Protein 1ODZ (pdb70)

Sequence (758 aa):
VKPVTVKLVDSQATMETRSLFAFMQEQRRHSIMFGHQHETTQGLTITRTDGTQSDTFNAVGDFAAVYGWDTLSIVAPKAEGDIVAQVKKAYARGGIITVSSHFDNPKTDTQKGVWPVGTSWDQTPAVVDSLPGGAYNPVLNGYLDQVAEWANNLKDEQGRLIPVIFRLYHENTGSWFWWGDKQSTPEQYKQLFRYSVEYLRDVKGVRNFLYAYSPNNFWDVTEANYLERYPGDEWVDVLGFDTYGPVADNADWFRNVVANAALVARMAEARGKIPVISGIGIRAPDIEAGLYDNQWYRKLISGLKADPDAREIAFLLVWRNAPQGVPGGTQVPHYWVPANRPENINNGTLEDFQAFYADEFTAFNRDIEQVYQRPTLIVVKPVTVKLVDSQATMETRSLFAFMQEQRRHSIMFGHQHETTQGLTITRTDGTQSDTFNAVGDFAAVYGWDTLSIVAPKAEGDIVAQVKKAYARGGIITVSSHFDNPKTDTQKGVWPVGTSWDQTPAVVDSLPGGAYNPVLNGYLDQVAEWANNLKDEQGRLIPVIFRLYHENTGSWFWWGDKQSTPEQYKQLFRYSVEYLRDVKGVRNFLYAYSPNNFWDVTEANYLERYPGDEWVDVLGFDTYGPVADNADWFRNVVANAALVARMAEARGKIPVISGIGIRAPDIEAGLYDNQWYRKLISGLKADPDAREIAFLLVWRNAPQGVPGGTQVPHYWVPANRPENINNGTLEDFQAFYADEFTAFNRDIEQVYQRPTLIV

B-factor: mean 17.06, std 7.05, range [7.81, 51.64]

Secondary structure (P-SEA, 3-state):
ccbbbbbcccccccaaaaaaaaaaaaacccbbbbbbcccccccccccccccccccccccccccccbbbbccccccccccccccaaaaaaaaaabbbbbbbbbcccccccccccccccccccccccccccccccccaaaaaaaaaaaaaaaaaaccccccbbbbbbccccccccccccccccccccaaaaaaaaaaaaaaaccccccccbbbbbbcccccccccccccccccccccccccbbbbbbbccccaaaaaaaaaaaaaaaaaaaacbbbbbcccccccaaaaaacccccaaaaaaaaaaaaccccccccbbbbbbbccccccccbbbbbbccccccaaaaaaaaaaaaaaaaaccccccccccccccccccccc/ccbbbbbcccccccaaaaaaaaaaacccccbbbbbbcccccccccccccccccccccccccccccbbbbccccccccccccccaaaaaaaaaabbbbbbbbbcccccccccccccccccccccccccccccccccaaaaaaaaaaaaaaaaaaccccccbbbbbbccccccccccccccccccccaaaaaaaaaaaaaaaccccccccbbbbbbcccccccccccccccccccccccccbbbbbbbccccaaaaaaaaaaaaaaaaaaaacbbbbbcccccccaaaaaacccccaaaaaaaaaaaaccccccccbbbbbbbccccccccbbbbbbccccccaaaaaaaaaaaaaaaaaccccccccccccccccccccc

Radius of gyration: 31.37 Å; Cα contacts (8 Å, |Δi|>4): 1732; chains: 2; bounding box: 87×55×73 Å

Organism: Cellvibrio japonicus (strain Ueda107) (NCBI:txid498211)

InterPro domains:
  IPR000805 Glycoside hydrolase family 26 [PR00739] (130-144)
  IPR000805 Glycoside hydrolase family 26 [PR00739] (204-221)
  IPR000805 Glycoside hydrolase family 26 [PR00739] (233-256)
  IPR000805 Glycoside hydrolase family 26 [PR00739] (273-285)
  IPR000805 Glycoside hydrolase family 26 [PTHR40079] (44-298)
  IPR017853 Glycoside hydrolase superfamily [SSF51445] (45-417)
  IPR022790 Glycosyl hydrolase family 26 domain [PF02156] (50-347)
  IPR022790 Glycosyl hydrolase family 26 domain [PS51764] (56-409)

Foldseek 3Di:
DDAAAADALQLQFDLLLRLLLVQLQVLLQQFAFEAEELAQQAAQPDPDSQQPDGLLCQLANFTGQEYEYELCCFAPPSVVHHCLRNLQSSVVLVGAYEYEYFDFQLVFLVPDDPPPTRTQQPLAARLVQCAPVHPRVVSVLSSLLRVLVCQVQSAYPVRHGAAYAYEYDEQQCDRRGNNHDVRDALVSSLSSQQVSQCCNCPVRNRRRYAYEYEHAQDPPQDPVVLPSNDNDLSRHAEYEYAYAAAQPPCPSVLVSLQSNLLSQQVVCVVRVHAYAHEEYAHDQVCQQVVGHRLQVLVSNVVSQCVDSRSSSHSYHYYYGFHNQAPDPVHHGGGHGQQGPDVVCVVVNNSVNNNVSVVDSRYDGSVRDDPRRVHHYDYD/DDAAAADFLQPQFDLLLVLLLVQLQPLLQQFAFEAEELAQQAAQPDPDNQQPDGLLCQLANFTGQEYEEELCCFAPPSVVHHCLRNLQSCVVLVHAYEYEYFAFQLVFLVVDDDPPTRTQQPLAARLVQCAPVHPRVVSVLSSLLRVLVCQVQSAYPVRHGAAYAYEYDEQQCDRRGNNHDVRDALVSSLRSQQVSQCCSCPVRNRRRYAYEYEHAQDPPQDPVVLPRNDNDLSRHAEYEYAYAAAQPPCPSVLVSLQSNLLSQQVVCVVRVHAYAHEEYAHDQVCQQVVGHRLQVLVSNVVSQCVDSRSSSHHYHYYYAFHNLAPVPVHHGGGHGQQGPDVSCVVVNNSVNNNVSVVDSRYDGSVRRPPRRVHHYDYD

Structure (mmCIF, N/CA/C/O backbone):
data_1ODZ
#
_entry.id   1ODZ
#
_cell.length_a   131.855
_cell.length_b   131.855
_cell.length_c   54.268
_cell.angle_alpha   90.00
_cell.angle_beta   90.00
_cell.angle_gamma   90.00
#
_symmetry.space_group_name_H-M   'P 41'
#
loop_
_entity.id
_entity.type
_entity.pdbx_description
1 polymer 'Mannan endo-1,4-beta-mannosidase'
2 branched beta-D-mannopyranose-(1-4)-alpha-D-mannopyranose
3 non-polymer 'ZINC ION'
4 non-polymer 2-AMINO-2-HYDROXYMETHYL-PROPANE-1,3-DIOL
5 non-polymer 'SODIUM ION'
6 water water
#
loop_
_atom_site.group_PDB
_atom_site.id
_atom_site.type_symbol
_atom_site.label_atom_id
_atom_site.label_alt_id
_atom_site.label_comp_id
_atom_site.label_asym_id
_atom_site.label_entity_id
_atom_site.label_seq_id
_atom_site.pdbx_PDB_ins_code
_atom_site.Cartn_x
_atom_site.Cartn_y
_atom_site.Cartn_z
_atom_site.occupancy
_atom_site.B_iso_or_equiv
_atom_site.auth_seq_id
_atom_site.auth_comp_id
_atom_site.auth_asym_id
_atom_site.auth_atom_id
_atom_site.pdbx_PDB_model_num
ATOM 1 N N . VAL A 1 5 ? -2.158 21.619 22.201 1.00 27.50 42 VAL A N 1
ATOM 2 C CA . VAL A 1 5 ? -1.797 20.992 20.900 1.00 26.71 42 VAL A CA 1
ATOM 3 C C . VAL A 1 5 ? -1.588 19.491 21.110 1.00 26.26 42 VAL A C 1
ATOM 4 O O . VAL A 1 5 ? -0.713 19.089 21.880 1.00 26.63 42 VAL A O 1
ATOM 8 N N . LYS A 1 6 ? -2.404 18.683 20.434 1.00 25.13 43 LYS A N 1
ATOM 9 C CA . LYS A 1 6 ? -2.346 17.233 20.533 1.00 24.51 43 LYS A CA 1
ATOM 10 C C . LYS A 1 6 ? -1.295 16.713 19.549 1.00 23.96 43 LYS A C 1
ATOM 11 O O . LYS A 1 6 ? -1.001 17.394 18.547 1.00 22.75 43 LYS A O 1
ATOM 13 N N . PRO A 1 7 ? -0.737 15.523 19.815 1.00 23.09 44 PRO A N 1
ATOM 14 C CA . PRO A 1 7 ? 0.253 14.928 18.914 1.00 22.94 44 PRO A CA 1
ATOM 15 C C . PRO A 1 7 ? -0.308 14.674 17.530 1.00 22.13 44 PRO A C 1
ATOM 16 O O . PRO A 1 7 ? -1.481 14.313 17.380 1.00 22.29 44 PRO A O 1
ATOM 20 N N . VAL A 1 8 ? 0.534 14.914 16.527 1.00 21.31 45 VAL A N 1
ATOM 21 C CA . VAL A 1 8 ? 0.253 14.534 15.148 1.00 20.88 45 VAL A CA 1
ATOM 22 C C . VAL A 1 8 ? 1.397 13.692 14.636 1.00 20.21 45 VAL A C 1
ATOM 23 O O . VAL A 1 8 ? 2.504 13.789 15.124 1.00 20.83 45 VAL A O 1
ATOM 27 N N . THR A 1 9 ? 1.112 12.852 13.660 1.00 19.85 46 THR A N 1
ATOM 28 C CA . THR A 1 9 ? 2.122 12.015 13.038 1.00 19.41 46 THR A CA 1
ATOM 29 C C . THR A 1 9 ? 2.697 12.761 11.843 1.00 18.16 46 THR A C 1
ATOM 30 O O . THR A 1 9 ? 1.960 13.360 11.068 1.00 19.69 46 THR A O 1
ATOM 34 N N . VAL A 1 10 ? 4.015 12.751 11.730 1.00 16.93 47 VAL A N 1
ATOM 35 C CA . VAL A 1 10 ? 4.708 13.373 10.610 1.00 16.10 47 VAL A CA 1
ATOM 36 C C . VAL A 1 10 ? 5.625 12.364 9.909 1.00 15.68 47 VAL A C 1
ATOM 37 O O . VAL A 1 10 ? 6.066 11.373 10.499 1.00 17.13 47 VAL A O 1
ATOM 41 N N . LYS A 1 11 ? 5.914 12.607 8.641 1.00 14.90 48 LYS A N 1
ATOM 42 C CA . LYS A 1 11 ? 6.843 11.784 7.886 1.00 14.73 48 LYS A CA 1
ATOM 43 C C . LYS A 1 11 ? 7.753 12.744 7.135 1.00 13.75 48 LYS A C 1
ATOM 44 O O . LYS A 1 11 ? 7.334 13.423 6.197 1.00 13.55 48 LYS A O 1
ATOM 50 N N . LEU A 1 12 ? 9.005 12.774 7.586 1.00 12.84 49 LEU A N 1
ATOM 51 C CA . LEU A 1 12 ? 10.015 13.672 7.052 1.00 12.73 49 LEU A CA 1
ATOM 52 C C . LEU A 1 12 ? 11.061 12.908 6.253 1.00 12.61 49 LEU A C 1
ATOM 53 O O . LEU A 1 12 ? 11.305 11.719 6.448 1.00 12.94 49 LEU A O 1
ATOM 58 N N . VAL A 1 13 ? 11.733 13.635 5.376 1.00 11.40 50 VAL A N 1
ATOM 59 C CA . VAL A 1 13 ? 12.853 13.081 4.647 1.00 11.36 50 VAL A CA 1
ATOM 60 C C . VAL A 1 13 ? 13.902 12.506 5.595 1.00 11.14 50 VAL A C 1
ATOM 61 O O . VAL A 1 13 ? 14.483 11.429 5.354 1.00 11.66 50 VAL A O 1
ATOM 65 N N . ASP A 1 14 ? 14.137 13.231 6.680 1.00 10.24 51 ASP A N 1
ATOM 66 C CA . ASP A 1 14 ? 15.041 12.783 7.729 1.00 10.84 51 ASP A CA 1
ATOM 67 C C . ASP A 1 14 ? 14.233 12.151 8.831 1.00 12.43 51 ASP A C 1
ATOM 68 O O . ASP A 1 14 ? 13.688 12.868 9.674 1.00 12.16 51 ASP A O 1
ATOM 73 N N . SER A 1 15 ? 14.226 10.811 8.878 1.00 13.52 52 SER A N 1
ATOM 74 C CA . SER A 1 15 ? 13.443 10.093 9.874 1.00 15.03 52 SER A CA 1
ATOM 75 C C . SER A 1 15 ? 14.016 10.275 11.273 1.00 14.90 52 SER A C 1
ATOM 76 O O . SER A 1 15 ? 13.367 9.907 12.247 1.00 17.15 52 SER A O 1
ATOM 79 N N . GLN A 1 16 ? 15.233 10.830 11.382 1.00 13.70 53 GLN A N 1
ATOM 80 C CA . GLN A 1 16 ? 15.851 11.100 12.672 1.00 14.19 53 GLN A CA 1
ATOM 81 C C . GLN A 1 16 ? 15.923 12.586 13.038 1.00 13.56 53 GLN A C 1
ATOM 82 O O . GLN A 1 16 ? 16.643 12.965 13.968 1.00 13.63 53 GLN A O 1
ATOM 88 N N . ALA A 1 17 ? 15.143 13.419 12.349 1.00 12.65 54 ALA A N 1
ATOM 89 C CA . ALA A 1 17 ? 15.138 14.859 12.589 1.00 12.60 54 ALA A CA 1
ATOM 90 C C . ALA A 1 17 ? 14.787 15.205 14.028 1.00 12.57 54 ALA A C 1
ATOM 91 O O . ALA A 1 17 ? 14.071 14.456 14.692 1.00 12.44 54 ALA A O 1
ATOM 93 N N . THR A 1 18 ? 15.272 16.345 14.515 1.00 12.66 55 THR A N 1
ATOM 94 C CA . THR A 1 18 ? 15.027 16.728 15.911 1.00 13.03 55 THR A CA 1
ATOM 95 C C . THR A 1 18 ? 13.544 17.011 16.123 1.00 13.10 55 THR A C 1
ATOM 96 O O . THR A 1 18 ? 12.769 17.232 15.181 1.00 12.01 55 THR A O 1
ATOM 100 N N . MET A 1 19 ? 13.151 17.045 17.386 1.00 13.14 56 MET A N 1
ATOM 101 C CA . MET A 1 19 ? 11.756 17.296 17.717 1.00 13.35 56 MET A CA 1
ATOM 102 C C . MET A 1 19 ? 11.282 18.684 17.271 1.00 12.67 56 MET A C 1
ATOM 103 O O . MET A 1 19 ? 10.150 18.840 16.812 1.00 12.67 56 MET A O 1
ATOM 108 N N . GLU A 1 20 ? 12.160 19.679 17.367 1.00 12.46 57 GLU A N 1
ATOM 109 C CA . GLU A 1 20 ? 11.820 21.022 16.922 1.00 12.40 57 GLU A CA 1
ATOM 110 C C . GLU A 1 20 ? 11.624 21.065 15.387 1.00 11.55 57 GLU A C 1
ATOM 111 O O . GLU A 1 20 ? 10.805 21.813 14.881 1.00 12.22 57 GLU A O 1
ATOM 117 N N . THR A 1 21 ? 12.424 20.291 14.651 1.00 11.39 58 THR A N 1
ATOM 118 C CA . THR A 1 21 ? 12.298 20.207 13.193 1.00 10.91 58 THR A CA 1
ATOM 119 C C . THR A 1 21 ? 10.970 19.542 12.797 1.00 10.92 58 THR A C 1
ATOM 120 O O . THR A 1 21 ? 10.257 20.008 11.915 1.00 10.89 58 THR A O 1
ATOM 124 N N . ARG A 1 22 ? 10.646 18.449 13.475 1.00 11.09 59 ARG A N 1
ATOM 125 C CA . ARG A 1 22 ? 9.363 17.788 13.299 1.00 11.35 59 ARG A CA 1
ATOM 126 C C . ARG A 1 22 ? 8.188 18.702 13.651 1.00 11.67 59 ARG A C 1
ATOM 127 O O . ARG A 1 22 ? 7.176 18.725 12.971 1.00 11.87 59 ARG A O 1
ATOM 135 N N . SER A 1 23 ? 8.341 19.457 14.726 1.00 12.16 60 SER A N 1
ATOM 136 C CA . SER A 1 23 ? 7.339 20.411 15.153 1.00 12.34 60 SER A CA 1
ATOM 137 C C . SER A 1 23 ? 7.107 21.490 14.088 1.00 12.16 60 SER A C 1
ATOM 138 O O . SER A 1 23 ? 5.981 21.825 13.796 1.00 12.16 60 SER A O 1
ATOM 141 N N . LEU A 1 24 ? 8.182 21.985 13.484 1.00 11.22 61 LEU A N 1
ATOM 142 C CA . LEU A 1 24 ? 8.060 23.006 12.446 1.00 11.21 61 LEU A CA 1
ATOM 143 C C . LEU A 1 24 ? 7.198 22.464 11.291 1.00 10.99 61 LEU A C 1
ATOM 144 O O . LEU A 1 24 ? 6.326 23.158 10.761 1.00 10.71 61 LEU A O 1
ATOM 149 N N . PHE A 1 25 ? 7.452 21.220 10.898 1.00 10.15 62 PHE A N 1
ATOM 150 C CA . PHE A 1 25 ? 6.679 20.597 9.838 1.00 10.90 62 PHE A CA 1
ATOM 151 C C . PHE A 1 25 ? 5.198 20.500 10.225 1.00 10.94 62 PHE A C 1
ATOM 152 O O . PHE A 1 25 ? 4.325 20.880 9.454 1.00 11.06 62 PHE A O 1
ATOM 160 N N . ALA A 1 26 ? 4.931 20.024 11.445 1.00 10.99 63 ALA A N 1
ATOM 161 C CA . ALA A 1 26 ? 3.561 19.919 11.976 1.00 11.31 63 ALA A CA 1
ATOM 162 C C . ALA A 1 26 ? 2.884 21.272 12.047 1.00 11.38 63 ALA A C 1
ATOM 163 O O . ALA A 1 26 ? 1.695 21.393 11.720 1.00 12.30 63 ALA A O 1
ATOM 165 N N . PHE A 1 27 ? 3.629 22.283 12.489 1.00 11.85 64 PHE A N 1
ATOM 166 C CA . PHE A 1 27 ? 3.121 23.643 12.539 1.00 12.34 64 PHE A CA 1
ATOM 167 C C . PHE A 1 27 ? 2.607 24.110 11.199 1.00 11.60 64 PHE A C 1
ATOM 168 O O . PHE A 1 27 ? 1.483 24.584 11.092 1.00 12.08 64 PHE A O 1
ATOM 176 N N . MET A 1 28 ? 3.424 23.979 10.174 1.00 11.43 65 MET A N 1
ATOM 177 C CA . MET A 1 28 ? 3.042 24.448 8.860 1.00 11.48 65 MET A CA 1
ATOM 178 C C . MET A 1 28 ? 1.885 23.634 8.301 1.00 11.79 65 MET A C 1
ATOM 179 O O . MET A 1 28 ? 1.040 24.176 7.596 1.00 12.89 65 MET A O 1
ATOM 184 N N . GLN A 1 29 ? 1.835 22.337 8.624 1.00 12.89 66 GLN A N 1
ATOM 185 C CA . GLN A 1 29 ? 0.696 21.516 8.180 1.00 13.60 66 GLN A CA 1
ATOM 186 C C . GLN A 1 29 ? -0.627 22.077 8.670 1.00 13.82 66 GLN A C 1
ATOM 187 O O . GLN A 1 29 ? -1.620 22.102 7.926 1.00 14.90 66 GLN A O 1
ATOM 193 N N . GLU A 1 30 ? -0.650 22.510 9.916 1.00 13.47 67 GLU A N 1
ATOM 194 C CA . GLU A 1 30 ? -1.850 23.120 10.479 1.00 12.93 67 GLU A CA 1
ATOM 195 C C . GLU A 1 30 ? -2.064 24.557 9.974 1.00 13.42 67 GLU A C 1
ATOM 196 O O . GLU A 1 30 ? -3.111 24.863 9.402 1.00 14.18 67 GLU A O 1
ATOM 202 N N . GLN A 1 31 ? -1.054 25.399 10.163 1.00 12.36 68 GLN A N 1
ATOM 203 C CA . GLN A 1 31 ? -1.116 26.824 9.905 1.00 12.31 68 GLN A CA 1
ATOM 204 C C . GLN A 1 31 ? -1.531 27.110 8.477 1.00 11.76 68 GLN A C 1
ATOM 205 O O . GLN A 1 31 ? -2.261 28.073 8.233 1.00 12.91 68 GLN A O 1
ATOM 211 N N . ARG A 1 32 ? -1.090 26.277 7.542 1.00 11.75 69 ARG A N 1
ATOM 212 C CA . ARG A 1 32 ? -1.237 26.612 6.135 1.00 11.85 69 ARG A CA 1
ATOM 213 C C . ARG A 1 32 ? -2.679 26.695 5.659 1.00 12.54 69 ARG A C 1
ATOM 214 O O . ARG A 1 32 ? -2.955 27.299 4.630 1.00 12.84 69 ARG A O 1
ATOM 222 N N . ARG A 1 33 ? -3.599 26.067 6.378 1.00 13.14 70 ARG A N 1
ATOM 223 C CA . ARG A 1 33 ? -4.993 26.193 6.002 1.00 13.29 70 ARG A CA 1
ATOM 224 C C . ARG A 1 33 ? -5.723 27.286 6.780 1.00 13.10 70 ARG A C 1
ATOM 225 O O . ARG A 1 33 ? -6.953 27.378 6.701 1.00 13.06 70 ARG A O 1
ATOM 233 N N . HIS A 1 34 ? -4.970 28.131 7.484 1.00 12.86 71 HIS A N 1
ATOM 234 C CA . HIS A 1 34 ? -5.536 29.246 8.237 1.00 12.63 71 HIS A CA 1
ATOM 235 C C . HIS A 1 34 ? -4.916 30.607 7.886 1.00 13.32 71 HIS A C 1
ATOM 236 O O . HIS A 1 34 ? -5.430 31.642 8.285 1.00 14.34 71 HIS A O 1
ATOM 243 N N . SER A 1 35 ? -3.785 30.596 7.175 1.00 13.72 72 SER A N 1
ATOM 244 C CA . SER A 1 35 ? -3.095 31.819 6.796 1.00 13.40 72 SER A CA 1
ATOM 245 C C . SER A 1 35 ? -2.072 31.515 5.702 1.00 13.07 72 SER A C 1
ATOM 246 O O . SER A 1 35 ? -1.877 30.354 5.318 1.00 12.98 72 SER A O 1
ATOM 249 N N . ILE A 1 36 ? -1.459 32.564 5.176 1.00 12.29 73 ILE A N 1
ATOM 250 C CA . ILE A 1 36 ? -0.239 32.467 4.385 1.00 11.93 73 ILE A CA 1
ATOM 251 C C . ILE A 1 36 ? 0.778 33.346 5.086 1.00 11.55 73 ILE A C 1
ATOM 252 O O . ILE A 1 36 ? 0.560 34.574 5.246 1.00 11.41 73 ILE A O 1
ATOM 257 N N . MET A 1 37 ? 1.890 32.744 5.497 1.00 11.82 74 MET A N 1
ATOM 258 C CA . MET A 1 37 ? 2.992 33.488 6.112 1.00 12.10 74 MET A CA 1
ATOM 259 C C . MET A 1 37 ? 3.765 34.309 5.095 1.00 12.63 74 MET A C 1
ATOM 260 O O . MET A 1 37 ? 3.974 33.888 3.974 1.00 12.87 74 MET A O 1
ATOM 265 N N . PHE A 1 38 ? 4.165 35.493 5.512 1.00 12.52 75 PHE A N 1
ATOM 266 C CA . PHE A 1 38 ? 5.048 36.330 4.717 1.00 12.23 75 PHE A CA 1
ATOM 267 C C . PHE A 1 38 ? 6.504 36.017 4.991 1.00 12.49 75 PHE A C 1
ATOM 268 O O . PHE A 1 38 ? 6.942 36.029 6.137 1.00 12.87 75 PHE A O 1
ATOM 276 N N . GLY A 1 39 ? 7.241 35.753 3.917 1.00 11.43 76 GLY A N 1
ATOM 277 C CA . GLY A 1 39 ? 8.676 35.548 3.970 1.00 11.79 76 GLY A CA 1
ATOM 278 C C . GLY A 1 39 ? 9.450 36.613 3.216 1.00 11.49 76 GLY A C 1
ATOM 279 O O . GLY A 1 39 ? 8.989 37.137 2.200 1.00 11.53 76 GLY A O 1
ATOM 280 N N . HIS A 1 40 ? 10.701 36.812 3.635 1.00 11.78 77 HIS A N 1
ATOM 281 C CA . HIS A 1 40 ? 11.580 37.811 3.041 1.00 11.53 77 HIS A CA 1
ATOM 282 C C . HIS A 1 40 ? 13.032 37.393 3.137 1.00 10.95 77 HIS A C 1
ATOM 283 O O . HIS A 1 40 ? 13.526 37.093 4.217 1.00 12.20 77 HIS A O 1
ATOM 290 N N . GLN A 1 41 ? 13.724 37.391 1.991 1.00 11.41 78 GLN A N 1
ATOM 291 C CA . GLN A 1 41 ? 15.162 37.119 1.917 1.00 10.72 78 GLN A CA 1
ATOM 292 C C . GLN A 1 41 ? 15.913 38.276 2.573 1.00 11.42 78 GLN A C 1
ATOM 293 O O . GLN A 1 41 ? 15.583 39.453 2.375 1.00 12.25 78 GLN A O 1
ATOM 299 N N . HIS A 1 42 ? 16.955 37.931 3.320 1.00 11.59 79 HIS A N 1
ATOM 300 C CA . HIS A 1 42 ? 17.784 38.933 3.993 1.00 11.56 79 HIS A CA 1
ATOM 301 C C . HIS A 1 42 ? 16.949 39.874 4.887 1.00 12.85 79 HIS A C 1
ATOM 302 O O . HIS A 1 42 ? 17.233 41.077 5.002 1.00 13.58 79 HIS A O 1
ATOM 309 N N . GLU A 1 43 ? 15.913 39.329 5.528 1.00 13.34 80 GLU A N 1
ATOM 310 C CA . GLU A 1 43 ? 14.932 40.146 6.251 1.00 14.03 80 GLU A CA 1
ATOM 311 C C . GLU A 1 43 ? 15.614 41.126 7.210 1.00 14.31 80 GLU A C 1
ATOM 312 O O . GLU A 1 43 ? 15.320 42.303 7.188 1.00 15.20 80 GLU A O 1
ATOM 318 N N . THR A 1 44 ? 16.534 40.651 8.033 1.00 13.89 81 THR A N 1
ATOM 319 C CA . THR A 1 44 ? 17.171 41.512 9.032 1.00 13.89 81 THR A CA 1
ATOM 320 C C . THR A 1 44 ? 18.643 41.803 8.727 1.00 14.01 81 THR A C 1
ATOM 321 O O . THR A 1 44 ? 19.322 42.355 9.569 1.00 14.93 81 THR A O 1
ATOM 325 N N . THR A 1 45 ? 19.118 41.459 7.539 1.00 13.00 82 THR A N 1
ATOM 326 C CA . THR A 1 45 ? 20.521 41.698 7.149 1.00 13.89 82 THR A CA 1
ATOM 327 C C . THR A 1 45 ? 20.684 42.672 5.984 1.00 14.54 82 THR A C 1
ATOM 328 O O . THR A 1 45 ? 21.800 43.179 5.748 1.00 15.17 82 THR A O 1
ATOM 332 N N . GLN A 1 46 ? 19.610 42.922 5.239 1.00 14.62 83 GLN A N 1
ATOM 333 C CA . GLN A 1 46 ? 19.631 43.883 4.142 1.00 14.91 83 GLN A CA 1
ATOM 334 C C . GLN A 1 46 ? 18.364 44.717 4.138 1.00 15.53 83 GLN A C 1
ATOM 335 O O . GLN A 1 46 ? 17.262 44.193 4.176 1.00 15.60 83 GLN A O 1
ATOM 341 N N . GLY A 1 47 ? 18.532 46.033 4.101 1.00 16.73 84 GLY A N 1
ATOM 342 C CA . GLY A 1 47 ? 17.395 46.919 3.960 1.00 17.29 84 GLY A CA 1
ATOM 343 C C . GLY A 1 47 ? 17.807 48.318 3.539 1.00 18.57 84 GLY A C 1
ATOM 344 O O . GLY A 1 47 ? 18.953 48.735 3.753 1.00 18.95 84 GLY A O 1
ATOM 345 N N . LEU A 1 48 ? 16.870 49.007 2.909 1.00 18.87 85 LEU A N 1
ATOM 346 C CA . LEU A 1 48 ? 17.008 50.418 2.546 1.00 20.16 85 LEU A CA 1
ATOM 347 C C . LEU A 1 48 ? 16.850 51.367 3.740 1.00 20.83 85 LEU A C 1
ATOM 348 O O . LEU A 1 48 ? 17.325 52.519 3.682 1.00 22.03 85 LEU A O 1
ATOM 353 N N . THR A 1 49 ? 16.184 50.920 4.807 1.00 20.94 86 THR A N 1
ATOM 354 C CA . THR A 1 49 ? 15.872 51.789 5.956 1.00 20.85 86 THR A CA 1
ATOM 355 C C . THR A 1 49 ? 16.398 51.298 7.277 1.00 21.38 86 THR A C 1
ATOM 356 O O . THR A 1 49 ? 16.016 51.829 8.313 1.00 22.58 86 THR A O 1
ATOM 360 N N . ILE A 1 50 ? 17.231 50.265 7.276 1.00 20.96 87 ILE A N 1
ATOM 361 C CA . ILE A 1 50 ? 17.796 49.783 8.528 1.00 21.32 87 ILE A CA 1
ATOM 362 C C . ILE A 1 50 ? 19.164 50.426 8.772 1.00 21.98 87 ILE A C 1
ATOM 363 O O . ILE A 1 50 ? 19.879 50.733 7.832 1.00 22.18 87 ILE A O 1
ATOM 368 N N . THR A 1 51 ? 19.496 50.636 10.038 1.00 23.53 88 THR A N 1
ATOM 369 C CA . THR A 1 51 ? 20.767 51.248 10.429 1.00 24.39 88 THR A CA 1
ATOM 370 C C . THR A 1 51 ? 21.756 50.261 11.016 1.00 24.81 88 THR A C 1
ATOM 371 O O . THR A 1 51 ? 22.920 50.615 11.234 1.00 25.63 88 THR A O 1
ATOM 375 N N . ARG A 1 52 ? 21.284 49.036 11.275 1.00 24.30 89 ARG A N 1
ATOM 376 C CA . ARG A 1 52 ? 22.112 47.930 11.750 1.00 23.95 89 ARG A CA 1
ATOM 377 C C . ARG A 1 52 ? 21.713 46.686 10.976 1.00 22.42 89 ARG A C 1
ATOM 378 O O . ARG A 1 52 ? 20.545 46.483 10.712 1.00 21.45 89 ARG A O 1
ATOM 386 N N . THR A 1 53 ? 22.694 45.866 10.628 1.00 21.49 90 THR A N 1
ATOM 387 C CA . THR A 1 53 ? 22.448 44.574 9.975 1.00 20.80 90 THR A CA 1
ATOM 388 C C . THR A 1 53 ? 22.673 43.395 10.930 1.00 19.79 90 THR A C 1
ATOM 389 O O . THR A 1 53 ? 22.958 42.287 10.491 1.00 20.04 90 THR A O 1
ATOM 393 N N . ASP A 1 54 ? 22.504 43.635 12.228 1.00 19.30 91 ASP A N 1
ATOM 394 C CA . ASP A 1 54 ? 22.785 42.670 13.275 1.00 18.88 91 ASP A CA 1
ATOM 395 C C . ASP A 1 54 ? 21.621 41.738 13.578 1.00 17.73 91 ASP A C 1
ATOM 396 O O . ASP A 1 54 ? 21.703 40.958 14.514 1.00 17.68 91 ASP A O 1
ATOM 401 N N . GLY A 1 55 ? 20.540 41.822 12.807 1.00 16.91 92 GLY A N 1
ATOM 402 C CA . GLY A 1 55 ? 19.431 40.920 13.011 1.00 16.96 92 GLY A CA 1
ATOM 403 C C . GLY A 1 55 ? 18.250 41.486 13.784 1.00 16.72 92 GLY A C 1
ATOM 404 O O . GLY A 1 55 ? 17.311 40.756 14.058 1.00 17.05 92 GLY A O 1
ATOM 405 N N . THR A 1 56 ? 18.299 42.776 14.125 1.00 17.20 93 THR A N 1
ATOM 406 C CA . THR A 1 56 ? 17.273 43.413 14.970 1.00 17.36 93 THR A CA 1
ATOM 407 C C . THR A 1 56 ? 16.324 44.343 14.238 1.00 16.94 93 THR A C 1
ATOM 408 O O . THR A 1 56 ? 15.359 44.805 14.835 1.00 17.80 93 THR A O 1
ATOM 412 N N . GLN A 1 57 ? 16.609 44.635 12.972 1.00 16.87 94 GLN A N 1
ATOM 413 C CA . GLN A 1 57 ? 15.836 45.557 12.177 1.00 17.08 94 GLN A CA 1
ATOM 414 C C . GLN A 1 57 ? 15.513 44.941 10.815 1.00 16.57 94 GLN A C 1
ATOM 415 O O . GLN A 1 57 ? 16.249 44.084 10.315 1.00 16.21 94 GLN A O 1
ATOM 421 N N . SER A 1 58 ? 14.437 45.413 10.207 1.00 16.44 95 SER A N 1
ATOM 422 C CA . SER A 1 58 ? 14.094 45.062 8.835 1.00 15.58 95 SER A CA 1
ATOM 423 C C . SER A 1 58 ? 13.275 46.153 8.152 1.00 16.06 95 SER A C 1
ATOM 424 O O . SER A 1 58 ? 12.612 46.959 8.814 1.00 15.94 95 SER A O 1
ATOM 427 N N . ASP A 1 59 ? 13.307 46.182 6.830 1.00 16.00 96 ASP A N 1
ATOM 428 C CA . ASP A 1 59 ? 12.457 47.113 6.082 1.00 16.26 96 ASP A CA 1
ATOM 429 C C . ASP A 1 59 ? 10.984 46.791 6.322 1.00 16.51 96 ASP A C 1
ATOM 430 O O . ASP A 1 59 ? 10.132 47.679 6.340 1.00 17.15 96 ASP A O 1
ATOM 435 N N . THR A 1 60 ? 10.682 45.506 6.457 1.00 15.52 97 THR A N 1
ATOM 436 C CA . THR A 1 60 ? 9.337 45.065 6.761 1.00 15.43 97 THR A CA 1
ATOM 437 C C . THR A 1 60 ? 8.841 45.658 8.060 1.00 16.08 97 THR A C 1
ATOM 438 O O . THR A 1 60 ? 7.740 46.201 8.113 1.00 15.51 97 THR A O 1
ATOM 442 N N . PHE A 1 61 ? 9.653 45.579 9.106 1.00 16.10 98 PHE A N 1
ATOM 443 C CA . PHE A 1 61 ? 9.262 46.089 10.424 1.00 16.60 98 PHE A CA 1
ATOM 444 C C . PHE A 1 61 ? 9.023 47.594 10.346 1.00 17.32 98 PHE A C 1
ATOM 445 O O . PHE A 1 61 ? 8.051 48.108 10.884 1.00 17.97 98 PHE A O 1
ATOM 453 N N . ASN A 1 62 ? 9.904 48.295 9.662 1.00 18.39 99 ASN A N 1
ATOM 454 C CA . ASN A 1 62 ? 9.755 49.745 9.525 1.00 18.68 99 ASN A CA 1
ATOM 455 C C . ASN A 1 62 ? 8.545 50.154 8.696 1.00 19.40 99 ASN A C 1
ATOM 456 O O . ASN A 1 62 ? 8.033 51.260 8.866 1.00 20.56 99 ASN A O 1
ATOM 461 N N . ALA A 1 63 ? 8.094 49.272 7.801 1.00 19.50 100 ALA A N 1
ATOM 462 C CA . ALA A 1 63 ? 6.947 49.517 6.945 1.00 19.48 100 ALA A CA 1
ATOM 463 C C . ALA A 1 63 ? 5.625 49.212 7.638 1.00 19.33 100 ALA A C 1
ATOM 464 O O . ALA A 1 63 ? 4.673 49.963 7.492 1.00 19.99 100 ALA A O 1
ATOM 466 N N . VAL A 1 64 ? 5.554 48.115 8.394 1.00 18.97 101 VAL A N 1
ATOM 467 C CA . VAL A 1 64 ? 4.282 47.630 8.972 1.00 18.51 101 VAL A CA 1
ATOM 468 C C . VAL A 1 64 ? 4.294 47.311 10.471 1.00 18.54 101 VAL A C 1
ATOM 469 O O . VAL A 1 64 ? 3.253 47.024 11.032 1.00 19.41 101 VAL A O 1
ATOM 473 N N . GLY A 1 65 ? 5.461 47.340 11.104 1.00 17.85 102 GLY A N 1
ATOM 474 C CA . GLY A 1 65 ? 5.570 47.172 12.539 1.00 17.71 102 GLY A CA 1
ATOM 475 C C . GLY A 1 65 ? 5.715 45.744 13.019 1.00 17.44 102 GLY A C 1
ATOM 476 O O . GLY A 1 65 ? 5.613 45.489 14.206 1.00 17.54 102 GLY A O 1
ATOM 477 N N . ASP A 1 66 ? 5.973 44.820 12.099 1.00 16.70 103 ASP A N 1
ATOM 478 C CA . ASP A 1 66 ? 6.313 43.435 12.467 1.00 16.12 103 ASP A CA 1
ATOM 479 C C . ASP A 1 66 ? 7.300 42.922 11.441 1.00 15.48 103 ASP A C 1
ATOM 480 O O . ASP A 1 66 ? 7.376 43.435 10.339 1.00 15.81 103 ASP A O 1
ATOM 485 N N . PHE A 1 67 ? 8.079 41.930 11.837 1.00 15.25 104 PHE A N 1
ATOM 486 C CA . PHE A 1 67 ? 8.976 41.218 10.934 1.00 14.68 104 PHE A CA 1
ATOM 487 C C . PHE A 1 67 ? 8.215 40.218 10.091 1.00 14.95 104 PHE A C 1
ATOM 488 O O . PHE A 1 67 ? 7.120 39.793 10.446 1.00 14.34 104 PHE A O 1
ATOM 496 N N . ALA A 1 68 ? 8.810 39.840 8.969 1.00 14.02 105 ALA A N 1
ATOM 497 C CA . ALA A 1 68 ? 8.346 38.661 8.231 1.00 13.65 105 ALA A CA 1
ATOM 498 C C . ALA A 1 68 ? 8.338 37.483 9.186 1.00 13.13 105 ALA A C 1
ATOM 499 O O . ALA A 1 68 ? 9.115 37.420 10.153 1.00 13.10 105 ALA A O 1
ATOM 501 N N . ALA A 1 69 ? 7.438 36.545 8.926 1.00 12.42 106 ALA A N 1
ATOM 502 C CA . ALA A 1 69 ? 7.421 35.294 9.688 1.00 12.52 106 ALA A CA 1
ATOM 503 C C . ALA A 1 69 ? 8.498 34.308 9.230 1.00 12.55 106 ALA A C 1
ATOM 504 O O . ALA A 1 69 ? 9.033 33.556 10.046 1.00 12.33 106 ALA A O 1
ATOM 506 N N . VAL A 1 70 ? 8.783 34.301 7.926 1.00 11.99 107 VAL A N 1
ATOM 507 C CA . VAL A 1 70 ? 9.780 33.430 7.335 1.00 12.24 107 VAL A CA 1
ATOM 508 C C . VAL A 1 70 ? 10.968 34.282 6.882 1.00 11.21 107 VAL A C 1
ATOM 509 O O . VAL A 1 70 ? 10.809 35.298 6.174 1.00 12.28 107 VAL A O 1
ATOM 513 N N . TYR A 1 71 ? 12.139 33.863 7.324 1.00 11.18 108 TYR A N 1
ATOM 514 C CA . TYR A 1 71 ? 13.392 34.558 7.095 1.00 11.55 108 TYR A CA 1
ATOM 515 C C . TYR A 1 71 ? 14.235 33.734 6.146 1.00 11.12 108 TYR A C 1
ATOM 516 O O . TYR A 1 71 ? 14.650 32.643 6.487 1.00 11.65 108 TYR A O 1
ATOM 525 N N . GLY A 1 72 ? 14.486 34.265 4.950 1.00 10.79 109 GLY A N 1
ATOM 526 C CA . GLY A 1 72 ? 15.306 33.584 3.967 1.00 11.15 109 GLY A CA 1
ATOM 527 C C . GLY A 1 72 ? 16.754 34.057 3.970 1.00 11.16 109 GLY A C 1
ATOM 528 O O . GLY A 1 72 ? 17.023 35.268 4.085 1.00 11.56 109 GLY A O 1
ATOM 529 N N . TRP A 1 73 ? 17.668 33.122 3.784 1.00 10.58 110 TRP A N 1
ATOM 530 C CA . TRP A 1 73 ? 19.086 33.395 3.603 1.00 10.87 110 TRP A CA 1
ATOM 531 C C . TRP A 1 73 ? 19.609 32.343 2.617 1.00 11.00 110 TRP A C 1
ATOM 532 O O . TRP A 1 73 ? 18.823 31.611 2.008 1.00 10.87 110 TRP A O 1
ATOM 543 N N . ASP A 1 74 ? 20.918 32.230 2.469 1.00 10.76 111 ASP A N 1
ATOM 544 C CA . ASP A 1 74 ? 21.491 31.453 1.391 1.00 10.38 111 ASP A CA 1
ATOM 545 C C . ASP A 1 74 ? 22.808 30.837 1.792 1.00 10.21 111 ASP A C 1
ATOM 546 O O . ASP A 1 74 ? 23.462 31.316 2.712 1.00 10.17 111 ASP A O 1
ATOM 551 N N . THR A 1 75 ? 23.209 29.793 1.088 1.00 10.09 112 THR A N 1
ATOM 552 C CA . THR A 1 75 ? 24.539 29.234 1.225 1.00 10.04 112 THR A CA 1
ATOM 553 C C . THR A 1 75 ? 25.640 30.230 0.883 1.00 9.81 112 THR A C 1
ATOM 554 O O . THR A 1 75 ? 26.777 30.005 1.263 1.00 10.70 112 THR A O 1
ATOM 558 N N . LEU A 1 76 ? 25.295 31.321 0.213 1.00 10.59 113 LEU A N 1
ATOM 559 C CA . LEU A 1 76 ? 26.248 32.418 0.007 1.00 10.58 113 LEU A CA 1
ATOM 560 C C . LEU A 1 76 ? 26.671 33.051 1.302 1.00 10.84 113 LEU A C 1
ATOM 561 O O . LEU A 1 76 ? 27.639 33.824 1.318 1.00 10.98 113 LEU A O 1
ATOM 566 N N . SER A 1 77 ? 26.006 32.699 2.400 1.00 10.56 114 SER A N 1
ATOM 567 C CA . SER A 1 77 ? 26.353 33.134 3.754 1.00 11.42 114 SER A CA 1
ATOM 568 C C . SER A 1 77 ? 26.973 32.028 4.600 1.00 11.48 114 SER A C 1
ATOM 569 O O . SER A 1 77 ? 27.224 32.226 5.782 1.00 12.04 114 SER A O 1
ATOM 572 N N . ILE A 1 78 ? 27.209 30.863 4.023 1.00 10.95 115 ILE A N 1
ATOM 573 C CA . ILE A 1 78 ? 27.673 29.685 4.734 1.00 11.00 115 ILE A CA 1
ATOM 574 C C . ILE A 1 78 ? 28.948 29.104 4.141 1.00 11.56 115 ILE A C 1
ATOM 575 O O . ILE A 1 78 ? 29.896 28.798 4.865 1.00 12.40 115 ILE A O 1
ATOM 580 N N . VAL A 1 79 ? 28.928 28.896 2.816 1.00 10.98 116 VAL A N 1
ATOM 581 C CA . VAL A 1 79 ? 30.050 28.272 2.116 1.00 11.07 116 VAL A CA 1
ATOM 582 C C . VAL A 1 79 ? 31.036 29.370 1.752 1.00 11.07 116 VAL A C 1
ATOM 583 O O . VAL A 1 79 ? 30.628 30.397 1.215 1.00 11.06 116 VAL A O 1
ATOM 587 N N . ALA A 1 80 ? 32.320 29.105 1.973 1.00 11.96 117 ALA A N 1
ATOM 588 C CA . ALA A 1 80 ? 33.380 30.048 1.619 1.00 12.52 117 ALA A CA 1
ATOM 589 C C . ALA A 1 80 ? 33.242 30.406 0.137 1.00 13.15 117 ALA A C 1
ATOM 590 O O . ALA A 1 80 ? 32.998 29.522 -0.681 1.00 12.69 117 ALA A O 1
ATOM 592 N N . PRO A 1 81 ? 33.444 31.663 -0.252 1.00 13.10 118 PRO A N 1
ATOM 593 C CA . PRO A 1 81 ? 33.919 32.759 0.603 1.00 13.50 118 PRO A CA 1
ATOM 594 C C . PRO A 1 81 ? 32.876 33.593 1.347 1.00 13.18 118 PRO A C 1
ATOM 595 O O . PRO A 1 81 ? 33.173 34.699 1.815 1.00 14.83 118 PRO A O 1
ATOM 599 N N . LYS A 1 82 ? 31.651 33.086 1.452 1.00 12.83 119 LYS A N 1
ATOM 600 C CA . LYS A 1 82 ? 30.602 33.711 2.244 1.00 12.81 119 LYS A CA 1
ATOM 601 C C . LYS A 1 82 ? 30.385 35.159 1.818 1.00 13.09 119 LYS A C 1
ATOM 602 O O . LYS A 1 82 ? 30.402 36.091 2.629 1.00 13.55 119 LYS A O 1
ATOM 608 N N . ALA A 1 83 ? 30.219 35.333 0.519 1.00 13.09 120 ALA A N 1
ATOM 609 C CA . ALA A 1 83 ? 30.015 36.646 -0.068 1.00 13.57 120 ALA A CA 1
ATOM 610 C C . ALA A 1 83 ? 28.879 37.427 0.550 1.00 14.07 120 ALA A C 1
ATOM 611 O O . ALA A 1 83 ? 28.939 38.655 0.569 1.00 15.36 120 ALA A O 1
ATOM 613 N N . GLU A 1 84 ? 27.827 36.754 1.045 1.00 13.06 121 GLU A N 1
ATOM 614 C CA . GLU A 1 84 ? 26.712 37.474 1.663 1.00 12.41 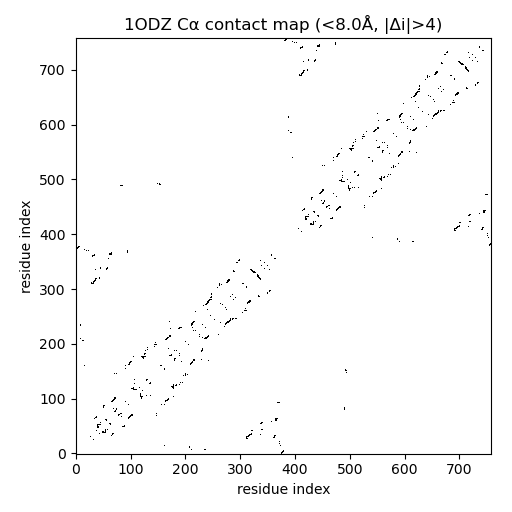121 GLU A CA 1
ATOM 615 C C . GLU A 1 84 ? 26.826 37.641 3.178 1.00 12.47 121 GLU A C 1
ATOM 616 O O . GLU A 1 84 ? 25.922 38.174 3.833 1.00 13.27 121 GLU A O 1
ATOM 622 N N . GLY A 1 85 ? 27.953 37.190 3.722 1.00 13.25 122 GLY A N 1
ATOM 623 C CA . GLY A 1 85 ? 28.307 37.394 5.116 1.00 13.40 122 GLY A CA 1
ATOM 624 C C . GLY A 1 85 ? 27.698 36.381 6.059 1.00 13.97 122 GLY A C 1
ATOM 625 O O . GLY A 1 85 ? 26.663 35.772 5.764 1.00 14.55 122 GLY A O 1
ATOM 626 N N . ASP A 1 86 ? 28.305 36.189 7.222 1.00 14.90 123 ASP A N 1
ATOM 627 C CA . ASP A 1 86 ? 27.728 35.253 8.183 1.00 15.35 123 ASP A CA 1
ATOM 628 C C . ASP A 1 86 ? 26.334 35.674 8.646 1.00 14.08 123 ASP A C 1
ATOM 629 O O . ASP A 1 86 ? 25.989 36.846 8.678 1.00 14.39 123 ASP A O 1
ATOM 638 N N . ILE A 1 87 ? 25.539 34.675 9.000 1.00 13.19 124 ILE A N 1
ATOM 639 C CA . ILE A 1 87 ? 24.155 34.845 9.405 1.00 12.60 124 ILE A CA 1
ATOM 640 C C . ILE A 1 87 ? 23.787 34.104 10.680 1.00 12.21 124 ILE A C 1
ATOM 641 O O . ILE A 1 87 ? 22.632 34.091 11.042 1.00 12.38 124 ILE A O 1
ATOM 646 N N . VAL A 1 88 ? 24.740 33.459 11.328 1.00 12.05 125 VAL A N 1
ATOM 647 C CA . VAL A 1 88 ? 24.439 32.708 12.546 1.00 11.56 125 VAL A CA 1
ATOM 648 C C . VAL A 1 88 ? 23.734 33.548 13.597 1.00 12.39 125 VAL A C 1
ATOM 649 O O . VAL A 1 88 ? 22.698 33.177 14.126 1.00 12.23 125 VAL A O 1
ATOM 653 N N . ALA A 1 89 ? 24.265 34.736 13.864 1.00 12.82 126 ALA A N 1
ATOM 654 C CA . ALA A 1 89 ? 23.702 35.578 14.900 1.00 13.02 126 ALA A CA 1
ATOM 655 C C . ALA A 1 89 ? 22.282 36.008 14.552 1.00 12.54 126 ALA A C 1
ATOM 656 O O . ALA A 1 89 ? 21.393 36.031 15.408 1.00 13.64 126 ALA A O 1
ATOM 658 N N . GLN A 1 90 ? 22.066 36.346 13.291 1.00 12.74 127 GLN A N 1
ATOM 659 C CA . GLN A 1 90 ? 20.798 36.866 12.853 1.00 12.64 127 GLN A CA 1
ATOM 660 C C . GLN A 1 90 ? 19.740 35.749 12.737 1.00 11.99 127 GLN A C 1
ATOM 661 O O . GLN A 1 90 ? 18.568 35.981 13.046 1.00 11.66 127 GLN A O 1
ATOM 667 N N . VAL A 1 91 ? 20.178 34.547 12.357 1.00 12.11 128 VAL A N 1
ATOM 668 C CA . VAL A 1 91 ? 19.316 33.372 12.420 1.00 11.95 128 VAL A CA 1
ATOM 669 C C . VAL A 1 91 ? 18.884 33.147 13.861 1.00 12.54 128 VAL A C 1
ATOM 670 O O . VAL A 1 91 ? 17.700 32.900 14.123 1.00 12.96 128 VAL A O 1
ATOM 674 N N . LYS A 1 92 ? 19.829 33.203 14.796 1.00 12.57 129 LYS A N 1
ATOM 675 C CA . LYS A 1 92 ? 19.491 32.935 16.182 1.00 12.81 129 LYS A CA 1
ATOM 676 C C . LYS A 1 92 ? 18.482 33.955 16.696 1.00 12.32 129 LYS A C 1
ATOM 677 O O . LYS A 1 92 ? 17.569 33.597 17.461 1.00 12.67 129 LYS A O 1
ATOM 683 N N . LYS A 1 93 ? 18.630 35.223 16.313 1.00 12.99 130 LYS A N 1
ATOM 684 C CA . LYS A 1 93 ? 17.686 36.252 16.763 1.00 13.51 130 LYS A CA 1
ATOM 685 C C . LYS A 1 93 ? 16.305 36.018 16.175 1.00 13.90 130 LYS A C 1
ATOM 686 O O . LYS A 1 93 ? 15.283 36.259 16.813 1.00 14.02 130 LYS A O 1
ATOM 692 N N . ALA A 1 94 ? 16.270 35.556 14.938 1.00 12.58 131 ALA A N 1
ATOM 693 C CA . ALA A 1 94 ? 14.981 35.292 14.296 1.00 13.35 131 ALA A CA 1
ATOM 694 C C . ALA A 1 94 ? 14.274 34.140 14.989 1.00 12.85 131 ALA A C 1
ATOM 695 O O . ALA A 1 94 ? 13.074 34.207 15.263 1.00 13.76 131 ALA A O 1
ATOM 697 N N . TYR A 1 95 ? 15.014 33.072 15.250 1.00 13.43 132 TYR A N 1
ATOM 698 C CA . TYR A 1 95 ? 14.472 31.900 15.927 1.00 13.84 132 TYR A CA 1
ATOM 699 C C . TYR A 1 95 ? 13.999 32.261 17.332 1.00 14.50 132 TYR A C 1
ATOM 700 O O . TYR A 1 95 ? 12.966 31.778 17.778 1.00 13.66 132 TYR A O 1
ATOM 709 N N . ALA A 1 96 ? 14.737 33.140 18.018 1.00 15.04 133 ALA A N 1
ATOM 710 C CA . ALA A 1 96 ? 14.372 33.484 19.396 1.00 15.99 133 ALA A CA 1
ATOM 711 C C . ALA A 1 96 ? 13.056 34.274 19.434 1.00 16.13 133 ALA A C 1
ATOM 712 O O . ALA A 1 96 ? 12.341 34.230 20.438 1.00 17.65 133 ALA A O 1
ATOM 714 N N . ARG A 1 97 ? 12.753 34.978 18.342 1.00 16.48 134 ARG A N 1
ATOM 715 C CA . ARG A 1 97 ? 11.507 35.691 18.064 1.00 17.34 134 ARG A CA 1
ATOM 716 C C . ARG A 1 97 ? 10.358 34.772 17.578 1.00 16.33 134 ARG A C 1
ATOM 717 O O . ARG A 1 97 ? 9.256 35.246 17.292 1.00 16.44 134 ARG A O 1
ATOM 725 N N . GLY A 1 98 ? 10.643 33.474 17.453 1.00 14.47 135 GLY A N 1
ATOM 726 C CA . GLY A 1 98 ? 9.704 32.486 16.959 1.00 14.46 135 GLY A CA 1
ATOM 727 C C . GLY A 1 98 ? 9.536 32.452 15.454 1.00 14.00 135 GLY A C 1
ATOM 728 O O . GLY A 1 98 ? 8.571 31.897 14.964 1.00 14.90 135 GLY A O 1
ATOM 729 N N . GLY A 1 99 ? 10.477 33.049 14.730 1.00 12.62 136 GLY A N 1
ATOM 730 C CA . GLY A 1 99 ? 10.486 33.000 13.280 1.00 12.94 136 GLY A CA 1
ATOM 731 C C . GLY A 1 99 ? 10.860 31.648 12.724 1.00 12.72 136 GLY A C 1
ATOM 732 O O . GLY A 1 99 ? 11.369 30.784 13.429 1.00 12.16 136 GLY A O 1
ATOM 733 N N . ILE A 1 100 ? 10.615 31.513 11.423 1.00 11.63 137 ILE A N 1
ATOM 734 C CA . ILE A 1 100 ? 10.926 30.320 10.645 1.00 11.59 137 ILE A CA 1
ATOM 735 C C . ILE A 1 100 ? 12.036 30.656 9.658 1.00 10.89 137 ILE A C 1
ATOM 736 O O . ILE A 1 100 ? 12.019 31.730 9.044 1.00 10.90 137 ILE A O 1
ATOM 741 N N . ILE A 1 101 ? 13.011 29.760 9.518 1.00 10.11 138 ILE A N 1
ATOM 742 C CA . ILE A 1 101 ? 14.241 30.002 8.763 1.00 11.09 138 ILE A CA 1
ATOM 743 C C . ILE A 1 101 ? 14.281 29.115 7.534 1.00 10.21 138 ILE A C 1
ATOM 744 O O . ILE A 1 101 ? 14.063 27.901 7.635 1.00 10.33 138 ILE A O 1
ATOM 749 N N . THR A 1 102 ? 14.562 29.714 6.377 1.00 9.99 139 THR A N 1
ATOM 750 C CA . THR A 1 102 ? 14.804 28.948 5.169 1.00 9.82 139 THR A CA 1
ATOM 751 C C . THR A 1 102 ? 16.077 29.429 4.474 1.00 9.75 139 THR A C 1
ATOM 752 O O . THR A 1 102 ? 16.379 30.629 4.472 1.00 10.59 139 THR A O 1
ATOM 756 N N . VAL A 1 103 ? 16.812 28.499 3.891 1.00 10.62 140 VAL A N 1
ATOM 757 C CA . VAL A 1 103 ? 18.114 28.792 3.297 1.00 9.86 140 VAL A CA 1
ATOM 758 C C . VAL A 1 103 ? 18.137 28.144 1.903 1.00 9.72 140 VAL A C 1
ATOM 759 O O . VAL A 1 103 ? 17.934 26.942 1.754 1.00 10.52 140 VAL A O 1
ATOM 763 N N . SER A 1 104 ? 18.371 28.975 0.894 1.00 9.48 141 SER A N 1
ATOM 764 C CA . SER A 1 104 ? 18.528 28.558 -0.495 1.00 9.99 141 SER A CA 1
ATOM 765 C C . SER A 1 104 ? 20.010 28.344 -0.818 1.00 9.97 141 SER A C 1
ATOM 766 O O . SER A 1 104 ? 20.891 28.605 0.018 1.00 11.07 141 SER A O 1
ATOM 769 N N . SER A 1 105 ? 20.293 27.853 -2.024 1.00 9.85 142 SER A N 1
ATOM 770 C CA . SER A 1 105 ? 21.605 27.282 -2.355 1.00 10.08 142 SER A CA 1
ATOM 771 C C . SER A 1 105 ? 22.169 27.841 -3.670 1.00 10.83 142 SER A C 1
ATOM 772 O O . SER A 1 105 ? 22.193 27.154 -4.697 1.00 11.25 142 SER A O 1
ATOM 775 N N . HIS A 1 106 ? 22.650 29.087 -3.649 1.00 10.00 143 HIS A N 1
ATOM 776 C CA . HIS A 1 106 ? 23.323 29.633 -4.839 1.00 9.75 143 HIS A CA 1
ATOM 777 C C . HIS A 1 106 ? 24.799 29.191 -4.789 1.00 9.82 143 HIS A C 1
ATOM 778 O O . HIS A 1 106 ? 25.703 30.013 -4.605 1.00 9.87 143 HIS A O 1
ATOM 785 N N . PHE A 1 107 ? 25.019 27.883 -4.950 1.00 9.37 144 PHE A N 1
ATOM 786 C CA . PHE A 1 107 ? 26.332 27.289 -4.919 1.00 10.14 144 PHE A CA 1
ATOM 787 C C . PHE A 1 107 ? 27.133 27.748 -6.144 1.00 10.34 144 PHE A C 1
ATOM 788 O O . PHE A 1 107 ? 26.585 27.879 -7.234 1.00 11.07 144 PHE A O 1
ATOM 796 N N . ASP A 1 108 ? 28.423 27.989 -5.923 1.00 10.70 145 ASP A N 1
ATOM 797 C CA . ASP A 1 108 ? 29.369 28.122 -6.995 1.00 10.70 145 ASP A CA 1
ATOM 798 C C . ASP A 1 108 ? 29.370 26.872 -7.873 1.00 11.01 145 ASP A C 1
ATOM 799 O O . ASP A 1 108 ? 28.812 25.852 -7.525 1.00 10.74 145 ASP A O 1
ATOM 804 N N . ASN A 1 109 ? 29.953 27.010 -9.059 1.00 10.58 146 ASN A N 1
ATOM 805 C CA . ASN A 1 109 ? 29.996 25.970 -10.065 1.00 10.59 146 ASN A CA 1
ATOM 806 C C . ASN A 1 109 ? 31.170 25.047 -9.749 1.00 11.40 146 ASN A C 1
ATOM 807 O O . ASN A 1 109 ? 32.324 25.472 -9.839 1.00 10.93 146 ASN A O 1
ATOM 812 N N . PRO A 1 110 ? 30.919 23.794 -9.349 1.00 10.81 147 PRO A N 1
ATOM 813 C CA . PRO A 1 110 ? 32.037 22.942 -8.937 1.00 11.90 147 PRO A CA 1
ATOM 814 C C . PRO A 1 110 ? 33.075 22.687 -10.026 1.00 12.01 147 PRO A C 1
ATOM 815 O O . PRO A 1 110 ? 34.199 22.322 -9.696 1.00 12.84 147 PRO A O 1
ATOM 819 N N . LYS A 1 111 ? 32.687 22.800 -11.292 1.00 11.78 148 LYS A N 1
ATOM 820 C CA . LYS A 1 111 ? 33.579 22.542 -12.411 1.00 12.90 148 LYS A CA 1
ATOM 821 C C . LYS A 1 111 ? 34.477 23.731 -12.756 1.00 12.49 148 LYS A C 1
ATOM 822 O O . LYS A 1 111 ? 35.553 23.540 -13.317 1.00 14.01 148 LYS A O 1
ATOM 828 N N . THR A 1 112 ? 34.046 24.939 -12.402 1.00 12.54 149 THR A N 1
ATOM 829 C CA . THR A 1 112 ? 34.762 26.152 -12.807 1.00 12.59 149 THR A CA 1
ATOM 830 C C . THR A 1 112 ? 35.081 27.114 -11.683 1.00 12.49 149 THR A C 1
ATOM 831 O O . THR A 1 112 ? 35.541 28.211 -11.952 1.00 12.37 149 THR A O 1
ATOM 835 N N . ASP A 1 113 ? 34.871 26.754 -10.419 1.00 11.77 150 ASP A N 1
ATOM 836 C CA . ASP A 1 113 ? 34.970 27.738 -9.357 1.00 12.19 150 ASP A CA 1
ATOM 837 C C . ASP A 1 113 ? 36.376 28.276 -9.078 1.00 12.55 150 ASP A C 1
ATOM 838 O O . ASP A 1 113 ? 36.501 29.312 -8.443 1.00 13.68 150 ASP A O 1
ATOM 843 N N . THR A 1 114 ? 37.404 27.597 -9.553 1.00 13.06 151 THR A N 1
ATOM 844 C CA . THR A 1 114 ? 38.771 28.126 -9.438 1.00 13.39 151 THR A CA 1
ATOM 845 C C . THR A 1 114 ? 39.038 29.260 -10.427 1.00 13.20 151 THR A C 1
ATOM 846 O O . THR A 1 114 ? 40.061 29.944 -10.293 1.00 13.81 151 THR A O 1
ATOM 850 N N . GLN A 1 115 ? 38.126 29.463 -11.378 1.00 12.71 152 GLN A N 1
ATOM 851 C CA . GLN A 1 115 ? 38.351 30.369 -12.502 1.00 13.20 152 GLN A CA 1
ATOM 852 C C . GLN A 1 115 ? 37.721 31.731 -12.296 1.00 14.33 152 GLN A C 1
ATOM 853 O O . GLN A 1 115 ? 37.734 32.543 -13.209 1.00 14.67 152 GLN A O 1
ATOM 859 N N . LYS A 1 116 ? 37.185 31.995 -11.099 1.00 15.52 153 LYS A N 1
ATOM 860 C CA . LYS A 1 116 ? 36.505 33.251 -10.789 1.00 16.68 153 LYS A CA 1
ATOM 861 C C . LYS A 1 116 ? 37.384 34.457 -11.129 1.00 17.66 153 LYS A C 1
ATOM 862 O O . LYS A 1 116 ? 38.594 34.442 -10.879 1.00 18.49 153 LYS A O 1
ATOM 868 N N . GLY A 1 117 ? 36.769 35.473 -11.716 1.00 18.18 154 GLY A N 1
ATOM 869 C CA . GLY A 1 117 ? 37.438 36.728 -12.033 1.00 18.71 154 GLY A CA 1
ATOM 870 C C . GLY A 1 117 ? 36.462 37.657 -12.713 1.00 18.91 154 GLY A C 1
ATOM 871 O O . GLY A 1 117 ? 36.158 38.754 -12.234 1.00 20.71 154 GLY A O 1
ATOM 872 N N . VAL A 1 118 ? 35.965 37.183 -13.831 1.00 18.39 155 VAL A N 1
ATOM 873 C CA . VAL A 1 118 ? 34.997 37.882 -14.648 1.00 18.27 155 VAL A CA 1
ATOM 874 C C . VAL A 1 118 ? 33.620 37.245 -14.428 1.00 17.61 155 VAL A C 1
ATOM 875 O O . VAL A 1 118 ? 33.364 36.131 -14.891 1.00 17.38 155 VAL A O 1
ATOM 879 N N . TRP A 1 119 ? 32.757 37.940 -13.698 1.00 16.79 156 TRP A N 1
ATOM 880 C CA . TRP A 1 119 ? 31.426 37.428 -13.387 1.00 16.66 156 TRP A CA 1
ATOM 881 C C . TRP A 1 119 ? 30.740 37.110 -14.698 1.00 15.96 156 TRP A C 1
ATOM 882 O O . TRP A 1 119 ? 30.834 37.910 -15.608 1.00 17.25 156 TRP A O 1
ATOM 893 N N . PRO A 1 120 ? 30.026 35.990 -14.841 1.00 14.59 157 PRO A N 1
ATOM 894 C CA . PRO A 1 120 ? 29.660 35.054 -13.766 1.00 13.35 157 PRO A CA 1
ATOM 895 C C . PRO A 1 120 ? 30.510 33.812 -13.609 1.00 12.68 157 PRO A C 1
ATOM 896 O O . PRO A 1 120 ? 30.068 32.871 -12.945 1.00 12.47 157 PRO A O 1
ATOM 900 N N . VAL A 1 121 ? 31.700 33.781 -14.183 1.00 11.75 158 VAL A N 1
ATOM 901 C CA . VAL A 1 121 ? 32.494 32.567 -14.173 1.00 12.24 158 VAL A CA 1
ATOM 902 C C . VAL A 1 121 ? 32.683 32.019 -12.771 1.00 12.29 158 VAL A C 1
ATOM 903 O O . VAL A 1 121 ? 33.035 32.751 -11.821 1.00 11.96 158 VAL A O 1
ATOM 907 N N . GLY A 1 122 ? 32.419 30.716 -12.629 1.00 12.19 159 GLY A N 1
ATOM 908 C CA . GLY A 1 122 ? 32.610 30.043 -11.353 1.00 11.25 159 GLY A CA 1
ATOM 909 C C . GLY A 1 122 ? 31.480 30.111 -10.335 1.00 11.29 159 GLY A C 1
ATOM 910 O O . GLY A 1 122 ? 31.567 29.442 -9.288 1.00 11.75 159 GLY A O 1
ATOM 911 N N . THR A 1 123 ? 30.449 30.919 -10.617 1.00 10.66 160 THR A N 1
ATOM 912 C CA . THR A 1 123 ? 29.276 31.108 -9.737 1.00 11.13 160 THR A CA 1
ATOM 913 C C . THR A 1 123 ? 28.087 30.274 -10.163 1.00 11.32 160 THR A C 1
ATOM 914 O O . THR A 1 123 ? 28.135 29.570 -11.165 1.00 11.09 160 THR A O 1
ATOM 918 N N . SER A 1 124 ? 26.969 30.438 -9.465 1.00 10.64 161 SER A N 1
ATOM 919 C CA . SER A 1 124 ? 25.757 29.720 -9.840 1.00 11.71 161 SER A CA 1
ATOM 920 C C . SER A 1 124 ? 25.353 30.041 -11.270 1.00 11.96 161 SER A C 1
ATOM 921 O O . SER A 1 124 ? 24.773 29.209 -11.945 1.00 12.12 161 SER A O 1
ATOM 924 N N . TRP A 1 125 ? 25.659 31.277 -11.684 1.00 11.46 162 TRP A N 1
ATOM 925 C CA . TRP A 1 125 ? 25.258 31.838 -12.963 1.00 11.60 162 TRP A CA 1
ATOM 926 C C . TRP A 1 125 ? 26.204 31.500 -14.112 1.00 11.60 162 TRP A C 1
ATOM 927 O O . TRP A 1 125 ? 25.919 31.837 -15.273 1.00 12.52 162 TRP A O 1
ATOM 938 N N . ASP A 1 126 ? 27.285 30.805 -13.808 1.00 12.13 163 ASP A N 1
ATOM 939 C CA . ASP A 1 126 ? 28.116 30.185 -14.830 1.00 11.99 163 ASP A CA 1
ATOM 940 C C . ASP A 1 126 ? 27.385 28.944 -15.340 1.00 11.71 163 ASP A C 1
ATOM 941 O O . ASP A 1 126 ? 27.301 27.939 -14.631 1.00 11.84 163 ASP A O 1
ATOM 946 N N . GLN A 1 127 ? 26.857 29.021 -16.564 1.00 12.49 164 GLN A N 1
ATOM 947 C CA . GLN A 1 127 ? 25.968 27.997 -17.120 1.00 13.01 164 GLN A CA 1
ATOM 948 C C . GLN A 1 127 ? 26.688 26.735 -17.608 1.00 12.56 164 GLN A C 1
ATOM 949 O O . GLN A 1 127 ? 26.050 25.803 -18.080 1.00 13.34 164 GLN A O 1
ATOM 955 N N . THR A 1 128 ? 28.009 26.709 -17.536 1.00 12.33 165 THR A N 1
ATOM 956 C CA . THR A 1 128 ? 28.780 25.508 -17.811 1.00 12.45 165 THR A CA 1
ATOM 957 C C . THR A 1 128 ? 28.202 24.308 -17.101 1.00 12.79 165 THR A C 1
ATOM 958 O O . THR A 1 128 ? 28.136 24.318 -15.885 1.00 12.69 165 THR A O 1
ATOM 962 N N . PRO A 1 129 ? 27.750 23.298 -17.828 1.00 12.51 166 PRO A N 1
ATOM 963 C CA . PRO A 1 129 ? 27.117 22.157 -17.153 1.00 12.79 166 PRO A CA 1
ATOM 964 C C . PRO A 1 129 ? 28.047 21.511 -16.132 1.00 12.74 166 PRO A C 1
ATOM 965 O O . PRO A 1 129 ? 29.178 21.173 -16.444 1.00 14.14 166 PRO A O 1
ATOM 969 N N . ALA A 1 130 ? 27.566 21.326 -14.904 1.00 12.91 167 ALA A N 1
ATOM 970 C CA . ALA A 1 130 ? 28.409 20.761 -13.867 1.00 13.15 167 ALA A CA 1
ATOM 971 C C . ALA A 1 130 ? 27.726 19.637 -13.107 1.00 13.36 167 ALA A C 1
ATOM 972 O O . ALA A 1 130 ? 28.212 19.227 -12.078 1.00 15.74 167 ALA A O 1
ATOM 974 N N . VAL A 1 131 ? 26.597 19.149 -13.584 1.00 12.89 168 VAL A N 1
ATOM 975 C CA . VAL A 1 131 ? 25.886 18.088 -12.852 1.00 12.48 168 VAL A CA 1
ATOM 976 C C . VAL A 1 131 ? 26.572 16.729 -13.048 1.00 12.77 168 VAL A C 1
ATOM 977 O O . VAL A 1 131 ? 26.978 16.094 -12.083 1.00 12.83 168 VAL A O 1
ATOM 981 N N . VAL A 1 132 ? 26.750 16.319 -14.296 1.00 12.20 169 VAL A N 1
ATOM 982 C CA . VAL A 1 132 ? 27.369 15.035 -14.593 1.00 12.64 169 VAL A CA 1
ATOM 983 C C . VAL A 1 132 ? 28.743 14.952 -13.937 1.00 12.73 169 VAL A C 1
ATOM 984 O O . VAL A 1 132 ? 29.099 13.924 -13.367 1.00 12.81 169 VAL A O 1
ATOM 988 N N . ASP A 1 133 ? 29.521 16.028 -13.987 1.00 12.91 170 ASP A N 1
ATOM 989 C CA . ASP A 1 133 ? 30.889 15.962 -13.498 1.00 13.54 170 ASP A CA 1
ATOM 990 C C . ASP A 1 133 ? 30.987 16.128 -11.985 1.00 13.30 170 ASP A C 1
ATOM 991 O O . ASP A 1 133 ? 32.079 16.004 -11.455 1.00 13.77 170 ASP A O 1
ATOM 996 N N . SER A 1 134 ? 29.867 16.393 -11.301 1.00 13.06 171 SER A N 1
ATOM 997 C CA . SER A 1 134 ? 29.884 16.602 -9.844 1.00 13.54 171 SER A CA 1
ATOM 998 C C . SER A 1 134 ? 29.291 15.469 -9.035 1.00 13.05 171 SER A C 1
ATOM 999 O O . SER A 1 134 ? 29.454 15.433 -7.810 1.00 13.76 171 SER A O 1
ATOM 1002 N N . LEU A 1 135 ? 28.608 14.540 -9.695 1.00 13.12 172 LEU A N 1
ATOM 1003 C CA . LEU A 1 135 ? 28.152 13.322 -9.039 1.00 12.80 172 LEU A CA 1
ATOM 1004 C C . LEU A 1 135 ? 29.332 12.390 -8.779 1.00 12.48 172 LEU A C 1
ATOM 1005 O O . LEU A 1 135 ? 30.399 12.538 -9.405 1.00 12.63 172 LEU A O 1
ATOM 1010 N N . PRO A 1 136 ? 29.191 11.447 -7.853 1.00 12.27 173 PRO A N 1
ATOM 1011 C CA . PRO A 1 136 ? 30.294 10.500 -7.621 1.00 12.73 173 PRO A CA 1
ATOM 1012 C C . PRO A 1 136 ? 30.766 9.818 -8.920 1.00 13.17 173 PRO A C 1
ATOM 1013 O O . PRO A 1 136 ? 29.966 9.404 -9.751 1.00 12.80 173 PRO A O 1
ATOM 1017 N N . GLY A 1 137 ? 32.085 9.803 -9.082 1.00 13.63 174 GLY A N 1
ATOM 1018 C CA . GLY A 1 137 ? 32.744 9.318 -10.279 1.00 14.27 174 GLY A CA 1
ATOM 1019 C C . GLY A 1 137 ? 33.213 10.481 -11.138 1.00 14.52 174 GLY A C 1
ATOM 1020 O O . GLY A 1 137 ? 34.160 10.335 -11.925 1.00 14.96 174 GLY A O 1
ATOM 1021 N N . GLY A 1 138 ? 32.509 11.609 -11.049 1.00 13.79 175 GLY A N 1
ATOM 1022 C CA . GLY A 1 138 ? 32.841 12.832 -11.757 1.00 14.01 175 GLY A CA 1
ATOM 1023 C C . GLY A 1 138 ? 34.056 13.516 -11.154 1.00 13.01 175 GLY A C 1
ATOM 1024 O O . GLY A 1 138 ? 34.285 13.480 -9.938 1.00 13.13 175 GLY A O 1
ATOM 1025 N N . ALA A 1 139 ? 34.805 14.211 -11.998 1.00 13.57 176 ALA A N 1
ATOM 1026 C CA . ALA A 1 139 ? 36.065 14.828 -11.588 1.00 13.59 176 ALA A CA 1
ATOM 1027 C C . ALA A 1 139 ? 35.924 15.915 -10.520 1.00 13.60 176 ALA A C 1
ATOM 1028 O O . ALA A 1 139 ? 36.866 16.145 -9.752 1.00 14.82 176 ALA A O 1
ATOM 1030 N N . TYR A 1 140 ? 34.754 16.545 -10.459 1.00 13.08 177 TYR A N 1
ATOM 1031 C CA . TYR A 1 140 ? 34.510 17.650 -9.558 1.00 12.75 177 TYR A CA 1
ATOM 1032 C C . TYR A 1 140 ? 33.604 17.304 -8.392 1.00 12.37 177 TYR A C 1
ATOM 1033 O O . TYR A 1 140 ? 33.236 18.175 -7.629 1.00 12.54 177 TYR A O 1
ATOM 1042 N N . ASN A 1 141 ? 33.351 16.015 -8.191 1.00 12.30 178 ASN A N 1
ATOM 1043 C CA . ASN A 1 141 ? 32.631 15.574 -7.004 1.00 12.26 178 ASN A CA 1
ATOM 1044 C C . ASN A 1 141 ? 33.271 16.064 -5.705 1.00 12.10 178 ASN A C 1
ATOM 1045 O O . ASN A 1 141 ? 32.554 16.505 -4.818 1.00 12.31 178 ASN A O 1
ATOM 1050 N N . PRO A 1 142 ? 34.597 16.015 -5.547 1.00 12.31 179 PRO A N 1
ATOM 1051 C CA . PRO A 1 142 ? 35.179 16.558 -4.305 1.00 13.03 179 PRO A CA 1
ATOM 1052 C C . PRO A 1 142 ? 34.863 18.044 -4.062 1.00 12.16 179 PRO A C 1
ATOM 1053 O O . PRO A 1 142 ? 34.792 18.461 -2.926 1.00 12.72 179 PRO A O 1
ATOM 1057 N N . VAL A 1 143 ? 34.720 18.835 -5.116 1.00 12.04 180 VAL A N 1
ATOM 1058 C CA . VAL A 1 143 ? 34.438 20.255 -4.987 1.00 11.20 180 VAL A CA 1
ATOM 1059 C C . VAL A 1 143 ? 33.013 20.453 -4.457 1.00 11.65 180 VAL A C 1
ATOM 1060 O O . VAL A 1 143 ? 32.788 21.195 -3.512 1.00 10.88 180 VAL A O 1
ATOM 1064 N N . LEU A 1 144 ? 32.052 19.765 -5.053 1.00 10.59 181 LEU A N 1
ATOM 1065 C CA . LEU A 1 144 ? 30.696 19.784 -4.531 1.00 10.94 181 LEU A CA 1
ATOM 1066 C C . LEU A 1 144 ? 30.671 19.321 -3.087 1.00 10.47 181 LEU A C 1
ATOM 1067 O O . LEU A 1 144 ? 30.010 19.924 -2.255 1.00 10.21 181 LEU A O 1
ATOM 1072 N N . ASN A 1 145 ? 31.390 18.246 -2.779 1.00 10.75 182 ASN A N 1
ATOM 1073 C CA . ASN A 1 145 ? 31.406 17.721 -1.419 1.00 10.76 182 ASN A CA 1
ATOM 1074 C C . ASN A 1 145 ? 31.917 18.745 -0.399 1.00 10.93 182 ASN A C 1
ATOM 1075 O O . ASN A 1 145 ? 31.456 18.821 0.739 1.00 11.61 182 ASN A O 1
ATOM 1080 N N . GLY A 1 146 ? 32.897 19.541 -0.797 1.00 10.65 183 GLY A N 1
ATOM 1081 C CA . GLY A 1 146 ? 33.390 20.587 0.058 1.00 11.07 183 GLY A CA 1
ATOM 1082 C C . GLY A 1 146 ? 32.337 21.619 0.378 1.00 10.60 183 GLY A C 1
ATOM 1083 O O . GLY A 1 146 ? 32.240 22.068 1.506 1.00 11.36 183 GLY A O 1
ATOM 1084 N N . TYR A 1 147 ? 31.494 21.966 -0.588 1.00 11.02 184 TYR A N 1
ATOM 1085 C CA . TYR A 1 147 ? 30.376 22.876 -0.306 1.00 10.42 184 TYR A CA 1
ATOM 1086 C C . TYR A 1 147 ? 29.439 22.229 0.724 1.00 10.22 184 TYR A C 1
ATOM 1087 O O . TYR A 1 147 ? 29.067 22.848 1.709 1.00 10.14 184 TYR A O 1
ATOM 1096 N N . LEU A 1 148 ? 29.075 20.973 0.482 1.00 10.48 185 LEU A N 1
ATOM 1097 C CA . LEU A 1 148 ? 28.128 20.282 1.354 1.00 10.94 185 LEU A CA 1
ATOM 1098 C C . LEU A 1 148 ? 28.703 20.081 2.743 1.00 10.23 185 LEU A C 1
ATOM 1099 O O . LEU A 1 148 ? 27.981 20.164 3.745 1.00 10.45 185 LEU A O 1
ATOM 1104 N N . ASP A 1 149 ? 30.014 19.831 2.840 1.00 10.60 186 ASP A N 1
ATOM 1105 C CA . ASP A 1 149 ? 30.661 19.727 4.162 1.00 10.98 186 ASP A CA 1
ATOM 1106 C C . ASP A 1 149 ? 30.475 20.988 4.973 1.00 11.05 186 ASP A C 1
ATOM 1107 O O . ASP A 1 149 ? 30.284 20.934 6.187 1.00 11.97 186 ASP A O 1
ATOM 1112 N N . GLN A 1 150 ? 30.598 22.128 4.304 1.00 10.91 187 GLN A N 1
ATOM 1113 C CA . GLN A 1 150 ? 30.425 23.404 4.957 1.00 10.60 187 GLN A CA 1
ATOM 1114 C C . GLN A 1 150 ? 28.989 23.685 5.342 1.00 10.24 187 GLN A C 1
ATOM 1115 O O . GLN A 1 150 ? 28.749 24.212 6.426 1.00 10.65 187 GLN A O 1
ATOM 1121 N N . VAL A 1 151 ? 28.031 23.277 4.513 1.00 10.25 188 VAL A N 1
ATOM 1122 C CA . VAL A 1 151 ? 26.639 23.420 4.882 1.00 10.41 188 VAL A CA 1
ATOM 1123 C C . VAL A 1 151 ? 26.345 22.548 6.115 1.00 10.51 188 VAL A C 1
ATOM 1124 O O . VAL A 1 151 ? 25.693 23.020 7.052 1.00 10.16 188 VAL A O 1
ATOM 1128 N N . ALA A 1 152 ? 26.874 21.329 6.148 1.00 10.92 189 ALA A N 1
ATOM 1129 C CA . ALA A 1 152 ? 26.608 20.403 7.255 1.00 10.89 189 ALA A CA 1
ATOM 1130 C C . ALA A 1 152 ? 27.231 20.925 8.540 1.00 11.23 189 ALA A C 1
ATOM 1131 O O . ALA A 1 152 ? 26.609 20.875 9.598 1.00 11.04 189 ALA A O 1
ATOM 1133 N N . GLU A 1 153 ? 28.482 21.378 8.461 1.00 11.85 190 GLU A N 1
ATOM 1134 C CA . GLU A 1 153 ? 29.134 21.860 9.671 1.00 13.19 190 GLU A CA 1
ATOM 1135 C C . GLU A 1 153 ? 28.378 23.052 10.240 1.00 12.36 190 GLU A C 1
ATOM 1136 O O . GLU A 1 153 ? 28.212 23.193 11.447 1.00 12.85 190 GLU A O 1
ATOM 1146 N N . TRP A 1 154 ? 27.915 23.938 9.377 1.00 12.09 191 TRP A N 1
ATOM 1147 C CA . TRP A 1 154 ? 27.105 25.057 9.809 1.00 10.85 191 TRP A CA 1
ATOM 1148 C C . TRP A 1 154 ? 25.806 24.589 10.483 1.00 11.09 191 TRP A C 1
ATOM 1149 O O . TRP A 1 154 ? 25.473 25.012 11.590 1.00 11.61 191 TRP A O 1
ATOM 1160 N N . ALA A 1 155 ? 25.077 23.682 9.839 1.00 11.23 192 ALA A N 1
ATOM 1161 C CA . ALA A 1 155 ? 23.808 23.225 10.372 1.00 11.14 192 ALA A CA 1
ATOM 1162 C C . ALA A 1 155 ? 24.026 22.542 11.727 1.00 10.70 192 ALA A C 1
ATOM 1163 O O . ALA A 1 155 ? 23.251 22.773 12.653 1.00 11.77 192 ALA A O 1
ATOM 1165 N N . ASN A 1 156 ? 25.078 21.722 11.805 1.00 11.14 193 ASN A N 1
ATOM 1166 C CA . ASN A 1 156 ? 25.357 20.875 12.981 1.00 10.87 193 ASN A CA 1
ATOM 1167 C C . ASN A 1 156 ? 25.771 21.698 14.186 1.00 11.48 193 ASN A C 1
ATOM 1168 O O . ASN A 1 156 ? 25.698 21.214 15.333 1.00 11.80 193 ASN A O 1
ATOM 1173 N N . ASN A 1 157 ? 26.176 22.940 13.944 1.00 11.63 194 ASN A N 1
ATOM 1174 C CA . ASN A 1 157 ? 26.544 23.842 15.037 1.00 12.01 194 ASN A CA 1
ATOM 1175 C C . ASN A 1 157 ? 25.591 24.989 15.244 1.00 12.74 194 ASN A C 1
ATOM 1176 O O . ASN A 1 157 ? 25.855 25.874 16.057 1.00 13.62 194 ASN A O 1
ATOM 1181 N N . LEU A 1 158 ? 24.467 24.983 14.529 1.00 12.51 195 LEU A N 1
ATOM 1182 C CA . LEU A 1 158 ? 23.497 26.089 14.555 1.00 12.46 195 LEU A CA 1
ATOM 1183 C C . LEU A 1 158 ? 22.543 25.841 15.715 1.00 14.16 195 LEU A C 1
ATOM 1184 O O . LEU A 1 158 ? 21.537 25.144 15.589 1.00 14.12 195 LEU A O 1
ATOM 1189 N N . LYS A 1 159 ? 22.888 26.404 16.865 1.00 15.30 196 LYS A N 1
ATOM 1190 C CA . LYS A 1 159 ? 22.202 26.072 18.096 1.00 17.16 196 LYS A CA 1
ATOM 1191 C C . LYS A 1 159 ? 21.683 27.301 18.803 1.00 17.94 196 LYS A C 1
ATOM 1192 O O . LYS A 1 159 ? 22.261 28.391 18.714 1.00 17.37 196 LYS A O 1
ATOM 1198 N N . ASP A 1 160 ? 20.556 27.127 19.483 1.00 18.89 197 ASP A N 1
ATOM 1199 C CA . ASP A 1 160 ? 19.965 28.195 20.271 1.00 20.97 197 ASP A CA 1
ATOM 1200 C C . ASP A 1 160 ? 20.674 28.288 21.632 1.00 23.13 197 ASP A C 1
ATOM 1201 O O . ASP A 1 160 ? 21.660 27.602 21.883 1.00 22.54 197 ASP A O 1
ATOM 1206 N N . GLU A 1 161 ? 20.169 29.164 22.487 1.00 26.18 198 GLU A N 1
ATOM 1207 C CA . GLU A 1 161 ? 20.812 29.463 23.770 1.00 28.58 198 GLU A CA 1
ATOM 1208 C C . GLU A 1 161 ? 20.760 28.292 24.749 1.00 28.85 198 GLU A C 1
ATOM 1209 O O . GLU A 1 161 ? 21.503 28.272 25.732 1.00 29.86 198 GLU A O 1
ATOM 1215 N N . GLN A 1 162 ? 19.888 27.322 24.474 1.00 28.79 199 GLN A N 1
ATOM 1216 C CA . GLN A 1 162 ? 19.787 26.099 25.261 1.00 28.48 199 GLN A CA 1
ATOM 1217 C C . GLN A 1 162 ? 20.610 24.941 24.681 1.00 26.58 199 GLN A C 1
ATOM 1218 O O . GLN A 1 162 ? 20.625 23.859 25.249 1.00 27.03 199 GLN A O 1
ATOM 1224 N N . GLY A 1 163 ? 21.290 25.157 23.552 1.00 24.29 200 GLY A N 1
ATOM 1225 C CA . GLY A 1 163 ? 22.134 24.137 22.949 1.00 22.44 200 GLY A CA 1
ATOM 1226 C C . GLY A 1 163 ? 21.391 23.196 22.008 1.00 20.56 200 GLY A C 1
ATOM 1227 O O . GLY A 1 163 ? 21.923 22.173 21.598 1.00 21.38 200 GLY A O 1
ATOM 1228 N N . ARG A 1 164 ? 20.162 23.560 21.668 1.00 18.39 201 ARG A N 1
ATOM 1229 C CA . ARG A 1 164 ? 19.322 22.752 20.793 0.50 16.94 201 ARG A CA 1
ATOM 1230 C C . ARG A 1 164 ? 19.432 23.290 19.368 1.00 15.97 201 ARG A C 1
ATOM 1231 O O . ARG A 1 164 ? 19.548 24.493 19.152 1.00 16.33 201 ARG A O 1
ATOM 1239 N N . LEU A 1 165 ? 19.418 22.376 18.410 1.00 14.37 202 LEU A N 1
ATOM 1240 C CA . LEU A 1 165 ? 19.568 22.748 16.996 1.00 13.89 202 LEU A CA 1
ATOM 1241 C C . LEU A 1 165 ? 18.394 23.571 16.497 1.00 13.28 202 LEU A C 1
ATOM 1242 O O . LEU A 1 165 ? 17.263 23.333 16.877 1.00 14.02 202 LEU A O 1
ATOM 1247 N N . ILE A 1 166 ? 18.670 24.558 15.652 1.00 12.13 203 ILE A N 1
ATOM 1248 C CA . ILE A 1 166 ? 17.639 25.404 15.079 1.00 11.91 203 ILE A CA 1
ATOM 1249 C C . ILE A 1 166 ? 17.189 24.803 13.739 1.00 11.64 203 ILE A C 1
ATOM 1250 O O . ILE A 1 166 ? 18.036 24.538 12.890 1.00 11.55 203 ILE A O 1
ATOM 1255 N N . PRO A 1 167 ? 15.904 24.513 13.571 1.00 11.31 204 PRO A N 1
ATOM 1256 C CA . PRO A 1 167 ? 15.470 23.979 12.289 1.00 11.41 204 PRO A CA 1
ATOM 1257 C C . PRO A 1 167 ? 15.623 24.961 11.149 1.00 10.54 204 PRO A C 1
ATOM 1258 O O . PRO A 1 167 ? 15.389 26.165 11.329 1.00 10.62 204 PRO A O 1
ATOM 1262 N N . VAL A 1 168 ? 15.900 24.434 9.955 1.00 10.61 205 VAL A N 1
ATOM 1263 C CA . VAL A 1 168 ? 16.023 25.223 8.721 1.00 10.35 205 VAL A CA 1
ATOM 1264 C C . VAL A 1 168 ? 15.318 24.481 7.585 1.00 10.11 205 VAL A C 1
ATOM 1265 O O . VAL A 1 168 ? 15.499 23.281 7.422 1.00 10.25 205 VAL A O 1
ATOM 1269 N N . ILE A 1 169 ? 14.537 25.209 6.796 1.00 8.87 206 ILE A N 1
ATOM 1270 C CA . ILE A 1 169 ? 14.025 24.696 5.522 1.00 9.05 206 ILE A CA 1
ATOM 1271 C C . ILE A 1 169 ? 15.094 24.943 4.450 1.00 9.21 206 ILE A C 1
ATOM 1272 O O . ILE A 1 169 ? 15.294 26.069 3.993 1.00 10.43 206 ILE A O 1
ATOM 1277 N N . PHE A 1 170 ? 15.797 23.879 4.100 1.00 9.01 207 PHE A N 1
ATOM 1278 C CA . PHE A 1 170 ? 16.926 23.955 3.182 1.00 9.11 207 PHE A CA 1
ATOM 1279 C C . PHE A 1 170 ? 16.420 23.626 1.774 1.00 9.77 207 PHE A C 1
ATOM 1280 O O . PHE A 1 170 ? 15.928 22.513 1.498 1.00 9.51 207 PHE A O 1
ATOM 1288 N N . ARG A 1 171 ? 16.566 24.604 0.879 1.00 9.01 208 ARG A N 1
ATOM 1289 C CA . ARG A 1 171 ? 16.041 24.537 -0.472 1.00 9.20 208 ARG A CA 1
ATOM 1290 C C . ARG A 1 171 ? 17.197 24.345 -1.433 1.00 10.04 208 ARG A C 1
ATOM 1291 O O . ARG A 1 171 ? 18.129 25.160 -1.448 1.00 11.35 208 ARG A O 1
ATOM 1299 N N . LEU A 1 172 ? 17.150 23.269 -2.209 1.00 10.13 209 LEU A N 1
ATOM 1300 C CA . LEU A 1 172 ? 18.263 22.864 -3.061 1.00 9.79 209 LEU A CA 1
ATOM 1301 C C . LEU A 1 172 ? 17.992 23.041 -4.541 1.00 9.51 209 LEU A C 1
ATOM 1302 O O . LEU A 1 172 ? 16.954 22.609 -5.025 1.00 10.62 209 LEU A O 1
ATOM 1307 N N . TYR A 1 173 ? 18.985 23.588 -5.242 1.00 9.72 210 TYR A N 1
ATOM 1308 C CA . TYR A 1 173 ? 19.045 23.553 -6.702 1.00 10.32 210 TYR A CA 1
ATOM 1309 C C . TYR A 1 173 ? 17.756 24.048 -7.349 1.00 9.77 210 TYR A C 1
ATOM 1310 O O . TYR A 1 173 ? 17.114 23.346 -8.164 1.00 10.53 210 TYR A O 1
ATOM 1319 N N . HIS A 1 174 ? 17.410 25.271 -6.991 1.00 9.77 211 HIS A N 1
ATOM 1320 C CA . HIS A 1 174 ? 16.150 25.889 -7.373 1.00 10.32 211 HIS A CA 1
ATOM 1321 C C . HIS A 1 174 ? 16.116 26.377 -8.826 1.00 10.70 211 HIS A C 1
ATOM 1322 O O . HIS A 1 174 ? 17.148 26.514 -9.501 1.00 10.81 211 HIS A O 1
ATOM 1329 N N . GLU A 1 175 ? 14.913 26.644 -9.316 1.00 10.90 212 GLU A N 1
ATOM 1330 C CA . GLU A 1 175 ? 14.739 27.234 -10.660 1.00 11.04 212 GLU A CA 1
ATOM 1331 C C . GLU A 1 175 ? 15.391 26.362 -11.715 1.00 10.77 212 GLU A C 1
ATOM 1332 O O . GLU A 1 175 ? 15.905 26.832 -12.724 1.00 11.42 212 GLU A O 1
ATOM 1338 N N . ASN A 1 176 ? 15.326 25.065 -11.480 1.00 10.59 213 ASN A N 1
ATOM 1339 C CA . ASN A 1 176 ? 16.023 24.052 -12.245 1.00 11.25 213 ASN A CA 1
ATOM 1340 C C . ASN A 1 176 ? 15.374 23.702 -13.590 1.00 11.36 213 ASN A C 1
ATOM 1341 O O . ASN A 1 176 ? 15.956 22.967 -14.400 1.00 11.38 213 ASN A O 1
ATOM 1346 N N . THR A 1 177 ? 14.157 24.193 -13.795 1.00 11.59 214 THR A N 1
ATOM 1347 C CA . THR A 1 177 ? 13.499 24.026 -15.101 1.00 12.42 214 THR A CA 1
ATOM 1348 C C . THR A 1 177 ? 13.861 25.127 -16.102 1.00 13.44 214 THR A C 1
ATOM 1349 O O . THR A 1 177 ? 13.385 25.098 -17.264 1.00 15.44 214 THR A O 1
ATOM 1353 N N . GLY A 1 178 ? 14.712 26.058 -15.678 1.00 13.50 215 GLY A N 1
ATOM 1354 C CA . GLY A 1 178 ? 15.404 26.958 -16.585 1.00 14.12 215 GLY A CA 1
ATOM 1355 C C . GLY A 1 178 ? 16.869 26.654 -16.636 1.00 13.80 215 GLY A C 1
ATOM 1356 O O . GLY A 1 178 ? 17.331 25.751 -15.952 1.00 12.94 215 GLY A O 1
ATOM 1357 N N . SER A 1 179 ? 17.626 27.442 -17.410 1.00 13.21 216 SER A N 1
ATOM 1358 C CA . SER A 1 179 ? 19.004 27.100 -17.703 1.00 13.96 216 SER A CA 1
ATOM 1359 C C . SER A 1 179 ? 19.984 28.198 -17.300 1.00 12.66 216 SER A C 1
ATOM 1360 O O . SER A 1 179 ? 21.121 28.205 -17.760 1.00 13.42 216 SER A O 1
ATOM 1363 N N . TRP A 1 180 ? 19.578 29.100 -16.420 1.00 12.43 217 TRP A N 1
ATOM 1364 C CA . TRP A 1 180 ? 20.511 30.111 -15.933 1.00 12.12 217 TRP A CA 1
ATOM 1365 C C . TRP A 1 180 ? 21.482 29.675 -14.837 1.00 11.84 217 TRP A C 1
ATOM 1366 O O . TRP A 1 180 ? 22.467 30.375 -14.571 1.00 12.18 217 TRP A O 1
ATOM 1377 N N . PHE A 1 181 ? 21.201 28.538 -14.206 1.00 11.36 218 PHE A N 1
ATOM 1378 C CA . PHE A 1 181 ? 22.098 27.941 -13.236 1.00 10.79 218 PHE A CA 1
ATOM 1379 C C . PHE A 1 181 ? 22.738 26.669 -13.772 1.00 11.03 218 PHE A C 1
ATOM 1380 O O . PHE A 1 181 ? 22.195 25.995 -14.653 1.00 11.02 218 PHE A O 1
ATOM 1388 N N . TRP A 1 182 ? 23.899 26.314 -13.216 1.00 11.39 219 TRP A N 1
ATOM 1389 C CA . TRP A 1 182 ? 24.672 25.185 -13.734 1.00 11.07 219 TRP A CA 1
ATOM 1390 C C . TRP A 1 182 ? 24.026 23.812 -13.542 1.00 10.62 219 TRP A C 1
ATOM 1391 O O . TRP A 1 182 ? 24.517 22.820 -14.072 1.00 11.00 219 TRP A O 1
ATOM 1402 N N . TRP A 1 183 ? 22.996 23.758 -12.702 1.00 10.09 220 TRP A N 1
ATOM 1403 C CA . TRP A 1 183 ? 22.189 22.549 -12.491 1.00 10.33 220 TRP A CA 1
ATOM 1404 C C . TRP A 1 183 ? 20.861 22.552 -13.249 1.00 11.10 220 TRP A C 1
ATOM 1405 O O . TRP A 1 183 ? 19.974 21.717 -12.971 1.00 11.23 220 TRP A O 1
ATOM 1416 N N . GLY A 1 184 ? 20.696 23.481 -14.195 1.00 11.12 221 GLY A N 1
ATOM 1417 C CA . GLY A 1 184 ? 19.448 23.659 -14.896 1.00 11.46 221 GLY A CA 1
ATOM 1418 C C . GLY A 1 184 ? 19.183 22.660 -16.013 1.00 11.22 221 GLY A C 1
ATOM 1419 O O . GLY A 1 184 ? 19.855 21.616 -16.169 1.00 10.81 221 GLY A O 1
ATOM 1420 N N . ASP A 1 185 ? 18.181 22.994 -16.821 1.00 13.09 222 ASP A N 1
ATOM 1421 C CA . ASP A 1 185 ? 17.625 22.011 -17.745 1.00 14.05 222 ASP A CA 1
ATOM 1422 C C . ASP A 1 185 ? 18.385 21.799 -19.034 1.00 15.19 222 ASP A C 1
ATOM 1423 O O . ASP A 1 185 ? 18.205 20.770 -19.655 1.00 17.30 222 ASP A O 1
ATOM 1428 N N . LYS A 1 186 ? 19.254 22.734 -19.396 1.00 15.12 223 LYS A N 1
ATOM 1429 C CA . LYS A 1 186 ? 20.212 22.505 -20.484 1.00 16.13 223 LYS A CA 1
ATOM 1430 C C . LYS A 1 186 ? 21.481 21.827 -20.002 1.00 16.05 223 LYS A C 1
ATOM 1431 O O . LYS A 1 186 ? 22.314 21.401 -20.800 1.00 19.52 223 LYS A O 1
ATOM 1437 N N . GLN A 1 187 ? 21.626 21.690 -18.690 1.00 14.22 224 GLN A N 1
ATOM 1438 C CA . GLN A 1 187 ? 22.849 21.240 -18.071 1.00 13.86 224 GLN A CA 1
ATOM 1439 C C . GLN A 1 187 ? 22.740 19.825 -17.535 1.00 13.55 224 GLN A C 1
ATOM 1440 O O . GLN A 1 187 ? 23.706 19.289 -17.002 1.00 15.43 224 GLN A O 1
ATOM 1446 N N . SER A 1 188 ? 21.543 19.244 -17.602 1.00 13.24 225 SER A N 1
ATOM 1447 C CA . SER A 1 188 ? 21.316 17.916 -17.032 1.00 13.00 225 SER A CA 1
ATOM 1448 C C . SER A 1 188 ? 20.080 17.292 -17.660 1.00 12.69 225 SER A C 1
ATOM 1449 O O . SER A 1 188 ? 19.124 17.995 -17.971 1.00 13.24 225 SER A O 1
ATOM 1452 N N . THR A 1 189 ? 20.077 15.976 -17.803 1.00 12.27 226 THR A N 1
ATOM 1453 C CA . THR A 1 189 ? 18.813 15.288 -18.057 1.00 12.24 226 THR A CA 1
ATOM 1454 C C . THR A 1 189 ? 17.999 15.324 -16.781 1.00 12.16 226 THR A C 1
ATOM 1455 O O . THR A 1 189 ? 18.550 15.560 -15.702 1.00 12.35 226 THR A O 1
ATOM 1459 N N . PRO A 1 190 ? 16.701 15.058 -16.858 1.00 12.04 227 PRO A N 1
ATOM 1460 C CA . PRO A 1 190 ? 15.904 14.977 -15.624 1.00 11.73 227 PRO A CA 1
ATOM 1461 C C . PRO A 1 190 ? 16.469 13.986 -14.602 1.00 11.77 227 PRO A C 1
ATOM 1462 O O . PRO A 1 190 ? 16.514 14.286 -13.405 1.00 12.26 227 PRO A O 1
ATOM 1466 N N . GLU A 1 191 ? 16.901 12.817 -15.049 1.00 11.90 228 GLU A N 1
ATOM 1467 C CA . GLU A 1 191 ? 17.488 11.836 -14.138 1.00 11.98 228 GLU A CA 1
ATOM 1468 C C . GLU A 1 191 ? 18.760 12.337 -13.452 1.00 12.09 228 GLU A C 1
ATOM 1469 O O . GLU A 1 191 ? 18.977 12.083 -12.273 1.00 12.06 228 GLU A O 1
ATOM 1475 N N . GLN A 1 192 ? 19.619 13.017 -14.205 1.00 11.95 229 GLN A N 1
ATOM 1476 C CA . GLN A 1 192 ? 20.850 13.562 -13.639 1.00 11.81 229 GLN A CA 1
ATOM 1477 C C . GLN A 1 192 ? 20.554 14.624 -12.577 1.00 11.39 229 GLN A C 1
ATOM 1478 O O . GLN A 1 192 ? 21.194 14.637 -11.544 1.00 10.25 229 GLN A O 1
ATOM 1484 N N . TYR A 1 193 ? 19.566 15.474 -12.809 1.00 10.92 230 TYR A N 1
ATOM 1485 C CA . TYR A 1 193 ? 19.136 16.451 -11.809 1.00 11.01 230 TYR A CA 1
ATOM 1486 C C . TYR A 1 193 ? 18.620 15.750 -10.557 1.00 11.55 230 TYR A C 1
ATOM 1487 O O . TYR A 1 193 ? 18.979 16.092 -9.432 1.00 10.81 230 TYR A O 1
ATOM 1496 N N . LYS A 1 194 ? 17.737 14.784 -10.742 1.00 11.42 231 LYS A N 1
ATOM 1497 C CA . LYS A 1 194 ? 17.220 14.048 -9.607 1.00 11.63 231 LYS A CA 1
ATOM 1498 C C . LYS A 1 194 ? 18.364 13.420 -8.803 1.00 11.47 231 LYS A C 1
ATOM 1499 O O . LYS A 1 194 ? 18.356 13.452 -7.581 1.00 11.54 231 LYS A O 1
ATOM 1505 N N . GLN A 1 195 ? 19.349 12.842 -9.482 1.00 11.07 232 GLN A N 1
ATOM 1506 C CA . GLN A 1 195 ? 20.485 12.238 -8.792 1.00 11.31 232 GLN A CA 1
ATOM 1507 C C . GLN A 1 195 ? 21.281 13.290 -8.013 1.00 11.11 232 GLN A C 1
ATOM 1508 O O . GLN A 1 195 ? 21.693 13.041 -6.883 1.00 10.19 232 GLN A O 1
ATOM 1514 N N . LEU A 1 196 ? 21.462 14.467 -8.602 1.00 10.87 233 LEU A N 1
ATOM 1515 C CA . LEU A 1 196 ? 22.188 15.554 -7.922 1.00 10.64 233 LEU A CA 1
ATOM 1516 C C . LEU A 1 196 ? 21.478 15.905 -6.619 1.00 10.65 233 LEU A C 1
ATOM 1517 O O . LEU A 1 196 ? 22.103 16.019 -5.558 1.00 10.07 233 LEU A O 1
ATOM 1522 N N . PHE A 1 197 ? 20.154 16.026 -6.688 1.00 9.97 234 PHE A N 1
ATOM 1523 C CA . PHE A 1 197 ? 19.366 16.398 -5.511 1.00 9.88 234 PHE A CA 1
ATOM 1524 C C . PHE A 1 197 ? 19.434 15.303 -4.438 1.00 10.06 234 PHE A C 1
ATOM 1525 O O . PHE A 1 197 ? 19.724 15.566 -3.278 1.00 10.40 234 PHE A O 1
ATOM 1533 N N . ARG A 1 198 ? 19.192 14.063 -4.838 1.00 9.67 235 ARG A N 1
ATOM 1534 C CA . ARG A 1 198 ? 19.174 12.933 -3.916 1.00 10.04 235 ARG A CA 1
ATOM 1535 C C . ARG A 1 198 ? 20.546 12.705 -3.330 1.00 10.08 235 ARG A C 1
ATOM 1536 O O . ARG A 1 198 ? 20.681 12.465 -2.123 1.00 10.15 235 ARG A O 1
ATOM 1544 N N . TYR A 1 199 ? 21.575 12.767 -4.176 1.00 10.35 236 TYR A N 1
ATOM 1545 C CA . TYR A 1 199 ? 22.948 12.613 -3.690 1.00 10.30 236 TYR A CA 1
ATOM 1546 C C . TYR A 1 199 ? 23.259 13.620 -2.592 1.00 10.07 236 TYR A C 1
ATOM 1547 O O . TYR A 1 199 ? 23.867 13.289 -1.557 1.00 10.29 236 TYR A O 1
ATOM 1556 N N . SER A 1 200 ? 22.850 14.860 -2.833 1.00 9.83 237 SER A N 1
ATOM 1557 C CA . SER A 1 200 ? 23.141 15.955 -1.909 1.00 10.17 237 SER A CA 1
ATOM 1558 C C . SER A 1 200 ? 22.400 15.819 -0.588 1.00 10.29 237 SER A C 1
ATOM 1559 O O . SER A 1 200 ? 22.984 16.023 0.478 1.00 10.28 237 SER A O 1
ATOM 1562 N N . VAL A 1 201 ? 21.118 15.464 -0.643 1.00 10.33 238 VAL A N 1
ATOM 1563 C CA . VAL A 1 201 ? 20.342 15.234 0.572 1.00 9.86 238 VAL A CA 1
ATOM 1564 C C . VAL A 1 201 ? 20.935 14.065 1.357 1.00 9.77 238 VAL A C 1
ATOM 1565 O O . VAL A 1 201 ? 21.121 14.146 2.580 1.00 10.60 238 VAL A O 1
ATOM 1569 N N . GLU A 1 202 ? 21.236 12.980 0.667 1.00 10.66 239 GLU A N 1
ATOM 1570 C CA . GLU A 1 202 ? 21.816 11.810 1.334 1.00 10.64 239 GLU A CA 1
ATOM 1571 C C . GLU A 1 202 ? 23.173 12.174 1.971 1.00 10.15 239 GLU A C 1
ATOM 1572 O O . GLU A 1 202 ? 23.507 11.744 3.087 1.00 11.35 239 GLU A O 1
ATOM 1578 N N . TYR A 1 203 ? 23.992 12.944 1.264 1.00 10.30 240 TYR A N 1
ATOM 1579 C CA . TYR A 1 203 ? 25.285 13.367 1.786 1.00 10.44 240 TYR A CA 1
ATOM 1580 C C . TYR A 1 203 ? 25.108 14.149 3.089 1.00 10.13 240 TYR A C 1
ATOM 1581 O O . TYR A 1 203 ? 25.757 13.877 4.098 1.00 10.67 240 TYR A O 1
ATOM 1590 N N . LEU A 1 204 ? 24.209 15.119 3.081 1.00 10.05 241 LEU A N 1
ATOM 1591 C CA . LEU A 1 204 ? 23.987 15.932 4.271 1.00 10.24 241 LEU A CA 1
ATOM 1592 C C . LEU A 1 204 ? 23.429 15.110 5.426 1.00 10.84 241 LEU A C 1
ATOM 1593 O O . LEU A 1 204 ? 23.920 15.177 6.557 1.00 11.98 241 LEU A O 1
ATOM 1598 N N . ARG A 1 205 ? 22.402 14.318 5.129 1.00 11.33 242 ARG A N 1
ATOM 1599 C CA . ARG A 1 205 ? 21.662 13.594 6.168 1.00 11.23 242 ARG A CA 1
ATOM 1600 C C . ARG A 1 205 ? 22.465 12.419 6.702 1.00 11.81 242 ARG A C 1
ATOM 1601 O O . ARG A 1 205 ? 22.610 12.234 7.911 1.00 12.66 242 ARG A O 1
ATOM 1609 N N . ASP A 1 206 ? 22.983 11.612 5.797 1.00 11.02 243 ASP A N 1
ATOM 1610 C CA . ASP A 1 206 ? 23.581 10.311 6.159 1.00 12.34 243 ASP A CA 1
ATOM 1611 C C . ASP A 1 206 ? 25.086 10.397 6.327 1.00 12.87 243 ASP A C 1
ATOM 1612 O O . ASP A 1 206 ? 25.629 9.868 7.278 1.00 15.50 243 ASP A O 1
ATOM 1617 N N . VAL A 1 207 ? 25.783 11.024 5.398 1.00 12.46 244 VAL A N 1
ATOM 1618 C CA . VAL A 1 207 ? 27.247 11.122 5.516 1.00 13.21 244 VAL A CA 1
ATOM 1619 C C . VAL A 1 207 ? 27.633 12.111 6.599 1.00 13.13 244 VAL A C 1
ATOM 1620 O O . VAL A 1 207 ? 28.530 11.823 7.423 1.00 14.26 244 VAL A O 1
ATOM 1624 N N . LYS A 1 208 ? 26.967 13.258 6.642 1.00 12.42 245 LYS A N 1
ATOM 1625 C CA . LYS A 1 208 ? 27.343 14.324 7.580 1.00 12.95 245 LYS A CA 1
ATOM 1626 C C . LYS A 1 208 ? 26.472 14.447 8.827 1.00 12.39 245 LYS A C 1
ATOM 1627 O O . LYS A 1 208 ? 26.792 15.219 9.710 1.00 13.57 245 LYS A O 1
ATOM 1633 N N . GLY A 1 209 ? 25.368 13.719 8.891 1.00 11.96 246 GLY A N 1
ATOM 1634 C CA . GLY A 1 209 ? 24.567 13.699 10.096 1.00 11.44 246 GLY A CA 1
ATOM 1635 C C . GLY A 1 209 ? 23.723 14.916 10.391 1.00 10.98 246 GLY A C 1
ATOM 1636 O O . GLY A 1 209 ? 23.361 15.169 11.538 1.00 12.49 246 GLY A O 1
ATOM 1637 N N . VAL A 1 210 ? 23.297 15.649 9.378 1.00 11.89 247 VAL A N 1
ATOM 1638 C CA . VAL A 1 210 ? 22.455 16.793 9.628 1.00 11.20 247 VAL A CA 1
ATOM 1639 C C . VAL A 1 210 ? 21.055 16.324 10.064 1.00 11.45 247 VAL A C 1
ATOM 1640 O O . VAL A 1 210 ? 20.445 15.485 9.393 1.00 11.51 247 VAL A O 1
ATOM 1644 N N . ARG A 1 211 ? 20.553 16.897 11.152 1.00 11.52 248 ARG A N 1
ATOM 1645 C CA . ARG A 1 211 ? 19.303 16.465 11.785 1.00 11.61 248 ARG A CA 1
ATOM 1646 C C . ARG A 1 211 ? 18.271 17.576 11.930 1.00 11.33 248 ARG A C 1
ATOM 1647 O O . ARG A 1 211 ? 17.183 17.350 12.470 1.00 11.60 248 ARG A O 1
ATOM 1655 N N . ASN A 1 212 ? 18.601 18.780 11.458 1.00 10.49 249 ASN A N 1
ATOM 1656 C CA . ASN A 1 212 ? 17.778 19.956 11.662 1.00 9.97 249 ASN A CA 1
ATOM 1657 C C . ASN A 1 212 ? 17.312 20.582 10.349 1.00 10.06 249 ASN A C 1
ATOM 1658 O O . ASN A 1 212 ? 16.972 21.758 10.309 1.00 10.55 249 ASN A O 1
ATOM 1663 N N . PHE A 1 213 ? 17.284 19.787 9.276 1.00 9.40 250 PHE A N 1
ATOM 1664 C CA . PHE A 1 213 ? 16.755 20.272 7.997 1.00 9.72 250 PHE A CA 1
ATOM 1665 C C . PHE A 1 213 ? 15.404 19.654 7.589 1.00 9.78 250 PHE A C 1
ATOM 1666 O O . PHE A 1 213 ? 15.188 18.443 7.752 1.00 10.19 250 PHE A O 1
ATOM 1674 N N . LEU A 1 214 ? 14.526 20.502 7.053 1.00 10.31 251 LEU A N 1
ATOM 1675 C CA . LEU A 1 214 ? 13.482 20.078 6.110 1.00 9.90 251 LEU A CA 1
ATOM 1676 C C . LEU A 1 214 ? 14.012 20.387 4.710 1.00 10.11 251 LEU A C 1
ATOM 1677 O O . LEU A 1 214 ? 14.724 21.364 4.557 1.00 11.60 251 LEU A O 1
ATOM 1682 N N . TYR A 1 215 ? 13.652 19.616 3.705 1.00 9.90 252 TYR A N 1
ATOM 1683 C CA . TYR A 1 215 ? 14.205 19.803 2.355 1.00 9.37 252 TYR A CA 1
ATOM 1684 C C . TYR A 1 215 ? 13.137 20.321 1.406 1.00 9.40 252 TYR A C 1
ATOM 1685 O O . TYR A 1 215 ? 12.031 19.762 1.344 1.00 9.97 252 TYR A O 1
ATOM 1694 N N . ALA A 1 216 ? 13.447 21.400 0.688 1.00 9.59 253 ALA A N 1
ATOM 1695 C CA . ALA A 1 216 ? 12.496 22.011 -0.238 1.00 9.19 253 ALA A CA 1
ATOM 1696 C C . ALA A 1 216 ? 13.009 21.884 -1.680 1.00 9.28 253 ALA A C 1
ATOM 1697 O O . ALA A 1 216 ? 14.222 21.948 -1.941 1.00 10.49 253 ALA A O 1
ATOM 1699 N N . TYR A 1 217 ? 12.059 21.671 -2.587 1.00 8.79 254 TYR A N 1
ATOM 1700 C CA . TYR A 1 217 ? 12.255 21.650 -4.033 1.00 8.84 254 TYR A CA 1
ATOM 1701 C C . TYR A 1 217 ? 11.445 22.795 -4.630 1.00 9.16 254 TYR A C 1
ATOM 1702 O O . TYR A 1 217 ? 10.289 22.997 -4.287 1.00 9.73 254 TYR A O 1
ATOM 1711 N N . SER A 1 218 ? 12.012 23.517 -5.587 1.00 9.44 255 SER A N 1
ATOM 1712 C CA . SER A 1 218 ? 11.299 24.619 -6.162 1.00 10.61 255 SER A CA 1
ATOM 1713 C C . SER A 1 218 ? 11.759 24.895 -7.600 1.00 10.85 255 SER A C 1
ATOM 1714 O O . SER A 1 218 ? 12.710 25.658 -7.816 1.00 11.83 255 SER A O 1
ATOM 1717 N N . PRO A 1 219 ? 11.056 24.338 -8.580 1.00 10.39 256 PRO A N 1
ATOM 1718 C CA . PRO A 1 219 ? 11.304 24.673 -9.975 1.00 10.77 256 PRO A CA 1
ATOM 1719 C C . PRO A 1 219 ? 10.671 26.032 -10.268 1.00 11.02 256 PRO A C 1
ATOM 1720 O O . PRO A 1 219 ? 10.132 26.699 -9.366 1.00 11.64 256 PRO A O 1
ATOM 1724 N N . ASN A 1 220 ? 10.753 26.482 -11.514 1.00 11.59 257 ASN A N 1
ATOM 1725 C CA . ASN A 1 220 ? 10.020 27.684 -11.898 1.00 12.01 257 ASN A CA 1
ATOM 1726 C C . ASN A 1 220 ? 8.562 27.355 -12.135 1.00 12.31 257 ASN A C 1
ATOM 1727 O O . ASN A 1 220 ? 8.173 26.188 -12.201 1.00 12.62 257 ASN A O 1
ATOM 1732 N N . ASN A 1 221 ? 7.756 28.393 -12.198 1.00 12.92 258 ASN A N 1
ATOM 1733 C CA . ASN A 1 221 ? 6.385 28.256 -12.639 1.00 12.45 258 ASN A CA 1
ATOM 1734 C C . ASN A 1 221 ? 6.313 27.591 -14.004 1.00 13.44 258 ASN A C 1
ATOM 1735 O O . ASN A 1 221 ? 7.129 27.868 -14.881 1.00 14.52 258 ASN A O 1
ATOM 1740 N N . PHE A 1 222 ? 5.296 26.761 -14.169 1.00 13.31 259 PHE A N 1
ATOM 1741 C CA . PHE A 1 222 ? 4.940 26.180 -15.457 1.00 13.91 259 PHE A CA 1
ATOM 1742 C C . PHE A 1 222 ? 3.836 26.963 -16.101 1.00 14.73 259 PHE A C 1
ATOM 1743 O O . PHE A 1 222 ? 2.910 27.402 -15.434 1.00 14.74 259 PHE A O 1
ATOM 1751 N N . TRP A 1 223 ? 3.902 27.089 -17.422 1.00 15.20 260 TRP A N 1
ATOM 1752 C CA . TRP A 1 223 ? 2.809 27.703 -18.184 1.00 16.53 260 TRP A CA 1
ATOM 1753 C C . TRP A 1 223 ? 1.797 26.654 -18.649 1.00 17.18 260 TRP A C 1
ATOM 1754 O O . TRP A 1 223 ? 0.607 26.962 -18.836 1.00 18.84 260 TRP A O 1
ATOM 1765 N N . ASP A 1 224 ? 2.260 25.422 -18.811 1.00 16.80 261 ASP A N 1
ATOM 1766 C CA . ASP A 1 224 ? 1.379 24.270 -18.982 1.00 17.82 261 ASP A CA 1
ATOM 1767 C C . ASP A 1 224 ? 1.348 23.595 -17.608 1.00 17.11 261 ASP A C 1
ATOM 1768 O O . ASP A 1 224 ? 2.218 22.784 -17.268 1.00 16.15 261 ASP A O 1
ATOM 1773 N N . VAL A 1 225 ? 0.359 23.975 -16.819 1.00 16.51 262 VAL A N 1
ATOM 1774 C CA . VAL A 1 225 ? 0.327 23.667 -15.394 1.00 16.30 262 VAL A CA 1
ATOM 1775 C C . VAL A 1 225 ? -0.231 22.278 -15.157 1.00 15.97 262 VAL A C 1
ATOM 1776 O O . VAL A 1 225 ? -1.430 22.116 -14.945 1.00 17.70 262 VAL A O 1
ATOM 1780 N N . THR A 1 226 ? 0.639 21.272 -15.216 1.00 15.07 263 THR A N 1
ATOM 1781 C CA . THR A 1 226 ? 0.233 19.897 -14.970 1.00 15.13 263 THR A CA 1
ATOM 1782 C C . THR A 1 226 ? 1.146 19.223 -13.958 1.00 14.77 263 THR A C 1
ATOM 1783 O O . THR A 1 226 ? 2.348 19.523 -13.864 1.00 14.88 263 THR A O 1
ATOM 1787 N N . GLU A 1 227 ? 0.574 18.272 -13.239 1.00 14.09 264 GLU A N 1
ATOM 1788 C CA . GLU A 1 227 ? 1.348 17.396 -12.388 1.00 14.28 264 GLU A CA 1
ATOM 1789 C C . GLU A 1 227 ? 2.478 16.703 -13.133 1.00 13.23 264 GLU A C 1
ATOM 1790 O O . GLU A 1 227 ? 3.612 16.644 -12.647 1.00 13.56 264 GLU A O 1
ATOM 1796 N N . ALA A 1 228 ? 2.212 16.190 -14.338 1.00 13.73 265 ALA A N 1
ATOM 1797 C CA . ALA A 1 228 ? 3.258 15.481 -15.055 1.00 14.16 265 ALA A CA 1
ATOM 1798 C C . ALA A 1 228 ? 4.441 16.415 -15.330 1.00 13.79 265 ALA A C 1
ATOM 1799 O O . ALA A 1 228 ? 5.587 15.988 -15.258 1.00 14.70 265 ALA A O 1
ATOM 1801 N N . ASN A 1 229 ? 4.179 17.687 -15.626 1.00 14.05 266 ASN A N 1
ATOM 1802 C CA . ASN A 1 229 ? 5.269 18.612 -15.893 1.00 14.39 266 ASN A CA 1
ATOM 1803 C C . ASN A 1 229 ? 6.099 18.882 -14.615 1.00 13.63 266 ASN A C 1
ATOM 1804 O O . ASN A 1 229 ? 7.326 18.882 -14.656 1.00 14.48 266 ASN A O 1
ATOM 1809 N N . TYR A 1 230 ? 5.424 19.106 -13.481 1.00 13.05 267 TYR A N 1
ATOM 1810 C CA . TYR A 1 230 ? 6.112 19.263 -12.187 1.00 12.61 267 TYR A CA 1
ATOM 1811 C C . TYR A 1 230 ? 6.933 18.029 -11.833 1.00 12.07 267 TYR A C 1
ATOM 1812 O O . TYR A 1 230 ? 8.038 18.139 -11.269 1.00 11.73 267 TYR A O 1
ATOM 1821 N N . LEU A 1 231 ? 6.413 16.853 -12.165 1.00 11.99 268 LEU A N 1
ATOM 1822 C CA . LEU A 1 231 ? 7.072 15.612 -11.812 1.00 12.60 268 LEU A CA 1
ATOM 1823 C C . LEU A 1 231 ? 8.324 15.311 -12.624 1.00 12.09 268 LEU A C 1
ATOM 1824 O O . LEU A 1 231 ? 9.128 14.511 -12.206 1.00 13.01 268 LEU A O 1
ATOM 1829 N N . GLU A 1 232 ? 8.502 15.931 -13.783 1.00 12.80 269 GLU A N 1
ATOM 1830 C CA . GLU A 1 232 ? 9.591 15.530 -14.670 1.00 13.57 269 GLU A CA 1
ATOM 1831 C C . GLU A 1 232 ? 10.964 15.576 -13.973 1.00 12.69 269 GLU A C 1
ATOM 1832 O O . GLU A 1 232 ? 11.721 14.625 -14.095 1.00 13.40 269 GLU A O 1
ATOM 1838 N N . ARG A 1 233 ? 11.263 16.665 -13.260 1.00 12.30 270 ARG A N 1
ATOM 1839 C CA . ARG A 1 233 ? 12.521 16.791 -12.510 1.00 11.58 270 ARG A CA 1
ATOM 1840 C C . ARG A 1 233 ? 12.339 16.720 -10.986 1.00 11.52 270 ARG A C 1
ATOM 1841 O O . ARG A 1 233 ? 13.276 16.939 -10.233 1.00 11.29 270 ARG A O 1
ATOM 1849 N N . TYR A 1 234 ? 11.138 16.366 -10.535 1.00 11.10 271 TYR A N 1
ATOM 1850 C CA . TYR A 1 234 ? 10.865 16.199 -9.100 1.00 10.91 271 TYR A CA 1
ATOM 1851 C C . TYR A 1 234 ? 11.751 15.123 -8.479 1.00 11.27 271 TYR A C 1
ATOM 1852 O O . TYR A 1 234 ? 11.775 14.003 -8.996 1.00 12.77 271 TYR A O 1
ATOM 1861 N N . PRO A 1 235 ? 12.513 15.434 -7.427 1.00 11.44 272 PRO A N 1
ATOM 1862 C CA . PRO A 1 235 ? 13.353 14.407 -6.787 1.00 11.12 272 PRO A CA 1
ATOM 1863 C C . PRO A 1 235 ? 12.642 13.207 -6.198 1.00 10.94 272 PRO A C 1
ATOM 1864 O O . PRO A 1 235 ? 13.274 12.169 -6.060 1.00 11.15 272 PRO A O 1
ATOM 1868 N N . GLY A 1 236 ? 11.359 13.332 -5.879 1.00 11.35 273 GLY A N 1
ATOM 1869 C CA . GLY A 1 236 ? 10.592 12.244 -5.292 1.00 11.48 273 GLY A CA 1
ATOM 1870 C C . GLY A 1 236 ? 10.176 12.476 -3.857 1.00 11.65 273 GLY A C 1
ATOM 1871 O O . GLY A 1 236 ? 10.839 13.211 -3.090 1.00 11.51 273 GLY A O 1
ATOM 1872 N N . ASP A 1 237 ? 9.094 11.801 -3.466 1.00 12.20 274 ASP A N 1
ATOM 1873 C CA . ASP A 1 237 ? 8.522 11.955 -2.142 1.00 11.82 274 ASP A CA 1
ATOM 1874 C C . ASP A 1 237 ? 9.483 11.551 -1.026 1.00 11.86 274 ASP A C 1
ATOM 1875 O O . ASP A 1 237 ? 9.353 12.027 0.093 1.00 12.18 274 ASP A O 1
ATOM 1880 N N . GLU A 1 238 ? 10.444 10.669 -1.309 1.00 12.00 275 GLU A N 1
ATOM 1881 C CA . GLU A 1 238 ? 11.416 10.273 -0.287 1.00 12.63 275 GLU A CA 1
ATOM 1882 C C . GLU A 1 238 ? 12.477 11.334 -0.015 1.00 11.91 275 GLU A C 1
ATOM 1883 O O . GLU A 1 238 ? 13.208 11.234 0.961 1.00 12.63 275 GLU A O 1
ATOM 1889 N N . TRP A 1 239 ? 12.506 12.377 -0.839 1.00 10.94 276 TRP A N 1
ATOM 1890 C CA . TRP A 1 239 ? 13.613 13.344 -0.842 1.00 10.92 276 TRP A CA 1
ATOM 1891 C C . TRP A 1 239 ? 13.182 14.774 -0.598 1.00 9.83 276 TRP A C 1
ATOM 1892 O O . TRP A 1 239 ? 14.023 15.631 -0.438 1.00 10.68 276 TRP A O 1
ATOM 1903 N N . VAL A 1 240 ? 11.873 15.022 -0.542 1.00 9.57 277 VAL A N 1
ATOM 1904 C CA . VAL A 1 240 ? 11.341 16.368 -0.417 1.00 10.00 277 VAL A CA 1
ATOM 1905 C C . VAL A 1 240 ? 10.287 16.444 0.685 1.00 10.36 277 VAL A C 1
ATOM 1906 O O . VAL A 1 240 ? 9.387 15.611 0.757 1.00 10.85 277 VAL A O 1
ATOM 1910 N N . ASP A 1 241 ? 10.413 17.464 1.528 1.00 9.40 278 ASP A N 1
ATOM 1911 C CA . ASP A 1 241 ? 9.405 17.802 2.542 1.00 9.47 278 ASP A CA 1
ATOM 1912 C C . ASP A 1 241 ? 8.473 18.933 2.112 1.00 10.27 278 ASP A C 1
ATOM 1913 O O . ASP A 1 241 ? 7.307 18.955 2.487 1.00 9.70 278 ASP A O 1
ATOM 1918 N N . VAL A 1 242 ? 9.021 19.880 1.333 1.00 9.98 279 VAL A N 1
ATOM 1919 C CA . VAL A 1 242 ? 8.355 21.143 0.968 1.00 10.88 279 VAL A CA 1
ATOM 1920 C C . VAL A 1 242 ? 8.323 21.278 -0.541 1.00 10.47 279 VAL A C 1
ATOM 1921 O O . VAL A 1 242 ? 9.354 21.258 -1.179 1.00 11.02 279 VAL A O 1
ATOM 1925 N N . LEU A 1 243 ? 7.119 21.327 -1.104 1.00 10.83 280 LEU A N 1
ATOM 1926 C CA . LEU A 1 243 ? 6.904 21.501 -2.536 1.00 11.54 280 LEU A CA 1
ATOM 1927 C C . LEU A 1 243 ? 6.677 22.958 -2.807 1.00 11.49 280 LEU A C 1
ATOM 1928 O O . LEU A 1 243 ? 5.635 23.509 -2.448 1.00 11.75 280 LEU A O 1
ATOM 1933 N N . GLY A 1 244 ? 7.638 23.570 -3.483 1.00 11.02 281 GLY A N 1
ATOM 1934 C CA . GLY A 1 244 ? 7.561 24.963 -3.851 1.00 11.46 281 GLY A CA 1
ATOM 1935 C C . GLY A 1 244 ? 7.662 25.199 -5.345 1.00 10.82 281 GLY A C 1
ATOM 1936 O O . GLY A 1 244 ? 7.733 24.283 -6.146 1.00 10.54 281 GLY A O 1
ATOM 1937 N N . PHE A 1 245 ? 7.663 26.483 -5.691 1.00 11.12 282 PHE A N 1
ATOM 1938 C CA . PHE A 1 245 ? 8.095 26.967 -6.995 1.00 10.33 282 PHE A CA 1
ATOM 1939 C C . PHE A 1 245 ? 8.487 28.439 -6.851 1.00 11.12 282 PHE A C 1
ATOM 1940 O O . PHE A 1 245 ? 8.107 29.089 -5.880 1.00 11.15 282 PHE A O 1
ATOM 1948 N N . ASP A 1 246 ? 9.235 28.945 -7.831 1.00 11.52 283 ASP A N 1
ATOM 1949 C CA . ASP A 1 246 ? 9.604 30.350 -7.942 1.00 11.60 283 ASP A CA 1
ATOM 1950 C C . ASP A 1 246 ? 8.960 30.921 -9.199 1.00 11.81 283 ASP A C 1
ATOM 1951 O O . ASP A 1 246 ? 8.850 30.247 -10.232 1.00 12.27 283 ASP A O 1
ATOM 1956 N N . THR A 1 247 ? 8.564 32.183 -9.108 1.00 12.18 284 THR A N 1
ATOM 1957 C CA . THR A 1 247 ? 7.977 32.877 -10.252 1.00 12.38 284 THR A CA 1
ATOM 1958 C C . THR A 1 247 ? 8.201 34.379 -10.185 1.00 12.79 284 THR A C 1
ATOM 1959 O O . THR A 1 247 ? 7.971 35.023 -9.163 1.00 12.19 284 THR A O 1
ATOM 1963 N N . TYR A 1 248 ? 8.6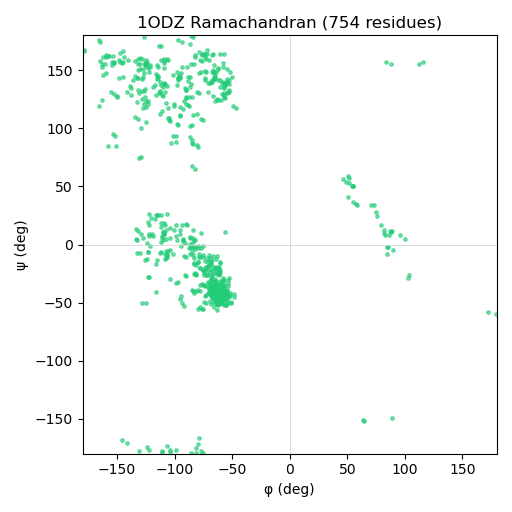98 34.914 -11.300 1.00 13.38 285 TYR A N 1
ATOM 1964 C CA . TYR A 1 248 ? 9.003 36.329 -11.464 1.00 13.88 285 TYR A CA 1
ATOM 1965 C C . TYR A 1 248 ? 8.270 36.813 -12.701 1.00 14.13 285 TYR A C 1
ATOM 1966 O O . TYR A 1 248 ? 8.402 36.212 -13.752 1.00 15.25 285 TYR A O 1
ATOM 1975 N N . GLY A 1 249 ? 7.498 37.890 -12.545 1.00 15.11 286 GLY A N 1
ATOM 1976 C CA . GLY A 1 249 ? 6.572 38.350 -13.558 1.00 16.40 286 GLY A CA 1
ATOM 1977 C C . GLY A 1 249 ? 6.711 39.810 -13.967 1.00 16.68 286 GLY A C 1
ATOM 1978 O O . GLY A 1 249 ? 7.542 40.551 -13.457 1.00 15.99 286 GLY A O 1
ATOM 1979 N N . PRO A 1 250 ? 5.879 40.214 -14.913 1.00 17.63 287 PRO A N 1
ATOM 1980 C CA . PRO A 1 250 ? 5.926 41.599 -15.407 1.00 18.43 287 PRO A CA 1
ATOM 1981 C C . PRO A 1 250 ? 5.371 42.595 -14.412 1.00 18.46 287 PRO A C 1
ATOM 1982 O O . PRO A 1 250 ? 4.437 42.316 -13.648 1.00 17.93 287 PRO A O 1
ATOM 1986 N N . VAL A 1 251 ? 5.929 43.802 -14.446 1.00 19.16 288 VAL A N 1
ATOM 1987 C CA . VAL A 1 251 ? 5.450 44.875 -13.591 1.00 19.28 288 VAL A CA 1
ATOM 1988 C C . VAL A 1 251 ? 4.112 45.433 -14.101 1.00 19.67 288 VAL A C 1
ATOM 1989 O O . VAL A 1 251 ? 3.342 45.973 -13.337 1.00 19.42 288 VAL A O 1
ATOM 1993 N N . ALA A 1 252 ? 3.868 45.311 -15.406 1.00 20.05 289 ALA A N 1
ATOM 1994 C CA . ALA A 1 252 ? 2.650 45.866 -16.005 1.00 20.88 289 ALA A CA 1
ATOM 1995 C C . ALA A 1 252 ? 1.891 44.803 -16.760 1.00 21.34 289 ALA A C 1
ATOM 1996 O O . ALA A 1 252 ? 2.466 43.802 -17.192 1.00 20.68 289 ALA A O 1
ATOM 1998 N N . ASP A 1 253 ? 0.588 45.032 -16.923 1.00 22.35 290 ASP A N 1
ATOM 1999 C CA . ASP A 1 253 ? -0.281 44.137 -17.677 1.00 23.43 290 ASP A CA 1
ATOM 2000 C C . ASP A 1 253 ? -0.077 42.686 -17.224 1.00 22.72 290 ASP A C 1
ATOM 2001 O O . ASP A 1 253 ? 0.193 41.797 -18.025 1.00 22.52 290 ASP A O 1
ATOM 2006 N N . ASN A 1 254 ? -0.210 42.470 -15.917 1.00 21.32 291 ASN A N 1
ATOM 2007 C CA . ASN A 1 254 ? 0.191 41.195 -15.323 1.00 20.57 291 ASN A CA 1
ATOM 2008 C C . ASN A 1 254 ? -0.931 40.284 -14.838 1.00 20.18 291 ASN A C 1
ATOM 2009 O O . ASN A 1 254 ? -0.678 39.355 -14.074 1.00 19.57 291 ASN A O 1
ATOM 2014 N N . ALA A 1 255 ? -2.160 40.499 -15.291 1.00 19.92 292 ALA A N 1
ATOM 2015 C CA . ALA A 1 255 ? -3.271 39.643 -14.869 1.00 19.41 292 ALA A CA 1
ATOM 2016 C C . ALA A 1 255 ? -3.039 38.174 -15.228 1.00 19.03 292 ALA A C 1
ATOM 2017 O O . ALA A 1 255 ? -3.298 37.293 -14.417 1.00 17.17 292 ALA A O 1
ATOM 2019 N N . ASP A 1 256 ? -2.546 37.915 -16.432 1.00 19.53 293 ASP A N 1
ATOM 2020 C CA . ASP A 1 256 ? -2.294 36.545 -16.866 1.00 19.93 293 ASP A CA 1
ATOM 2021 C C . ASP A 1 256 ? -1.244 35.894 -15.957 1.00 18.94 293 ASP A C 1
ATOM 2022 O O . ASP A 1 256 ? -1.366 34.721 -15.586 1.00 18.87 293 ASP A O 1
ATOM 2031 N N . TRP A 1 257 ? -0.199 36.649 -15.645 1.00 18.08 294 TRP A N 1
ATOM 2032 C CA . TRP A 1 257 ? 0.878 36.134 -14.817 1.00 16.80 294 TRP A CA 1
ATOM 2033 C C . TRP A 1 257 ? 0.339 35.818 -13.415 1.00 16.59 294 TRP A C 1
ATOM 2034 O O . TRP A 1 257 ? 0.696 34.803 -12.819 1.00 15.77 294 TRP A O 1
ATOM 2045 N N . PHE A 1 258 ? -0.527 36.667 -12.896 1.00 16.24 295 PHE A N 1
ATOM 2046 C CA . PHE A 1 258 ? -1.103 36.414 -11.582 1.00 15.96 295 PHE A CA 1
ATOM 2047 C C . PHE A 1 258 ? -2.008 35.164 -11.589 1.00 15.92 295 PHE A C 1
ATOM 2048 O O . PHE A 1 258 ? -1.986 34.372 -10.629 1.00 15.72 295 PHE A O 1
ATOM 2056 N N . ARG A 1 259 ? -2.783 34.953 -12.656 1.00 16.24 296 ARG A N 1
ATOM 2057 C CA . ARG A 1 259 ? -3.551 33.721 -12.783 1.00 16.75 296 ARG A CA 1
ATOM 2058 C C . ARG A 1 259 ? -2.614 32.500 -12.792 1.00 15.10 296 ARG A C 1
ATOM 2059 O O . ARG A 1 259 ? -2.930 31.444 -12.227 1.00 15.44 296 ARG A O 1
ATOM 2067 N N . ASN A 1 260 ? -1.454 32.652 -13.416 1.00 14.61 297 ASN A N 1
ATOM 2068 C CA . ASN A 1 260 ? -0.468 31.578 -13.473 1.00 14.10 297 ASN A CA 1
ATOM 2069 C C . ASN A 1 260 ? 0.157 31.298 -12.102 1.00 13.75 297 ASN A C 1
ATOM 2070 O O . ASN A 1 260 ? 0.432 30.150 -11.800 1.00 13.91 297 ASN A O 1
ATOM 2075 N N . VAL A 1 261 ? 0.349 32.330 -11.295 1.00 13.99 298 VAL A N 1
ATOM 2076 C CA . VAL A 1 261 ? 0.808 32.174 -9.920 1.00 13.45 298 VAL A CA 1
ATOM 2077 C C . VAL A 1 261 ? -0.198 31.317 -9.176 1.00 13.10 298 VAL A C 1
ATOM 2078 O O . VAL A 1 261 ? 0.164 30.318 -8.534 1.00 12.44 298 VAL A O 1
ATOM 2082 N N . VAL A 1 262 ? -1.467 31.681 -9.290 1.00 13.05 299 VAL A N 1
ATOM 2083 C CA . VAL A 1 262 ? -2.524 30.976 -8.566 1.00 13.61 299 VAL A CA 1
ATOM 2084 C C . VAL A 1 262 ? -2.603 29.526 -9.051 1.00 13.77 299 VAL A C 1
ATOM 2085 O O . VAL A 1 262 ? -2.726 28.634 -8.231 1.00 13.31 299 VAL A O 1
ATOM 2089 N N . ALA A 1 263 ? -2.482 29.298 -10.358 1.00 13.46 300 ALA A N 1
ATOM 2090 C CA . ALA A 1 263 ? -2.576 27.969 -10.914 1.00 13.45 300 ALA A CA 1
ATOM 2091 C C . ALA A 1 263 ? -1.429 27.063 -10.445 1.00 13.25 300 ALA A C 1
ATOM 2092 O O . ALA A 1 263 ? -1.643 25.895 -10.115 1.00 13.01 300 ALA A O 1
ATOM 2094 N N . ASN A 1 264 ? -0.207 27.583 -10.429 1.00 13.49 301 ASN A N 1
ATOM 2095 C CA . ASN A 1 264 ? 0.920 26.799 -9.931 1.00 13.08 301 ASN A CA 1
ATOM 2096 C C . ASN A 1 264 ? 0.793 26.526 -8.430 1.00 12.33 301 ASN A C 1
ATOM 2097 O O . ASN A 1 264 ? 1.083 25.426 -7.971 1.00 13.27 301 ASN A O 1
ATOM 2102 N N . ALA A 1 265 ? 0.339 27.519 -7.673 1.00 12.35 302 ALA A N 1
ATOM 2103 C CA . ALA A 1 265 ? 0.150 27.343 -6.232 1.00 12.43 302 ALA A CA 1
ATOM 2104 C C . ALA A 1 265 ? -0.938 26.318 -5.959 1.00 13.15 302 ALA A C 1
ATOM 2105 O O . ALA A 1 265 ? -0.821 25.511 -5.042 1.00 12.68 302 ALA A O 1
ATOM 2107 N N . ALA A 1 266 ? -1.991 26.332 -6.762 1.00 13.09 303 ALA A N 1
ATOM 2108 C CA . ALA A 1 266 ? -3.049 25.336 -6.610 1.00 13.18 303 ALA A CA 1
ATOM 2109 C C . ALA A 1 266 ? -2.532 23.930 -6.879 1.00 12.78 303 ALA A C 1
ATOM 2110 O O . ALA A 1 266 ? -2.867 22.980 -6.185 1.00 13.03 303 ALA A O 1
ATOM 2112 N N . LEU A 1 267 ? -1.719 23.791 -7.922 1.00 12.88 304 LEU A N 1
ATOM 2113 C CA . LEU A 1 267 ? -1.160 22.492 -8.276 1.00 12.95 304 LEU A CA 1
ATOM 2114 C C . LEU A 1 267 ? -0.293 21.968 -7.138 1.00 13.16 304 LEU A C 1
ATOM 2115 O O . LEU A 1 267 ? -0.486 20.830 -6.686 1.00 12.87 304 LEU A O 1
ATOM 2120 N N . VAL A 1 268 ? 0.648 22.778 -6.652 1.00 12.69 305 VAL A N 1
ATOM 2121 C CA . VAL A 1 268 ? 1.523 22.274 -5.607 1.00 13.65 305 VAL A CA 1
ATOM 2122 C C . VAL A 1 268 ? 0.720 22.005 -4.346 1.00 12.30 305 VAL A C 1
ATOM 2123 O O . VAL A 1 268 ? 1.047 21.094 -3.594 1.00 12.84 305 VAL A O 1
ATOM 2127 N N . ALA A 1 269 ? -0.336 22.776 -4.101 1.00 12.02 306 ALA A N 1
ATOM 2128 C CA . ALA A 1 269 ? -1.175 22.508 -2.914 1.00 11.69 306 ALA A CA 1
ATOM 2129 C C . ALA A 1 269 ? -1.884 21.150 -3.002 1.00 11.75 306 ALA A C 1
ATOM 2130 O O . ALA A 1 269 ? -1.924 20.386 -2.023 1.00 11.54 306 ALA A O 1
ATOM 2132 N N . ARG A 1 270 ? -2.433 20.838 -4.163 1.00 11.36 307 ARG A N 1
ATOM 2133 C CA . ARG A 1 270 ? -3.106 19.551 -4.357 1.00 12.19 307 ARG A CA 1
ATOM 2134 C C . ARG A 1 270 ? -2.106 18.394 -4.288 1.00 11.79 307 ARG A C 1
ATOM 2135 O O . ARG A 1 270 ? -2.349 17.381 -3.629 1.00 12.44 307 ARG A O 1
ATOM 2143 N N . MET A 1 271 ? -0.947 18.555 -4.907 1.00 11.83 308 MET A N 1
ATOM 2144 C CA . MET A 1 271 ? 0.090 17.550 -4.832 1.00 11.91 308 MET A CA 1
ATOM 2145 C C . MET A 1 271 ? 0.572 17.356 -3.392 1.00 11.90 308 MET A C 1
ATOM 2146 O O . MET A 1 271 ? 0.789 16.231 -2.971 1.00 12.23 308 MET A O 1
ATOM 2151 N N . ALA A 1 272 ? 0.707 18.447 -2.647 1.00 11.90 309 ALA A N 1
ATOM 2152 C CA . ALA A 1 272 ? 1.191 18.389 -1.275 1.00 11.95 309 ALA A CA 1
ATOM 2153 C C . ALA A 1 272 ? 0.216 17.645 -0.385 1.00 11.84 309 ALA A C 1
ATOM 2154 O O . ALA A 1 272 ? 0.638 16.834 0.431 1.00 12.68 309 ALA A O 1
ATOM 2156 N N . GLU A 1 273 ? -1.088 17.883 -0.542 1.00 12.22 310 GLU A N 1
ATOM 2157 C CA . GLU A 1 273 ? -2.070 17.130 0.231 1.00 12.20 310 GLU A CA 1
ATOM 2158 C C . GLU A 1 273 ? -1.979 15.650 -0.093 1.00 11.94 310 GLU A C 1
ATOM 2159 O O . GLU A 1 273 ? -2.051 14.832 0.780 1.00 13.76 310 GLU A O 1
ATOM 2165 N N . ALA A 1 274 ? -1.820 15.304 -1.354 1.00 11.91 311 ALA A N 1
ATOM 2166 C CA . ALA A 1 274 ? -1.760 13.886 -1.734 1.00 12.40 311 ALA A CA 1
ATOM 2167 C C . ALA A 1 274 ? -0.498 13.193 -1.234 1.00 12.70 311 ALA A C 1
ATOM 2168 O O . ALA A 1 274 ? -0.498 11.998 -0.974 1.00 14.68 311 ALA A O 1
ATOM 2170 N N . ARG A 1 275 ? 0.580 13.952 -1.094 1.00 12.77 312 ARG A N 1
ATOM 2171 C CA . ARG A 1 275 ? 1.884 13.372 -0.836 1.00 12.15 312 ARG A CA 1
ATOM 2172 C C . ARG A 1 275 ? 2.423 13.637 0.571 1.00 12.18 312 ARG A C 1
ATOM 2173 O O . ARG A 1 275 ? 3.552 13.252 0.881 1.00 12.99 312 ARG A O 1
ATOM 2181 N N . GLY A 1 276 ? 1.631 14.282 1.413 1.00 11.60 313 GLY A N 1
ATOM 2182 C CA . GLY A 1 276 ? 2.085 14.595 2.757 1.00 10.85 313 GLY A CA 1
ATOM 2183 C C . GLY A 1 276 ? 3.171 15.665 2.847 1.00 11.57 313 GLY A C 1
ATOM 2184 O O . GLY A 1 276 ? 4.013 15.606 3.732 1.00 12.19 313 GLY A O 1
ATOM 2185 N N . LYS A 1 277 ? 3.134 16.651 1.960 1.00 11.17 314 LYS A N 1
ATOM 2186 C CA . LYS A 1 277 ? 4.156 17.692 1.905 1.00 10.92 314 LYS A CA 1
ATOM 2187 C C . LYS A 1 277 ? 3.590 19.044 2.311 1.00 10.58 314 LYS A C 1
ATOM 2188 O O . LYS A 1 277 ? 2.393 19.234 2.426 1.00 11.93 314 LYS A O 1
ATOM 2194 N N . ILE A 1 278 ? 4.473 20.025 2.475 1.00 10.68 315 ILE A N 1
ATOM 2195 C CA . ILE A 1 278 ? 4.060 21.405 2.673 1.00 10.89 315 ILE A CA 1
ATOM 2196 C C . ILE A 1 278 ? 4.209 22.156 1.357 1.00 10.46 315 ILE A C 1
ATOM 2197 O O . ILE A 1 278 ? 5.331 22.288 0.873 1.00 11.34 315 ILE A O 1
ATOM 2202 N N . PRO A 1 279 ? 3.128 22.703 0.807 1.00 10.66 316 PRO A N 1
ATOM 2203 C CA . PRO A 1 279 ? 3.225 23.530 -0.401 1.00 10.25 316 PRO A CA 1
ATOM 2204 C C . PRO A 1 279 ? 3.547 24.979 -0.040 1.00 10.38 316 PRO A C 1
ATOM 2205 O O . PRO A 1 279 ? 3.009 25.513 0.939 1.00 10.26 316 PRO A O 1
ATOM 2209 N N . VAL A 1 280 ? 4.445 25.598 -0.812 1.00 10.60 317 VAL A N 1
ATOM 2210 C CA . VAL A 1 280 ? 4.824 27.002 -0.615 1.00 10.86 317 VAL A CA 1
ATOM 2211 C C . VAL A 1 280 ? 5.100 27.675 -1.951 1.00 10.62 317 VAL A C 1
ATOM 2212 O O . VAL A 1 280 ? 5.272 27.014 -2.956 1.00 11.16 317 VAL A O 1
ATOM 2216 N N . ILE A 1 281 ? 5.182 29.008 -1.926 1.00 10.65 318 ILE A N 1
ATOM 2217 C CA . ILE A 1 281 ? 5.777 29.786 -3.013 1.00 10.77 318 ILE A CA 1
ATOM 2218 C C . ILE A 1 281 ? 7.146 30.216 -2.446 1.00 10.87 318 ILE A C 1
ATOM 2219 O O . ILE A 1 281 ? 7.223 31.059 -1.533 1.00 12.14 318 ILE A O 1
ATOM 2224 N N . SER A 1 282 ? 8.223 29.622 -2.929 1.00 11.54 319 SER A N 1
ATOM 2225 C CA . SER A 1 282 ? 9.531 29.849 -2.297 1.00 11.54 319 SER A CA 1
ATOM 2226 C C . SER A 1 282 ? 10.242 31.133 -2.759 1.00 12.11 319 SER A C 1
ATOM 2227 O O . SER A 1 282 ? 11.196 31.581 -2.126 1.00 12.04 319 SER A O 1
ATOM 2231 N N . GLY A 1 283 ? 9.788 31.707 -3.863 1.00 11.85 320 GLY A N 1
ATOM 2232 C CA . GLY A 1 283 ? 10.363 32.938 -4.355 1.00 12.17 320 GLY A CA 1
ATOM 2233 C C . GLY A 1 283 ? 9.477 33.544 -5.390 1.00 12.49 320 GLY A C 1
ATOM 2234 O O . GLY A 1 283 ? 9.206 32.913 -6.405 1.00 14.19 320 GLY A O 1
ATOM 2235 N N . ILE A 1 284 ? 9.001 34.752 -5.134 1.00 12.06 321 ILE A N 1
ATOM 2236 C CA . ILE A 1 284 ? 8.065 35.407 -6.039 1.00 12.53 321 ILE A CA 1
ATOM 2237 C C . ILE A 1 284 ? 8.345 36.894 -6.032 1.00 12.58 321 ILE A C 1
ATOM 2238 O O . ILE A 1 284 ? 8.649 37.485 -5.000 1.00 12.47 321 ILE A O 1
ATOM 2243 N N . GLY A 1 285 ? 8.182 37.507 -7.200 1.00 13.26 322 GLY A N 1
ATOM 2244 C CA . GLY A 1 285 ? 8.380 38.939 -7.295 1.00 13.11 322 GLY A CA 1
ATOM 2245 C C . GLY A 1 285 ? 8.121 39.459 -8.685 1.00 14.13 322 GLY A C 1
ATOM 2246 O O . GLY A 1 285 ? 8.012 38.717 -9.666 1.00 14.59 322 GLY A O 1
ATOM 2247 N N . ILE A 1 286 ? 8.024 40.779 -8.762 1.00 14.96 323 ILE A N 1
ATOM 2248 C CA . ILE A 1 286 ? 8.189 41.441 -10.040 1.00 15.07 323 ILE A CA 1
ATOM 2249 C C . ILE A 1 286 ? 9.611 41.132 -10.462 1.00 15.37 323 ILE A C 1
ATOM 2250 O O . ILE A 1 286 ? 10.540 41.141 -9.638 1.00 14.92 323 ILE A O 1
ATOM 2255 N N . ARG A 1 287 ? 9.799 40.889 -11.749 1.00 15.17 324 ARG A N 1
ATOM 2256 C CA . ARG A 1 287 ? 11.117 40.590 -12.287 1.00 15.88 324 ARG A CA 1
ATOM 2257 C C . ARG A 1 287 ? 12.111 41.704 -11.987 1.00 16.75 324 ARG A C 1
ATOM 2258 O O . ARG A 1 287 ? 11.779 42.899 -12.072 1.00 17.26 324 ARG A O 1
ATOM 2266 N N . ALA A 1 288 ? 13.329 41.323 -11.619 1.00 17.11 325 ALA A N 1
ATOM 2267 C CA . ALA A 1 288 ? 14.344 42.308 -11.248 1.00 17.31 325 ALA A CA 1
ATOM 2268 C C . ALA A 1 288 ? 14.596 43.386 -12.305 1.00 17.69 325 ALA A C 1
ATOM 2269 O O . ALA A 1 288 ? 14.783 44.518 -11.902 1.00 18.24 325 ALA A O 1
ATOM 2271 N N . PRO A 1 289 ? 14.629 43.074 -13.604 1.00 18.09 326 PRO A N 1
ATOM 2272 C CA . PRO A 1 289 ? 14.848 44.146 -14.593 1.00 18.59 326 PRO A CA 1
ATOM 2273 C C . PRO A 1 289 ? 13.824 45.263 -14.511 1.00 19.67 326 PRO A C 1
ATOM 2274 O O . PRO A 1 289 ? 14.194 46.421 -14.717 1.00 20.76 326 PRO A O 1
ATOM 2278 N N . ASP A 1 290 ? 12.558 44.945 -14.239 1.00 18.94 327 ASP A N 1
ATOM 2279 C CA . ASP A 1 290 ? 11.548 46.000 -14.122 1.00 19.14 327 ASP A CA 1
ATOM 2280 C C . ASP A 1 290 ? 11.770 46.901 -12.906 1.00 19.25 327 ASP A C 1
ATOM 2281 O O . ASP A 1 290 ? 11.664 48.134 -12.985 1.00 20.21 327 ASP A O 1
ATOM 2286 N N . ILE A 1 291 ? 12.065 46.305 -11.759 1.00 19.23 328 ILE A N 1
ATOM 2287 C CA . ILE A 1 291 ? 12.376 47.097 -10.579 1.00 18.92 328 ILE A CA 1
ATOM 2288 C C . ILE A 1 291 ? 13.651 47.950 -10.789 1.00 19.39 328 ILE A C 1
ATOM 2289 O O . ILE A 1 291 ? 13.700 49.110 -10.376 1.00 19.87 328 ILE A O 1
ATOM 2294 N N . GLU A 1 292 ? 14.645 47.393 -11.470 1.00 19.84 329 GLU A N 1
ATOM 2295 C CA . GLU A 1 292 ? 15.920 48.072 -11.699 1.00 19.81 329 GLU A CA 1
ATOM 2296 C C . GLU A 1 292 ? 15.739 49.253 -12.655 1.00 20.57 329 GLU A C 1
ATOM 2297 O O . GLU A 1 292 ? 16.524 50.214 -12.624 1.00 20.98 329 GLU A O 1
ATOM 2303 N N . ALA A 1 293 ? 14.690 49.187 -13.465 1.00 21.10 330 ALA A N 1
ATOM 2304 C CA . ALA A 1 293 ? 14.340 50.289 -14.380 1.00 21.90 330 ALA A CA 1
ATOM 2305 C C . ALA A 1 293 ? 13.510 51.377 -13.688 1.00 22.39 330 ALA A C 1
ATOM 2306 O O . ALA A 1 293 ? 13.089 52.356 -14.323 1.00 23.38 330 ALA A O 1
ATOM 2308 N N . GLY A 1 294 ? 13.261 51.210 -12.398 1.00 22.29 331 GLY A N 1
ATOM 2309 C CA . GLY A 1 294 ? 12.556 52.193 -11.608 1.00 22.17 331 GLY A CA 1
ATOM 2310 C C . GLY A 1 294 ? 11.054 52.038 -11.659 1.00 22.08 331 GLY A C 1
ATOM 2311 O O . GLY A 1 294 ? 10.324 52.885 -11.126 1.00 22.49 331 GLY A O 1
ATOM 2312 N N . LEU A 1 295 ? 10.586 50.941 -12.258 1.00 22.05 332 LEU A N 1
ATOM 2313 C CA . LEU A 1 295 ? 9.154 50.702 -12.402 1.00 21.82 332 LEU A CA 1
ATOM 2314 C C . LEU A 1 295 ? 8.521 50.090 -11.136 1.00 21.82 332 LEU A C 1
ATOM 2315 O O . LEU A 1 295 ? 9.223 49.575 -10.240 1.00 21.21 332 LEU A O 1
ATOM 2320 N N . TYR A 1 296 ? 7.195 50.171 -11.062 1.00 21.21 333 TYR A N 1
ATOM 2321 C CA . TYR A 1 296 ? 6.460 49.696 -9.892 1.00 21.75 333 TYR A CA 1
ATOM 2322 C C . TYR A 1 296 ? 5.030 49.302 -10.268 1.00 21.30 333 TYR A C 1
ATOM 2323 O O . TYR A 1 296 ? 4.472 49.786 -11.253 1.00 21.70 333 TYR A O 1
ATOM 2332 N N . ASP A 1 297 ? 4.455 48.402 -9.475 1.00 20.64 334 ASP A N 1
ATOM 2333 C CA . ASP A 1 297 ? 3.039 48.072 -9.519 1.00 19.92 334 ASP A CA 1
ATOM 2334 C C . ASP A 1 297 ? 2.477 48.262 -8.114 1.00 20.05 334 ASP A C 1
ATOM 2335 O O . ASP A 1 297 ? 2.725 47.447 -7.218 1.00 19.52 334 ASP A O 1
ATOM 2340 N N . ASN A 1 298 ? 1.723 49.340 -7.899 1.00 19.38 335 ASN A N 1
ATOM 2341 C CA . ASN A 1 298 ? 1.265 49.681 -6.556 1.00 19.50 335 ASN A CA 1
ATOM 2342 C C . ASN A 1 298 ? -0.006 48.935 -6.135 1.00 19.47 335 ASN A C 1
ATOM 2343 O O . ASN A 1 298 ? -0.598 49.252 -5.131 1.00 19.35 335 ASN A O 1
ATOM 2348 N N . GLN A 1 299 ? -0.378 47.908 -6.895 1.00 19.22 336 GLN A N 1
ATOM 2349 C CA . GLN A 1 299 ? -1.446 46.987 -6.494 1.00 20.03 336 GLN A CA 1
ATOM 2350 C C . GLN A 1 299 ? -0.930 45.546 -6.342 1.00 18.19 336 GLN A C 1
ATOM 2351 O O . GLN A 1 299 ? -1.711 44.633 -6.146 1.00 18.45 336 GLN A O 1
ATOM 2357 N N . TRP A 1 300 ? 0.375 45.354 -6.430 1.00 16.64 337 TRP A N 1
ATOM 2358 C CA . TRP A 1 300 ? 0.944 44.014 -6.610 1.00 15.52 337 TRP A CA 1
ATOM 2359 C C . TRP A 1 300 ? 0.630 43.099 -5.433 1.00 15.78 337 TRP A C 1
ATOM 2360 O O . TRP A 1 300 ? 0.160 41.970 -5.630 1.00 14.98 337 TRP A O 1
ATOM 2371 N N . TYR A 1 301 ? 0.931 43.552 -4.222 1.00 15.61 338 TYR A N 1
ATOM 2372 C CA . TYR A 1 301 ? 0.677 42.737 -3.038 1.00 15.17 338 TYR A CA 1
ATOM 2373 C C . TYR A 1 301 ? -0.807 42.491 -2.801 1.00 15.57 338 TYR A C 1
ATOM 2374 O O . TYR A 1 301 ? -1.196 41.385 -2.397 1.00 15.06 338 TYR A O 1
ATOM 2383 N N . ARG A 1 302 ? -1.648 43.490 -3.068 1.00 15.82 339 ARG A N 1
ATOM 2384 C CA . ARG A 1 302 ? -3.091 43.284 -2.947 1.00 16.50 339 ARG A CA 1
ATOM 2385 C C . ARG A 1 302 ? -3.616 42.261 -3.956 1.00 16.59 339 ARG A C 1
ATOM 2386 O O . ARG A 1 302 ? -4.458 41.446 -3.596 1.00 16.87 339 ARG A O 1
ATOM 2394 N N . LYS A 1 303 ? -3.115 42.271 -5.188 1.00 16.56 340 LYS A N 1
ATOM 2395 C CA . LYS A 1 303 ? -3.511 41.274 -6.193 1.00 16.48 340 LYS A CA 1
ATOM 2396 C C . LYS A 1 303 ? -3.029 39.880 -5.773 1.00 15.78 340 LYS A C 1
ATOM 2397 O O . LYS A 1 303 ? -3.708 38.882 -5.986 1.00 16.42 340 LYS A O 1
ATOM 2403 N N . LEU A 1 304 ? -1.833 39.837 -5.196 1.00 15.14 341 LEU A N 1
ATOM 2404 C CA . LEU A 1 304 ? -1.234 38.568 -4.793 1.00 14.12 341 LEU A CA 1
ATOM 2405 C C . LEU A 1 304 ? -2.074 37.876 -3.703 1.00 14.44 341 LEU A C 1
ATOM 2406 O O . LEU A 1 304 ? -2.455 36.724 -3.867 1.00 14.06 341 LEU A O 1
ATOM 2411 N N . ILE A 1 305 ? -2.317 38.545 -2.588 1.00 14.64 342 ILE A N 1
ATOM 2412 C CA . ILE A 1 305 ? -3.082 37.918 -1.518 1.00 15.10 342 ILE A CA 1
ATOM 2413 C C . ILE A 1 305 ? -4.526 37.665 -1.924 1.00 15.54 342 ILE A C 1
ATOM 2414 O O . ILE A 1 305 ? -5.081 36.613 -1.606 1.00 15.71 342 ILE A O 1
ATOM 2419 N N . SER A 1 306 ? -5.127 38.579 -2.679 1.00 15.78 343 SER A N 1
ATOM 2420 C CA . SER A 1 306 ? -6.521 38.346 -3.019 1.00 15.81 343 SER A CA 1
ATOM 2421 C C . SER A 1 306 ? -6.680 37.160 -3.985 1.00 15.56 343 SER A C 1
ATOM 2422 O O . SER A 1 306 ? -7.574 36.336 -3.824 1.00 14.97 343 SER A O 1
ATOM 2426 N N . GLY A 1 307 ? -5.794 37.034 -4.964 1.00 15.08 344 GLY A N 1
ATOM 2427 C CA . GLY A 1 307 ? -5.841 35.914 -5.885 1.00 14.69 344 GLY A CA 1
ATOM 2428 C C . GLY A 1 307 ? -5.571 34.586 -5.203 1.00 14.59 344 GLY A C 1
ATOM 2429 O O . GLY A 1 307 ? -6.245 33.582 -5.447 1.00 14.16 344 GLY A O 1
ATOM 2430 N N . LEU A 1 308 ? -4.556 34.567 -4.343 1.00 14.01 345 LEU A N 1
ATOM 2431 C CA . LEU A 1 308 ? -4.227 33.317 -3.661 1.00 14.08 345 LEU A CA 1
ATOM 2432 C C . LEU A 1 308 ? -5.353 32.847 -2.744 1.00 13.65 345 LEU A C 1
ATOM 2433 O O . LEU A 1 308 ? -5.736 31.660 -2.768 1.00 13.57 345 LEU A O 1
ATOM 2438 N N . LYS A 1 309 ? -5.849 33.737 -1.905 1.00 14.24 346 LYS A N 1
ATOM 2439 C CA . LYS A 1 309 ? -6.752 33.288 -0.852 1.00 14.31 346 LYS A CA 1
ATOM 2440 C C . LYS A 1 309 ? -8.157 32.956 -1.341 1.00 14.76 346 LYS A C 1
ATOM 2441 O O . LYS A 1 309 ? -8.877 32.172 -0.705 1.00 15.65 346 LYS A O 1
ATOM 2447 N N . ALA A 1 310 ? -8.529 33.506 -2.492 1.00 15.01 347 ALA A N 1
ATOM 2448 C CA . ALA A 1 310 ? -9.819 33.186 -3.082 1.00 14.89 347 ALA A CA 1
ATOM 2449 C C . ALA A 1 310 ? -9.862 31.769 -3.651 1.00 14.92 347 ALA A C 1
ATOM 2450 O O . ALA A 1 310 ? -10.948 31.194 -3.817 1.00 15.06 347 ALA A O 1
ATOM 2452 N N . ASP A 1 311 ? -8.689 31.253 -4.031 1.00 14.34 348 ASP A N 1
ATOM 2453 C CA . ASP A 1 311 ? -8.579 29.944 -4.668 1.00 13.27 348 ASP A CA 1
ATOM 2454 C C . ASP A 1 311 ? -8.512 28.863 -3.587 1.00 13.81 348 ASP A C 1
ATOM 2455 O O . ASP A 1 311 ? -7.693 28.964 -2.692 1.00 13.44 348 ASP A O 1
ATOM 2460 N N . PRO A 1 312 ? -9.374 27.845 -3.650 1.00 13.26 349 PRO A N 1
ATOM 2461 C CA . PRO A 1 312 ? -9.428 26.862 -2.555 1.00 13.08 349 PRO A CA 1
ATOM 2462 C C . PRO A 1 312 ? -8.182 25.997 -2.384 1.00 13.16 349 PRO A C 1
ATOM 2463 O O . PRO A 1 312 ? -7.971 25.455 -1.290 1.00 13.66 349 PRO A O 1
ATOM 2467 N N . ASP A 1 313 ? -7.389 25.861 -3.442 1.00 12.17 350 ASP A N 1
ATOM 2468 C CA . ASP A 1 313 ? -6.133 25.129 -3.373 1.00 12.26 350 ASP A CA 1
ATOM 2469 C C . ASP A 1 313 ? -4.960 26.038 -3.085 1.00 12.14 350 ASP A C 1
ATOM 2470 O O . ASP A 1 313 ? -4.196 25.796 -2.154 1.00 12.24 350 ASP A O 1
ATOM 2475 N N . ALA A 1 314 ? -4.834 27.118 -3.846 1.00 12.45 351 ALA A N 1
ATOM 2476 C CA . ALA A 1 314 ? -3.701 28.015 -3.680 1.00 12.53 351 ALA A CA 1
ATOM 2477 C C . ALA A 1 314 ? -3.600 28.629 -2.279 1.00 12.33 351 ALA A C 1
ATOM 2478 O O . ALA A 1 314 ? -2.501 28.894 -1.783 1.00 13.10 351 ALA A O 1
ATOM 2480 N N . ARG A 1 315 ? -4.744 28.871 -1.636 1.00 12.39 352 ARG A N 1
ATOM 2481 C CA . ARG A 1 315 ? -4.774 29.463 -0.307 1.00 12.42 352 ARG A CA 1
ATOM 2482 C C . ARG A 1 315 ? -4.077 28.585 0.722 1.00 11.75 352 ARG A C 1
ATOM 2483 O O . ARG A 1 315 ? -3.679 29.064 1.791 1.00 12.39 352 ARG A O 1
ATOM 2491 N N . GLU A 1 316 ? -3.931 27.309 0.396 1.00 11.73 353 GLU A N 1
ATOM 2492 C CA . GLU A 1 316 ? -3.347 26.338 1.315 1.00 11.53 353 GLU A CA 1
ATOM 2493 C C . GLU A 1 316 ? -1.823 26.317 1.354 1.00 11.65 353 GLU A C 1
ATOM 2494 O O . GLU A 1 316 ? -1.235 25.507 2.075 1.00 11.62 353 GLU A O 1
ATOM 2500 N N . ILE A 1 317 ? -1.166 27.213 0.627 1.00 11.07 354 ILE A N 1
ATOM 2501 C CA . ILE A 1 317 ? 0.286 27.350 0.761 1.00 10.63 354 ILE A CA 1
ATOM 2502 C C . ILE A 1 317 ? 0.629 27.821 2.153 1.00 10.59 354 ILE A C 1
ATOM 2503 O O . ILE A 1 317 ? -0.150 28.546 2.764 1.00 10.77 354 ILE A O 1
ATOM 2508 N N . ALA A 1 318 ? 1.782 27.408 2.671 1.00 10.32 355 ALA A N 1
ATOM 2509 C CA . ALA A 1 318 ? 2.172 27.799 4.025 1.00 10.59 355 ALA A CA 1
ATOM 2510 C C . ALA A 1 318 ? 2.728 29.211 4.025 1.00 10.78 355 ALA A C 1
ATOM 2511 O O . ALA A 1 318 ? 2.497 29.956 4.971 1.00 11.46 355 ALA A O 1
ATOM 2513 N N . PHE A 1 319 ? 3.499 29.543 2.995 1.00 10.94 356 PHE A N 1
ATOM 2514 C CA . PHE A 1 319 ? 4.137 30.863 2.915 1.00 11.25 356 PHE A CA 1
ATOM 2515 C C . PHE A 1 319 ? 4.470 31.229 1.485 1.00 11.24 356 PHE A C 1
ATOM 2516 O O . PHE A 1 319 ? 4.470 30.384 0.604 1.00 11.56 356 PHE A O 1
ATOM 2524 N N . LEU A 1 320 ? 4.698 32.528 1.286 1.00 11.73 357 LEU A N 1
ATOM 2525 C CA . LEU A 1 320 ? 5.293 33.050 0.060 1.00 11.66 357 LEU A CA 1
ATOM 2526 C C . LEU A 1 320 ? 6.469 33.939 0.459 1.00 12.02 357 LEU A C 1
ATOM 2527 O O . LEU A 1 320 ? 6.406 34.613 1.478 1.00 12.09 357 LEU A O 1
ATOM 2532 N N . LEU A 1 321 ? 7.557 33.900 -0.317 1.00 11.02 358 LEU A N 1
ATOM 2533 C CA . LEU A 1 321 ? 8.754 34.658 0.055 1.00 11.82 358 LEU A CA 1
ATOM 2534 C C . LEU A 1 321 ? 9.162 35.565 -1.097 1.00 11.93 358 LEU A C 1
ATOM 2535 O O . LEU A 1 321 ? 9.180 35.151 -2.254 1.00 12.38 358 LEU A O 1
ATOM 2540 N N . VAL A 1 322 ? 9.454 36.818 -0.759 1.00 12.05 359 VAL A N 1
ATOM 2541 C CA . VAL A 1 322 ? 9.996 37.786 -1.724 1.00 11.89 359 VAL A CA 1
ATOM 2542 C C . VAL A 1 322 ? 11.471 38.079 -1.410 1.00 11.82 359 VAL A C 1
ATOM 2543 O O . VAL A 1 322 ? 11.931 37.848 -0.299 1.00 12.20 359 VAL A O 1
ATOM 2547 N N . TRP A 1 323 ? 12.190 38.594 -2.417 1.00 11.89 360 TRP A N 1
ATOM 2548 C CA . TRP A 1 323 ? 13.648 38.632 -2.383 1.00 12.03 360 TRP A CA 1
ATOM 2549 C C . TRP A 1 323 ? 14.176 39.885 -1.660 1.00 12.19 360 TRP A C 1
ATOM 2550 O O . TRP A 1 323 ? 13.417 40.695 -1.130 1.00 12.65 360 TRP A O 1
ATOM 2561 N N . ARG A 1 324 ? 15.493 39.977 -1.609 1.00 12.74 361 ARG A N 1
ATOM 2562 C CA . ARG A 1 324 ? 16.211 40.896 -0.742 1.00 12.40 361 ARG A CA 1
ATOM 2563 C C . ARG A 1 324 ? 16.011 42.367 -1.103 1.00 12.87 361 ARG A C 1
ATOM 2564 O O . ARG A 1 324 ? 15.783 42.709 -2.267 1.00 14.13 361 ARG A O 1
ATOM 2572 N N . ASN A 1 325 ? 16.094 43.199 -0.076 1.00 14.15 362 ASN A N 1
ATOM 2573 C CA . ASN A 1 325 ? 16.091 44.651 -0.229 1.00 14.67 362 ASN A CA 1
ATOM 2574 C C . ASN A 1 325 ? 17.538 45.173 -0.172 1.00 14.78 362 ASN A C 1
ATOM 2575 O O . ASN A 1 325 ? 18.037 45.515 0.904 1.00 15.55 362 ASN A O 1
ATOM 2580 N N . ALA A 1 326 ? 18.199 45.218 -1.328 1.00 15.76 363 ALA A N 1
ATOM 2581 C CA . ALA A 1 326 ? 19.605 45.622 -1.428 1.00 16.94 363 ALA A CA 1
ATOM 2582 C C . ALA A 1 326 ? 19.721 47.087 -0.978 1.00 18.01 363 ALA A C 1
ATOM 2583 O O . ALA A 1 326 ? 18.997 47.938 -1.485 1.00 19.31 363 ALA A O 1
ATOM 2585 N N . PRO A 1 327 ? 20.582 47.370 -0.004 1.00 18.75 364 PRO A N 1
ATOM 2586 C CA . PRO A 1 327 ? 20.659 48.725 0.566 1.00 19.89 364 PRO A CA 1
ATOM 2587 C C . PRO A 1 327 ? 21.113 49.777 -0.432 1.00 20.90 364 PRO A C 1
ATOM 2588 O O . PRO A 1 327 ? 20.696 50.933 -0.279 1.00 21.53 364 PRO A O 1
ATOM 2592 N N . GLN A 1 328 ? 21.956 49.395 -1.384 1.00 21.78 365 GLN A N 1
ATOM 2593 C CA . GLN A 1 328 ? 22.452 50.312 -2.421 1.00 23.01 365 GLN A CA 1
ATOM 2594 C C . GLN A 1 328 ? 22.122 49.801 -3.816 1.00 22.61 365 GLN A C 1
ATOM 2595 O O . GLN A 1 328 ? 22.820 50.109 -4.786 1.00 22.95 365 GLN A O 1
ATOM 2601 N N . GLY A 1 329 ? 21.056 49.005 -3.938 1.00 21.52 366 GLY A N 1
ATOM 2602 C CA . GLY A 1 329 ? 20.697 48.449 -5.222 1.00 20.60 366 GLY A CA 1
ATOM 2603 C C . GLY A 1 329 ? 21.759 47.510 -5.763 1.00 20.53 366 GLY A C 1
ATOM 2604 O O . GLY A 1 329 ? 22.489 46.881 -4.995 1.00 19.62 366 GLY A O 1
ATOM 2605 N N . VAL A 1 330 ? 21.835 47.423 -7.089 1.00 20.35 367 VAL A N 1
ATOM 2606 C CA . VAL A 1 330 ? 22.894 46.683 -7.789 1.00 21.91 367 VAL A CA 1
ATOM 2607 C C . VAL A 1 330 ? 23.520 47.601 -8.834 1.00 23.13 367 VAL A C 1
ATOM 2608 O O . VAL A 1 330 ? 22.903 48.585 -9.213 1.00 22.63 367 VAL A O 1
ATOM 2612 N N . PRO A 1 331 ? 24.731 47.302 -9.290 1.00 24.61 368 PRO A N 1
ATOM 2613 C CA . PRO A 1 331 ? 25.368 48.154 -10.305 1.00 26.08 368 PRO A CA 1
ATOM 2614 C C . PRO A 1 331 ? 24.541 48.262 -11.582 1.00 27.78 368 PRO A C 1
ATOM 2615 O O . PRO A 1 331 ? 24.086 47.254 -12.106 1.00 27.59 368 PRO A O 1
ATOM 2619 N N . GLY A 1 332 ? 24.317 49.493 -12.045 1.00 30.02 369 GLY A N 1
ATOM 2620 C CA . GLY A 1 332 ? 23.657 49.744 -13.316 1.00 31.21 369 GLY A CA 1
ATOM 2621 C C . GLY A 1 332 ? 24.679 50.153 -14.357 1.00 32.22 369 GLY A C 1
ATOM 2622 O O . GLY A 1 332 ? 25.843 50.370 -14.004 1.00 33.68 369 GLY A O 1
ATOM 2623 N N . GLY A 1 335 ? 29.879 53.132 -12.768 1.00 39.67 372 GLY A N 1
ATOM 2624 C CA . GLY A 1 335 ? 28.622 53.752 -13.147 1.00 39.34 372 GLY A CA 1
ATOM 2625 C C . GLY A 1 335 ? 27.683 53.968 -11.968 1.00 38.84 372 GLY A C 1
ATOM 2626 O O . GLY A 1 335 ? 28.111 54.177 -10.825 1.00 38.93 372 GLY A O 1
ATOM 2627 N N . THR A 1 336 ? 26.388 53.909 -12.261 1.00 38.08 373 THR A N 1
ATOM 2628 C CA . THR A 1 336 ? 25.345 54.177 -11.276 1.00 37.10 373 THR A CA 1
ATOM 2629 C C . THR A 1 336 ? 25.001 52.920 -10.460 1.00 35.58 373 THR A C 1
ATOM 2630 O O . THR A 1 336 ? 25.604 51.847 -10.637 1.00 36.12 373 THR A O 1
ATOM 2634 N N . GLN A 1 337 ? 24.068 53.088 -9.531 1.00 33.11 374 GLN A N 1
ATOM 2635 C CA . GLN A 1 337 ? 23.386 51.969 -8.882 1.00 31.09 374 GLN A CA 1
ATOM 2636 C C . GLN A 1 337 ? 21.916 52.038 -9.294 1.00 28.99 374 GLN A C 1
ATOM 2637 O O . GLN A 1 337 ? 21.369 53.128 -9.475 1.00 28.78 374 GLN A O 1
ATOM 2643 N N . VAL A 1 338 ? 21.280 50.882 -9.459 1.00 26.24 375 VAL A N 1
ATOM 2644 C CA . VAL A 1 338 ? 19.849 50.840 -9.745 1.00 24.33 375 VAL A CA 1
ATOM 2645 C C . VAL A 1 338 ? 19.127 50.002 -8.678 1.00 22.83 375 VAL A C 1
ATOM 2646 O O . VAL A 1 338 ? 19.728 49.104 -8.086 1.00 22.55 375 VAL A O 1
ATOM 2650 N N . PRO A 1 339 ? 17.858 50.305 -8.426 1.00 20.94 376 PRO A N 1
ATOM 2651 C CA . PRO A 1 339 ? 17.136 49.672 -7.315 1.00 19.97 376 PRO A CA 1
ATOM 2652 C C . PRO A 1 339 ? 16.952 48.171 -7.507 1.00 18.57 376 PRO A C 1
ATOM 2653 O O . PRO A 1 339 ? 16.737 47.698 -8.603 1.00 17.60 376 PRO A O 1
ATOM 2657 N N . HIS A 1 340 ? 17.036 47.443 -6.406 1.00 17.34 377 HIS A N 1
ATOM 2658 C CA . HIS A 1 340 ? 16.907 45.985 -6.411 1.00 16.78 377 HIS A CA 1
ATOM 2659 C C . HIS A 1 340 ? 16.346 45.580 -5.057 1.00 16.47 377 HIS A C 1
ATOM 2660 O O . HIS A 1 340 ? 17.097 45.271 -4.125 1.00 16.69 377 HIS A O 1
ATOM 2667 N N . TYR A 1 341 ? 15.017 45.636 -4.932 1.00 16.44 378 TYR A N 1
ATOM 2668 C CA . TYR A 1 341 ? 14.342 45.370 -3.669 1.00 15.93 378 TYR A CA 1
ATOM 2669 C C . TYR A 1 341 ? 12.891 45.043 -3.916 1.00 15.41 378 TYR A C 1
ATOM 2670 O O . TYR A 1 341 ? 12.344 45.433 -4.936 1.00 15.91 378 TYR A O 1
ATOM 2679 N N . TRP A 1 342 ? 12.285 44.307 -2.980 1.00 15.25 379 TRP A N 1
ATOM 2680 C CA . TRP A 1 342 ? 10.910 43.805 -3.152 1.00 14.75 379 TRP A CA 1
ATOM 2681 C C . TRP A 1 342 ? 9.912 44.205 -2.073 1.00 14.67 379 TRP A C 1
ATOM 2682 O O . TRP A 1 342 ? 8.710 44.249 -2.359 1.00 15.54 379 TRP A O 1
ATOM 2693 N N . VAL A 1 343 ? 10.352 44.451 -0.842 1.00 15.00 380 VAL A N 1
ATOM 2694 C CA . VAL A 1 343 ? 9.461 44.964 0.196 1.00 15.42 380 VAL A CA 1
ATOM 2695 C C . VAL A 1 343 ? 9.433 46.490 0.127 1.00 15.94 380 VAL A C 1
ATOM 2696 O O . VAL A 1 343 ? 10.469 47.114 0.270 1.00 15.89 380 VAL A O 1
ATOM 2700 N N . PRO A 1 344 ? 8.273 47.084 -0.114 1.00 16.42 381 PRO A N 1
ATOM 2701 C CA . PRO A 1 344 ? 8.189 48.553 -0.146 1.00 17.76 381 PRO A CA 1
ATOM 2702 C C . PRO A 1 344 ? 8.672 49.171 1.155 1.00 18.83 381 PRO A C 1
ATOM 2703 O O . PRO A 1 344 ? 8.256 48.772 2.228 1.00 18.87 381 PRO A O 1
ATOM 2707 N N . ALA A 1 345 ? 9.559 50.158 1.043 1.00 19.91 382 ALA A N 1
ATOM 2708 C CA . ALA A 1 345 ? 10.182 50.737 2.218 1.00 21.11 382 ALA A CA 1
ATOM 2709 C C . ALA A 1 345 ? 9.416 51.962 2.704 1.00 21.67 382 ALA A C 1
ATOM 2710 O O . ALA A 1 345 ? 8.749 52.650 1.926 1.00 22.78 382 ALA A O 1
ATOM 2712 N N . ASN A 1 346 ? 9.510 52.222 3.995 1.00 22.69 383 ASN A N 1
ATOM 2713 C CA . ASN A 1 346 ? 8.922 53.411 4.589 1.00 23.49 383 ASN A CA 1
ATOM 2714 C C . ASN A 1 346 ? 9.827 54.616 4.343 1.00 23.65 383 ASN A C 1
ATOM 2715 O O . ASN A 1 346 ? 10.686 54.971 5.162 1.00 23.34 383 ASN A O 1
ATOM 2720 N N . ARG A 1 347 ? 9.653 55.194 3.168 1.00 23.81 384 ARG A N 1
ATOM 2721 C CA . ARG A 1 347 ? 10.483 56.301 2.725 1.00 24.20 384 ARG A CA 1
ATOM 2722 C C . ARG A 1 347 ? 9.726 57.027 1.621 1.00 24.70 384 ARG A C 1
ATOM 2723 O O . ARG A 1 347 ? 8.798 56.477 1.052 1.00 23.36 384 ARG A O 1
ATOM 2731 N N . PRO A 1 348 ? 10.095 58.272 1.315 1.00 25.41 385 PRO A N 1
ATOM 2732 C CA . PRO A 1 348 ? 9.347 59.034 0.309 1.00 25.82 385 PRO A CA 1
ATOM 2733 C C . PRO A 1 348 ? 9.040 58.328 -1.023 1.00 25.66 385 PRO A C 1
ATOM 2734 O O . PRO A 1 348 ? 7.929 58.466 -1.508 1.00 25.61 385 PRO A O 1
ATOM 2738 N N . GLU A 1 349 ? 9.978 57.603 -1.616 1.00 26.13 386 GLU A N 1
ATOM 2739 C CA . GLU A 1 349 ? 9.711 57.009 -2.924 1.00 26.43 386 GLU A CA 1
ATOM 2740 C C . GLU A 1 349 ? 8.488 56.072 -2.885 1.00 25.73 386 GLU A C 1
ATOM 2741 O O . GLU A 1 349 ? 7.636 56.123 -3.769 1.00 25.73 386 GLU A O 1
ATOM 2747 N N . ASN A 1 350 ? 8.414 55.229 -1.857 1.00 25.17 387 ASN A N 1
ATOM 2748 C CA . ASN A 1 350 ? 7.352 54.230 -1.776 1.00 24.60 387 ASN A CA 1
ATOM 2749 C C . ASN A 1 350 ? 6.065 54.790 -1.203 1.00 24.78 387 ASN A C 1
ATOM 2750 O O . ASN A 1 350 ? 4.991 54.284 -1.497 1.00 23.95 387 ASN A O 1
ATOM 2755 N N . ILE A 1 351 ? 6.160 55.850 -0.401 1.00 25.62 388 ILE A N 1
ATOM 2756 C CA . ILE A 1 351 ? 4.975 56.604 0.007 1.00 26.34 388 ILE A CA 1
ATOM 2757 C C . ILE A 1 351 ? 4.344 57.215 -1.242 1.00 26.68 388 ILE A C 1
ATOM 2758 O O . ILE A 1 351 ? 3.153 57.056 -1.489 1.00 26.84 388 ILE A O 1
ATOM 2763 N N . ASN A 1 352 ? 5.160 57.899 -2.038 1.00 26.91 389 ASN A N 1
ATOM 2764 C CA . ASN A 1 352 ? 4.645 58.673 -3.161 1.00 27.38 389 ASN A CA 1
ATOM 2765 C C . ASN A 1 352 ? 4.118 57.802 -4.292 1.00 26.59 389 ASN A C 1
ATOM 2766 O O . ASN A 1 352 ? 3.173 58.183 -4.963 1.00 27.27 389 ASN A O 1
ATOM 2771 N N . ASN A 1 353 ? 4.725 56.631 -4.517 1.00 25.42 390 ASN A N 1
ATOM 2772 C CA . ASN A 1 353 ? 4.302 55.791 -5.641 1.00 24.02 390 ASN A CA 1
ATOM 2773 C C . ASN A 1 353 ? 3.198 54.770 -5.284 1.00 23.32 390 ASN A C 1
ATOM 2774 O O . ASN A 1 353 ? 2.755 54.012 -6.141 1.00 23.62 390 ASN A O 1
ATOM 2779 N N . GLY A 1 354 ? 2.743 54.792 -4.038 1.00 22.34 391 GLY A N 1
ATOM 2780 C CA . GLY A 1 354 ? 1.625 53.965 -3.617 1.00 21.88 391 GLY A CA 1
ATOM 2781 C C . GLY A 1 354 ? 1.975 52.536 -3.204 1.00 21.37 391 GLY A C 1
ATOM 2782 O O . GLY A 1 354 ? 1.093 51.808 -2.756 1.00 21.58 391 GLY A O 1
ATOM 2783 N N . THR A 1 355 ? 3.241 52.151 -3.305 1.00 20.65 392 THR A N 1
ATOM 2784 C CA . THR A 1 355 ? 3.629 50.764 -2.985 1.00 19.97 392 THR A CA 1
ATOM 2785 C C . THR A 1 355 ? 3.654 50.488 -1.487 1.00 19.80 392 THR A C 1
ATOM 2786 O O . THR A 1 355 ? 3.350 49.373 -1.060 1.00 19.60 392 THR A O 1
ATOM 2790 N N . LEU A 1 356 ? 4.036 51.463 -0.678 1.00 19.27 393 LEU A N 1
ATOM 2791 C CA . LEU A 1 356 ? 4.016 51.272 0.772 1.00 19.74 393 LEU A CA 1
ATOM 2792 C C . LEU A 1 356 ? 2.590 50.973 1.246 1.00 20.41 393 LEU A C 1
ATOM 2793 O O . LEU A 1 356 ? 2.379 50.074 2.063 1.00 19.67 393 LEU A O 1
ATOM 2798 N N . GLU A 1 357 ? 1.623 51.733 0.734 1.00 20.80 394 GLU A N 1
ATOM 2799 C CA . GLU A 1 357 ? 0.195 51.538 1.032 1.00 21.52 394 GLU A CA 1
ATOM 2800 C C . GLU A 1 357 ? -0.286 50.138 0.637 1.00 20.58 394 GLU A C 1
ATOM 2801 O O . GLU A 1 357 ? -1.043 49.502 1.372 1.00 20.39 394 GLU A O 1
ATOM 2807 N N . ASP A 1 358 ? 0.133 49.701 -0.547 1.00 19.51 395 ASP A N 1
ATOM 2808 C CA . ASP A 1 358 ? -0.145 48.346 -1.032 1.00 19.01 395 ASP A CA 1
ATOM 2809 C C . ASP A 1 358 ? 0.344 47.284 -0.037 1.00 18.93 395 ASP A C 1
ATOM 2810 O O . ASP A 1 358 ? -0.410 46.417 0.369 1.00 19.08 395 ASP A O 1
ATOM 2815 N N . PHE A 1 359 ? 1.609 47.379 0.372 1.00 18.45 396 PHE A N 1
ATOM 2816 C CA . PHE A 1 359 ? 2.182 46.420 1.298 1.00 17.44 396 PHE A CA 1
ATOM 2817 C C . PHE A 1 359 ? 1.526 46.479 2.670 1.00 17.86 396 PHE A C 1
ATOM 2818 O O . PHE A 1 359 ? 1.347 45.459 3.328 1.00 17.58 396 PHE A O 1
ATOM 2826 N N . GLN A 1 360 ? 1.144 47.670 3.105 1.00 18.10 397 GLN A N 1
ATOM 2827 C CA . GLN A 1 360 ? 0.486 47.798 4.399 1.00 18.22 397 GLN A CA 1
ATOM 2828 C C . GLN A 1 360 ? -0.910 47.165 4.363 1.00 17.45 397 GLN A C 1
ATOM 2829 O O . GLN A 1 360 ? -1.369 46.622 5.357 1.00 17.98 397 GLN A O 1
ATOM 2835 N N . ALA A 1 361 ? -1.562 47.208 3.211 1.00 17.89 398 ALA A N 1
ATOM 2836 C CA . ALA A 1 361 ? -2.854 46.565 3.037 1.00 18.06 398 ALA A CA 1
ATOM 2837 C C . ALA A 1 361 ? -2.706 45.032 3.056 1.00 17.80 398 ALA A C 1
ATOM 2838 O O . ALA A 1 361 ? -3.528 44.329 3.643 1.00 18.19 398 ALA A O 1
ATOM 2840 N N . PHE A 1 362 ? -1.649 44.538 2.417 1.00 17.11 399 PHE A N 1
ATOM 2841 C CA . PHE A 1 362 ? -1.293 43.119 2.449 1.00 16.14 399 PHE A CA 1
ATOM 2842 C C . PHE A 1 362 ? -1.087 42.668 3.907 1.00 16.16 399 PHE A C 1
ATOM 2843 O O . PHE A 1 362 ? -1.551 41.600 4.304 1.00 15.93 399 PHE A O 1
ATOM 2851 N N . TYR A 1 363 ? -0.370 43.478 4.691 1.00 15.58 400 TYR A N 1
ATOM 2852 C CA . TYR A 1 363 ? -0.131 43.181 6.101 1.00 16.36 400 TYR A CA 1
ATOM 2853 C C . TYR A 1 363 ? -1.449 43.123 6.875 1.00 16.80 400 TYR A C 1
ATOM 2854 O O . TYR A 1 363 ? -1.643 42.238 7.712 1.00 17.06 400 TYR A O 1
ATOM 2863 N N . ALA A 1 364 ? -2.330 44.084 6.616 1.00 17.43 401 ALA A N 1
ATOM 2864 C CA . ALA A 1 364 ? -3.585 44.197 7.337 1.00 17.89 401 ALA A CA 1
ATOM 2865 C C . ALA A 1 364 ? -4.571 43.094 6.978 1.00 17.78 401 ALA A C 1
ATOM 2866 O O . ALA A 1 364 ? -5.499 42.824 7.734 1.00 19.46 401 ALA A O 1
ATOM 2868 N N . ASP A 1 365 ? -4.357 42.434 5.842 1.00 17.66 402 ASP A N 1
ATOM 2869 C CA . ASP A 1 365 ? -5.259 41.388 5.392 1.00 17.16 402 ASP A CA 1
ATOM 2870 C C . ASP A 1 365 ? -5.291 40.257 6.436 1.00 17.17 402 ASP A C 1
ATOM 2871 O O . ASP A 1 365 ? -4.253 39.855 6.936 1.00 17.25 402 ASP A O 1
ATOM 2876 N N . GLU A 1 366 ? -6.487 39.769 6.754 1.00 16.97 403 GLU A N 1
ATOM 2877 C CA . GLU A 1 366 ? -6.689 38.739 7.776 1.00 17.60 403 GLU A CA 1
ATOM 2878 C C . GLU A 1 366 ? -5.914 37.450 7.514 1.00 16.92 403 GLU A C 1
ATOM 2879 O O . GLU A 1 366 ? -5.562 36.727 8.448 1.00 17.51 403 GLU A O 1
ATOM 2885 N N . PHE A 1 367 ? -5.659 37.148 6.248 1.00 16.17 404 PHE A N 1
ATOM 2886 C CA . PHE A 1 367 ? -5.085 35.848 5.902 1.00 15.19 404 PHE A CA 1
ATOM 2887 C C . PHE A 1 367 ? -3.556 35.861 5.854 1.00 15.42 404 PHE A C 1
ATOM 2888 O O . PHE A 1 367 ? -2.980 34.814 5.750 1.00 15.00 404 PHE A O 1
ATOM 2896 N N . THR A 1 368 ? -2.908 37.019 5.913 1.00 15.11 405 THR A N 1
ATOM 2897 C CA . THR A 1 368 ? -1.449 37.022 5.964 1.00 14.56 405 THR A CA 1
ATOM 2898 C C . THR A 1 368 ? -0.990 36.948 7.410 1.00 14.80 405 THR A C 1
ATOM 2899 O O . THR A 1 368 ? -1.623 37.521 8.314 1.00 16.28 405 THR A O 1
ATOM 2903 N N . ALA A 1 369 ? 0.109 36.231 7.616 1.00 14.14 406 ALA A N 1
ATOM 2904 C CA . ALA A 1 369 ? 0.710 36.074 8.928 1.00 13.91 406 ALA A CA 1
ATOM 2905 C C . ALA A 1 369 ? 2.159 36.536 8.919 1.00 13.84 406 ALA A C 1
ATOM 2906 O O . ALA A 1 369 ? 2.970 36.073 8.122 1.00 14.55 406 ALA A O 1
ATOM 2908 N N . PHE A 1 370 ? 2.447 37.486 9.811 1.00 13.63 407 PHE A N 1
ATOM 2909 C CA . PHE A 1 370 ? 3.783 37.981 10.064 1.00 13.62 407 PHE A CA 1
ATOM 2910 C C . PHE A 1 370 ? 4.264 37.376 11.377 1.00 13.58 407 PHE A C 1
ATOM 2911 O O . PHE A 1 370 ? 3.608 36.506 11.938 1.00 14.08 407 PHE A O 1
ATOM 2919 N N . ASN A 1 371 ? 5.454 37.747 11.832 1.00 13.85 408 ASN A N 1
ATOM 2920 C CA . ASN A 1 371 ? 6.089 37.000 12.924 1.00 13.95 408 ASN A CA 1
ATOM 2921 C C . ASN A 1 371 ? 5.268 36.899 14.232 1.00 14.40 408 ASN A C 1
ATOM 2922 O O . ASN A 1 371 ? 5.190 35.836 14.819 1.00 13.88 408 ASN A O 1
ATOM 2927 N N . ARG A 1 372 ? 4.601 37.972 14.641 1.00 14.92 409 ARG A N 1
ATOM 2928 C CA . ARG A 1 372 ? 3.813 37.920 15.876 1.00 16.43 409 ARG A CA 1
ATOM 2929 C C . ARG A 1 372 ? 2.526 37.126 15.711 1.00 16.98 409 ARG A C 1
ATOM 2930 O O . ARG A 1 372 ? 1.895 36.774 16.701 1.00 18.67 409 ARG A O 1
ATOM 2938 N N . ASP A 1 373 ? 2.147 36.852 14.466 1.00 17.30 410 ASP A N 1
ATOM 2939 C CA . ASP A 1 373 ? 0.925 36.097 14.167 1.00 17.41 410 ASP A CA 1
ATOM 2940 C C . ASP A 1 373 ? 1.097 34.589 14.248 1.00 18.56 410 ASP A C 1
ATOM 2941 O O . ASP A 1 373 ? 0.105 33.868 14.181 1.00 20.62 410 ASP A O 1
ATOM 2946 N N . ILE A 1 374 ? 2.328 34.113 14.340 1.00 18.32 411 ILE A N 1
ATOM 2947 C CA . ILE A 1 374 ? 2.585 32.676 14.487 1.00 18.35 411 ILE A CA 1
ATOM 2948 C C . ILE A 1 374 ? 3.070 32.364 15.890 1.00 19.70 411 ILE A C 1
ATOM 2949 O O . ILE A 1 374 ? 3.899 33.083 16.468 1.00 20.09 411 ILE A O 1
ATOM 2954 N N . GLU A 1 375 ? 2.540 31.274 16.425 1.00 20.18 412 GLU A N 1
ATOM 2955 C CA . GLU A 1 375 ? 2.856 30.832 17.774 1.00 21.51 412 GLU A CA 1
ATOM 2956 C C . GLU A 1 375 ? 2.901 29.318 17.844 1.00 20.53 412 GLU A C 1
ATOM 2957 O O . GLU A 1 375 ? 2.317 28.636 17.017 1.00 20.08 412 GLU A O 1
ATOM 2963 N N . GLN A 1 376 ? 3.541 28.827 18.893 1.00 20.71 413 GLN A N 1
ATOM 2964 C CA . GLN A 1 376 ? 3.610 27.397 19.178 1.00 20.72 413 GLN A CA 1
ATOM 2965 C C . GLN A 1 376 ? 4.145 26.672 17.959 1.00 19.40 413 GLN A C 1
ATOM 2966 O O . GLN A 1 376 ? 3.539 25.713 17.497 1.00 19.81 413 GLN A O 1
ATOM 2972 N N . VAL A 1 377 ? 5.268 27.153 17.427 1.00 17.40 414 VAL A N 1
ATOM 2973 C CA . VAL A 1 377 ? 5.809 26.585 16.178 1.00 15.46 414 VAL A CA 1
ATOM 2974 C C . VAL A 1 377 ? 6.666 25.347 16.443 1.00 14.37 414 VAL A C 1
ATOM 2975 O O . VAL A 1 377 ? 6.584 24.372 15.705 1.00 14.13 414 VAL A O 1
ATOM 2979 N N . TYR A 1 378 ? 7.472 25.386 17.514 1.00 13.81 415 TYR A N 1
ATOM 2980 C CA . TYR A 1 378 ? 8.571 24.442 17.685 1.00 14.02 415 TYR A CA 1
ATOM 2981 C C . TYR A 1 378 ? 8.438 23.422 18.827 1.00 14.77 415 TYR A C 1
ATOM 2982 O O . TYR A 1 378 ? 9.265 22.537 18.925 1.00 13.98 415 TYR A O 1
ATOM 2991 N N . GLN A 1 379 ? 7.403 23.542 19.657 1.00 16.38 416 GLN A N 1
ATOM 2992 C CA . GLN A 1 379 ? 7.208 22.622 20.791 1.00 17.68 416 GLN A CA 1
ATOM 2993 C C . GLN A 1 379 ? 5.952 21.774 20.655 1.00 17.47 416 GLN A C 1
ATOM 2994 O O . GLN A 1 379 ? 5.414 21.291 21.661 1.00 18.41 416 GLN A O 1
ATOM 3004 N N . ARG A 1 380 ? 5.507 21.560 19.419 1.00 16.31 417 ARG A N 1
ATOM 3005 C CA . ARG A 1 380 ? 4.320 20.760 19.163 1.00 16.11 417 ARG A CA 1
ATOM 3006 C C . ARG A 1 380 ? 4.718 19.284 19.227 1.00 16.40 417 ARG A C 1
ATOM 3007 O O . ARG A 1 380 ? 5.688 18.883 18.589 1.00 16.86 417 ARG A O 1
ATOM 3015 N N . PRO A 1 381 ? 3.983 18.450 19.959 1.00 17.09 418 PRO A N 1
ATOM 3016 C CA . PRO A 1 381 ? 4.329 17.024 20.020 1.00 16.76 418 PRO A CA 1
ATOM 3017 C C . PRO A 1 381 ? 4.076 16.330 18.697 1.00 16.58 418 PRO A C 1
ATOM 3018 O O . PRO A 1 381 ? 3.074 16.595 18.034 1.00 17.00 418 PRO A O 1
ATOM 3022 N N . THR A 1 382 ? 4.991 15.460 18.306 1.00 16.43 419 THR A N 1
ATOM 3023 C CA . THR A 1 382 ? 4.825 14.678 17.101 1.00 16.43 419 THR A CA 1
ATOM 3024 C C . THR A 1 382 ? 5.170 13.227 17.344 1.00 17.59 419 THR A C 1
ATOM 3025 O O . THR A 1 382 ? 5.895 12.886 18.283 1.00 17.89 419 THR A O 1
ATOM 3029 N N . LEU A 1 383 ? 4.628 12.395 16.469 1.00 19.36 420 LEU A N 1
ATOM 3030 C CA . LEU A 1 383 ? 4.948 10.987 16.359 1.00 20.65 420 LEU A CA 1
ATOM 3031 C C . LEU A 1 383 ? 5.471 10.686 14.961 1.00 21.28 420 LEU A C 1
ATOM 3032 O O . LEU A 1 383 ? 5.128 11.369 13.993 1.00 19.96 420 LEU A O 1
ATOM 3037 N N . ILE A 1 384 ? 6.300 9.659 14.865 1.00 22.56 421 ILE A N 1
ATOM 3038 C CA . ILE A 1 384 ? 6.728 9.104 13.581 1.00 24.30 421 ILE A CA 1
ATOM 3039 C C . ILE A 1 384 ? 6.427 7.607 13.597 1.00 25.84 421 ILE A C 1
ATOM 3040 O O . ILE A 1 384 ? 6.314 7.000 14.670 1.00 26.49 421 ILE A O 1
ATOM 3045 N N . VAL A 1 385 ? 6.254 7.036 12.415 1.00 27.74 422 VAL A N 1
ATOM 3046 C CA . VAL A 1 385 ? 6.067 5.597 12.257 1.00 29.79 422 VAL A CA 1
ATOM 3047 C C . VAL A 1 385 ? 7.436 4.941 12.232 1.00 30.69 422 VAL A C 1
ATOM 3048 O O . VAL A 1 385 ? 8.066 4.767 13.275 1.00 33.02 422 VAL A O 1
ATOM 3052 N N . VAL B 1 5 ? 68.920 44.375 49.490 1.00 29.19 42 VAL B N 1
ATOM 3053 C CA . VAL B 1 5 ? 68.458 44.958 48.194 1.00 28.28 42 VAL B CA 1
ATOM 3054 C C . VAL B 1 5 ? 68.185 46.449 48.358 1.00 27.26 42 VAL B C 1
ATOM 3055 O O . VAL B 1 5 ? 67.237 46.839 49.037 1.00 27.56 42 VAL B O 1
ATOM 3059 N N . LYS B 1 6 ? 69.003 47.272 47.707 1.00 25.64 43 LYS B N 1
ATOM 3060 C CA . LYS B 1 6 ? 68.877 48.724 47.793 1.00 24.82 43 LYS B CA 1
ATOM 3061 C C . LYS B 1 6 ? 67.822 49.231 46.801 1.00 24.17 43 LYS B C 1
ATOM 3062 O O . LYS B 1 6 ? 67.540 48.564 45.794 1.00 23.28 43 LYS B O 1
ATOM 3064 N N . PRO B 1 7 ? 67.235 50.397 47.087 1.00 23.44 44 PRO B N 1
ATOM 3065 C CA . PRO B 1 7 ? 66.222 50.985 46.210 1.00 23.17 44 PRO B CA 1
ATOM 3066 C C . PRO B 1 7 ? 66.712 51.243 44.804 1.00 22.45 44 PRO B C 1
ATOM 3067 O O . PRO B 1 7 ? 67.845 51.688 44.620 1.00 22.90 44 PRO B O 1
ATOM 3071 N N . VAL B 1 8 ? 65.875 50.959 43.810 1.00 21.74 45 VAL B N 1
ATOM 3072 C CA . VAL B 1 8 ? 66.152 51.385 42.441 1.00 20.83 45 VAL B CA 1
ATOM 3073 C C . VAL B 1 8 ? 64.975 52.202 41.913 1.00 20.33 45 VAL B C 1
ATOM 3074 O O . VAL B 1 8 ? 63.865 52.082 42.404 1.00 20.27 45 VAL B O 1
ATOM 3078 N N . THR B 1 9 ? 65.244 53.048 40.933 1.00 19.80 46 THR B N 1
ATOM 3079 C CA . THR B 1 9 ? 64.222 53.854 40.303 1.00 19.77 46 THR B CA 1
ATOM 3080 C C . THR B 1 9 ? 63.660 53.088 39.123 1.00 18.79 46 THR B C 1
ATOM 3081 O O . THR B 1 9 ? 64.416 52.531 38.347 1.00 19.70 46 THR B O 1
ATOM 3085 N N . VAL B 1 10 ? 62.337 53.051 39.014 1.00 17.50 47 VAL B N 1
ATOM 3086 C CA . VAL B 1 10 ? 61.667 52.386 37.888 1.00 16.83 47 VAL B CA 1
ATOM 3087 C C . VAL B 1 10 ? 60.733 53.360 37.205 1.00 16.30 47 VAL B C 1
ATOM 3088 O O . VAL B 1 10 ? 60.229 54.300 37.828 1.00 17.51 47 VAL B O 1
ATOM 3092 N N . LYS B 1 11 ? 60.485 53.118 35.920 1.00 15.68 48 LYS B N 1
ATOM 3093 C CA . LYS B 1 11 ? 59.509 53.875 35.165 1.00 15.20 48 LYS B CA 1
ATOM 3094 C C . LYS B 1 11 ? 58.625 52.902 34.409 1.00 13.94 48 LYS B C 1
ATOM 3095 O O . LYS B 1 11 ? 59.047 52.279 33.408 1.00 14.23 48 LYS B O 1
ATOM 3101 N N . LEU B 1 12 ? 57.394 52.800 34.892 1.00 13.10 49 LEU B N 1
ATOM 3102 C CA . LEU B 1 12 ? 56.402 51.887 34.325 1.00 12.90 49 LEU B CA 1
ATOM 3103 C C . LEU B 1 12 ? 55.348 52.626 33.518 1.00 12.43 49 LEU B C 1
ATOM 3104 O O . LEU B 1 12 ? 55.067 53.827 33.707 1.00 13.31 49 LEU B O 1
ATOM 3109 N N . VAL B 1 13 ? 54.696 51.880 32.629 1.00 11.72 50 VAL B N 1
ATOM 3110 C CA . VAL B 1 13 ? 53.537 52.402 31.914 1.00 11.59 50 VAL B CA 1
ATOM 3111 C C . VAL B 1 13 ? 52.463 52.938 32.883 1.00 11.42 50 VAL B C 1
ATOM 3112 O O . VAL B 1 13 ? 51.874 53.995 32.657 1.00 12.99 50 VAL B O 1
ATOM 3116 N N . ASP B 1 14 ? 52.239 52.208 33.963 1.00 12.13 51 ASP B N 1
ATOM 3117 C CA . ASP B 1 14 ? 51.334 52.654 35.005 1.00 12.42 51 ASP B CA 1
ATOM 3118 C C . ASP B 1 14 ? 52.133 53.291 36.123 1.00 13.40 51 ASP B C 1
ATOM 3119 O O . ASP B 1 14 ? 52.727 52.585 36.937 1.00 13.07 51 ASP B O 1
ATOM 3124 N N . SER B 1 15 ? 52.112 54.627 36.169 1.00 14.40 52 SER B N 1
ATOM 3125 C CA . SER B 1 15 ? 52.836 55.401 37.184 1.00 15.68 52 SER B CA 1
ATOM 3126 C C . SER B 1 15 ? 52.283 55.205 38.582 1.00 15.79 52 SER B C 1
ATOM 3127 O O . SER B 1 15 ? 52.918 55.608 39.548 1.00 17.88 52 SER B O 1
ATOM 3130 N N . GLN B 1 16 ? 51.122 54.556 38.695 1.00 14.70 53 GLN B N 1
ATOM 3131 C CA . GLN B 1 16 ? 50.491 54.287 39.984 1.00 15.03 53 GLN B CA 1
ATOM 3132 C C . GLN B 1 16 ? 50.472 52.804 40.344 1.00 13.63 53 GLN B C 1
ATOM 3133 O O . GLN B 1 16 ? 49.762 52.381 41.273 1.00 14.44 53 GLN B O 1
ATOM 3139 N N . ALA B 1 17 ? 51.271 51.998 39.638 1.00 13.05 54 ALA B N 1
ATOM 3140 C CA . ALA B 1 17 ? 51.287 50.555 39.856 1.00 12.40 54 ALA B CA 1
ATOM 3141 C C . ALA B 1 17 ? 51.640 50.229 41.288 1.00 12.88 54 ALA B C 1
ATOM 3142 O O . ALA B 1 17 ? 52.340 51.013 41.965 1.00 13.48 54 ALA B O 1
ATOM 3144 N N . THR B 1 18 ? 51.231 49.056 41.752 1.00 13.33 55 THR B N 1
ATOM 3145 C CA . THR B 1 18 ? 51.496 48.652 43.137 1.00 13.54 55 THR B CA 1
ATOM 3146 C C . THR B 1 18 ? 52.987 48.426 43.380 1.00 13.30 55 THR B C 1
ATOM 3147 O O . THR B 1 18 ? 53.784 48.225 42.467 1.00 12.96 55 THR B O 1
ATOM 3151 N N . MET B 1 19 ? 53.361 48.403 44.646 1.00 13.48 56 MET B N 1
ATOM 3152 C CA . MET B 1 19 ? 54.755 48.206 44.973 1.00 13.42 56 MET B CA 1
ATOM 3153 C C . MET B 1 19 ? 55.268 46.840 44.530 1.00 12.54 56 MET B C 1
ATOM 3154 O O . MET B 1 19 ? 56.400 46.718 44.121 1.00 12.16 56 MET B O 1
ATOM 3159 N N . GLU B 1 20 ? 54.452 45.802 44.622 1.00 12.41 57 GLU B N 1
ATOM 3160 C CA . GLU B 1 20 ? 54.856 44.476 44.170 1.00 12.90 57 GLU B CA 1
ATOM 3161 C C . GLU B 1 20 ? 55.058 44.439 42.633 1.00 11.55 57 GLU B C 1
ATOM 3162 O O . GLU B 1 20 ? 55.923 43.719 42.129 1.00 12.28 57 GLU B O 1
ATOM 3168 N N . THR B 1 21 ? 54.227 45.189 41.920 1.00 12.01 58 THR B N 1
ATOM 3169 C CA . THR B 1 21 ? 54.331 45.281 40.467 1.00 11.39 58 THR B CA 1
ATOM 3170 C C . THR B 1 21 ? 55.626 46.009 40.068 1.00 11.36 58 THR B C 1
ATOM 3171 O O . THR B 1 21 ? 56.353 45.567 39.196 1.00 11.72 58 THR B O 1
ATOM 3175 N N . ARG B 1 22 ? 55.913 47.113 40.753 1.00 11.51 59 ARG B N 1
ATOM 3176 C CA . ARG B 1 22 ? 57.177 47.802 40.598 1.00 11.07 59 ARG B CA 1
ATOM 3177 C C . ARG B 1 22 ? 58.375 46.915 40.942 1.00 11.41 59 ARG B C 1
ATOM 3178 O O . ARG B 1 22 ? 59.380 46.923 40.217 1.00 11.94 59 ARG B O 1
ATOM 3186 N N . SER B 1 23 ? 58.281 46.160 42.031 1.00 12.08 60 SER B N 1
ATOM 3187 C CA . SER B 1 23 ? 59.337 45.245 42.437 1.00 12.37 60 SER B CA 1
ATOM 3188 C C . SER B 1 23 ? 59.583 44.170 41.378 1.00 12.05 60 SER B C 1
ATOM 3189 O O . SER B 1 23 ? 60.725 43.837 41.103 1.00 12.82 60 SER B O 1
ATOM 3192 N N . LEU B 1 24 ? 58.510 43.655 40.776 1.00 11.65 61 LEU B N 1
ATOM 3193 C CA . LEU B 1 24 ? 58.667 42.661 39.722 1.00 11.55 61 LEU B CA 1
ATOM 3194 C C . LEU B 1 24 ? 59.500 43.230 38.574 1.00 11.28 61 LEU B C 1
ATOM 3195 O O . LEU B 1 24 ? 60.399 42.557 38.054 1.00 11.26 61 LEU B O 1
ATOM 3200 N N . PHE B 1 25 ? 59.191 44.468 38.172 1.00 11.09 62 PHE B N 1
ATOM 3201 C CA . PHE B 1 25 ? 59.951 45.137 37.105 1.00 11.35 62 PHE B CA 1
ATOM 3202 C C . PHE B 1 25 ? 61.427 45.246 37.517 1.00 11.85 62 PHE B C 1
ATOM 3203 O O . PHE B 1 25 ? 62.330 44.866 36.760 1.00 11.99 62 PHE B O 1
ATOM 3211 N N . ALA B 1 26 ? 61.669 45.759 38.719 1.00 12.13 63 ALA B N 1
ATOM 3212 C CA . ALA B 1 26 ? 63.025 45.895 39.250 1.00 11.98 63 ALA B CA 1
ATOM 3213 C C . ALA B 1 26 ? 63.771 44.554 39.319 1.00 12.10 63 ALA B C 1
ATOM 3214 O O . ALA B 1 26 ? 64.968 44.458 39.005 1.00 12.13 63 ALA B O 1
ATOM 3216 N N . PHE B 1 27 ? 63.066 43.515 39.737 1.00 12.22 64 PHE B N 1
ATOM 3217 C CA . PHE B 1 27 ? 63.613 42.166 39.808 1.00 12.74 64 PHE B CA 1
ATOM 3218 C C . PHE B 1 27 ? 64.121 41.706 38.468 1.00 12.47 64 PHE B C 1
ATOM 3219 O O . PHE B 1 27 ? 65.280 41.304 38.362 1.00 13.09 64 PHE B O 1
ATOM 3227 N N . MET B 1 28 ? 63.282 41.801 37.441 1.00 12.13 65 MET B N 1
ATOM 3228 C CA . MET B 1 28 ? 63.697 41.368 36.102 1.00 11.86 65 MET B CA 1
ATOM 3229 C C . MET B 1 28 ? 64.839 42.213 35.560 1.00 12.48 65 MET B C 1
ATOM 3230 O O . MET B 1 28 ? 65.726 41.702 34.864 1.00 12.65 65 MET B O 1
ATOM 3235 N N . GLN B 1 29 ? 64.845 43.504 35.887 1.00 13.11 66 GLN B N 1
ATOM 3236 C CA . GLN B 1 29 ? 65.928 44.370 35.434 1.00 13.77 66 GLN B CA 1
ATOM 3237 C C . GLN B 1 29 ? 67.287 43.875 35.918 1.00 13.81 66 GLN B C 1
ATOM 3238 O O . GLN B 1 29 ? 68.263 43.914 35.157 1.00 15.02 66 GLN B O 1
ATOM 3244 N N . GLU B 1 30 ? 67.354 43.409 37.148 1.00 14.12 67 GLU B N 1
ATOM 3245 C CA . GLU B 1 30 ? 68.592 42.869 37.707 1.00 13.83 67 GLU B CA 1
ATOM 3246 C C . GLU B 1 30 ? 68.855 41.447 37.243 1.00 13.74 67 GLU B C 1
ATOM 3247 O O . GLU B 1 30 ? 69.945 41.159 36.716 1.00 14.68 67 GLU B O 1
ATOM 3253 N N . GLN B 1 31 ? 67.891 40.556 37.476 1.00 12.89 68 GLN B N 1
ATOM 3254 C CA . GLN B 1 31 ? 68.016 39.131 37.167 1.00 12.97 68 GLN B CA 1
ATOM 3255 C C . GLN B 1 31 ? 68.417 38.868 35.722 1.00 13.15 68 GLN B C 1
ATOM 3256 O O . GLN B 1 31 ? 69.188 37.940 35.477 1.00 13.27 68 GLN B O 1
ATOM 3262 N N . ARG B 1 32 ? 67.940 39.686 34.780 1.00 12.69 69 ARG B N 1
ATOM 3263 C CA . ARG B 1 32 ? 68.114 39.364 33.363 1.00 13.11 69 ARG B CA 1
ATOM 3264 C C . ARG B 1 32 ? 69.552 39.359 32.904 1.00 12.78 69 ARG B C 1
ATOM 3265 O O . ARG B 1 32 ? 69.854 38.774 31.873 1.00 13.21 69 ARG B O 1
ATOM 3273 N N . ARG B 1 33 ? 70.450 40.005 33.635 1.00 12.68 70 ARG B N 1
ATOM 3274 C CA . ARG B 1 33 ? 71.859 39.939 33.266 1.00 13.44 70 ARG B CA 1
ATOM 3275 C C . ARG B 1 33 ? 72.625 38.861 34.030 1.00 13.13 70 ARG B C 1
ATOM 3276 O O . ARG B 1 33 ? 73.857 38.802 33.957 1.00 13.66 70 ARG B O 1
ATOM 3284 N N . HIS B 1 34 ? 71.913 38.012 34.763 1.00 13.56 71 HIS B N 1
ATOM 3285 C CA . HIS B 1 34 ? 72.526 36.908 35.504 1.00 12.89 71 HIS B CA 1
ATOM 3286 C C . HIS B 1 34 ? 71.964 35.514 35.169 1.00 13.25 71 HIS B C 1
ATOM 3287 O O . HIS B 1 34 ? 72.559 34.500 35.541 1.00 14.42 71 HIS B O 1
ATOM 3294 N N . SER B 1 35 ? 70.841 35.472 34.459 1.00 12.83 72 SER B N 1
ATOM 3295 C CA . SER B 1 35 ? 70.198 34.230 34.078 1.00 13.59 72 SER B CA 1
ATOM 3296 C C . SER B 1 35 ? 69.157 34.506 32.990 1.00 12.97 72 SER B C 1
ATOM 3297 O O . SER B 1 35 ? 68.899 35.657 32.583 1.00 13.00 72 SER B O 1
ATOM 3300 N N . ILE B 1 36 ? 68.563 33.432 32.514 1.00 13.21 73 ILE B N 1
ATOM 3301 C CA . ILE B 1 36 ? 67.366 33.495 31.700 1.00 12.32 73 ILE B CA 1
ATOM 3302 C C . ILE B 1 36 ? 66.366 32.571 32.383 1.00 12.70 73 ILE B C 1
ATOM 3303 O O . ILE B 1 36 ? 66.628 31.371 32.556 1.00 12.87 73 ILE B O 1
ATOM 3308 N N . MET B 1 37 ? 65.228 33.126 32.785 1.00 12.11 74 MET B N 1
ATOM 3309 C CA . MET B 1 37 ? 64.167 32.338 33.394 1.00 12.11 74 MET B CA 1
ATOM 3310 C C . MET B 1 37 ? 63.447 31.496 32.370 1.00 11.86 74 MET B C 1
ATOM 3311 O O . MET B 1 37 ? 63.282 31.906 31.226 1.00 12.80 74 MET B O 1
ATOM 3316 N N . PHE B 1 38 ? 63.065 30.299 32.791 1.00 12.65 75 PHE B N 1
ATOM 3317 C CA . PHE B 1 38 ? 62.242 29.410 31.958 1.00 12.44 75 PHE B CA 1
ATOM 3318 C C . PHE B 1 38 ? 60.771 29.658 32.219 1.00 12.26 75 PHE B C 1
ATOM 3319 O O . PHE B 1 38 ? 60.332 29.633 33.376 1.00 12.39 75 PHE B O 1
ATOM 3327 N N . GLY B 1 39 ? 60.037 29.908 31.147 1.00 11.76 76 GLY B N 1
ATOM 3328 C CA . GLY B 1 39 ? 58.595 30.076 31.187 1.00 10.84 76 GLY B CA 1
ATOM 3329 C C . GLY B 1 39 ? 57.851 28.971 30.445 1.00 11.69 76 GLY B C 1
ATOM 3330 O O . GLY B 1 39 ? 58.362 28.440 29.445 1.00 11.99 76 GLY B O 1
ATOM 3331 N N . HIS B 1 40 ? 56.622 28.704 30.872 1.00 11.78 77 HIS B N 1
ATOM 3332 C CA . HIS B 1 40 ? 55.796 27.674 30.243 1.00 11.74 77 HIS B CA 1
ATOM 3333 C C . HIS B 1 40 ? 54.324 28.053 30.365 1.00 11.01 77 HIS B C 1
ATOM 3334 O O . HIS B 1 40 ? 53.823 28.363 31.456 1.00 12.89 77 HIS B O 1
ATOM 3341 N N . GLN B 1 41 ? 53.647 28.042 29.223 1.00 11.04 78 GLN B N 1
ATOM 3342 C CA . GLN B 1 41 ? 52.215 28.234 29.154 1.00 10.74 78 GLN B CA 1
ATOM 3343 C C . GLN B 1 41 ? 51.471 27.051 29.794 1.00 11.78 78 GLN B C 1
ATOM 3344 O O . GLN B 1 41 ? 51.868 25.882 29.630 1.00 12.18 78 GLN B O 1
ATOM 3350 N N . HIS B 1 42 ? 50.407 27.373 30.532 1.00 11.25 79 HIS B N 1
ATOM 3351 C CA . HIS B 1 42 ? 49.607 26.375 31.230 1.00 12.27 79 HIS B CA 1
ATOM 3352 C C . HIS B 1 42 ? 50.474 25.437 32.078 1.00 13.28 79 HIS B C 1
ATOM 3353 O O . HIS B 1 42 ? 50.235 24.234 32.165 1.00 13.56 79 HIS B O 1
ATOM 3360 N N . GLU B 1 43 ? 51.475 26.009 32.745 1.00 13.14 80 GLU B N 1
ATOM 3361 C CA . GLU B 1 43 ? 52.461 25.223 33.470 1.00 13.89 80 GLU B CA 1
ATOM 3362 C C . GLU B 1 43 ? 51.836 24.210 34.413 1.00 14.34 80 GLU B C 1
ATOM 3363 O O . GLU B 1 43 ? 52.221 23.058 34.379 1.00 14.90 80 GLU B O 1
ATOM 3369 N N . THR B 1 44 ? 50.907 24.636 35.251 1.00 14.29 81 THR B N 1
ATOM 3370 C CA . THR B 1 44 ? 50.294 23.760 36.240 1.00 14.03 81 THR B CA 1
ATOM 3371 C C . THR B 1 44 ? 48.836 23.429 35.923 1.00 14.49 81 THR B C 1
ATOM 3372 O O . THR B 1 44 ? 48.143 22.831 36.738 1.00 14.90 81 THR B O 1
ATOM 3376 N N . THR B 1 45 ? 48.369 23.775 34.731 1.00 13.61 82 THR B N 1
ATOM 3377 C CA . THR B 1 45 ? 46.988 23.448 34.334 1.00 13.98 82 THR B CA 1
ATOM 3378 C C . THR B 1 45 ? 46.835 22.485 33.166 1.00 14.60 82 THR B C 1
ATOM 3379 O O . THR B 1 45 ? 45.731 21.970 32.927 1.00 15.66 82 THR B O 1
ATOM 3383 N N . GLN B 1 46 ? 47.910 22.230 32.437 1.00 14.44 83 GLN B N 1
ATOM 3384 C CA . GLN B 1 46 ? 47.913 21.243 31.368 1.00 14.83 83 GLN B CA 1
ATOM 3385 C C . GLN B 1 46 ? 49.230 20.477 31.365 1.00 15.63 83 GLN B C 1
ATOM 3386 O O . GLN B 1 46 ? 50.302 21.081 31.369 1.00 15.24 83 GLN B O 1
ATOM 3392 N N . GLY B 1 47 ? 49.146 19.156 31.301 1.00 16.21 84 GLY B N 1
ATOM 3393 C CA . GLY B 1 47 ? 50.326 18.339 31.142 1.00 17.24 84 GLY B CA 1
ATOM 3394 C C . GLY B 1 47 ? 49.976 16.926 30.739 1.00 18.32 84 GLY B C 1
ATOM 3395 O O . GLY B 1 47 ? 48.841 16.479 30.933 1.00 19.03 84 GLY B O 1
ATOM 3396 N N . LEU B 1 48 ? 50.953 16.267 30.137 1.00 18.80 85 LEU B N 1
ATOM 3397 C CA . LEU B 1 48 ? 50.850 14.867 29.760 1.00 19.73 85 LEU B CA 1
ATOM 3398 C C . LEU B 1 48 ? 51.046 13.922 30.938 1.00 20.40 85 LEU B C 1
ATOM 3399 O O . LEU B 1 48 ? 50.642 12.742 30.867 1.00 21.64 85 LEU B O 1
ATOM 3404 N N . THR B 1 49 ? 51.672 14.405 32.003 1.00 21.22 86 THR B N 1
ATOM 3405 C CA . THR B 1 49 ? 52.049 13.568 33.149 1.00 20.91 86 THR B CA 1
ATOM 3406 C C . THR B 1 49 ? 51.463 14.026 34.469 1.00 21.42 86 THR B C 1
ATOM 3407 O O . THR B 1 49 ? 51.822 13.504 35.521 1.00 22.18 86 THR B O 1
ATOM 3411 N N . ILE B 1 50 ? 50.572 15.017 34.451 1.00 20.96 87 ILE B N 1
ATOM 3412 C CA . ILE B 1 50 ? 49.979 15.499 35.685 1.00 21.43 87 ILE B CA 1
ATOM 3413 C C . ILE B 1 50 ? 48.616 14.829 35.928 1.00 22.41 87 ILE B C 1
ATOM 3414 O O . ILE B 1 50 ? 47.905 14.503 34.980 1.00 22.62 87 ILE B O 1
ATOM 3419 N N . THR B 1 51 ? 48.303 14.605 37.199 1.00 23.34 88 THR B N 1
ATOM 3420 C CA . THR B 1 51 ? 47.073 13.940 37.631 1.00 24.52 88 THR B CA 1
ATOM 3421 C C . THR B 1 51 ? 46.090 14.907 38.282 1.00 24.54 88 THR B C 1
ATOM 3422 O O . THR B 1 51 ? 44.964 14.534 38.586 1.00 25.14 88 THR B O 1
ATOM 3426 N N . ARG B 1 52 ? 46.526 16.140 38.529 1.00 24.00 89 ARG B N 1
ATOM 3427 C CA . ARG B 1 52 ? 45.655 17.212 38.969 1.00 23.65 89 ARG B CA 1
ATOM 3428 C C . ARG B 1 52 ? 46.001 18.453 38.151 1.00 22.58 89 ARG B C 1
ATOM 3429 O O . ARG B 1 52 ? 47.161 18.637 37.786 1.00 22.64 89 ARG B O 1
ATOM 3437 N N . THR B 1 53 ? 44.992 19.263 37.846 1.00 21.23 90 THR B N 1
ATOM 3438 C CA . THR B 1 53 ? 45.159 20.553 37.147 1.00 20.67 90 THR B CA 1
ATOM 3439 C C . THR B 1 53 ? 44.831 21.721 38.076 1.00 19.40 90 THR B C 1
ATOM 3440 O O . THR B 1 53 ? 44.482 22.832 37.634 1.00 19.66 90 THR B O 1
ATOM 3444 N N . ASP B 1 54 ? 44.984 21.477 39.373 1.00 18.59 91 ASP B N 1
ATOM 3445 C CA . ASP B 1 54 ? 44.649 22.434 40.422 1.00 18.34 91 ASP B CA 1
ATOM 3446 C C . ASP B 1 54 ? 45.782 23.409 40.750 1.00 17.37 91 ASP B C 1
ATOM 3447 O O . ASP B 1 54 ? 45.670 24.187 41.675 1.00 16.81 91 ASP B O 1
ATOM 3452 N N . GLY B 1 55 ? 46.864 23.372 39.973 1.00 17.08 92 GLY B N 1
ATOM 3453 C CA . GLY B 1 55 ? 47.986 24.287 40.192 1.00 16.75 92 GLY B CA 1
ATOM 3454 C C . GLY B 1 55 ? 49.168 23.794 41.021 1.00 17.02 92 GLY B C 1
ATOM 3455 O O . GLY B 1 55 ? 50.055 24.584 41.364 1.00 16.53 92 GLY B O 1
ATOM 3456 N N . THR B 1 56 ? 49.160 22.498 41.345 1.00 17.84 93 THR B N 1
ATOM 3457 C CA . THR B 1 56 ? 50.165 21.886 42.207 1.00 17.92 93 THR B CA 1
ATOM 3458 C C . THR B 1 56 ? 51.158 20.999 41.481 1.00 17.52 93 THR B C 1
ATOM 3459 O O . THR B 1 56 ? 52.143 20.595 42.101 1.00 18.74 93 THR B O 1
ATOM 3463 N N . GLN B 1 57 ? 50.907 20.684 40.208 1.00 17.09 94 GLN B N 1
ATOM 3464 C CA . GLN B 1 57 ? 51.746 19.822 39.387 1.00 17.51 94 GLN B CA 1
ATOM 3465 C C . GLN B 1 57 ? 52.097 20.416 38.036 1.00 16.55 94 GLN B C 1
ATOM 3466 O O . GLN B 1 57 ? 51.372 21.244 37.518 1.00 16.23 94 GLN B O 1
ATOM 3472 N N . SER B 1 58 ? 53.210 19.981 37.464 1.00 16.38 95 SER B N 1
ATOM 3473 C CA . SER B 1 58 ? 53.543 20.325 36.081 1.00 15.74 95 SER B CA 1
ATOM 3474 C C . SER B 1 58 ? 54.422 19.278 35.411 1.00 16.22 95 SER B C 1
ATOM 3475 O O . SER B 1 58 ? 55.153 18.537 36.084 1.00 16.92 95 SER B O 1
ATOM 3478 N N . ASP B 1 59 ? 54.373 19.235 34.085 1.00 15.87 96 ASP B N 1
ATOM 3479 C CA . ASP B 1 59 ? 55.257 18.363 33.327 1.00 16.12 96 ASP B CA 1
ATOM 3480 C C . ASP B 1 59 ? 56.697 18.770 33.592 1.00 16.47 96 ASP B C 1
ATOM 3481 O O . ASP B 1 59 ? 57.587 17.918 33.642 1.00 17.50 96 ASP B O 1
ATOM 3486 N N . THR B 1 60 ? 56.939 20.071 33.767 1.00 16.09 97 THR B N 1
ATOM 3487 C CA . THR B 1 60 ? 58.290 20.554 33.984 1.00 15.92 97 THR B CA 1
ATOM 3488 C C . THR B 1 60 ? 58.802 19.960 35.279 1.00 16.12 97 THR B C 1
ATOM 3489 O O . THR B 1 60 ? 59.941 19.468 35.350 1.00 16.56 97 THR B O 1
ATOM 3493 N N . PHE B 1 61 ? 57.984 20.014 36.315 1.00 16.51 98 PHE B N 1
ATOM 3494 C CA . PHE B 1 61 ? 58.372 19.515 37.627 1.00 17.43 98 PHE B CA 1
ATOM 3495 C C . PHE B 1 61 ? 58.652 18.011 37.563 1.00 17.59 98 PHE B C 1
ATOM 3496 O O . PHE B 1 61 ? 59.629 17.526 38.149 1.00 18.37 98 PHE B O 1
ATOM 3504 N N . ASN B 1 62 ? 57.825 17.281 36.834 1.00 18.73 99 ASN B N 1
ATOM 3505 C CA . ASN B 1 62 ? 58.008 15.835 36.713 1.00 19.18 99 ASN B CA 1
ATOM 3506 C C . ASN B 1 62 ? 59.230 15.470 35.871 1.00 19.93 99 ASN B C 1
ATOM 3507 O O . ASN B 1 62 ? 59.774 14.377 36.029 1.00 20.52 99 ASN B O 1
ATOM 3512 N N . ALA B 1 63 ? 59.679 16.387 35.012 1.00 19.63 100 ALA B N 1
ATOM 3513 C CA . ALA B 1 63 ? 60.867 16.201 34.192 1.00 19.50 100 ALA B CA 1
ATOM 3514 C C . ALA B 1 63 ? 62.179 16.577 3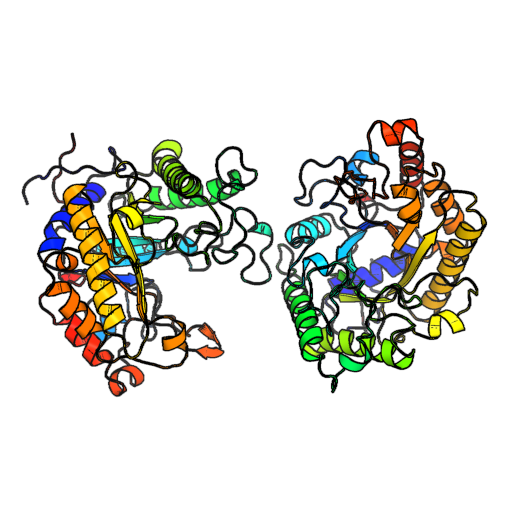4.897 1.00 19.80 100 ALA B C 1
ATOM 3515 O O . ALA B 1 63 ? 63.198 15.903 34.693 1.00 20.37 100 ALA B O 1
ATOM 3517 N N . VAL B 1 64 ? 62.180 17.651 35.687 1.00 19.47 101 VAL B N 1
ATOM 3518 C CA . VAL B 1 64 ? 63.435 18.198 36.238 1.00 19.20 101 VAL B CA 1
ATOM 3519 C C . VAL B 1 64 ? 63.412 18.512 37.731 1.00 18.93 101 VAL B C 1
ATOM 3520 O O . VAL B 1 64 ? 64.449 18.851 38.299 1.00 20.29 101 VAL B O 1
ATOM 3524 N N . GLY B 1 65 ? 62.252 18.414 38.360 1.00 18.23 102 GLY B N 1
ATOM 3525 C CA . GLY B 1 65 ? 62.129 18.554 39.795 1.00 18.04 102 GLY B CA 1
ATOM 3526 C C . GLY B 1 65 ? 61.922 19.962 40.302 1.00 17.86 102 GLY B C 1
ATOM 3527 O O . GLY B 1 65 ? 62.003 20.211 41.496 1.00 18.52 102 GLY B O 1
ATOM 3528 N N . ASP B 1 66 ? 61.646 20.885 39.377 1.00 17.28 103 ASP B N 1
ATOM 3529 C CA . ASP B 1 66 ? 61.197 22.235 39.716 1.00 16.94 103 ASP B CA 1
ATOM 3530 C C . ASP B 1 66 ? 60.192 22.714 38.679 1.00 16.52 103 ASP B C 1
ATOM 3531 O O . ASP B 1 66 ? 60.159 22.206 37.556 1.00 16.37 103 ASP B O 1
ATOM 3536 N N . PHE B 1 67 ? 59.369 23.673 39.083 1.00 15.94 104 PHE B N 1
ATOM 3537 C CA . PHE B 1 67 ? 58.465 24.375 38.179 1.00 15.19 104 PHE B CA 1
ATOM 3538 C C . PHE B 1 67 ? 59.207 25.394 37.341 1.00 14.25 104 PHE B C 1
ATOM 3539 O O . PHE B 1 67 ? 60.299 25.859 37.701 1.00 14.17 104 PHE B O 1
ATOM 3547 N N . ALA B 1 68 ? 58.613 25.751 36.211 1.00 13.94 105 ALA B N 1
ATOM 3548 C CA . ALA B 1 68 ? 59.008 26.957 35.492 1.00 13.21 105 ALA B CA 1
ATOM 3549 C C . ALA B 1 68 ? 58.994 28.148 36.467 1.00 12.77 105 ALA B C 1
ATOM 3550 O O . ALA B 1 68 ? 58.187 28.187 37.410 1.00 13.11 105 ALA B O 1
ATOM 3552 N N . ALA B 1 69 ? 59.882 29.118 36.232 1.00 12.99 106 ALA B N 1
ATOM 3553 C CA . ALA B 1 69 ? 59.850 30.394 36.956 1.00 12.41 106 ALA B CA 1
ATOM 3554 C C . ALA B 1 69 ? 58.702 31.306 36.514 1.00 11.94 106 ALA B C 1
ATOM 3555 O O . ALA B 1 69 ? 58.148 32.088 37.299 1.00 12.15 106 ALA B O 1
ATOM 3557 N N . VAL B 1 70 ? 58.390 31.241 35.231 1.00 11.58 107 VAL B N 1
ATOM 3558 C CA . VAL B 1 70 ? 57.386 32.112 34.632 1.00 11.69 107 VAL B CA 1
ATOM 3559 C C . VAL B 1 70 ? 56.246 31.232 34.144 1.00 11.48 107 VAL B C 1
ATOM 3560 O O . VAL B 1 70 ? 56.476 30.253 33.416 1.00 11.72 107 VAL B O 1
ATOM 3564 N N . TYR B 1 71 ? 55.034 31.609 34.552 1.00 11.21 108 TYR B N 1
ATOM 3565 C CA . TYR B 1 71 ? 53.802 30.842 34.378 1.00 11.60 108 TYR B CA 1
ATOM 3566 C C . TYR B 1 71 ? 52.932 31.620 33.407 1.00 11.03 108 TYR B C 1
ATOM 3567 O O . TYR B 1 71 ? 52.503 32.737 33.702 1.00 11.10 108 TYR B O 1
ATOM 3576 N N . GLY B 1 72 ? 52.722 31.076 32.223 1.00 10.96 109 GLY B N 1
ATOM 3577 C CA . GLY B 1 72 ? 51.896 31.741 31.226 1.00 10.36 109 GLY B CA 1
ATOM 3578 C C . GLY B 1 72 ? 50.455 31.220 31.179 1.00 10.69 109 GLY B C 1
ATOM 3579 O O . GLY B 1 72 ? 50.213 30.020 31.260 1.00 10.88 109 GLY B O 1
ATOM 3580 N N . TRP B 1 73 ? 49.528 32.160 31.064 1.00 9.93 110 TRP B N 1
ATOM 3581 C CA . TRP B 1 73 ? 48.114 31.891 30.842 1.00 10.60 110 TRP B CA 1
ATOM 3582 C C . TRP B 1 73 ? 47.546 32.912 29.889 1.00 10.12 110 TRP B C 1
ATOM 3583 O O . TRP B 1 73 ? 48.304 33.606 29.222 1.00 10.26 110 TRP B O 1
ATOM 3594 N N . ASP B 1 74 ? 46.227 32.933 29.726 1.00 10.06 111 ASP B N 1
ATOM 3595 C CA . ASP B 1 74 ? 45.631 33.670 28.614 1.00 10.08 111 ASP B CA 1
ATOM 3596 C C . ASP B 1 74 ? 44.287 34.227 28.980 1.00 9.85 111 ASP B C 1
ATOM 3597 O O . ASP B 1 74 ? 43.606 33.728 29.887 1.00 10.58 111 ASP B O 1
ATOM 3602 N N . THR B 1 75 ? 43.877 35.264 28.280 1.00 10.02 112 THR B N 1
ATOM 3603 C CA . THR B 1 75 ? 42.542 35.805 28.415 1.00 9.78 112 THR B CA 1
ATOM 3604 C C . THR B 1 75 ? 41.442 34.791 28.049 1.00 9.82 112 THR B C 1
ATOM 3605 O O . THR B 1 75 ? 40.305 34.958 28.468 1.00 10.27 112 THR B O 1
ATOM 3609 N N . LEU B 1 76 ? 41.821 33.699 27.389 1.00 10.22 113 LEU B N 1
ATOM 3610 C CA . LEU B 1 76 ? 40.902 32.559 27.200 1.00 10.49 113 LEU B CA 1
ATOM 3611 C C . LEU B 1 76 ? 40.509 31.907 28.530 1.00 10.71 113 LEU B C 1
ATOM 3612 O O . LEU B 1 76 ? 39.595 31.073 28.540 1.00 10.66 113 LEU B O 1
ATOM 3617 N N . SER B 1 77 ? 41.204 32.251 29.631 1.00 10.10 114 SER B N 1
ATOM 3618 C CA . SER B 1 77 ? 40.868 31.795 30.993 1.00 11.02 114 SER B CA 1
ATOM 3619 C C . SER B 1 77 ? 40.200 32.882 31.826 1.00 11.30 114 SER B C 1
ATOM 3620 O O . SER B 1 77 ? 39.941 32.691 33.016 1.00 11.55 114 SER B O 1
ATOM 3623 N N . ILE B 1 78 ? 39.896 34.022 31.216 1.00 11.14 115 ILE B N 1
ATOM 3624 C CA . ILE B 1 78 ? 39.425 35.204 31.934 1.00 11.15 115 ILE B CA 1
ATOM 3625 C C . ILE B 1 78 ? 38.140 35.771 31.353 1.00 10.89 115 ILE B C 1
ATOM 3626 O O . ILE B 1 78 ? 37.170 36.041 32.068 1.00 11.77 115 ILE B O 1
ATOM 3631 N N . VAL B 1 79 ? 38.131 35.970 30.047 1.00 10.34 116 VAL B N 1
ATOM 3632 C CA . VAL B 1 79 ? 37.008 36.552 29.333 1.00 10.54 116 VAL B CA 1
ATOM 3633 C C . VAL B 1 79 ? 36.031 35.455 28.866 1.00 10.69 116 VAL B C 1
ATOM 3634 O O . VAL B 1 79 ? 36.442 34.419 28.364 1.00 11.09 116 VAL B O 1
ATOM 3638 N N . ALA B 1 80 ? 34.748 35.677 29.100 1.00 11.14 117 ALA B N 1
ATOM 3639 C CA . ALA B 1 80 ? 33.717 34.696 28.774 1.00 11.80 117 ALA B CA 1
ATOM 3640 C C . ALA B 1 80 ? 33.850 34.368 27.304 1.00 11.86 117 ALA B C 1
ATOM 3641 O O . ALA B 1 80 ? 34.067 35.282 26.504 1.00 12.30 117 ALA B O 1
ATOM 3643 N N . PRO B 1 81 ? 33.721 33.109 26.898 1.00 12.44 118 PRO B N 1
ATOM 3644 C CA . PRO B 1 81 ? 33.278 31.969 27.723 1.00 13.40 118 PRO B CA 1
ATOM 3645 C C . PRO B 1 81 ? 34.352 31.183 28.461 1.00 14.00 118 PRO B C 1
ATOM 3646 O O . PRO B 1 81 ? 34.110 30.047 28.874 1.00 14.54 118 PRO B O 1
ATOM 3650 N N . LYS B 1 82 ? 35.536 31.753 28.612 1.00 13.54 119 LYS B N 1
ATOM 3651 C CA . LYS B 1 82 ? 36.605 31.113 29.355 1.00 12.77 119 LYS B CA 1
ATOM 3652 C C . LYS B 1 82 ? 36.859 29.664 28.890 1.00 13.18 119 LYS B C 1
ATOM 3653 O O . LYS B 1 82 ? 36.902 28.733 29.690 1.00 14.48 119 LYS B O 1
ATOM 3659 N N . ALA B 1 83 ? 37.060 29.500 27.586 1.00 13.80 120 ALA B N 1
ATOM 3660 C CA . ALA B 1 83 ? 37.325 28.183 27.002 1.00 14.16 120 ALA B CA 1
ATOM 3661 C C . ALA B 1 83 ? 38.483 27.417 27.672 1.00 14.33 120 ALA B C 1
ATOM 3662 O O . ALA B 1 83 ? 38.508 26.167 27.656 1.00 15.60 120 ALA B O 1
ATOM 3664 N N . GLU B 1 84 ? 39.459 28.130 28.233 1.00 13.17 121 GLU B N 1
ATOM 3665 C CA . GLU B 1 84 ? 40.615 27.474 28.850 1.00 12.88 121 GLU B CA 1
ATOM 3666 C C . GLU B 1 84 ? 40.501 27.324 30.368 1.00 12.76 121 GLU B C 1
ATOM 3667 O O . GLU B 1 84 ? 41.426 26.871 30.998 1.00 13.82 121 GLU B O 1
ATOM 3673 N N . GLY B 1 85 ? 39.375 27.717 30.934 1.00 12.47 122 GLY B N 1
ATOM 3674 C CA . GLY B 1 85 ? 39.031 27.468 32.331 1.00 12.97 122 GLY B CA 1
ATOM 3675 C C . GLY B 1 85 ? 39.547 28.559 33.239 1.00 13.59 122 GLY B C 1
ATOM 3676 O O . GLY B 1 85 ? 40.544 29.200 32.938 1.00 13.24 122 GLY B O 1
ATOM 3677 N N . ASP B 1 86 ? 38.921 28.739 34.400 1.00 14.86 123 ASP B N 1
ATOM 3678 C CA . ASP B 1 86 ? 39.439 29.710 35.365 1.00 15.65 123 ASP B CA 1
ATOM 3679 C C . ASP B 1 86 ? 40.822 29.314 35.821 1.00 14.36 123 ASP B C 1
ATOM 3680 O O . ASP B 1 86 ? 41.175 28.140 35.826 1.00 14.38 123 ASP B O 1
ATOM 3689 N N . ILE B 1 87 ? 41.596 30.329 36.188 1.00 13.62 124 ILE B N 1
ATOM 3690 C CA . ILE B 1 87 ? 42.997 30.171 36.604 1.00 13.03 124 ILE B CA 1
ATOM 3691 C C . ILE B 1 87 ? 43.358 30.936 37.891 1.00 12.57 124 ILE B C 1
ATOM 3692 O O . ILE B 1 87 ? 44.534 30.956 38.275 1.00 13.01 124 ILE B O 1
ATOM 3697 N N . VAL B 1 88 ? 42.392 31.569 38.543 1.00 12.86 125 VAL B N 1
ATOM 3698 C CA . VAL B 1 88 ? 42.645 32.333 39.756 1.00 12.72 125 VAL B CA 1
ATOM 3699 C C . VAL B 1 88 ? 43.374 31.473 40.797 1.00 13.10 125 VAL B C 1
ATOM 3700 O O . VAL B 1 88 ? 44.398 31.874 41.335 1.00 12.93 125 VAL B O 1
ATOM 3704 N N . ALA B 1 89 ? 42.864 30.274 41.063 1.00 13.25 126 ALA B N 1
ATOM 3705 C CA . ALA B 1 89 ? 43.469 29.442 42.076 1.00 13.41 126 ALA B CA 1
ATOM 3706 C C . ALA B 1 89 ? 44.913 29.055 41.738 1.00 12.94 126 ALA B C 1
ATOM 3707 O O . ALA B 1 89 ? 45.791 29.070 42.608 1.00 13.88 126 ALA B O 1
ATOM 3709 N N . GLN B 1 90 ? 45.153 28.739 40.471 1.00 12.39 127 GLN B N 1
ATOM 3710 C CA . GLN B 1 90 ? 46.456 28.275 40.036 1.00 12.20 127 GLN B CA 1
ATOM 3711 C C . GLN B 1 90 ? 47.460 29.424 39.988 1.00 12.07 127 GLN B C 1
ATOM 3712 O O . GLN B 1 90 ? 48.639 29.220 40.292 1.00 12.87 127 GLN B O 1
ATOM 3718 N N . VAL B 1 91 ? 46.999 30.605 39.607 1.00 12.32 128 VAL B N 1
ATOM 3719 C CA . VAL B 1 91 ? 47.816 31.818 39.651 1.00 12.51 128 VAL B CA 1
ATOM 3720 C C . VAL B 1 91 ? 48.217 32.117 41.088 1.00 12.64 128 VAL B C 1
ATOM 3721 O O . VAL B 1 91 ? 49.369 32.420 41.373 1.00 12.82 128 VAL B O 1
ATOM 3725 N N . LYS B 1 92 ? 47.271 31.999 42.005 1.00 13.07 129 LYS B N 1
ATOM 3726 C CA . LYS B 1 92 ? 47.559 32.228 43.404 1.00 13.16 129 LYS B CA 1
ATOM 3727 C C . LYS B 1 92 ? 48.603 31.235 43.927 1.00 13.75 129 LYS B C 1
ATOM 3728 O O . LYS B 1 92 ? 49.501 31.624 44.642 1.00 13.59 129 LYS B O 1
ATOM 3734 N N . LYS B 1 93 ? 48.495 29.965 43.564 1.00 13.95 130 LYS B N 1
ATOM 3735 C CA . LYS B 1 93 ? 49.487 28.985 43.995 1.00 14.82 130 LYS B CA 1
ATOM 3736 C C . LYS B 1 93 ? 50.868 29.328 43.415 1.00 14.57 130 LYS B C 1
ATOM 3737 O O . LYS B 1 93 ? 51.891 29.201 44.095 1.00 15.26 130 LYS B O 1
ATOM 3743 N N . ALA B 1 94 ? 50.913 29.739 42.147 1.00 14.34 131 ALA B N 1
ATOM 3744 C CA . ALA B 1 94 ? 52.194 30.063 41.505 1.00 14.26 131 ALA B CA 1
ATOM 3745 C C . ALA B 1 94 ? 52.819 31.246 42.210 1.00 14.06 131 ALA B C 1
ATOM 3746 O O . ALA B 1 94 ? 53.994 31.226 42.528 1.00 14.38 131 ALA B O 1
ATOM 3748 N N . TYR B 1 95 ? 52.023 32.263 42.498 1.00 14.52 132 TYR B N 1
ATOM 3749 C CA . TYR B 1 95 ? 52.517 33.461 43.167 1.00 14.11 132 TYR B CA 1
ATOM 3750 C C . TYR B 1 95 ? 52.994 33.130 44.567 1.00 15.06 132 TYR B C 1
ATOM 3751 O O . TYR B 1 95 ? 54.005 33.665 45.011 1.00 15.64 132 TYR B O 1
ATOM 3760 N N . ALA B 1 96 ? 52.299 32.211 45.241 1.00 15.82 133 ALA B N 1
ATOM 3761 C CA . ALA B 1 96 ? 52.681 31.830 46.601 1.00 15.93 133 ALA B CA 1
ATOM 3762 C C . ALA B 1 96 ? 54.040 31.148 46.644 1.00 16.65 133 ALA B C 1
ATOM 3763 O O . ALA B 1 96 ? 54.733 31.241 47.662 1.00 18.38 133 ALA B O 1
ATOM 3765 N N . ARG B 1 97 ? 54.374 30.466 45.544 1.00 16.36 134 ARG B N 1
ATOM 3766 C CA . ARG B 1 97 ? 55.629 29.762 45.271 1.00 17.78 134 ARG B CA 1
ATOM 3767 C C . ARG B 1 97 ? 56.739 30.744 44.835 1.00 16.41 134 ARG B C 1
ATOM 3768 O O . ARG B 1 97 ? 57.862 30.331 44.562 1.00 17.01 134 ARG B O 1
ATOM 3776 N N . GLY B 1 98 ? 56.421 32.030 44.712 1.00 15.43 135 GLY B N 1
ATOM 3777 C CA . GLY B 1 98 ? 57.368 33.024 44.218 1.00 15.07 135 GLY B CA 1
ATOM 3778 C C . GLY B 1 98 ? 57.510 33.110 42.695 1.00 14.42 135 GLY B C 1
ATOM 3779 O O . GLY B 1 98 ? 58.456 33.721 42.170 1.00 14.90 135 GLY B O 1
ATOM 3780 N N . GLY B 1 99 ? 56.591 32.477 41.973 1.00 13.21 136 GLY B N 1
ATOM 3781 C CA . GLY B 1 99 ? 56.582 32.519 40.522 1.00 13.13 136 GLY B CA 1
ATOM 3782 C C . GLY B 1 99 ? 56.127 33.865 39.988 1.00 12.90 136 GLY B C 1
ATOM 3783 O O . GLY B 1 99 ? 55.584 34.718 40.701 1.00 13.21 136 GLY B O 1
ATOM 3784 N N . ILE B 1 100 ? 56.421 34.037 38.708 1.00 11.93 137 ILE B N 1
ATOM 3785 C CA . ILE B 1 100 ? 56.057 35.215 37.924 1.00 11.83 137 ILE B CA 1
ATOM 3786 C C . ILE B 1 100 ? 54.978 34.820 36.929 1.00 11.60 137 ILE B C 1
ATOM 3787 O O . ILE B 1 100 ? 55.086 33.764 36.327 1.00 11.40 137 ILE B O 1
ATOM 3792 N N . ILE B 1 101 ? 53.980 35.686 36.773 1.00 11.11 138 ILE B N 1
ATOM 3793 C CA . ILE B 1 101 ? 52.768 35.393 36.010 1.00 11.59 138 ILE B CA 1
ATOM 3794 C C . ILE B 1 101 ? 52.722 36.266 34.767 1.00 10.95 138 ILE B C 1
ATOM 3795 O O . ILE B 1 101 ? 52.883 37.468 34.856 1.00 11.68 138 ILE B O 1
ATOM 3800 N N . THR B 1 102 ? 52.458 35.662 33.619 1.00 10.63 139 THR B N 1
ATOM 3801 C CA . THR B 1 102 ? 52.197 36.442 32.414 1.00 10.06 139 THR B CA 1
ATOM 3802 C C . THR B 1 102 ? 50.941 35.902 31.718 1.00 10.15 139 THR B C 1
ATOM 3803 O O . THR B 1 102 ? 50.706 34.706 31.708 1.00 10.92 139 THR B O 1
ATOM 3807 N N . VAL B 1 103 ? 50.152 36.807 31.148 1.00 9.75 140 VAL B N 1
ATOM 3808 C CA . VAL B 1 103 ? 48.888 36.481 30.497 1.00 9.28 140 VAL B CA 1
ATOM 3809 C C . VAL B 1 103 ? 48.890 37.082 29.117 1.00 9.40 140 VAL B C 1
ATOM 3810 O O . VAL B 1 103 ? 49.028 38.315 28.987 1.00 10.24 140 VAL B O 1
ATOM 3814 N N . SER B 1 104 ? 48.652 36.249 28.101 1.00 9.81 141 SER B N 1
ATOM 3815 C CA . SER B 1 104 ? 48.519 36.710 26.731 1.00 9.71 141 SER B CA 1
ATOM 3816 C C . SER B 1 104 ? 47.042 36.881 26.379 1.00 9.30 141 SER B C 1
ATOM 3817 O O . SER B 1 104 ? 46.175 36.568 27.174 1.00 9.97 141 SER B O 1
ATOM 3820 N N . SER B 1 105 ? 46.765 37.372 25.182 1.00 9.52 142 SER B N 1
ATOM 3821 C CA . SER B 1 105 ? 45.422 37.845 24.842 1.00 9.59 142 SER B CA 1
ATOM 3822 C C . SER B 1 105 ? 44.872 37.258 23.547 1.00 9.95 142 SER B C 1
ATOM 3823 O O . SER B 1 105 ? 44.781 37.955 22.532 1.00 10.67 142 SER B O 1
ATOM 3826 N N . HIS B 1 106 ? 44.448 35.986 23.577 1.00 9.96 143 HIS B N 1
ATOM 3827 C CA . HIS B 1 106 ? 43.761 35.426 22.414 1.00 9.98 143 HIS B CA 1
ATOM 3828 C C . HIS B 1 106 ? 42.276 35.820 22.433 1.00 9.91 143 HIS B C 1
ATOM 3829 O O . HIS B 1 106 ? 41.384 34.991 22.606 1.00 10.74 143 HIS B O 1
ATOM 3836 N N . PHE B 1 107 ? 42.034 37.111 22.301 1.00 9.87 144 PHE B N 1
ATOM 3837 C CA . PHE B 1 107 ? 40.685 37.641 22.331 1.00 9.86 144 PHE B CA 1
ATOM 3838 C C . PHE B 1 107 ? 39.870 37.158 21.135 1.00 10.55 144 PHE B C 1
ATOM 3839 O O . PHE B 1 107 ? 40.365 37.056 20.020 1.00 10.57 144 PHE B O 1
ATOM 3847 N N . ASP B 1 108 ? 38.594 36.928 21.364 1.00 9.69 145 ASP B N 1
ATOM 3848 C CA . ASP B 1 108 ? 37.670 36.729 20.257 1.00 10.59 145 ASP B CA 1
ATOM 3849 C C . ASP B 1 108 ? 37.623 37.973 19.366 1.00 10.08 145 ASP B C 1
ATOM 3850 O O . ASP B 1 108 ? 38.123 39.055 19.700 1.00 10.14 145 ASP B O 1
ATOM 3855 N N . ASN B 1 109 ? 37.081 37.789 18.168 1.00 10.83 146 ASN B N 1
ATOM 3856 C CA . ASN B 1 109 ? 36.996 38.826 17.174 1.00 10.56 146 ASN B CA 1
ATOM 3857 C C . ASN B 1 109 ? 35.799 39.724 17.493 1.00 10.96 146 ASN B C 1
ATOM 3858 O O . ASN B 1 109 ? 34.667 39.266 17.420 1.00 11.28 146 ASN B O 1
ATOM 3863 N N . PRO B 1 110 ? 36.009 40.992 17.884 1.00 11.21 147 PRO B N 1
ATOM 3864 C CA . PRO B 1 110 ? 34.873 41.846 18.295 1.00 11.41 147 PRO B CA 1
ATOM 3865 C C . PRO B 1 110 ? 33.834 42.120 17.236 1.00 11.75 147 PRO B C 1
ATOM 3866 O O . PRO B 1 110 ? 32.712 42.410 17.579 1.00 11.64 147 PRO B O 1
ATOM 3870 N N . LYS B 1 111 ? 34.229 42.014 15.976 1.00 11.23 148 LYS B N 1
ATOM 3871 C CA . LYS B 1 111 ? 33.336 42.237 14.847 1.00 11.82 148 LYS B CA 1
ATOM 3872 C C . LYS B 1 111 ? 32.469 41.009 14.527 1.00 12.13 148 LYS B C 1
ATOM 3873 O O . LYS B 1 111 ? 31.392 41.163 13.948 1.00 13.25 148 LYS B O 1
ATOM 3879 N N . THR B 1 112 ? 32.940 39.813 14.866 1.00 11.82 149 THR B N 1
ATOM 3880 C CA . THR B 1 112 ? 32.254 38.577 14.454 1.00 12.14 149 THR B CA 1
ATOM 3881 C C . THR B 1 112 ? 31.929 37.593 15.557 1.00 11.78 149 THR B C 1
ATOM 3882 O O . THR B 1 112 ? 31.457 36.481 15.269 1.00 12.43 149 THR B O 1
ATOM 3886 N N . ASP B 1 113 ? 32.180 37.942 16.821 1.00 11.46 150 ASP B N 1
ATOM 3887 C CA . ASP B 1 113 ? 32.067 36.958 17.893 1.00 11.76 150 ASP B CA 1
ATOM 3888 C C . ASP B 1 113 ? 30.664 36.397 18.177 1.00 12.41 150 ASP B C 1
ATOM 3889 O O . ASP B 1 113 ? 30.559 35.325 18.775 1.00 14.02 150 ASP B O 1
ATOM 3894 N N . THR B 1 114 ? 29.612 37.083 17.743 1.00 12.55 151 THR B N 1
ATOM 3895 C CA . THR B 1 114 ? 28.258 36.522 17.866 1.00 13.42 151 THR B CA 1
ATOM 3896 C C . THR B 1 114 ? 27.966 35.492 16.782 1.00 13.44 151 THR B C 1
ATOM 3897 O O . THR B 1 114 ? 26.934 34.818 16.861 1.00 13.18 151 THR B O 1
ATOM 3901 N N . GLN B 1 115 ? 28.866 35.362 15.812 1.00 13.14 152 GLN B N 1
ATOM 3902 C CA . GLN B 1 115 ? 28.687 34.433 14.674 1.00 12.80 152 GLN B CA 1
ATOM 3903 C C . GLN B 1 115 ? 29.297 33.073 14.917 1.00 13.26 152 GLN B C 1
ATOM 3904 O O . GLN B 1 1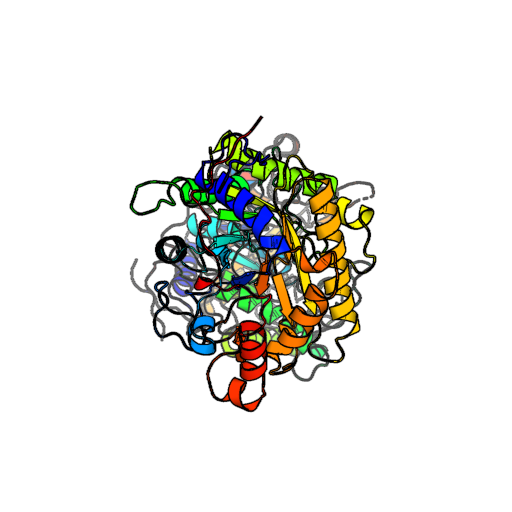15 ? 29.269 32.217 14.037 1.00 13.80 152 GLN B O 1
ATOM 3910 N N . LYS B 1 116 ? 29.850 32.847 16.107 1.00 13.86 153 LYS B N 1
ATOM 3911 C CA . LYS B 1 116 ? 30.501 31.567 16.377 1.00 15.17 153 LYS B CA 1
ATOM 3912 C C . LYS B 1 116 ? 29.614 30.381 16.012 1.00 15.84 153 LYS B C 1
ATOM 3913 O O . LYS B 1 116 ? 28.401 30.404 16.209 1.00 16.76 153 LYS B O 1
ATOM 3919 N N . GLY B 1 117 ? 30.256 29.332 15.526 1.00 16.59 154 GLY B N 1
ATOM 3920 C CA . GLY B 1 117 ? 29.591 28.078 15.200 1.00 16.79 154 GLY B CA 1
ATOM 3921 C C . GLY B 1 117 ? 30.543 27.154 14.494 1.00 16.74 154 GLY B C 1
ATOM 3922 O O . GLY B 1 117 ? 30.792 26.031 14.946 1.00 18.06 154 GLY B O 1
ATOM 3923 N N . VAL B 1 118 ? 31.069 27.641 13.383 1.00 16.63 155 VAL B N 1
ATOM 3924 C CA . VAL B 1 118 ? 32.071 26.914 12.625 1.00 16.95 155 VAL B CA 1
ATOM 3925 C C . VAL B 1 118 ? 33.444 27.542 12.857 1.00 16.40 155 VAL B C 1
ATOM 3926 O O . VAL B 1 118 ? 33.721 28.615 12.345 1.00 16.78 155 VAL B O 1
ATOM 3930 N N . TRP B 1 119 ? 34.294 26.849 13.589 1.00 15.93 156 TRP B N 1
ATOM 3931 C CA . TRP B 1 119 ? 35.630 27.363 13.871 1.00 15.26 156 TRP B CA 1
ATOM 3932 C C . TRP B 1 119 ? 36.330 27.695 12.547 1.00 15.06 156 TRP B C 1
ATOM 3933 O O . TRP B 1 119 ? 36.248 26.911 11.600 1.00 15.97 156 TRP B O 1
ATOM 3944 N N . PRO B 1 120 ? 37.077 28.796 12.431 1.00 13.71 157 PRO B N 1
ATOM 3945 C CA . PRO B 1 120 ? 37.426 29.755 13.497 1.00 12.66 157 PRO B CA 1
ATOM 3946 C C . PRO B 1 120 ? 36.538 30.974 13.653 1.00 12.02 157 PRO B C 1
ATOM 3947 O O . PRO B 1 120 ? 36.980 31.963 14.295 1.00 11.68 157 PRO B O 1
ATOM 3951 N N . VAL B 1 121 ? 35.340 30.962 13.090 1.00 11.61 158 VAL B N 1
ATOM 3952 C CA . VAL B 1 121 ? 34.531 32.177 13.062 1.00 11.92 158 VAL B CA 1
ATOM 3953 C C . VAL B 1 121 ? 34.367 32.743 14.482 1.00 11.88 158 VAL B C 1
ATOM 3954 O O . VAL B 1 121 ? 34.069 32.026 15.421 1.00 12.31 158 VAL B O 1
ATOM 3958 N N . GLY B 1 122 ? 34.643 34.040 14.616 1.00 11.65 159 GLY B N 1
ATOM 3959 C CA . GLY B 1 122 ? 34.456 34.757 15.867 1.00 11.76 159 GLY B CA 1
ATOM 3960 C C . GLY B 1 122 ? 35.589 34.685 16.862 1.00 11.07 159 GLY B C 1
ATOM 3961 O O . GLY B 1 122 ? 35.459 35.283 17.936 1.00 11.64 159 GLY B O 1
ATOM 3962 N N . THR B 1 123 ? 36.653 33.955 16.555 1.00 11.79 160 THR B N 1
ATOM 3963 C CA . THR B 1 123 ? 37.773 33.743 17.487 1.00 11.40 160 THR B CA 1
ATOM 3964 C C . THR B 1 123 ? 38.955 34.605 17.073 1.00 11.28 160 THR B C 1
ATOM 3965 O O . THR B 1 123 ? 38.893 35.297 16.085 1.00 11.25 160 THR B O 1
ATOM 3969 N N . SER B 1 124 ? 40.066 34.506 17.802 1.00 11.45 161 SER B N 1
ATOM 3970 C CA . SER B 1 124 ? 41.296 35.208 17.410 1.00 10.90 161 SER B CA 1
ATOM 3971 C C . SER B 1 124 ? 41.710 34.892 15.966 1.00 11.38 161 SER B C 1
ATOM 3972 O O . SER B 1 124 ? 42.292 35.752 15.293 1.00 10.87 161 SER B O 1
ATOM 3975 N N . TRP B 1 125 ? 41.422 33.645 15.531 1.00 11.09 162 TRP B N 1
ATOM 3976 C CA . TRP B 1 125 ? 41.847 33.109 14.235 1.00 11.68 162 TRP B CA 1
ATOM 3977 C C . TRP B 1 125 ? 40.881 33.456 13.099 1.00 12.06 162 TRP B C 1
ATOM 3978 O O . TRP B 1 125 ? 41.133 33.082 11.941 1.00 12.69 162 TRP B O 1
ATOM 3989 N N . ASP B 1 126 ? 39.777 34.138 13.403 1.00 11.51 163 ASP B N 1
ATOM 3990 C CA . ASP B 1 126 ? 38.921 34.741 12.383 1.00 11.76 163 ASP B CA 1
ATOM 3991 C C . ASP B 1 126 ? 39.628 36.002 11.913 1.00 11.41 163 ASP B C 1
ATOM 3992 O O . ASP B 1 126 ? 39.712 37.002 12.626 1.00 11.86 163 ASP B O 1
ATOM 3997 N N . GLN B 1 127 ? 40.151 35.928 10.703 1.00 11.41 164 GLN B N 1
ATOM 3998 C CA . GLN B 1 127 ? 40.982 36.974 10.122 1.00 12.23 164 GLN B CA 1
ATOM 3999 C C . GLN B 1 127 ? 40.245 38.211 9.643 1.00 11.88 164 GLN B C 1
ATOM 4000 O O . GLN B 1 127 ? 40.886 39.167 9.196 1.00 12.94 164 GLN B O 1
ATOM 4006 N N . THR B 1 128 ? 38.923 38.214 9.764 1.00 12.37 165 THR B N 1
ATOM 4007 C CA . THR B 1 128 ? 38.116 39.373 9.449 1.00 12.49 165 THR B CA 1
ATOM 4008 C C . THR B 1 128 ? 38.715 40.607 10.152 1.00 12.37 165 THR B C 1
ATOM 4009 O O . THR B 1 128 ? 38.804 40.612 11.376 1.00 13.20 165 THR B O 1
ATOM 4013 N N . PRO B 1 129 ? 39.132 41.631 9.420 1.00 12.50 166 PRO B N 1
ATOM 4014 C CA . PRO B 1 129 ? 39.709 42.818 10.078 1.00 12.32 166 PRO B CA 1
ATOM 4015 C C . PRO B 1 129 ? 38.746 43.440 11.084 1.00 12.82 166 PRO B C 1
ATOM 4016 O O . PRO B 1 129 ? 37.595 43.712 10.788 1.00 13.10 166 PRO B O 1
ATOM 4020 N N . ALA B 1 130 ? 39.213 43.626 12.311 1.00 12.70 167 ALA B N 1
ATOM 4021 C CA . ALA B 1 130 ? 38.350 44.136 13.367 1.00 13.41 167 ALA B CA 1
ATOM 4022 C C . ALA B 1 130 ? 39.000 45.255 14.178 1.00 13.54 167 ALA B C 1
ATOM 4023 O O . ALA B 1 130 ? 38.510 45.599 15.244 1.00 16.24 167 ALA B O 1
ATOM 4025 N N . VAL B 1 131 ? 40.102 45.810 13.686 1.00 12.65 168 VAL B N 1
ATOM 4026 C CA . VAL B 1 131 ? 40.759 46.907 14.405 1.00 12.63 168 VAL B CA 1
ATOM 4027 C C . VAL B 1 131 ? 40.034 48.238 14.210 1.00 12.61 168 VAL B C 1
ATOM 4028 O O . VAL B 1 131 ? 39.654 48.901 15.178 1.00 12.74 168 VAL B O 1
ATOM 4032 N N . VAL B 1 132 ? 39.826 48.608 12.958 1.00 13.11 169 VAL B N 1
ATOM 4033 C CA . VAL B 1 132 ? 39.153 49.847 12.638 1.00 13.01 169 VAL B CA 1
ATOM 4034 C C . VAL B 1 132 ? 37.770 49.934 13.302 1.00 13.80 169 VAL B C 1
ATOM 4035 O O . VAL B 1 132 ? 37.402 50.976 13.857 1.00 13.67 169 VAL B O 1
ATOM 4039 N N . ASP B 1 133 ? 37.017 48.843 13.252 1.00 13.77 170 ASP B N 1
ATOM 4040 C CA . ASP B 1 133 ? 35.654 48.863 13.749 1.00 14.41 170 ASP B CA 1
ATOM 4041 C C . ASP B 1 133 ? 35.550 48.685 15.256 1.00 13.58 170 ASP B C 1
ATOM 4042 O O . ASP B 1 133 ? 34.453 48.754 15.805 1.00 14.37 170 ASP B O 1
ATOM 4047 N N . SER B 1 134 ? 36.676 48.499 15.932 1.00 13.14 171 SER B N 1
ATOM 4048 C CA . SER B 1 134 ? 36.684 48.280 17.387 1.00 13.06 171 SER B CA 1
ATOM 4049 C C . SER B 1 134 ? 37.224 49.446 18.199 1.00 12.75 171 SER B C 1
ATOM 4050 O O . SER B 1 134 ? 37.093 49.445 19.425 1.00 13.53 171 SER B O 1
ATOM 4053 N N . LEU B 1 135 ? 37.855 50.416 17.532 1.00 12.08 172 LEU B N 1
ATOM 4054 C CA . LEU B 1 135 ? 38.287 51.640 18.193 1.00 12.27 172 LEU B CA 1
ATOM 4055 C C . LEU B 1 135 ? 37.064 52.515 18.468 1.00 12.44 172 LEU B C 1
ATOM 4056 O O . LEU B 1 135 ? 36.004 52.300 17.876 1.00 12.90 172 LEU B O 1
ATOM 4061 N N . PRO B 1 136 ? 37.168 53.483 19.380 1.00 12.71 173 PRO B N 1
ATOM 4062 C CA . PRO B 1 136 ? 36.033 54.385 19.630 1.00 12.85 173 PRO B CA 1
ATOM 4063 C C . PRO B 1 136 ? 35.516 55.027 18.354 1.00 13.09 173 PRO B C 1
ATOM 4064 O O . PRO B 1 136 ? 36.305 55.458 17.534 1.00 13.12 173 PRO B O 1
ATOM 4068 N N . GLY B 1 137 ? 34.200 54.969 18.175 1.00 13.17 174 GLY B N 1
ATOM 4069 C CA . GLY B 1 137 ? 33.523 55.390 16.962 1.00 14.13 174 GLY B CA 1
ATOM 4070 C C . GLY B 1 137 ? 33.099 54.207 16.109 1.00 14.23 174 GLY B C 1
ATOM 4071 O O . GLY B 1 137 ? 32.135 54.279 15.345 1.00 15.44 174 GLY B O 1
ATOM 4072 N N . GLY B 1 138 ? 33.817 53.101 16.250 1.00 13.93 175 GLY B N 1
ATOM 4073 C CA . GLY B 1 138 ? 33.521 51.878 15.525 1.00 13.80 175 GLY B CA 1
ATOM 4074 C C . GLY B 1 138 ? 32.384 51.114 16.140 1.00 13.94 175 GLY B C 1
ATOM 4075 O O . GLY B 1 138 ? 32.214 51.103 17.352 1.00 14.91 175 GLY B O 1
ATOM 4076 N N . ALA B 1 139 ? 31.617 50.418 15.295 1.00 14.20 176 ALA B N 1
ATOM 4077 C CA . ALA B 1 139 ? 30.406 49.741 15.742 1.00 14.13 176 ALA B CA 1
ATOM 4078 C C . ALA B 1 139 ? 30.664 48.648 16.775 1.00 14.15 176 ALA B C 1
ATOM 4079 O O . ALA B 1 139 ? 29.747 48.280 17.502 1.00 16.13 176 ALA B O 1
ATOM 4081 N N . TYR B 1 140 ? 31.892 48.130 16.848 1.00 13.90 177 TYR B N 1
ATOM 4082 C CA . TYR B 1 140 ? 32.176 47.009 17.727 1.00 13.94 177 TYR B CA 1
ATOM 4083 C C . TYR B 1 140 ? 33.027 47.400 18.910 1.00 13.45 177 TYR B C 1
ATOM 4084 O O . TYR B 1 140 ? 33.444 46.548 19.689 1.00 13.27 177 TYR B O 1
ATOM 4093 N N . ASN B 1 141 ? 33.241 48.693 19.096 1.00 13.71 178 ASN B N 1
ATOM 4094 C CA . ASN B 1 141 ? 33.949 49.152 20.293 1.00 12.92 178 ASN B CA 1
ATOM 4095 C C . ASN B 1 141 ? 33.321 48.662 21.612 1.00 13.27 178 ASN B C 1
ATOM 4096 O O . ASN B 1 141 ? 34.079 48.263 22.504 1.00 12.74 178 ASN B O 1
ATOM 4101 N N . PRO B 1 142 ? 31.984 48.612 21.760 1.00 13.31 179 PRO B N 1
ATOM 4102 C CA . PRO B 1 142 ? 31.408 48.047 22.998 1.00 12.85 179 PRO B CA 1
ATOM 4103 C C . PRO B 1 142 ? 31.780 46.593 23.240 1.00 12.67 179 PRO B C 1
ATOM 4104 O O . PRO B 1 142 ? 31.904 46.175 24.390 1.00 12.30 179 PRO B O 1
ATOM 4108 N N . VAL B 1 143 ? 31.968 45.826 22.175 1.00 12.52 180 VAL B N 1
ATOM 4109 C CA . VAL B 1 143 ? 32.345 44.422 22.326 1.00 12.11 180 VAL B CA 1
ATOM 4110 C C . VAL B 1 143 ? 33.749 44.300 22.881 1.00 11.68 180 VAL B C 1
ATOM 4111 O O . VAL B 1 143 ? 33.996 43.562 23.833 1.00 11.33 180 VAL B O 1
ATOM 4115 N N . LEU B 1 144 ? 34.694 44.995 22.255 1.00 11.01 181 LEU B N 1
ATOM 4116 C CA . LEU B 1 144 ? 36.060 45.060 22.787 1.00 11.44 181 LEU B CA 1
ATOM 4117 C C . LEU B 1 144 ? 36.086 45.536 24.231 1.00 11.20 181 LEU B C 1
ATOM 4118 O O . LEU B 1 144 ? 36.749 44.967 25.089 1.00 11.51 181 LEU B O 1
ATOM 4123 N N . ASN B 1 145 ? 35.316 46.557 24.517 1.00 11.06 182 ASN B N 1
ATOM 4124 C CA . ASN B 1 145 ? 35.270 47.056 25.880 1.00 11.11 182 ASN B CA 1
ATOM 4125 C C . ASN B 1 145 ? 34.753 46.017 26.860 1.00 11.19 182 ASN B C 1
ATOM 4126 O O . ASN B 1 145 ? 35.212 45.942 27.971 1.00 12.01 182 ASN B O 1
ATOM 4131 N N . GLY B 1 146 ? 33.808 45.180 26.446 1.00 11.73 183 GLY B N 1
ATOM 4132 C CA . GLY B 1 146 ? 33.376 44.100 27.308 1.00 11.91 183 GLY B CA 1
ATOM 4133 C C . GLY B 1 146 ? 34.489 43.122 27.658 1.00 11.15 183 GLY B C 1
ATOM 4134 O O . GLY B 1 146 ? 34.597 42.679 28.802 1.00 11.34 183 GLY B O 1
ATOM 4135 N N . TYR B 1 147 ? 35.344 42.805 26.694 1.00 10.64 184 TYR B N 1
ATOM 4136 C CA . TYR B 1 147 ? 36.491 41.931 26.970 1.00 10.60 184 TYR B CA 1
ATOM 4137 C C . TYR B 1 147 ? 37.397 42.600 28.018 1.00 10.85 184 TYR B C 1
ATOM 4138 O O . TYR B 1 147 ? 37.798 41.987 28.987 1.00 10.95 184 TYR B O 1
ATOM 4147 N N . LEU B 1 148 ? 37.716 43.871 27.773 1.00 11.29 185 LEU B N 1
ATOM 4148 C CA . LEU B 1 148 ? 38.621 44.635 28.629 1.00 10.79 185 LEU B CA 1
ATOM 4149 C C . LEU B 1 148 ? 38.025 44.800 30.028 1.00 11.34 185 LEU B C 1
ATOM 4150 O O . LEU B 1 148 ? 38.740 44.730 31.017 1.00 10.98 185 LEU B O 1
ATOM 4155 N N . ASP B 1 149 ? 36.711 44.991 30.109 1.00 11.41 186 ASP B N 1
ATOM 4156 C CA . ASP B 1 149 ? 36.049 45.090 31.413 1.00 11.70 186 ASP B CA 1
ATOM 4157 C C . ASP B 1 149 ? 36.308 43.817 32.189 1.00 11.32 186 ASP B C 1
ATOM 4158 O O . ASP B 1 149 ? 36.552 43.845 33.389 1.00 11.98 186 ASP B O 1
ATOM 4163 N N . GLN B 1 150 ? 36.212 42.664 31.535 1.00 11.11 187 GLN B N 1
ATOM 4164 C CA . GLN B 1 150 ? 36.437 41.408 32.239 1.00 11.30 187 GLN B CA 1
ATOM 4165 C C . GLN B 1 150 ? 37.881 41.182 32.647 1.00 11.35 187 GLN B C 1
ATOM 4166 O O . GLN B 1 150 ? 38.147 40.672 33.735 1.00 10.99 187 GLN B O 1
ATOM 4172 N N . VAL B 1 151 ? 38.815 41.566 31.787 1.00 10.93 188 VAL B N 1
ATOM 4173 C CA . VAL B 1 151 ? 40.225 41.521 32.159 1.00 10.89 188 VAL B CA 1
ATOM 4174 C C . VAL B 1 151 ? 40.462 42.393 33.404 1.00 10.85 188 VAL B C 1
ATOM 4175 O O . VAL B 1 151 ? 41.153 41.984 34.334 1.00 11.65 188 VAL B O 1
ATOM 4179 N N . ALA B 1 152 ? 39.942 43.617 33.378 1.00 10.57 189 ALA B N 1
ATOM 4180 C CA . ALA B 1 152 ? 40.135 44.535 34.507 1.00 11.27 189 ALA B CA 1
ATOM 4181 C C . ALA B 1 152 ? 39.507 44.017 35.783 1.00 11.53 189 ALA B C 1
ATOM 4182 O O . ALA B 1 152 ? 40.130 44.100 36.854 1.00 11.87 189 ALA B O 1
ATOM 4184 N N . GLU B 1 153 ? 38.283 43.478 35.711 1.00 12.50 190 GLU B N 1
ATOM 4185 C CA . GLU B 1 153 ? 37.656 42.950 36.925 1.00 13.63 190 GLU B CA 1
ATOM 4186 C C . GLU B 1 153 ? 38.479 41.786 37.494 1.00 12.72 190 GLU B C 1
ATOM 4187 O O . GLU B 1 153 ? 38.662 41.665 38.688 1.00 12.28 190 GLU B O 1
ATOM 4197 N N . TRP B 1 154 ? 39.001 40.938 36.633 1.00 10.51 191 TRP B N 1
ATOM 4198 C CA . TRP B 1 154 ? 39.878 39.830 37.040 1.00 11.22 191 TRP B CA 1
ATOM 4199 C C . TRP B 1 154 ? 41.150 40.362 37.706 1.00 11.59 191 TRP B C 1
ATOM 4200 O O . TRP B 1 154 ? 41.487 39.965 38.810 1.00 12.19 191 TRP B O 1
ATOM 4211 N N . ALA B 1 155 ? 41.820 41.319 37.057 1.00 11.81 192 ALA B N 1
ATOM 4212 C CA . ALA B 1 155 ? 43.057 41.870 37.607 1.00 11.55 192 ALA B CA 1
ATOM 4213 C C . ALA B 1 155 ? 42.794 42.519 38.966 1.00 10.99 192 ALA B C 1
ATOM 4214 O O . ALA B 1 155 ? 43.582 42.345 39.893 1.00 10.69 192 ALA B O 1
ATOM 4216 N N . ASN B 1 156 ? 41.730 43.310 39.041 1.00 10.61 193 ASN B N 1
ATOM 4217 C CA . ASN B 1 156 ? 41.451 44.099 40.238 1.00 11.13 193 ASN B CA 1
ATOM 4218 C C . ASN B 1 156 ? 41.042 43.247 41.421 1.00 12.04 193 ASN B C 1
ATOM 4219 O O . ASN B 1 156 ? 41.071 43.757 42.541 1.00 13.12 193 ASN B O 1
ATOM 4224 N N . ASN B 1 157 ? 40.694 41.972 41.182 1.00 12.39 194 ASN B N 1
ATOM 4225 C CA . ASN B 1 157 ? 40.359 41.040 42.278 1.00 13.07 194 ASN B CA 1
ATOM 4226 C C . ASN B 1 157 ? 41.374 39.915 42.497 1.00 14.04 194 ASN B C 1
ATOM 4227 O O . ASN B 1 157 ? 41.148 39.028 43.308 1.00 14.66 194 ASN B O 1
ATOM 4232 N N . LEU B 1 158 ? 42.498 39.955 41.776 1.00 13.19 195 LEU B N 1
ATOM 4233 C CA . LEU B 1 158 ? 43.523 38.917 41.809 1.00 14.16 195 LEU B CA 1
ATOM 4234 C C . LEU B 1 158 ? 44.439 39.227 42.975 1.00 15.44 195 LEU B C 1
ATOM 4235 O O . LEU B 1 158 ? 45.432 39.941 42.846 1.00 15.19 195 LEU B O 1
ATOM 4240 N N . LYS B 1 159 ? 44.076 38.681 44.141 1.00 17.27 196 LYS B N 1
ATOM 4241 C CA . LYS B 1 159 ? 44.750 39.029 45.384 1.00 18.08 196 LYS B CA 1
ATOM 4242 C C . LYS B 1 159 ? 45.341 37.805 46.071 1.00 19.16 196 LYS B C 1
ATOM 4243 O O . LYS B 1 159 ? 44.824 36.700 45.977 1.00 18.99 196 LYS B O 1
ATOM 4249 N N . ASP B 1 160 ? 46.447 38.022 46.758 1.00 20.15 197 ASP B N 1
ATOM 4250 C CA . ASP B 1 160 ? 47.076 36.975 47.534 1.00 22.05 197 ASP B CA 1
ATOM 4251 C C . ASP B 1 160 ? 46.360 36.844 48.882 1.00 24.08 197 ASP B C 1
ATOM 4252 O O . ASP B 1 160 ? 45.409 37.570 49.166 1.00 23.89 197 ASP B O 1
ATOM 4257 N N . GLU B 1 161 ? 46.835 35.919 49.705 1.00 27.26 198 GLU B N 1
ATOM 4258 C CA . GLU B 1 161 ? 46.210 35.646 51.003 1.00 29.20 198 GLU B CA 1
ATOM 4259 C C . GLU B 1 161 ? 46.205 36.833 51.969 1.00 29.36 198 GLU B C 1
ATOM 4260 O O . GLU B 1 161 ? 45.422 36.848 52.932 1.00 30.32 198 GLU B O 1
ATOM 4266 N N . GLN B 1 162 ? 47.077 37.812 51.727 1.00 28.88 199 GLN B N 1
ATOM 4267 C CA . GLN B 1 162 ? 47.103 39.055 52.500 1.00 28.41 199 GLN B CA 1
ATOM 4268 C C . GLN B 1 162 ? 46.278 40.192 51.901 1.00 26.83 199 GLN B C 1
ATOM 4269 O O . GLN B 1 162 ? 46.287 41.312 52.423 1.00 27.61 199 GLN B O 1
ATOM 4275 N N . GLY B 1 163 ? 45.554 39.922 50.818 1.00 24.62 200 GLY B N 1
ATOM 4276 C CA . GLY B 1 163 ? 44.709 40.922 50.197 1.00 22.81 200 GLY B CA 1
ATOM 4277 C C . GLY B 1 163 ? 45.421 41.890 49.255 1.00 21.24 200 GLY B C 1
ATOM 4278 O O . GLY B 1 163 ? 44.824 42.866 48.836 1.00 21.65 200 GLY B O 1
ATOM 4279 N N . ARG B 1 164 ? 46.686 41.618 48.937 1.00 19.30 201 ARG B N 1
ATOM 4280 C CA . ARG B 1 164 ? 47.487 42.471 48.047 1.00 18.10 201 ARG B CA 1
ATOM 4281 C C . ARG B 1 164 ? 47.415 41.918 46.613 1.00 16.56 201 ARG B C 1
ATOM 4282 O O . ARG B 1 164 ? 47.385 40.714 46.389 1.00 16.17 201 ARG B O 1
ATOM 4290 N N . LEU B 1 165 ? 47.381 42.826 45.655 1.00 15.41 202 LEU B N 1
ATOM 4291 C CA . LEU B 1 165 ? 47.268 42.421 44.254 1.00 14.40 202 LEU B CA 1
ATOM 4292 C C . LEU B 1 165 ? 48.492 41.658 43.778 1.00 13.83 202 LEU B C 1
ATOM 4293 O O . LEU B 1 165 ? 49.637 41.916 44.170 1.00 14.00 202 LEU B O 1
ATOM 4298 N N . ILE B 1 166 ? 48.216 40.664 42.943 1.00 12.38 203 ILE B N 1
ATOM 4299 C CA . ILE B 1 166 ? 49.247 39.856 42.305 1.00 12.40 203 ILE B CA 1
ATOM 4300 C C . ILE B 1 166 ? 49.654 40.490 40.976 1.00 11.51 203 ILE B C 1
ATOM 4301 O O . ILE B 1 166 ? 48.807 40.686 40.096 1.00 11.23 203 ILE B O 1
ATOM 4306 N N . PRO B 1 167 ? 50.924 40.837 40.810 1.00 11.21 204 PRO B N 1
ATOM 4307 C CA . PRO B 1 167 ? 51.378 41.389 39.522 1.00 10.84 204 PRO B CA 1
ATOM 4308 C C . PRO B 1 167 ? 51.284 40.395 38.383 1.00 11.07 204 PRO B C 1
ATOM 4309 O O . PRO B 1 167 ? 51.500 39.207 38.580 1.00 11.23 204 PRO B O 1
ATOM 4313 N N . VAL B 1 168 ? 50.969 40.908 37.198 1.00 11.13 205 VAL B N 1
ATOM 4314 C CA . VAL B 1 168 ? 50.877 40.101 35.997 1.00 10.14 205 VAL B CA 1
ATOM 4315 C C . VAL B 1 168 ? 51.512 40.895 34.844 1.00 9.51 205 VAL B C 1
ATOM 4316 O O . VAL B 1 168 ? 51.268 42.105 34.685 1.00 9.04 205 VAL B O 1
ATOM 4320 N N . ILE B 1 169 ? 52.300 40.202 34.051 1.00 9.98 206 ILE B N 1
ATOM 4321 C CA . ILE B 1 169 ? 52.821 40.726 32.789 1.00 9.85 206 ILE B CA 1
ATOM 4322 C C . ILE B 1 169 ? 51.768 40.437 31.713 1.00 9.01 206 ILE B C 1
ATOM 4323 O O . ILE B 1 169 ? 51.593 39.294 31.284 1.00 9.37 206 ILE B O 1
ATOM 4328 N N . PHE B 1 170 ? 51.017 41.468 31.375 1.00 9.35 207 PHE B N 1
ATOM 4329 C CA . PHE B 1 170 ? 49.914 41.374 30.410 1.00 9.27 207 PHE B CA 1
ATOM 4330 C C . PHE B 1 170 ? 50.357 41.706 29.012 1.00 9.62 207 PHE B C 1
ATOM 4331 O O . PHE B 1 170 ? 50.799 42.794 28.760 1.00 9.60 207 PHE B O 1
ATOM 4339 N N . ARG B 1 171 ? 50.260 40.715 28.144 1.00 9.77 208 ARG B N 1
ATOM 4340 C CA . ARG B 1 171 ? 50.779 40.788 26.791 1.00 9.88 208 ARG B CA 1
ATOM 4341 C C . ARG B 1 171 ? 49.634 40.947 25.788 1.00 9.70 208 ARG B C 1
ATOM 4342 O O . ARG B 1 171 ? 48.748 40.090 25.717 1.00 10.19 208 ARG B O 1
ATOM 4350 N N . LEU B 1 172 ? 49.625 42.060 25.067 1.00 10.40 209 LEU B N 1
ATOM 4351 C CA . LEU B 1 172 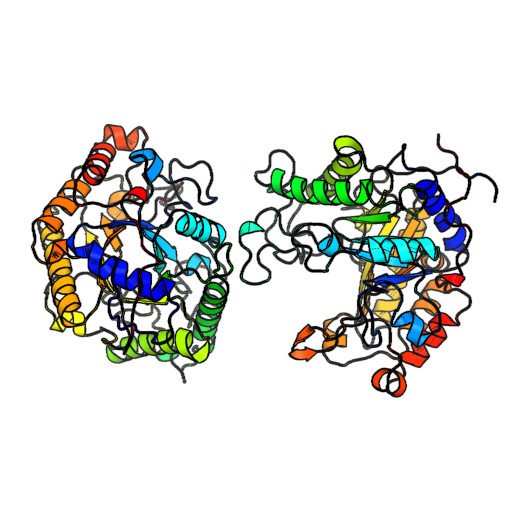? 48.516 42.401 24.171 1.00 9.61 209 LEU B CA 1
ATOM 4352 C C . LEU B 1 172 ? 48.810 42.252 22.692 1.00 9.76 209 LEU B C 1
ATOM 4353 O O . LEU B 1 172 ? 49.837 42.686 22.207 1.00 10.81 209 LEU B O 1
ATOM 4358 N N . TYR B 1 173 ? 47.843 41.673 21.984 1.00 10.60 210 TYR B N 1
ATOM 4359 C CA . TYR B 1 173 ? 47.770 41.682 20.526 1.00 10.03 210 TYR B CA 1
ATOM 4360 C C . TYR B 1 173 ? 49.087 41.229 19.894 1.00 10.12 210 TYR B C 1
ATOM 4361 O O . TYR B 1 173 ? 49.715 41.964 19.133 1.00 9.57 210 TYR B O 1
ATOM 4370 N N . HIS B 1 174 ? 49.489 40.012 20.238 1.00 9.98 211 HIS B N 1
ATOM 4371 C CA . HIS B 1 174 ? 50.783 39.425 19.857 1.00 10.00 211 HIS B CA 1
ATOM 4372 C C . HIS B 1 174 ? 50.822 38.966 18.395 1.00 9.55 211 HIS B C 1
ATOM 4373 O O . HIS B 1 174 ? 49.784 38.768 17.754 1.00 10.81 211 HIS B O 1
ATOM 4380 N N . GLU B 1 175 ? 52.033 38.766 17.892 1.00 10.38 212 GLU B N 1
ATOM 4381 C CA . GLU B 1 175 ? 52.236 38.177 16.566 1.00 10.20 212 GLU B CA 1
ATOM 4382 C C . GLU B 1 175 ? 51.538 39.042 15.506 1.00 10.80 212 GLU B C 1
ATOM 4383 O O . GLU B 1 175 ? 51.052 38.546 14.476 1.00 11.15 212 GLU B O 1
ATOM 4389 N N . ASN B 1 176 ? 51.547 40.351 15.757 1.00 11.60 213 ASN B N 1
ATOM 4390 C CA . ASN B 1 176 ? 50.808 41.323 14.977 1.00 11.20 213 ASN B CA 1
ATOM 4391 C C . ASN B 1 176 ? 51.451 41.682 13.642 1.00 11.61 213 ASN B C 1
ATOM 4392 O O . ASN B 1 176 ? 50.846 42.372 12.838 1.00 11.52 213 ASN B O 1
ATOM 4397 N N . THR B 1 177 ? 52.690 41.253 13.443 1.00 11.98 214 THR B N 1
ATOM 4398 C CA . THR B 1 177 ? 53.345 41.434 12.162 1.00 13.04 214 THR B CA 1
ATOM 4399 C C . THR B 1 177 ? 52.993 40.338 11.161 1.00 13.37 214 THR B C 1
ATOM 4400 O O . THR B 1 177 ? 53.435 40.410 10.002 1.00 15.47 214 THR B O 1
ATOM 4404 N N . GLY B 1 178 ? 52.192 39.357 11.573 1.00 13.53 215 GLY B N 1
ATOM 4405 C CA . GLY B 1 178 ? 51.560 38.417 10.648 1.00 13.65 215 GLY B CA 1
ATOM 4406 C C . GLY B 1 178 ? 50.061 38.669 10.609 1.00 13.59 215 GLY B C 1
ATOM 4407 O O . GLY B 1 178 ? 49.545 39.568 11.279 1.00 12.79 215 GLY B O 1
ATOM 4408 N N . SER B 1 179 ? 49.347 37.851 9.850 1.00 14.26 216 SER B N 1
ATOM 4409 C CA . SER B 1 179 ? 47.957 38.127 9.539 1.00 14.02 216 SER B CA 1
ATOM 4410 C C . SER B 1 179 ? 46.995 37.000 9.963 1.00 13.33 216 SER B C 1
ATOM 4411 O O . SER B 1 179 ? 45.850 36.995 9.541 1.00 12.79 216 SER B O 1
ATOM 4414 N N . TRP B 1 180 ? 47.431 36.098 10.842 1.00 13.09 217 TRP B N 1
ATOM 4415 C CA . TRP B 1 180 ? 46.556 35.024 11.312 1.00 12.22 217 TRP B CA 1
ATOM 4416 C C . TRP B 1 180 ? 45.574 35.463 12.410 1.00 12.17 217 TRP B C 1
ATOM 4417 O O . TRP B 1 180 ? 44.574 34.787 12.666 1.00 12.82 217 TRP B O 1
ATOM 4428 N N . PHE B 1 181 ? 45.825 36.616 13.012 1.00 11.55 218 PHE B N 1
ATOM 4429 C CA . PHE B 1 181 ? 44.902 37.144 14.012 1.00 10.76 218 PHE B CA 1
ATOM 4430 C C . PHE B 1 181 ? 44.214 38.408 13.471 1.00 10.36 218 PHE B C 1
ATOM 4431 O O . PHE B 1 181 ? 44.747 39.094 12.595 1.00 11.18 218 PHE B O 1
ATOM 4439 N N . TRP B 1 182 ? 43.058 38.760 14.036 1.00 11.18 219 TRP B N 1
ATOM 4440 C CA . TRP B 1 182 ? 42.241 39.870 13.527 1.00 10.76 219 TRP B CA 1
ATOM 4441 C C . TRP B 1 182 ? 42.823 41.273 13.741 1.00 10.83 219 TRP B C 1
ATOM 4442 O O . TRP B 1 182 ? 42.301 42.242 13.190 1.00 11.29 219 TRP B O 1
ATOM 4453 N N . TRP B 1 183 ? 43.900 41.345 14.526 1.00 10.88 220 TRP B N 1
ATOM 4454 C CA . TRP B 1 183 ? 44.649 42.582 14.761 1.00 10.58 220 TRP B CA 1
ATOM 4455 C C . TRP B 1 183 ? 45.958 42.628 13.994 1.00 11.15 220 TRP B C 1
ATOM 4456 O O . TRP B 1 183 ? 46.820 43.476 14.261 1.00 10.83 220 TRP B O 1
ATOM 4467 N N . GLY B 1 184 ? 46.109 41.735 13.018 1.00 11.08 221 GLY B N 1
ATOM 4468 C CA . GLY B 1 184 ? 47.346 41.580 12.301 1.00 11.53 221 GLY B CA 1
ATOM 4469 C C . GLY B 1 184 ? 47.604 42.590 11.205 1.00 12.30 221 GLY B C 1
ATOM 4470 O O . GLY B 1 184 ? 46.901 43.591 11.055 1.00 12.02 221 GLY B O 1
ATOM 4471 N N . ASP B 1 185 ? 48.663 42.321 10.447 1.00 13.31 222 ASP B N 1
ATOM 4472 C CA . ASP B 1 185 ? 49.207 43.319 9.520 1.00 13.74 222 ASP B CA 1
ATOM 4473 C C . ASP B 1 185 ? 48.367 43.538 8.247 1.00 14.64 222 ASP B C 1
ATOM 4474 O O . ASP B 1 185 ? 48.422 44.621 7.663 1.00 17.03 222 ASP B O 1
ATOM 4479 N N . LYS B 1 186 ? 47.569 42.544 7.850 1.00 13.97 223 LYS B N 1
ATOM 4480 C CA . LYS B 1 186 ? 46.609 42.746 6.764 1.00 16.02 223 LYS B CA 1
ATOM 4481 C C . LYS B 1 186 ? 45.299 43.371 7.261 1.00 16.02 223 LYS B C 1
ATOM 4482 O O . LYS B 1 186 ? 44.448 43.793 6.492 1.00 19.64 223 LYS B O 1
ATOM 4488 N N . GLN B 1 187 ? 45.153 43.454 8.570 1.00 14.64 224 GLN B N 1
ATOM 4489 C CA . GLN B 1 187 ? 43.911 43.855 9.208 1.00 13.60 224 GLN B CA 1
ATOM 4490 C C . GLN B 1 187 ? 43.956 45.285 9.737 1.00 13.82 224 GLN B C 1
ATOM 4491 O O . GLN B 1 187 ? 42.951 45.800 10.280 1.00 15.21 224 GLN B O 1
ATOM 4497 N N . SER B 1 188 ? 45.118 45.912 9.630 1.00 13.36 225 SER B N 1
ATOM 4498 C CA . SER B 1 188 ? 45.325 47.225 10.205 1.00 13.06 225 SER B CA 1
ATOM 4499 C C . SER B 1 188 ? 46.539 47.911 9.592 1.00 12.60 225 SER B C 1
ATOM 4500 O O . SER B 1 188 ? 47.534 47.278 9.317 1.00 12.70 225 SER B O 1
ATOM 4503 N N . THR B 1 189 ? 46.472 49.228 9.449 1.00 12.49 226 THR B N 1
ATOM 4504 C CA . THR B 1 189 ? 47.692 50.010 9.239 1.00 12.32 226 THR B CA 1
ATOM 4505 C C . THR B 1 189 ? 48.493 50.017 10.512 1.00 12.02 226 THR B C 1
ATOM 4506 O O . THR B 1 189 ? 47.945 49.776 11.589 1.00 12.68 226 THR B O 1
ATOM 4510 N N . PRO B 1 190 ? 49.788 50.292 10.423 1.00 12.02 227 PRO B N 1
ATOM 4511 C CA . PRO B 1 190 ? 50.569 50.419 11.659 1.00 11.96 227 PRO B CA 1
ATOM 4512 C C . PRO B 1 190 ? 49.948 51.375 12.654 1.00 11.52 227 PRO B C 1
ATOM 4513 O O . PRO B 1 190 ? 49.952 51.084 13.848 1.00 12.32 227 PRO B O 1
ATOM 4517 N N . GLU B 1 191 ? 49.467 52.528 12.199 1.00 12.25 228 GLU B N 1
ATOM 4518 C CA . GLU B 1 191 ? 48.880 53.501 13.108 1.00 12.32 228 GLU B CA 1
ATOM 4519 C C . GLU B 1 191 ? 47.631 52.955 13.790 1.00 11.74 228 GLU B C 1
ATOM 4520 O O . GLU B 1 191 ? 47.400 53.206 14.984 1.00 12.21 228 GLU B O 1
ATOM 4526 N N . GLN B 1 192 ? 46.824 52.214 13.043 1.00 11.99 229 GLN B N 1
ATOM 4527 C CA . GLN B 1 192 ? 45.616 51.622 13.600 1.00 11.56 229 GLN B CA 1
ATOM 4528 C C . GLN B 1 192 ? 45.961 50.601 14.685 1.00 11.01 229 GLN B C 1
ATOM 4529 O O . GLN B 1 192 ? 45.309 50.558 15.749 1.00 11.43 229 GLN B O 1
ATOM 4535 N N . TYR B 1 193 ? 46.986 49.802 14.427 1.00 11.00 230 TYR B N 1
ATOM 4536 C CA . TYR B 1 193 ? 47.437 48.849 15.427 1.00 10.49 230 TYR B CA 1
ATOM 4537 C C . TYR B 1 193 ? 47.917 49.549 16.716 1.00 10.81 230 TYR B C 1
ATOM 4538 O O . TYR B 1 193 ? 47.563 49.174 17.836 1.00 11.00 230 TYR B O 1
ATOM 4547 N N . LYS B 1 194 ? 48.717 50.590 16.542 1.00 11.11 231 LYS B N 1
ATOM 4548 C CA . LYS B 1 194 ? 49.236 51.331 17.674 1.00 11.19 231 LYS B CA 1
ATOM 4549 C C . LYS B 1 194 ? 48.070 51.906 18.450 1.00 11.38 231 LYS B C 1
ATOM 4550 O O . LYS B 1 194 ? 48.066 51.842 19.663 1.00 11.17 231 LYS B O 1
ATOM 4556 N N . GLN B 1 195 ? 47.072 52.451 17.768 1.00 11.36 232 GLN B N 1
ATOM 4557 C CA . GLN B 1 195 ? 45.915 52.983 18.460 1.00 11.25 232 GLN B CA 1
ATOM 4558 C C . GLN B 1 195 ? 45.155 51.905 19.233 1.00 11.38 232 GLN B C 1
ATOM 4559 O O . GLN B 1 195 ? 44.725 52.134 20.346 1.00 11.30 232 GLN B O 1
ATOM 4565 N N . LEU B 1 196 ? 44.981 50.727 18.642 1.00 10.85 233 LEU B N 1
ATOM 4566 C CA . LEU B 1 196 ? 44.315 49.638 19.348 1.00 10.37 233 LEU B CA 1
ATOM 4567 C C . LEU B 1 196 ? 45.054 49.312 20.646 1.00 10.56 233 LEU B C 1
ATOM 4568 O O . LEU B 1 196 ? 44.442 49.140 21.714 1.00 10.69 233 LEU B O 1
ATOM 4573 N N . PHE B 1 197 ? 46.370 49.182 20.567 1.00 10.04 234 PHE B N 1
ATOM 4574 C CA . PHE B 1 197 ? 47.173 48.838 21.744 1.00 9.73 234 PHE B CA 1
ATOM 4575 C C . PHE B 1 197 ? 47.055 49.941 22.802 1.00 10.06 234 PHE B C 1
ATOM 4576 O O . PHE B 1 197 ? 46.792 49.680 23.978 1.00 10.32 234 PHE B O 1
ATOM 4584 N N . ARG B 1 198 ? 47.239 51.189 22.390 1.00 10.26 235 ARG B N 1
ATOM 4585 C CA . ARG B 1 198 ? 47.221 52.323 23.317 1.00 10.17 235 ARG B CA 1
ATOM 4586 C C . ARG B 1 198 ? 45.833 52.513 23.904 1.00 10.30 235 ARG B C 1
ATOM 4587 O O . ARG B 1 198 ? 45.704 52.716 25.112 1.00 11.04 235 ARG B O 1
ATOM 4595 N N . TYR B 1 199 ? 44.798 52.455 23.074 1.00 10.14 236 TYR B N 1
ATOM 4596 C CA . TYR B 1 199 ? 43.429 52.540 23.544 1.00 10.64 236 TYR B CA 1
ATOM 4597 C C . TYR B 1 199 ? 43.193 51.502 24.646 1.00 10.60 236 TYR B C 1
ATOM 4598 O O . TYR B 1 199 ? 42.589 51.802 25.686 1.00 10.92 236 TYR B O 1
ATOM 4607 N N . SER B 1 200 ? 43.661 50.282 24.415 1.00 10.06 237 SER B N 1
ATOM 4608 C CA . SER B 1 200 ? 43.385 49.167 25.318 1.00 10.52 237 SER B CA 1
ATOM 4609 C C . SER B 1 200 ? 44.114 49.302 26.649 1.00 10.26 237 SER B C 1
ATOM 4610 O O . SER B 1 200 ? 43.576 49.043 27.719 1.00 10.29 237 SER B O 1
ATOM 4613 N N . VAL B 1 201 ? 45.372 49.718 26.591 1.00 10.58 238 VAL B N 1
ATOM 4614 C CA . VAL B 1 201 ? 46.116 49.988 27.811 1.00 10.49 238 VAL B CA 1
ATOM 4615 C C . VAL B 1 201 ? 45.482 51.130 28.603 1.00 10.30 238 VAL B C 1
ATOM 4616 O O . VAL B 1 201 ? 45.303 51.032 29.820 1.00 10.51 238 VAL B O 1
ATOM 4620 N N . GLU B 1 202 ? 45.179 52.231 27.930 1.00 10.16 239 GLU B N 1
ATOM 4621 C CA . GLU B 1 202 ? 44.512 53.356 28.562 1.00 10.90 239 GLU B CA 1
ATOM 4622 C C . GLU B 1 202 ? 43.191 52.933 29.208 1.00 10.13 239 GLU B C 1
ATOM 4623 O O . GLU B 1 202 ? 42.856 53.327 30.322 1.00 11.29 239 GLU B O 1
ATOM 4629 N N . TYR B 1 203 ? 42.452 52.074 28.527 1.00 10.00 240 TYR B N 1
ATOM 4630 C CA . TYR B 1 203 ? 41.176 51.640 29.054 1.00 10.63 240 TYR B CA 1
ATOM 4631 C C . TYR B 1 203 ? 41.391 50.886 30.347 1.00 10.46 240 TYR B C 1
ATOM 4632 O O . TYR B 1 203 ? 40.697 51.163 31.327 1.00 11.79 240 TYR B O 1
ATOM 4641 N N . LEU B 1 204 ? 42.277 49.898 30.342 1.00 10.43 241 LEU B N 1
ATOM 4642 C CA . LEU B 1 204 ? 42.555 49.101 31.542 1.00 10.60 241 LEU B CA 1
ATOM 4643 C C . LEU B 1 204 ? 43.098 49.944 32.695 1.00 11.03 241 LEU B C 1
ATOM 4644 O O . LEU B 1 204 ? 42.629 49.849 33.818 1.00 11.84 241 LEU B O 1
ATOM 4649 N N . ARG B 1 205 ? 44.104 50.758 32.406 1.00 11.38 242 ARG B N 1
ATOM 4650 C CA . ARG B 1 205 ? 44.780 51.551 33.434 1.00 11.40 242 ARG B CA 1
ATOM 4651 C C . ARG B 1 205 ? 43.933 52.718 33.934 1.00 12.21 242 ARG B C 1
ATOM 4652 O O . ARG B 1 205 ? 43.796 52.891 35.148 1.00 13.43 242 ARG B O 1
ATOM 4660 N N . ASP B 1 206 ? 43.382 53.525 33.025 1.00 12.08 243 ASP B N 1
ATOM 4661 C CA . ASP B 1 206 ? 42.720 54.769 33.412 1.00 13.21 243 ASP B CA 1
ATOM 4662 C C . ASP B 1 206 ? 41.216 54.648 33.592 1.00 13.31 243 ASP B C 1
ATOM 4663 O O . ASP B 1 206 ? 40.667 55.199 34.549 1.00 15.97 243 ASP B O 1
ATOM 4668 N N . VAL B 1 207 ? 40.544 53.965 32.680 1.00 13.31 244 VAL B N 1
ATOM 4669 C CA . VAL B 1 207 ? 39.093 53.804 32.796 1.00 13.31 244 VAL B CA 1
ATOM 4670 C C . VAL B 1 207 ? 38.748 52.821 33.893 1.00 12.95 244 VAL B C 1
ATOM 4671 O O . VAL B 1 207 ? 37.803 53.077 34.687 1.00 14.99 244 VAL B O 1
ATOM 4675 N N . LYS B 1 208 ? 39.462 51.697 33.959 1.00 13.32 245 LYS B N 1
ATOM 4676 C CA . LYS B 1 208 ? 39.128 50.628 34.875 1.00 13.45 245 LYS B CA 1
ATOM 4677 C C . LYS B 1 208 ? 40.041 50.500 36.083 1.00 13.41 245 LYS B C 1
ATOM 4678 O O . LYS B 1 208 ? 39.747 49.710 36.960 1.00 14.33 245 LYS B O 1
ATOM 4684 N N . GLY B 1 209 ? 41.118 51.279 36.155 1.00 12.62 246 GLY B N 1
ATOM 4685 C CA . GLY B 1 209 ? 41.908 51.313 37.373 1.00 12.61 246 GLY B CA 1
ATOM 4686 C C . GLY B 1 209 ? 42.820 50.138 37.666 1.00 11.75 246 GLY B C 1
ATOM 4687 O O . GLY B 1 209 ? 43.175 49.911 38.824 1.00 13.10 246 GLY B O 1
ATOM 4688 N N . VAL B 1 210 ? 43.246 49.399 36.645 1.00 11.23 247 VAL B N 1
ATOM 4689 C CA . VAL B 1 210 ? 44.186 48.304 36.862 1.00 11.58 247 VAL B CA 1
ATOM 4690 C C . VAL B 1 210 ? 45.529 48.857 37.321 1.00 11.25 247 VAL B C 1
ATOM 4691 O O . VAL B 1 210 ? 46.111 49.742 36.674 1.00 11.98 247 VAL B O 1
ATOM 4695 N N . ARG B 1 211 ? 46.024 48.325 38.433 1.00 11.79 248 ARG B N 1
ATOM 4696 C CA . ARG B 1 211 ? 47.277 48.776 39.042 1.00 11.56 248 ARG B CA 1
ATOM 4697 C C . ARG B 1 211 ? 48.334 47.697 39.184 1.00 11.40 248 ARG B C 1
ATOM 4698 O O . ARG B 1 211 ? 49.415 47.960 39.708 1.00 11.87 248 ARG B O 1
ATOM 4706 N N . ASN B 1 212 ? 48.010 46.469 38.767 1.00 10.06 249 ASN B N 1
ATOM 4707 C CA . ASN B 1 212 ? 48.883 45.317 38.918 1.00 10.35 249 ASN B CA 1
ATOM 4708 C C . ASN B 1 212 ? 49.357 44.700 37.606 1.00 10.36 249 ASN B C 1
ATOM 4709 O O . ASN B 1 212 ? 49.741 43.537 37.594 1.00 11.08 249 ASN B O 1
ATOM 4714 N N . PHE B 1 213 ? 49.400 45.504 36.546 1.00 10.22 250 PHE B N 1
ATOM 4715 C CA . PHE B 1 213 ? 49.928 45.047 35.247 1.00 9.40 250 PHE B CA 1
ATOM 4716 C C . PHE B 1 213 ? 51.238 45.741 34.855 1.00 9.71 250 PHE B C 1
ATOM 4717 O O . PHE B 1 213 ? 51.392 46.967 35.009 1.00 10.78 250 PHE B O 1
ATOM 4725 N N . LEU B 1 214 ? 52.133 44.943 34.294 1.00 10.21 251 LEU B N 1
ATOM 4726 C CA . LEU B 1 214 ? 53.179 45.397 33.369 1.00 9.53 251 LEU B CA 1
ATOM 4727 C C . LEU B 1 214 ? 52.669 45.027 31.969 1.00 10.57 251 LEU B C 1
ATOM 4728 O O . LEU B 1 214 ? 51.989 43.998 31.819 1.00 11.66 251 LEU B O 1
ATOM 4733 N N . TYR B 1 215 ? 52.978 45.843 30.961 1.00 10.12 252 TYR B N 1
ATOM 4734 C CA . TYR B 1 215 ? 52.436 45.647 29.601 1.00 9.28 252 TYR B CA 1
ATOM 4735 C C . TYR B 1 215 ? 53.526 45.170 28.681 1.00 9.52 252 TYR B C 1
ATOM 4736 O O . TYR B 1 215 ? 54.602 45.742 28.646 1.00 9.99 252 TYR B O 1
ATOM 4745 N N . ALA B 1 216 ? 53.245 44.098 27.925 1.00 9.61 253 ALA B N 1
ATOM 4746 C CA . ALA B 1 216 ? 54.165 43.503 26.998 1.00 9.46 253 ALA B CA 1
ATOM 4747 C C . ALA B 1 216 ? 53.677 43.614 25.568 1.00 9.80 253 ALA B C 1
ATOM 4748 O O . ALA B 1 216 ? 52.486 43.479 25.271 1.00 10.35 253 ALA B O 1
ATOM 4750 N N . TYR B 1 217 ? 54.650 43.851 24.694 1.00 9.78 254 TYR B N 1
ATOM 4751 C CA . TYR B 1 217 ? 54.461 43.867 23.256 1.00 10.18 254 TYR B CA 1
ATOM 4752 C C . TYR B 1 217 ? 55.327 42.771 22.631 1.00 9.74 254 TYR B C 1
ATOM 4753 O O . TYR B 1 217 ? 56.500 42.603 23.017 1.00 10.67 254 TYR B O 1
ATOM 4762 N N . SER B 1 218 ? 54.769 42.007 21.680 1.00 10.71 255 SER B N 1
ATOM 4763 C CA . SER B 1 218 ? 55.517 40.903 21.065 1.00 11.12 255 SER B CA 1
ATOM 4764 C C . SER B 1 218 ? 55.083 40.605 19.635 1.00 11.67 255 SER B C 1
ATOM 4765 O O . SER B 1 218 ? 54.179 39.790 19.411 1.00 12.12 255 SER B O 1
ATOM 4768 N N . PRO B 1 219 ? 55.768 41.208 18.667 1.00 10.81 256 PRO B N 1
ATOM 4769 C CA . PRO B 1 219 ? 55.549 40.856 17.257 1.00 11.03 256 PRO B CA 1
ATOM 4770 C C . PRO B 1 219 ? 56.220 39.518 16.967 1.00 11.69 256 PRO B C 1
ATOM 4771 O O . PRO B 1 219 ? 56.836 38.917 17.846 1.00 12.43 256 PRO B O 1
ATOM 4775 N N . ASN B 1 220 ? 56.128 39.052 15.724 1.00 11.63 257 ASN B N 1
ATOM 4776 C CA . ASN B 1 220 ? 56.905 37.898 15.324 1.00 12.13 257 ASN B CA 1
ATOM 4777 C C . ASN B 1 220 ? 58.378 38.278 15.149 1.00 12.56 257 ASN B C 1
ATOM 4778 O O . ASN B 1 220 ? 58.711 39.466 15.033 1.00 12.73 257 ASN B O 1
ATOM 4783 N N . ASN B 1 221 ? 59.251 37.275 15.116 1.00 12.91 258 ASN B N 1
ATOM 4784 C CA . ASN B 1 221 ? 60.620 37.466 14.655 1.00 13.52 258 ASN B CA 1
ATOM 4785 C C . ASN B 1 221 ? 60.636 38.120 13.281 1.00 14.31 258 ASN B C 1
ATOM 4786 O O . ASN B 1 221 ? 59.776 37.865 12.421 1.00 15.41 258 ASN B O 1
ATOM 4791 N N . PHE B 1 222 ? 61.601 39.016 13.108 1.00 13.94 259 PHE B N 1
ATOM 4792 C CA . PHE B 1 222 ? 61.906 39.600 11.816 1.00 14.38 259 PHE B CA 1
ATOM 4793 C C . PHE B 1 222 ? 63.033 38.813 11.168 1.00 14.76 259 PHE B C 1
ATOM 4794 O O . PHE B 1 222 ? 63.958 38.374 11.814 1.00 14.68 259 PHE B O 1
ATOM 4802 N N . TRP B 1 223 ? 62.963 38.675 9.852 1.00 16.02 260 TRP B N 1
ATOM 4803 C CA . TRP B 1 223 ? 64.103 38.150 9.092 1.00 17.03 260 TRP B CA 1
ATOM 4804 C C . TRP B 1 223 ? 65.066 39.243 8.623 1.00 17.65 260 TRP B C 1
ATOM 4805 O O . TRP B 1 223 ? 66.248 38.973 8.417 1.00 19.46 260 TRP B O 1
ATOM 4816 N N . ASP B 1 224 ? 64.556 40.453 8.445 1.00 18.07 261 ASP B N 1
ATOM 4817 C CA . ASP B 1 224 ? 65.377 41.631 8.274 1.00 18.15 261 ASP B CA 1
ATOM 4818 C C . ASP B 1 224 ? 65.415 42.286 9.655 1.00 17.37 261 ASP B C 1
ATOM 4819 O O . ASP B 1 224 ? 64.520 43.043 10.024 1.00 16.88 261 ASP B O 1
ATOM 4824 N N . VAL B 1 225 ? 66.448 41.953 10.424 1.00 17.37 262 VAL B N 1
ATOM 4825 C CA . VAL B 1 225 ? 66.467 42.267 11.858 1.00 16.56 262 VAL B CA 1
ATOM 4826 C C . VAL B 1 225 ? 66.975 43.672 12.099 1.00 16.63 262 VAL B C 1
ATOM 4827 O O . VAL B 1 225 ? 68.182 43.874 12.318 1.00 18.05 262 VAL B O 1
ATOM 4831 N N . THR B 1 226 ? 66.068 44.637 12.068 1.00 16.16 263 THR B N 1
ATOM 4832 C CA . THR B 1 226 ? 66.411 46.032 12.307 1.00 15.78 263 THR B CA 1
ATOM 4833 C C . THR B 1 226 ? 65.477 46.701 13.306 1.00 15.33 263 THR B C 1
ATOM 4834 O O . THR B 1 226 ? 64.302 46.377 13.408 1.00 15.06 263 THR B O 1
ATOM 4838 N N . GLU B 1 227 ? 66.012 47.675 14.020 1.00 14.54 264 GLU B N 1
ATOM 4839 C CA . GLU B 1 227 ? 65.192 48.510 14.881 1.00 15.27 264 GLU B CA 1
ATOM 4840 C C . GLU B 1 227 ? 64.030 49.141 14.126 1.00 14.59 264 GLU B C 1
ATOM 4841 O O . GLU B 1 227 ? 62.921 49.154 14.619 1.00 14.70 264 GLU B O 1
ATOM 4847 N N . ALA B 1 228 ? 64.265 49.677 12.932 1.00 14.37 265 ALA B N 1
ATOM 4848 C CA . ALA B 1 228 ? 63.188 50.334 12.199 1.00 14.87 265 ALA B CA 1
ATOM 4849 C C . ALA B 1 228 ? 62.040 49.365 11.943 1.00 14.39 265 ALA B C 1
ATOM 4850 O O . ALA B 1 228 ? 60.886 49.747 12.000 1.00 14.60 265 ALA B O 1
ATOM 4852 N N . ASN B 1 229 ? 62.358 48.108 11.660 1.00 14.18 266 ASN B N 1
ATOM 4853 C CA . ASN B 1 229 ? 61.297 47.142 11.385 1.00 14.63 266 ASN B CA 1
ATOM 4854 C C . ASN B 1 229 ? 60.500 46.862 12.666 1.00 13.99 266 ASN B C 1
ATOM 4855 O O . ASN B 1 229 ? 59.285 46.840 12.614 1.00 14.00 266 ASN B O 1
ATOM 4860 N N . TYR B 1 230 ? 61.187 46.664 13.798 1.00 13.59 267 TYR B N 1
ATOM 4861 C CA . TYR B 1 230 ? 60.502 46.489 15.091 1.00 12.64 267 TYR B CA 1
ATOM 4862 C C . TYR B 1 230 ? 59.615 47.685 15.438 1.00 12.90 267 TYR B C 1
ATOM 4863 O O . TYR B 1 230 ? 58.527 47.550 15.985 1.00 12.24 267 TYR B O 1
ATOM 4872 N N . LEU B 1 231 ? 60.076 48.877 15.080 1.00 12.60 268 LEU B N 1
ATOM 4873 C CA . LEU B 1 231 ? 59.398 50.104 15.440 1.00 12.70 268 LEU B CA 1
ATOM 4874 C C . LEU B 1 231 ? 58.110 50.373 14.641 1.00 12.85 268 LEU B C 1
ATOM 4875 O O . LEU B 1 231 ? 57.269 51.143 15.067 1.00 14.06 268 LEU B O 1
ATOM 4880 N N . GLU B 1 232 ? 57.969 49.745 13.483 1.00 13.21 269 GLU B N 1
ATOM 4881 C CA . GLU B 1 232 ? 56.881 50.098 12.589 1.00 13.58 269 GLU B CA 1
ATOM 4882 C C . GLU B 1 232 ? 55.516 49.991 13.275 1.00 13.30 269 GLU B C 1
ATOM 4883 O O . GLU B 1 232 ? 54.709 50.917 13.171 1.00 13.35 269 GLU B O 1
ATOM 4889 N N . ARG B 1 233 ? 55.290 48.891 13.995 1.00 13.00 270 ARG B N 1
ATOM 4890 C CA . ARG B 1 233 ? 54.048 48.726 14.737 1.00 12.44 270 ARG B CA 1
ATOM 4891 C C . ARG B 1 233 ? 54.210 48.802 16.265 1.00 12.26 270 ARG B C 1
ATOM 4892 O O . ARG B 1 233 ? 53.277 48.529 17.001 1.00 12.13 270 ARG B O 1
ATOM 4900 N N . TYR B 1 234 ? 55.370 49.211 16.737 1.00 11.41 271 TYR B N 1
ATOM 4901 C CA . TYR B 1 234 ? 55.619 49.371 18.169 1.00 11.49 271 TYR B CA 1
ATOM 4902 C C . TYR B 1 234 ? 54.712 50.430 18.783 1.00 11.67 271 TYR B C 1
ATOM 4903 O O . TYR B 1 234 ? 54.668 51.551 18.305 1.00 12.49 271 TYR B O 1
ATOM 4912 N N . PRO B 1 235 ? 53.951 50.088 19.820 1.00 11.38 272 PRO B N 1
ATOM 4913 C CA . PRO B 1 235 ? 53.074 51.073 20.453 1.00 11.55 272 PRO B CA 1
ATOM 4914 C C . PRO B 1 235 ? 53.763 52.293 21.066 1.00 11.54 272 PRO B C 1
ATOM 4915 O O . PRO B 1 235 ? 53.087 53.299 21.241 1.00 11.48 272 PRO B O 1
ATOM 4919 N N . GLY B 1 236 ? 55.037 52.180 21.442 1.00 11.77 273 GLY B N 1
ATOM 4920 C CA . GLY B 1 236 ? 55.795 53.311 21.961 1.00 11.55 273 GLY B CA 1
ATOM 4921 C C . GLY B 1 236 ? 56.213 53.122 23.400 1.00 11.67 273 GLY B C 1
ATOM 4922 O O . GLY B 1 236 ? 55.591 52.375 24.159 1.00 11.94 273 GLY B O 1
ATOM 4923 N N . ASP B 1 237 ? 57.261 53.839 23.804 1.00 12.10 274 ASP B N 1
ATOM 4924 C CA . ASP B 1 237 ? 57.805 53.706 25.152 1.00 12.23 274 ASP B CA 1
ATOM 4925 C C . ASP B 1 237 ? 56.818 54.074 26.261 1.00 12.28 274 ASP B C 1
ATOM 4926 O O . ASP B 1 237 ? 56.963 53.584 27.378 1.00 12.66 274 ASP B O 1
ATOM 4931 N N . GLU B 1 238 ? 55.839 54.932 25.979 1.00 12.81 275 GLU B N 1
ATOM 4932 C CA . GLU B 1 238 ? 54.832 55.296 26.965 1.00 13.69 275 GLU B CA 1
ATOM 4933 C C . GLU B 1 238 ? 53.829 54.194 27.260 1.00 12.65 275 GLU B C 1
ATOM 4934 O O . GLU B 1 238 ? 53.078 54.290 28.241 1.00 12.50 275 GLU B O 1
ATOM 4940 N N . TRP B 1 239 ? 53.837 53.144 26.429 1.00 11.23 276 TRP B N 1
ATOM 4941 C CA . TRP B 1 239 ? 52.773 52.139 26.421 1.00 11.07 276 TRP B CA 1
ATOM 4942 C C . TRP B 1 239 ? 53.248 50.713 26.651 1.00 10.58 276 TRP B C 1
ATOM 4943 O O . TRP B 1 239 ? 52.432 49.815 26.808 1.00 11.60 276 TRP B O 1
ATOM 4954 N N . VAL B 1 240 ? 54.558 50.516 26.707 1.00 10.41 277 VAL B N 1
ATOM 4955 C CA . VAL B 1 240 ? 55.163 49.192 26.803 1.00 10.24 277 VAL B CA 1
ATOM 4956 C C . VAL B 1 240 ? 56.209 49.139 27.930 1.00 10.79 277 VAL B C 1
ATOM 4957 O O . VAL B 1 240 ? 57.089 50.015 28.008 1.00 11.09 277 VAL B O 1
ATOM 4961 N N . ASP B 1 241 ? 56.109 48.121 28.792 1.00 9.76 278 ASP B N 1
ATOM 4962 C CA . ASP B 1 241 ? 57.137 47.803 29.793 1.00 10.25 278 ASP B CA 1
ATOM 4963 C C . ASP B 1 241 ? 58.113 46.706 29.351 1.00 10.06 278 ASP B C 1
ATOM 4964 O O . ASP B 1 241 ? 59.279 46.687 29.761 1.00 10.02 278 ASP B O 1
ATOM 4969 N N . VAL B 1 242 ? 57.611 45.767 28.555 1.00 10.71 279 VAL B N 1
ATOM 4970 C CA . VAL B 1 242 ? 58.305 44.522 28.239 1.00 10.66 279 VAL B CA 1
ATOM 4971 C C . VAL B 1 242 ? 58.338 44.402 26.722 1.00 10.80 279 VAL B C 1
ATOM 4972 O O . VAL B 1 242 ? 57.290 44.359 26.081 1.00 10.67 279 VAL B O 1
ATOM 4976 N N . LEU B 1 243 ? 59.553 44.390 26.169 1.00 11.20 280 LEU B N 1
ATOM 4977 C CA . LEU B 1 243 ? 59.781 44.212 24.740 1.00 11.65 280 LEU B CA 1
ATOM 4978 C C . LEU B 1 243 ? 60.061 42.749 24.442 1.00 11.39 280 LEU B C 1
ATOM 4979 O O . LEU B 1 243 ? 61.118 42.244 24.778 1.00 11.83 280 LEU B O 1
ATOM 4984 N N . GLY B 1 244 ? 59.122 42.092 23.776 1.00 11.13 281 GLY B N 1
ATOM 4985 C CA . GLY B 1 244 ? 59.277 40.700 23.415 1.00 11.05 281 GLY B CA 1
ATOM 4986 C C . GLY B 1 244 ? 59.134 40.450 21.928 1.00 10.38 281 GLY B C 1
ATOM 4987 O O . GLY B 1 244 ? 59.056 41.356 21.110 1.00 10.86 281 GLY B O 1
ATOM 4988 N N . PHE B 1 245 ? 59.145 39.171 21.607 1.00 10.60 282 PHE B N 1
ATOM 4989 C CA . PHE B 1 245 ? 58.789 38.668 20.276 1.00 10.54 282 PHE B CA 1
ATOM 4990 C C . PHE B 1 245 ? 58.500 37.181 20.406 1.00 10.97 282 PHE B C 1
ATOM 4991 O O . PHE B 1 245 ? 58.901 36.551 21.402 1.00 11.39 282 PHE B O 1
ATOM 4999 N N . ASP B 1 246 ? 57.793 36.646 19.411 1.00 11.29 283 ASP B N 1
ATOM 5000 C CA . ASP B 1 246 ? 57.475 35.237 19.325 1.00 11.60 283 ASP B CA 1
ATOM 5001 C C . ASP B 1 246 ? 58.148 34.679 18.076 1.00 11.77 283 ASP B C 1
ATOM 5002 O O . ASP B 1 246 ? 58.232 35.360 17.068 1.00 13.16 283 ASP B O 1
ATOM 5007 N N . THR B 1 247 ? 58.568 33.429 18.147 1.00 11.80 284 THR B N 1
ATOM 5008 C CA . THR B 1 247 ? 59.189 32.794 17.009 1.00 12.86 284 THR B CA 1
ATOM 5009 C C . THR B 1 247 ? 59.044 31.280 17.054 1.00 12.96 284 THR B C 1
ATOM 5010 O O . THR B 1 247 ? 59.321 30.641 18.062 1.00 13.53 284 THR B O 1
ATOM 5014 N N . TYR B 1 248 ? 58.610 30.723 15.922 1.00 13.16 285 TYR B N 1
ATOM 5015 C CA . TYR B 1 248 ? 58.391 29.296 15.791 1.00 13.72 285 TYR B CA 1
ATOM 5016 C C . TYR B 1 248 ? 59.127 28.818 14.549 1.00 14.27 285 TYR B C 1
ATOM 5017 O O . TYR B 1 248 ? 59.030 29.452 13.488 1.00 14.88 285 TYR B O 1
ATOM 5026 N N . GLY B 1 249 ? 59.876 27.734 14.693 1.00 15.01 286 GLY B N 1
ATOM 5027 C CA . GLY B 1 249 ? 60.808 27.338 13.657 1.00 16.37 286 GLY B CA 1
ATOM 5028 C C . GLY B 1 249 ? 60.714 25.894 13.256 1.00 17.57 286 GLY B C 1
ATOM 5029 O O . GLY B 1 249 ? 59.922 25.125 13.758 1.00 17.23 286 GLY B O 1
ATOM 5030 N N . PRO B 1 250 ? 61.595 25.505 12.351 1.00 18.10 287 PRO B N 1
ATOM 5031 C CA . PRO B 1 250 ? 61.582 24.113 11.878 1.00 18.72 287 PRO B CA 1
ATOM 5032 C C . PRO B 1 250 ? 62.200 23.140 12.850 1.00 18.99 287 PRO B C 1
ATOM 5033 O O . PRO B 1 250 ? 63.143 23.488 13.561 1.00 18.63 287 PRO B O 1
ATOM 5037 N N . VAL B 1 251 ? 61.695 21.909 12.859 1.00 19.19 288 VAL B N 1
ATOM 5038 C CA . VAL B 1 251 ? 62.245 20.845 13.687 1.00 19.86 288 VAL B CA 1
ATOM 5039 C C . VAL B 1 251 ? 63.611 20.350 13.173 1.00 19.97 288 VAL B C 1
ATOM 5040 O O . VAL B 1 251 ? 64.422 19.853 13.951 1.00 20.72 288 VAL B O 1
ATOM 5044 N N . ALA B 1 252 ? 63.850 20.496 11.880 1.00 20.56 289 ALA B N 1
ATOM 5045 C CA . ALA B 1 252 ? 65.088 20.029 11.241 1.00 21.29 289 ALA B CA 1
ATOM 5046 C C . ALA B 1 252 ? 65.804 21.158 10.512 1.00 21.61 289 ALA B C 1
ATOM 5047 O O . ALA B 1 252 ? 65.209 22.171 10.154 1.00 21.47 289 ALA B O 1
ATOM 5049 N N . ASP B 1 253 ? 67.103 20.976 10.317 1.00 22.75 290 ASP B N 1
ATOM 5050 C CA . ASP B 1 253 ? 67.938 21.916 9.582 1.00 23.56 290 ASP B CA 1
ATOM 5051 C C . ASP B 1 253 ? 67.666 23.344 10.037 1.00 22.90 290 ASP B C 1
ATOM 5052 O O . ASP B 1 253 ? 67.312 24.232 9.245 1.00 22.91 290 ASP B O 1
ATOM 5057 N N . ASN B 1 254 ? 67.820 23.547 11.340 1.00 21.89 291 ASN B N 1
ATOM 5058 C CA . ASN B 1 254 ? 67.327 24.774 11.965 1.00 20.74 291 ASN B CA 1
ATOM 5059 C C . ASN B 1 254 ? 68.388 25.731 12.473 1.00 20.77 291 ASN B C 1
ATOM 5060 O O . ASN B 1 254 ? 68.076 26.616 13.271 1.00 20.01 291 ASN B O 1
ATOM 5065 N N . ALA B 1 255 ? 69.626 25.603 12.008 1.00 20.70 292 ALA B N 1
ATOM 5066 C CA . ALA B 1 255 ? 70.687 26.506 12.457 1.00 19.98 292 ALA B CA 1
ATOM 5067 C C . ALA B 1 255 ? 70.441 27.954 12.038 1.00 19.76 292 ALA B C 1
ATOM 5068 O O . ALA B 1 255 ? 70.723 28.864 12.814 1.00 19.26 292 ALA B O 1
ATOM 5070 N N . ASP B 1 256 ? 69.933 28.178 10.829 1.00 19.54 293 ASP B N 1
ATOM 5071 C CA . ASP B 1 256 ? 69.630 29.525 10.369 1.00 20.02 293 ASP B CA 1
ATOM 5072 C C . ASP B 1 256 ? 68.551 30.139 11.284 1.00 19.19 293 ASP B C 1
ATOM 5073 O O . ASP B 1 256 ? 68.658 31.293 11.678 1.00 19.10 293 ASP B O 1
ATOM 5082 N N . TRP B 1 257 ? 67.536 29.347 11.629 1.00 17.97 294 TRP B N 1
ATOM 5083 C CA . TRP B 1 257 ? 66.448 29.832 12.455 1.00 17.34 294 TRP B CA 1
ATOM 5084 C C . TRP B 1 257 ? 66.964 30.175 13.847 1.00 16.89 294 TRP B C 1
ATOM 5085 O O . TRP B 1 257 ? 66.617 31.217 14.381 1.00 15.90 294 TRP B O 1
ATOM 5096 N N . PHE B 1 258 ? 67.821 29.336 14.417 1.00 16.88 295 PHE B N 1
ATOM 5097 C CA . PHE B 1 258 ? 68.430 29.633 15.725 1.00 16.46 295 PHE B CA 1
ATOM 5098 C C . PHE B 1 258 ? 69.258 30.908 15.710 1.00 16.67 295 PHE B C 1
ATOM 5099 O O . PHE B 1 258 ? 69.185 31.720 16.629 1.00 16.76 295 PHE B O 1
ATOM 5107 N N . ARG B 1 259 ? 70.010 31.140 14.642 1.00 16.40 296 ARG B N 1
ATOM 5108 C CA . ARG B 1 259 ? 70.738 32.388 14.513 1.00 16.56 296 ARG B CA 1
ATOM 5109 C C . ARG B 1 259 ? 69.771 33.568 14.478 1.00 15.80 296 ARG B C 1
ATOM 5110 O O . ARG B 1 259 ? 70.071 34.629 15.002 1.00 16.01 296 ARG B O 1
ATOM 5118 N N . ASN B 1 260 ? 68.617 33.380 13.835 1.00 15.25 297 ASN B N 1
ATOM 5119 C CA . ASN B 1 260 ? 67.574 34.400 13.771 1.00 14.49 297 ASN B CA 1
ATOM 5120 C C . ASN B 1 260 ? 66.940 34.640 15.157 1.00 13.76 297 ASN B C 1
ATOM 5121 O O . ASN B 1 260 ? 66.649 35.763 15.481 1.00 13.83 297 ASN B O 1
ATOM 5126 N N . VAL B 1 261 ? 66.815 33.596 15.959 1.00 13.49 298 VAL B N 1
ATOM 5127 C CA . VAL B 1 261 ? 66.315 33.737 17.334 1.00 13.27 298 VAL B CA 1
ATOM 5128 C C . VAL B 1 261 ? 67.280 34.644 18.080 1.00 13.72 298 VAL B C 1
ATOM 5129 O O . VAL B 1 261 ? 66.870 35.628 18.704 1.00 13.31 298 VAL B O 1
ATOM 5133 N N . VAL B 1 262 ? 68.564 34.314 17.990 1.00 13.51 299 VAL B N 1
ATOM 5134 C CA . VAL B 1 262 ? 69.603 35.062 18.699 1.00 13.57 299 VAL B CA 1
ATOM 5135 C C . VAL B 1 262 ? 69.640 36.515 18.204 1.00 13.50 299 VAL B C 1
ATOM 5136 O O . VAL B 1 262 ? 69.781 37.447 19.006 1.00 14.05 299 VAL B O 1
ATOM 5140 N N . ALA B 1 263 ? 69.505 36.733 16.901 1.00 13.92 300 ALA B N 1
ATOM 5141 C CA . ALA B 1 263 ? 69.538 38.081 16.357 1.00 13.78 300 ALA B CA 1
ATOM 5142 C C . ALA B 1 263 ? 68.351 38.942 16.820 1.00 13.88 300 ALA B C 1
ATOM 5143 O O . ALA B 1 263 ? 68.520 40.111 17.138 1.00 13.88 300 ALA B O 1
ATOM 5145 N N . ASN B 1 264 ? 67.151 38.356 16.842 1.00 13.24 301 ASN B N 1
ATOM 5146 C CA . ASN B 1 264 ? 65.974 39.078 17.335 1.00 13.07 301 ASN B CA 1
ATOM 5147 C C . ASN B 1 264 ? 66.061 39.388 18.826 1.00 13.10 301 ASN B C 1
ATOM 5148 O O . ASN B 1 264 ? 65.726 40.477 19.235 1.00 12.91 301 ASN B O 1
ATOM 5153 N N . ALA B 1 265 ? 66.549 38.437 19.602 1.00 12.77 302 ALA B N 1
ATOM 5154 C CA . ALA B 1 265 ? 66.746 38.613 21.046 1.00 12.67 302 ALA B CA 1
ATOM 5155 C C . ALA B 1 265 ? 67.795 39.682 21.318 1.00 13.29 302 ALA B C 1
ATOM 5156 O O . ALA B 1 265 ? 67.663 40.481 22.232 1.00 12.97 302 ALA B O 1
ATOM 5158 N N . ALA B 1 266 ? 68.845 39.688 20.518 1.00 13.16 303 ALA B N 1
ATOM 5159 C CA . ALA B 1 266 ? 69.876 40.711 20.645 1.00 13.06 303 ALA B CA 1
ATOM 5160 C C . ALA B 1 266 ? 69.312 42.112 20.362 1.00 13.52 303 ALA B C 1
ATOM 5161 O O . ALA B 1 266 ? 69.639 43.093 21.049 1.00 13.62 303 ALA B O 1
ATOM 5163 N N . LEU B 1 267 ? 68.452 42.210 19.345 1.00 13.42 304 LEU B N 1
ATOM 5164 C CA . LEU B 1 267 ? 67.843 43.479 18.988 1.00 13.81 304 LEU B CA 1
ATOM 5165 C C . LEU B 1 267 ? 66.954 43.973 20.123 1.00 13.47 304 LEU B C 1
ATOM 5166 O O . LEU B 1 267 ? 67.094 45.126 20.554 1.00 13.45 304 LEU B O 1
ATOM 5171 N N . VAL B 1 268 ? 66.051 43.133 20.630 1.00 13.56 305 VAL B N 1
ATOM 5172 C CA . VAL B 1 268 ? 65.179 43.609 21.692 1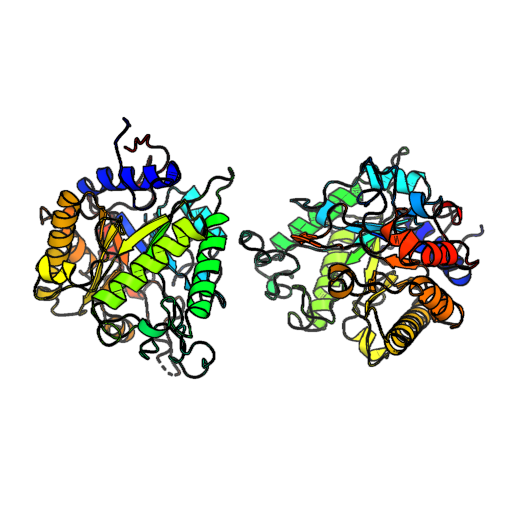.00 13.57 305 VAL B CA 1
ATOM 5173 C C . VAL B 1 268 ? 65.981 43.930 22.945 1.00 13.23 305 VAL B C 1
ATOM 5174 O O . VAL B 1 268 ? 65.629 44.858 23.660 1.00 13.08 305 VAL B O 1
ATOM 5178 N N . ALA B 1 269 ? 67.065 43.197 23.192 1.00 12.31 306 ALA B N 1
ATOM 5179 C CA . ALA B 1 269 ? 67.906 43.455 24.371 1.00 12.40 306 ALA B CA 1
ATOM 5180 C C . ALA B 1 269 ? 68.552 44.824 24.267 1.00 12.23 306 ALA B C 1
ATOM 5181 O O . ALA B 1 269 ? 68.573 45.590 25.238 1.00 12.44 306 ALA B O 1
ATOM 5183 N N . ARG B 1 270 ? 69.066 45.153 23.091 1.00 12.09 307 ARG B N 1
ATOM 5184 C CA . ARG B 1 270 ? 69.685 46.468 22.903 1.00 12.99 307 ARG B CA 1
ATOM 5185 C C . ARG B 1 270 ? 68.654 47.594 22.990 1.00 12.61 307 ARG B C 1
ATOM 5186 O O . ARG B 1 270 ? 68.882 48.623 23.626 1.00 13.08 307 ARG B O 1
ATOM 5194 N N . MET B 1 271 ? 67.495 47.397 22.377 1.00 12.64 308 MET B N 1
ATOM 5195 C CA . MET B 1 271 ? 66.419 48.389 22.431 1.00 12.51 308 MET B CA 1
ATOM 5196 C C . MET B 1 271 ? 65.941 48.578 23.875 1.00 12.36 308 MET B C 1
ATOM 5197 O O . MET B 1 271 ? 65.693 49.697 24.325 1.00 12.49 308 MET B O 1
ATOM 5202 N N . ALA B 1 272 ? 65.851 47.479 24.606 1.00 12.61 309 ALA B N 1
ATOM 5203 C CA . ALA B 1 272 ? 65.369 47.498 25.980 1.00 12.31 309 ALA B CA 1
ATOM 5204 C C . ALA B 1 272 ? 66.306 48.294 26.867 1.00 12.67 309 ALA B C 1
ATOM 5205 O O . ALA B 1 272 ? 65.865 49.073 27.700 1.00 12.40 309 ALA B O 1
ATOM 5207 N N . GLU B 1 273 ? 67.604 48.122 26.686 1.00 12.65 310 GLU B N 1
ATOM 5208 C CA . GLU B 1 273 ? 68.536 48.892 27.489 1.00 13.16 310 GLU B CA 1
ATOM 5209 C C . GLU B 1 273 ? 68.408 50.373 27.195 1.00 13.06 310 GLU B C 1
ATOM 5210 O O . GLU B 1 273 ? 68.456 51.185 28.080 1.00 14.29 310 GLU B O 1
ATOM 5216 N N . ALA B 1 274 ? 68.252 50.719 25.933 1.00 12.20 311 ALA B N 1
ATOM 5217 C CA . ALA B 1 274 ? 68.147 52.133 25.539 1.00 12.87 311 ALA B CA 1
ATOM 5218 C C . ALA B 1 274 ? 66.856 52.775 26.041 1.00 13.17 311 ALA B C 1
ATOM 5219 O O . ALA B 1 274 ? 66.798 53.983 26.276 1.00 14.83 311 ALA B O 1
ATOM 5221 N N . ARG B 1 275 ? 65.815 51.972 26.202 1.00 12.38 312 ARG B N 1
ATOM 5222 C CA . ARG B 1 275 ? 64.475 52.498 26.453 1.00 12.47 312 ARG B CA 1
ATOM 5223 C C . ARG B 1 275 ? 63.944 52.203 27.851 1.00 12.11 312 ARG B C 1
ATOM 5224 O O . ARG B 1 275 ? 62.795 52.570 28.167 1.00 13.60 312 ARG B O 1
ATOM 5232 N N . GLY B 1 276 ? 64.742 51.550 28.690 1.00 11.65 313 GLY B N 1
ATOM 5233 C CA . GLY B 1 276 ? 64.333 51.262 30.056 1.00 11.79 313 GLY B CA 1
ATOM 5234 C C . GLY B 1 276 ? 63.283 50.169 30.152 1.00 11.88 313 GLY B C 1
ATOM 5235 O O . GLY B 1 276 ? 62.420 50.222 31.026 1.00 12.04 313 GLY B O 1
ATOM 5236 N N . LYS B 1 277 ? 63.357 49.182 29.266 1.00 11.83 314 LYS B N 1
ATOM 5237 C CA . LYS B 1 277 ? 62.388 48.099 29.222 1.00 11.50 314 LYS B CA 1
ATOM 5238 C C . LYS B 1 277 ? 63.017 46.758 29.588 1.00 10.30 314 LYS B C 1
ATOM 5239 O O . LYS B 1 277 ? 64.230 46.617 29.666 1.00 11.75 314 LYS B O 1
ATOM 5245 N N . ILE B 1 278 ? 62.172 45.748 29.756 1.00 10.71 315 ILE B N 1
ATOM 5246 C CA . ILE B 1 278 ? 62.628 44.383 29.952 1.00 10.01 315 ILE B CA 1
ATOM 5247 C C . ILE B 1 278 ? 62.494 43.630 28.629 1.00 9.82 315 ILE B C 1
ATOM 5248 O O . ILE B 1 278 ? 61.389 43.504 28.124 1.00 10.74 315 ILE B O 1
ATOM 5253 N N . PRO B 1 279 ? 63.585 43.100 28.101 1.00 10.00 316 PRO B N 1
ATOM 5254 C CA . PRO B 1 279 ? 63.519 42.292 26.870 1.00 10.27 316 PRO B CA 1
ATOM 5255 C C . PRO B 1 279 ? 63.267 40.831 27.224 1.00 10.68 316 PRO B C 1
ATOM 5256 O O . PRO B 1 279 ? 63.814 40.274 28.190 1.00 11.35 316 PRO B O 1
ATOM 5260 N N . VAL B 1 280 ? 62.438 40.190 26.422 1.00 10.79 317 VAL B N 1
ATOM 5261 C CA . VAL B 1 280 ? 62.094 38.770 26.620 1.00 10.99 317 VAL B CA 1
ATOM 5262 C C . VAL B 1 280 ? 61.853 38.083 25.295 1.00 11.01 317 VAL B C 1
ATOM 5263 O O . VAL B 1 280 ? 61.676 38.737 24.265 1.00 11.32 317 VAL B O 1
ATOM 5267 N N . ILE B 1 281 ? 61.846 36.749 25.332 1.00 10.67 318 ILE B N 1
ATOM 5268 C CA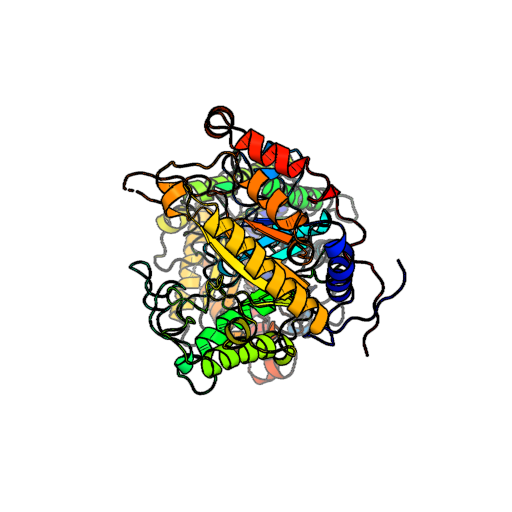 . ILE B 1 281 ? 61.248 35.970 24.249 1.00 10.96 318 ILE B CA 1
ATOM 5269 C C . ILE B 1 281 ? 59.936 35.456 24.816 1.00 11.06 318 ILE B C 1
ATOM 5270 O O . ILE B 1 281 ? 59.915 34.589 25.700 1.00 11.76 318 ILE B O 1
ATOM 5275 N N . SER B 1 282 ? 58.840 36.001 24.323 1.00 11.54 319 SER B N 1
ATOM 5276 C CA . SER B 1 282 ? 57.543 35.715 24.921 1.00 11.73 319 SER B CA 1
ATOM 5277 C C . SER B 1 282 ? 56.887 34.445 24.460 1.00 11.82 319 SER B C 1
ATOM 5278 O O . SER B 1 282 ? 56.026 33.959 25.129 1.00 12.95 319 SER B O 1
ATOM 5282 N N . GLY B 1 283 ? 57.334 33.888 23.344 1.00 11.96 320 GLY B N 1
ATOM 5283 C CA . GLY B 1 283 ? 56.822 32.605 22.885 1.00 12.33 320 GLY B CA 1
ATOM 5284 C C . GLY B 1 283 ? 57.778 32.041 21.855 1.00 12.91 320 GLY B C 1
ATOM 5285 O O . GLY B 1 283 ? 58.044 32.680 20.852 1.00 14.50 320 GLY B O 1
ATOM 5286 N N . ILE B 1 284 ? 58.273 30.836 22.080 1.00 12.60 321 ILE B N 1
ATOM 5287 C CA . ILE B 1 284 ? 59.245 30.242 21.181 1.00 12.93 321 ILE B CA 1
ATOM 5288 C C . ILE B 1 284 ? 59.044 28.728 21.181 1.00 12.68 321 ILE B C 1
ATOM 5289 O O . ILE B 1 284 ? 58.733 28.135 22.197 1.00 13.12 321 ILE B O 1
ATOM 5294 N N . GLY B 1 285 ? 59.224 28.110 20.032 1.00 13.02 322 GLY B N 1
ATOM 5295 C CA . GLY B 1 285 ? 59.125 26.669 19.949 1.00 13.16 322 GLY B CA 1
ATOM 5296 C C . GLY B 1 285 ? 59.388 26.153 18.550 1.00 14.16 322 GLY B C 1
ATOM 5297 O O . GLY B 1 285 ? 59.394 26.904 17.577 1.00 15.11 322 GLY B O 1
ATOM 5298 N N . ILE B 1 286 ? 59.591 24.842 18.462 1.00 14.66 323 ILE B N 1
ATOM 5299 C CA . ILE B 1 286 ? 59.396 24.144 17.192 1.00 15.48 323 ILE B CA 1
ATOM 5300 C C . ILE B 1 286 ? 57.960 24.447 16.754 1.00 15.24 323 ILE B C 1
ATOM 5301 O O . ILE B 1 286 ? 57.045 24.427 17.564 1.00 16.06 323 ILE B O 1
ATOM 5306 N N . ARG B 1 287 ? 57.748 24.731 15.483 1.00 16.02 324 ARG B N 1
ATOM 5307 C CA . ARG B 1 287 ? 56.412 24.991 14.975 1.00 15.77 324 ARG B CA 1
ATOM 5308 C C . ARG B 1 287 ? 55.464 23.805 15.228 1.00 16.56 324 ARG B C 1
ATOM 5309 O O . ARG B 1 287 ? 55.857 22.638 15.113 1.00 16.56 324 ARG B O 1
ATOM 5317 N N . ALA B 1 288 ? 54.225 24.113 15.601 1.00 17.07 325 ALA B N 1
ATOM 5318 C CA . ALA B 1 288 ? 53.248 23.091 15.935 1.00 17.32 325 ALA B CA 1
ATOM 5319 C C . ALA B 1 288 ? 53.074 21.989 14.878 1.00 17.52 325 ALA B C 1
ATOM 5320 O O . ALA B 1 288 ? 52.923 20.857 15.273 1.00 17.23 325 ALA B O 1
ATOM 5322 N N . PRO B 1 289 ? 53.036 22.312 13.586 1.00 18.03 326 PRO B N 1
ATOM 5323 C CA . PRO B 1 289 ? 52.867 21.256 12.566 1.00 18.64 326 PRO B CA 1
ATOM 5324 C C . PRO B 1 289 ? 53.939 20.173 12.625 1.00 19.03 326 PRO B C 1
ATOM 5325 O O . PRO B 1 289 ? 53.638 18.991 12.378 1.00 20.11 326 PRO B O 1
ATOM 5329 N N . ASP B 1 290 ? 55.162 20.544 12.964 1.00 18.82 327 ASP B N 1
ATOM 5330 C CA . ASP B 1 290 ? 56.229 19.549 13.075 1.00 18.83 327 ASP B CA 1
ATOM 5331 C C . ASP B 1 290 ? 56.045 18.652 14.287 1.00 18.73 327 ASP B C 1
ATOM 5332 O O . ASP B 1 290 ? 56.246 17.434 14.216 1.00 19.58 327 ASP B O 1
ATOM 5337 N N . ILE B 1 291 ? 55.653 19.236 15.424 1.00 18.83 328 ILE B N 1
ATOM 5338 C CA . ILE B 1 291 ? 55.386 18.458 16.611 1.00 18.68 328 ILE B CA 1
ATOM 5339 C C . ILE B 1 291 ? 54.173 17.546 16.381 1.00 19.44 328 ILE B C 1
ATOM 5340 O O . ILE B 1 291 ? 54.194 16.372 16.768 1.00 19.30 328 ILE B O 1
ATOM 5345 N N . GLU B 1 292 ? 53.136 18.087 15.749 1.00 19.88 329 GLU B N 1
ATOM 5346 C CA . GLU B 1 292 ? 51.912 17.336 15.470 1.00 20.33 329 GLU B CA 1
ATOM 5347 C C . GLU B 1 292 ? 52.158 16.156 14.516 1.00 21.33 329 GLU B C 1
ATOM 5348 O O . GLU B 1 292 ? 51.405 15.188 14.532 1.00 21.88 329 GLU B O 1
ATOM 5354 N N . ALA B 1 293 ? 53.212 16.246 13.708 1.00 21.67 330 ALA B N 1
ATOM 5355 C CA . ALA B 1 293 ? 53.645 15.142 12.837 1.00 21.90 330 ALA B CA 1
ATOM 5356 C C . ALA B 1 293 ? 54.513 14.114 13.554 1.00 22.55 330 ALA B C 1
ATOM 5357 O O . ALA B 1 293 ? 54.999 13.180 12.910 1.00 23.35 330 ALA B O 1
ATOM 5359 N N . GLY B 1 294 ? 54.714 14.262 14.863 1.00 22.30 331 GLY B N 1
ATOM 5360 C CA . GLY B 1 294 ? 55.469 13.310 15.662 1.00 22.67 331 GLY B CA 1
ATOM 5361 C C . GLY B 1 294 ? 56.973 13.528 15.590 1.00 22.62 331 GLY B C 1
ATOM 5362 O O . GLY B 1 294 ? 57.753 12.700 16.097 1.00 22.95 331 GLY B O 1
ATOM 5363 N N . LEU B 1 295 ? 57.384 14.633 14.969 1.00 22.01 332 LEU B N 1
ATOM 5364 C CA . LEU B 1 295 ? 58.809 14.937 14.781 1.00 21.92 332 LEU B CA 1
ATOM 5365 C C . LEU B 1 295 ? 59.415 15.572 16.038 1.00 21.79 332 LEU B C 1
ATOM 5366 O O . LEU B 1 295 ? 58.696 16.048 16.912 1.00 21.01 332 LEU B O 1
ATOM 5371 N N . TYR B 1 296 ? 60.742 15.539 16.134 1.00 21.89 333 TYR B N 1
ATOM 5372 C CA . TYR B 1 296 ? 61.442 16.037 17.314 1.00 22.01 333 TYR B CA 1
ATOM 5373 C C . TYR B 1 296 ? 62.863 16.489 17.002 1.00 21.32 333 TYR B C 1
ATOM 5374 O O . TYR B 1 296 ? 63.477 16.049 16.026 1.00 21.03 333 TYR B O 1
ATOM 5383 N N . ASP B 1 297 ? 63.382 17.369 17.856 1.00 20.43 334 ASP B N 1
ATOM 5384 C CA . ASP B 1 297 ? 64.783 17.797 17.805 1.00 20.25 334 ASP B CA 1
ATOM 5385 C C . ASP B 1 297 ? 65.357 17.633 19.196 1.00 20.40 334 ASP B C 1
ATOM 5386 O O . ASP B 1 297 ? 65.115 18.467 20.087 1.00 19.62 334 ASP B O 1
ATOM 5391 N N . ASN B 1 298 ? 66.102 16.544 19.405 1.00 20.15 335 ASN B N 1
ATOM 5392 C CA . ASN B 1 298 ? 66.626 16.236 20.723 1.00 20.40 335 ASN B CA 1
ATOM 5393 C C . ASN B 1 298 ? 67.848 17.063 21.141 1.00 20.23 335 ASN B C 1
ATOM 5394 O O . ASN B 1 298 ? 68.446 16.778 22.158 1.00 20.35 335 ASN B O 1
ATOM 5399 N N . GLN B 1 299 ? 68.176 18.100 20.379 1.00 20.01 336 GLN B N 1
ATOM 5400 C CA . GLN B 1 299 ? 69.199 19.078 20.773 1.00 20.43 336 GLN B CA 1
ATOM 5401 C C . GLN B 1 299 ? 68.617 20.503 20.873 1.00 19.52 336 GLN B C 1
ATOM 5402 O O . GLN B 1 299 ? 69.352 21.458 21.051 1.00 20.26 336 GLN B O 1
ATOM 5408 N N . TRP B 1 300 ? 67.302 20.636 20.786 1.00 18.16 337 TRP B N 1
ATOM 5409 C CA . TRP B 1 300 ? 66.669 21.949 20.636 1.00 16.93 337 TRP B CA 1
ATOM 5410 C C . TRP B 1 300 ? 66.915 22.866 21.827 1.00 16.57 337 TRP B C 1
ATOM 5411 O O . TRP B 1 300 ? 67.345 24.015 21.646 1.00 16.53 337 TRP B O 1
ATOM 5422 N N . TYR B 1 301 ? 66.673 22.372 23.028 1.00 16.51 338 TYR B N 1
ATOM 5423 C CA . TYR B 1 301 ? 66.878 23.195 24.218 1.00 16.38 338 TYR B CA 1
ATOM 5424 C C . TYR B 1 301 ? 68.359 23.523 24.424 1.00 16.78 338 TYR B C 1
ATOM 5425 O O . TYR B 1 301 ? 68.699 24.631 24.823 1.00 16.63 338 TYR B O 1
ATOM 5434 N N . ARG B 1 302 ? 69.235 22.560 24.147 1.00 16.84 339 ARG B N 1
ATOM 5435 C CA . ARG B 1 302 ? 70.658 22.813 24.299 1.00 17.16 339 ARG B CA 1
ATOM 5436 C C . ARG B 1 302 ? 71.115 23.874 23.321 1.00 16.91 339 ARG B C 1
ATOM 5437 O O . ARG B 1 302 ? 71.902 24.750 23.692 1.00 16.98 339 ARG B O 1
ATOM 5445 N N . LYS B 1 303 ? 70.627 23.827 22.083 1.00 16.91 340 LYS B N 1
ATOM 5446 C CA . LYS B 1 303 ? 70.962 24.823 21.077 1.00 17.03 340 LYS B CA 1
ATOM 5447 C C . LYS B 1 303 ? 70.449 26.196 21.490 1.00 16.41 340 LYS B C 1
ATOM 5448 O O . LYS B 1 303 ? 71.123 27.201 21.276 1.00 16.35 340 LYS B O 1
ATOM 5454 N N . LEU B 1 304 ? 69.252 26.224 22.084 1.00 15.24 341 LEU B N 1
ATOM 5455 C CA . LEU B 1 304 ? 68.621 27.492 22.445 1.00 14.55 341 LEU B CA 1
ATOM 5456 C C . LEU B 1 304 ? 69.437 28.201 23.526 1.00 14.92 341 LEU B C 1
ATOM 5457 O O . LEU B 1 304 ? 69.802 29.360 23.355 1.00 13.95 341 LEU B O 1
ATOM 5462 N N . ILE B 1 305 ? 69.720 27.517 24.627 1.00 15.34 342 ILE B N 1
ATOM 5463 C CA . ILE B 1 305 ? 70.451 28.184 25.706 1.00 15.46 342 ILE B CA 1
ATOM 5464 C C . ILE B 1 305 ? 71.882 28.478 25.296 1.00 15.47 342 ILE B C 1
ATOM 5465 O O . ILE B 1 305 ? 72.401 29.514 25.647 1.00 15.66 342 ILE B O 1
ATOM 5470 N N . SER B 1 306 ? 72.537 27.590 24.557 1.00 16.27 343 SER B N 1
ATOM 5471 C CA . SER B 1 306 ? 73.910 27.879 24.203 1.00 16.06 343 SER B CA 1
ATOM 5472 C C . SER B 1 306 ? 74.020 29.117 23.289 1.00 15.95 343 SER B C 1
ATOM 5473 O O . SER B 1 306 ? 74.904 29.955 23.490 1.00 16.38 343 SER B O 1
ATOM 5477 N N . GLY B 1 307 ? 73.139 29.223 22.295 1.00 14.94 344 GLY B N 1
ATOM 5478 C CA . GLY B 1 307 ? 73.153 30.328 21.368 1.00 15.18 344 GLY B CA 1
ATOM 5479 C C . GLY B 1 307 ? 72.808 31.613 22.075 1.00 15.31 344 GLY B C 1
ATOM 5480 O O . GLY B 1 307 ? 73.492 32.611 21.893 1.00 15.18 344 GLY B O 1
ATOM 5481 N N . LEU B 1 308 ? 71.782 31.567 22.925 1.00 15.33 345 LEU B N 1
ATOM 5482 C CA . LEU B 1 308 ? 71.381 32.784 23.622 1.00 14.66 345 LEU B CA 1
ATOM 5483 C C . LEU B 1 308 ? 72.460 33.282 24.584 1.00 14.95 345 LEU B C 1
ATOM 5484 O O . LEU B 1 308 ? 72.791 34.486 24.594 1.00 14.20 345 LEU B O 1
ATOM 5489 N N . LYS B 1 309 ? 73.015 32.385 25.389 1.00 14.80 346 LYS B N 1
ATOM 5490 C CA . LYS B 1 309 ? 73.898 32.867 26.433 1.00 15.60 346 LYS B CA 1
ATOM 5491 C C . LYS B 1 309 ? 75.280 33.234 25.901 1.00 14.91 346 LYS B C 1
ATOM 5492 O O . LYS B 1 309 ? 75.941 34.048 26.529 1.00 14.92 346 LYS B O 1
ATOM 5498 N N . ALA B 1 310 ? 75.688 32.731 24.733 1.00 15.19 347 ALA B N 1
ATOM 5499 C CA . ALA B 1 310 ? 76.985 33.138 24.153 1.00 15.26 347 ALA B CA 1
ATOM 5500 C C . ALA B 1 310 ? 76.958 34.555 23.591 1.00 14.85 347 ALA B C 1
ATOM 5501 O O . ALA B 1 310 ? 77.997 35.179 23.408 1.00 14.87 347 ALA B O 1
ATOM 5503 N N . ASP B 1 311 ? 75.768 35.041 23.257 1.00 14.66 348 ASP B N 1
ATOM 5504 C CA . ASP B 1 311 ? 75.618 36.329 22.611 1.00 13.79 348 ASP B CA 1
ATOM 5505 C C . ASP B 1 311 ? 75.459 37.391 23.684 1.00 13.63 348 ASP B C 1
ATOM 5506 O O . ASP B 1 311 ? 74.597 37.248 24.555 1.00 14.17 348 ASP B O 1
ATOM 5511 N N . PRO B 1 312 ? 76.278 38.434 23.650 1.00 13.73 349 PRO B N 1
ATOM 5512 C CA . PRO B 1 312 ? 76.288 39.390 24.765 1.00 13.54 349 PRO B CA 1
ATOM 5513 C C . PRO B 1 312 ? 75.030 40.232 24.907 1.00 13.16 349 PRO B C 1
ATOM 5514 O O . PRO B 1 312 ? 74.807 40.804 25.992 1.00 13.38 349 PRO B O 1
ATOM 5518 N N . ASP B 1 313 ? 74.253 40.359 23.827 1.00 13.11 350 ASP B N 1
ATOM 5519 C CA . ASP B 1 313 ? 72.952 41.023 23.904 1.00 12.67 350 ASP B CA 1
ATOM 5520 C C . ASP B 1 313 ? 71.824 40.055 24.183 1.00 12.43 350 ASP B C 1
ATOM 5521 O O . ASP B 1 313 ? 71.041 40.277 25.095 1.00 12.64 350 ASP B O 1
ATOM 5526 N N . ALA B 1 314 ? 71.726 38.997 23.386 1.00 12.70 351 ALA B N 1
ATOM 5527 C CA . ALA B 1 314 ? 70.630 38.051 23.538 1.00 12.71 351 ALA B CA 1
ATOM 5528 C C . ALA B 1 314 ? 70.573 37.427 24.928 1.00 12.47 351 ALA B C 1
ATOM 5529 O O . ALA B 1 314 ? 69.512 37.132 25.422 1.00 13.53 351 ALA B O 1
ATOM 5531 N N . ARG B 1 315 ? 71.717 37.270 25.570 1.00 12.45 352 ARG B N 1
ATOM 5532 C CA . ARG B 1 315 ? 71.757 36.678 26.893 1.00 12.50 352 ARG B CA 1
ATOM 5533 C C . ARG B 1 315 ? 71.001 37.521 27.925 1.00 12.17 352 ARG B C 1
ATOM 5534 O O . ARG B 1 315 ? 70.646 37.024 28.987 1.00 12.53 352 ARG B O 1
ATOM 5542 N N . GLU B 1 316 ? 70.778 38.789 27.614 1.00 11.69 353 GLU B N 1
ATOM 5543 C CA . GLU B 1 316 ? 70.177 39.719 28.555 1.00 11.45 353 GLU B CA 1
ATOM 5544 C C . GLU B 1 316 ? 68.640 39.690 28.596 1.00 11.73 353 GLU B C 1
ATOM 5545 O O . GLU B 1 316 ? 68.024 40.483 29.316 1.00 12.02 353 GLU B O 1
ATOM 5551 N N . ILE B 1 317 ? 68.018 38.762 27.879 1.00 11.56 354 ILE B N 1
ATOM 5552 C CA . ILE B 1 317 ? 66.583 38.593 28.011 1.00 11.53 354 ILE B CA 1
ATOM 5553 C C . ILE B 1 317 ? 66.278 38.094 29.412 1.00 12.03 354 ILE B C 1
ATOM 5554 O O . ILE B 1 317 ? 67.086 37.383 29.998 1.00 11.44 354 ILE B O 1
ATOM 5559 N N . ALA B 1 318 ? 65.121 38.462 29.956 1.00 11.52 355 ALA B N 1
ATOM 5560 C CA . ALA B 1 318 ? 64.747 38.028 31.301 1.00 11.91 355 ALA B CA 1
ATOM 5561 C C . ALA B 1 318 ? 64.247 36.608 31.300 1.00 11.56 355 ALA B C 1
ATOM 5562 O O . ALA B 1 318 ? 64.519 35.864 32.242 1.00 11.39 355 ALA B O 1
ATOM 5564 N N . PHE B 1 319 ? 63.471 36.251 30.272 1.00 11.40 356 PHE B N 1
ATOM 5565 C CA . PHE B 1 319 ? 62.895 34.905 30.172 1.00 11.61 356 PHE B CA 1
ATOM 5566 C C . PHE B 1 319 ? 62.634 34.528 28.747 1.00 11.19 356 PHE B C 1
ATOM 5567 O O . PHE B 1 319 ? 62.616 35.396 27.877 1.00 11.26 356 PHE B O 1
ATOM 5575 N N . LEU B 1 320 ? 62.466 33.215 28.529 1.00 10.90 357 LEU B N 1
ATOM 5576 C CA . LEU B 1 320 ? 61.884 32.691 27.292 1.00 11.77 357 LEU B CA 1
ATOM 5577 C C . LEU B 1 320 ? 60.743 31.774 27.738 1.00 11.56 357 LEU B C 1
ATOM 5578 O O . LEU B 1 320 ? 60.865 31.119 28.758 1.00 11.49 357 LEU B O 1
ATOM 5583 N N . LEU B 1 321 ? 59.647 31.740 26.978 1.00 11.61 358 LEU B N 1
ATOM 5584 C CA . LEU B 1 321 ? 58.495 30.936 27.331 1.00 11.85 358 LEU B CA 1
ATOM 5585 C C . LEU B 1 321 ? 58.114 30.030 26.160 1.00 11.63 358 LEU B C 1
ATOM 5586 O O . LEU B 1 321 ? 58.059 30.473 25.004 1.00 11.70 358 LEU B O 1
ATOM 5591 N N . VAL B 1 322 ? 57.897 28.755 26.467 1.00 11.78 359 VAL B N 1
ATOM 5592 C CA . VAL B 1 322 ? 57.386 27.784 25.512 1.00 12.39 359 VAL B CA 1
ATOM 5593 C C . VAL B 1 322 ? 55.936 27.437 25.810 1.00 11.83 359 VAL B C 1
ATOM 5594 O O . VAL B 1 322 ? 55.437 27.628 26.927 1.00 12.75 359 VAL B O 1
ATOM 5598 N N . TRP B 1 323 ? 55.249 26.920 24.804 1.00 11.90 360 TRP B N 1
ATOM 5599 C CA . TRP B 1 323 ? 53.803 26.796 24.836 1.00 12.15 360 TRP B CA 1
ATOM 5600 C C . TRP B 1 323 ? 53.314 25.520 25.554 1.00 12.45 360 TRP B C 1
ATOM 5601 O O . TRP B 1 323 ? 54.095 24.726 26.117 1.00 12.77 360 TRP B O 1
ATOM 5612 N N . ARG B 1 324 ? 51.998 25.406 25.626 1.00 13.04 361 ARG B N 1
ATOM 5613 C CA . ARG B 1 324 ? 51.332 24.451 26.496 1.00 13.34 361 ARG B CA 1
ATOM 5614 C C . ARG B 1 324 ? 51.579 22.993 26.137 1.00 13.63 361 ARG B C 1
ATOM 5615 O O . ARG B 1 324 ? 51.800 22.650 24.987 1.00 14.47 361 ARG B O 1
ATOM 5623 N N . ASN B 1 325 ? 51.464 22.148 27.145 1.00 14.63 362 ASN B N 1
ATOM 5624 C CA . ASN B 1 325 ? 51.595 20.696 26.992 1.00 15.17 362 ASN B CA 1
ATOM 5625 C C . ASN B 1 325 ? 50.174 20.096 27.029 1.00 15.41 362 ASN B C 1
ATOM 5626 O O . ASN B 1 325 ? 49.683 19.723 28.090 1.00 16.82 362 ASN B O 1
ATOM 5631 N N . ALA B 1 326 ? 49.523 20.038 25.875 1.00 16.32 363 ALA B N 1
ATOM 5632 C CA . ALA B 1 326 ? 48.124 19.607 25.765 1.00 17.34 363 ALA B CA 1
ATOM 5633 C C . ALA B 1 326 ? 48.027 18.135 26.181 1.00 18.28 363 ALA B C 1
ATOM 5634 O O . ALA B 1 326 ? 48.736 17.303 25.620 1.00 19.11 363 ALA B O 1
ATOM 5636 N N . PRO B 1 327 ? 47.195 17.825 27.174 1.00 19.29 364 PRO B N 1
ATOM 5637 C CA . PRO B 1 327 ? 47.156 16.469 27.753 1.00 20.36 364 PRO B CA 1
ATOM 5638 C C . PRO B 1 327 ? 46.718 15.399 26.752 1.00 21.47 364 PRO B C 1
ATOM 5639 O O . PRO B 1 327 ? 47.219 14.264 26.849 1.00 22.68 364 PRO B O 1
ATOM 5643 N N . GLN B 1 328 ? 45.825 15.748 25.828 1.00 22.69 365 GLN B N 1
ATOM 5644 C CA . GLN B 1 328 ? 45.384 14.837 24.764 1.00 23.45 365 GLN B CA 1
ATOM 5645 C C . GLN B 1 328 ? 45.751 15.340 23.382 1.00 22.69 365 GLN B C 1
ATOM 5646 O O . GLN B 1 328 ? 45.117 14.971 22.387 1.00 23.34 365 GLN B O 1
ATOM 5652 N N . GLY B 1 329 ? 46.754 16.208 23.297 1.00 21.32 366 GLY B N 1
ATOM 5653 C CA . GLY B 1 329 ? 47.142 16.766 22.016 1.00 20.93 366 GLY B CA 1
ATOM 5654 C C . GLY B 1 329 ? 46.041 17.622 21.421 1.00 20.52 366 GLY B C 1
ATOM 5655 O O . GLY B 1 329 ? 45.249 18.196 22.156 1.00 20.52 366 GLY B O 1
ATOM 5656 N N . VAL B 1 330 ? 46.006 17.711 20.094 1.00 20.93 367 VAL B N 1
ATOM 5657 C CA . VAL B 1 330 ? 44.922 18.387 19.373 1.00 21.79 367 VAL B CA 1
ATOM 5658 C C . VAL B 1 330 ? 44.316 17.418 18.352 1.00 22.94 367 VAL B C 1
ATOM 5659 O O . VAL B 1 330 ? 44.965 16.458 17.957 1.00 22.85 367 VAL B O 1
ATOM 5663 N N . PRO B 1 331 ? 43.085 17.657 17.918 1.00 24.57 368 PRO B N 1
ATOM 5664 C CA . PRO B 1 331 ? 42.484 16.800 16.885 1.00 25.93 368 PRO B CA 1
ATOM 5665 C C . PRO B 1 331 ? 43.300 16.721 15.593 1.00 27.66 368 PRO B C 1
ATOM 5666 O O . PRO B 1 331 ? 43.777 17.743 15.098 1.00 27.63 368 PRO B O 1
ATOM 5670 N N . GLY B 1 332 ? 43.450 15.504 15.061 1.00 29.48 369 GLY B N 1
ATOM 5671 C CA . GLY B 1 332 ? 44.198 15.256 13.836 1.00 30.78 369 GLY B CA 1
ATOM 5672 C C . GLY B 1 332 ? 43.337 14.706 12.702 1.00 31.64 369 GLY B C 1
ATOM 5673 O O . GLY B 1 332 ? 42.245 14.188 12.940 1.00 33.07 369 GLY B O 1
ATOM 5674 N N . GLY B 1 335 ? 39.836 11.409 12.974 1.00 39.40 372 GLY B N 1
ATOM 5675 C CA . GLY B 1 335 ? 39.337 11.284 14.335 1.00 38.97 372 GLY B CA 1
ATOM 5676 C C . GLY B 1 335 ? 40.400 10.944 15.374 1.00 38.51 372 GLY B C 1
ATOM 5677 O O . GLY B 1 335 ? 40.075 10.628 16.522 1.00 38.61 372 GLY B O 1
ATOM 5678 N N . THR B 1 336 ? 41.670 11.017 14.983 1.00 37.69 373 THR B N 1
ATOM 5679 C CA . THR B 1 336 ? 42.776 10.758 15.900 1.00 36.77 373 THR B CA 1
ATOM 5680 C C . THR B 1 336 ? 43.152 12.039 16.649 1.00 35.32 373 THR B C 1
ATOM 5681 O O . THR B 1 336 ? 42.613 13.111 16.367 1.00 35.86 373 THR B O 1
ATOM 5685 N N . GLN B 1 337 ? 44.038 11.908 17.629 1.00 32.68 374 GLN B N 1
ATOM 5686 C CA . GLN B 1 337 ? 44.678 13.069 18.248 1.00 30.83 374 GLN B CA 1
ATOM 5687 C C . GLN B 1 337 ? 46.131 13.070 17.794 1.00 28.55 374 GLN B C 1
ATOM 5688 O O . GLN B 1 337 ? 46.711 12.023 17.492 1.00 28.27 374 GLN B O 1
ATOM 5694 N N . VAL B 1 338 ? 46.728 14.251 17.731 1.00 25.66 375 VAL B N 1
ATOM 5695 C CA . VAL B 1 338 ? 48.142 14.361 17.427 1.00 23.96 375 VAL B CA 1
ATOM 5696 C C . VAL B 1 338 ? 48.822 15.213 18.506 1.00 22.32 375 VAL B C 1
ATOM 5697 O O . VAL B 1 338 ? 48.170 16.075 19.119 1.00 21.12 375 VAL B O 1
ATOM 5701 N N . PRO B 1 339 ? 50.107 14.969 18.760 1.00 20.95 376 PRO B N 1
ATOM 5702 C CA . PRO B 1 339 ? 50.776 15.635 19.880 1.00 19.99 376 PRO B CA 1
ATOM 5703 C C . PRO B 1 339 ? 50.928 17.133 19.661 1.00 18.21 376 PRO B C 1
ATOM 5704 O O . PRO B 1 339 ? 51.124 17.607 18.549 1.00 17.49 376 PRO B O 1
ATOM 5708 N N . HIS B 1 340 ? 50.892 17.856 20.770 1.00 17.34 377 HIS B N 1
ATOM 5709 C CA . HIS B 1 340 ? 50.902 19.325 20.758 1.00 16.58 377 HIS B CA 1
ATOM 5710 C C . HIS B 1 340 ? 51.406 19.762 22.130 1.00 16.16 377 HIS B C 1
ATOM 5711 O O . HIS B 1 340 ? 50.623 19.988 23.056 1.00 16.98 377 HIS B O 1
ATOM 5718 N N . TYR B 1 341 ? 52.736 19.818 22.260 1.00 16.75 378 TYR B N 1
ATOM 5719 C CA . TYR B 1 341 ? 53.381 20.058 23.547 1.00 16.24 378 TYR B CA 1
ATOM 5720 C C . TYR B 1 341 ? 54.803 20.479 23.286 1.00 15.69 378 TYR B C 1
ATOM 5721 O O . TYR B 1 341 ? 55.362 20.116 22.262 1.00 15.54 378 TYR B O 1
ATOM 5730 N N . TRP B 1 342 ? 55.381 21.250 24.213 1.00 14.80 379 TRP B N 1
ATOM 5731 C CA . TRP B 1 342 ? 56.733 21.788 24.053 1.00 14.97 379 TRP B CA 1
ATOM 5732 C C . TRP B 1 342 ? 57.725 21.410 25.140 1.00 14.45 379 TRP B C 1
ATOM 5733 O O . TRP B 1 342 ? 58.916 21.398 24.841 1.00 15.34 379 TRP B O 1
ATOM 5744 N N . VAL B 1 343 ? 57.297 21.138 26.372 1.00 15.29 380 VAL B N 1
ATOM 5745 C CA . VAL B 1 343 ? 58.212 20.678 27.423 1.00 15.90 380 VAL B CA 1
ATOM 5746 C C . VAL B 1 343 ? 58.291 19.152 27.329 1.00 16.75 380 VAL B C 1
ATOM 5747 O O . VAL B 1 343 ? 57.286 18.501 27.492 1.00 17.71 380 VAL B O 1
ATOM 5751 N N . PRO B 1 344 ? 59.474 18.580 27.091 1.00 17.20 381 PRO B N 1
ATOM 5752 C CA . PRO B 1 344 ? 59.616 17.113 27.073 1.00 17.93 381 PRO B CA 1
ATOM 5753 C C . PRO B 1 344 ? 59.142 16.467 28.359 1.00 18.97 381 PRO B C 1
ATOM 5754 O O . PRO B 1 344 ? 59.564 16.865 29.434 1.00 19.83 381 PRO B O 1
ATOM 5758 N N . ALA B 1 345 ? 58.237 15.492 28.255 1.00 20.06 382 ALA B N 1
ATOM 5759 C CA . ALA B 1 345 ? 57.621 14.906 29.434 1.00 21.26 382 ALA B CA 1
ATOM 5760 C C . ALA B 1 345 ? 58.454 13.727 29.947 1.00 22.04 382 ALA B C 1
ATOM 5761 O O . ALA B 1 345 ? 59.161 13.101 29.174 1.00 22.63 382 ALA B O 1
ATOM 5763 N N . ASN B 1 346 ? 58.367 13.448 31.236 1.00 23.10 383 ASN B N 1
ATOM 5764 C CA . ASN B 1 346 ? 59.013 12.278 31.820 1.00 23.81 383 ASN B CA 1
ATOM 5765 C C . ASN B 1 346 ? 58.139 11.056 31.548 1.00 24.19 383 ASN B C 1
ATOM 5766 O O . ASN B 1 346 ? 57.281 10.675 32.350 1.00 24.66 383 ASN B O 1
ATOM 5771 N N . ARG B 1 347 ? 58.360 10.485 30.377 1.00 24.50 384 ARG B N 1
ATOM 5772 C CA . ARG B 1 347 ? 57.626 9.311 29.919 1.00 25.13 384 ARG B CA 1
ATOM 5773 C C . ARG B 1 347 ? 58.433 8.630 28.814 1.00 25.97 384 ARG B C 1
ATOM 5774 O O . ARG B 1 347 ? 59.350 9.223 28.233 1.00 25.27 384 ARG B O 1
ATOM 5782 N N . PRO B 1 348 ? 58.121 7.371 28.513 1.00 26.57 385 PRO B N 1
ATOM 5783 C CA . PRO B 1 348 ? 58.919 6.633 27.530 1.00 26.76 385 PRO B CA 1
ATOM 5784 C C . PRO B 1 348 ? 59.201 7.362 26.202 1.00 26.68 385 PRO B C 1
ATOM 5785 O O . PRO B 1 348 ? 60.345 7.324 25.780 1.00 26.62 385 PRO B O 1
ATOM 5789 N N . GLU B 1 349 ? 58.226 8.009 25.562 1.00 27.17 386 GLU B N 1
ATOM 5790 C CA . GLU B 1 349 ? 58.493 8.630 24.264 1.00 27.20 386 GLU B CA 1
ATOM 5791 C C . GLU B 1 349 ? 59.641 9.633 24.332 1.00 26.45 386 GLU B C 1
ATOM 5792 O O . GLU B 1 349 ? 60.518 9.639 23.471 1.00 26.20 386 GLU B O 1
ATOM 5798 N N . ASN B 1 350 ? 59.648 10.475 25.361 1.00 25.81 387 ASN B N 1
ATOM 5799 C CA . ASN B 1 350 ? 60.682 11.506 25.450 1.00 25.30 387 ASN B CA 1
ATOM 5800 C C . ASN B 1 350 ? 61.995 10.994 26.018 1.00 25.43 387 ASN B C 1
ATOM 5801 O O . ASN B 1 350 ? 63.061 11.569 25.729 1.00 24.39 387 ASN B O 1
ATOM 5806 N N . ILE B 1 351 ? 61.924 9.924 26.818 1.00 25.97 388 ILE B N 1
ATOM 5807 C CA . ILE B 1 351 ? 63.127 9.209 27.253 1.00 26.74 388 ILE B CA 1
ATOM 5808 C C . ILE B 1 351 ? 63.812 8.623 26.020 1.00 26.84 388 ILE B C 1
ATOM 5809 O O . ILE B 1 351 ? 65.003 8.851 25.802 1.00 26.82 388 ILE B O 1
ATOM 5814 N N . ASN B 1 352 ? 63.041 7.914 25.195 1.00 26.94 389 ASN B N 1
ATOM 5815 C CA . ASN B 1 352 ? 63.577 7.171 24.065 1.00 27.41 389 ASN B CA 1
ATOM 5816 C C . ASN B 1 352 ? 64.104 8.068 22.954 1.00 26.78 389 ASN B C 1
ATOM 5817 O O . ASN B 1 352 ? 65.128 7.731 22.342 1.00 27.36 389 ASN B O 1
ATOM 5822 N N . ASN B 1 353 ? 63.442 9.209 22.687 1.00 25.61 390 ASN B N 1
ATOM 5823 C CA . ASN B 1 353 ? 63.868 10.069 21.567 1.00 24.70 390 ASN B CA 1
ATOM 5824 C C . ASN B 1 353 ? 64.944 11.099 21.943 1.00 23.85 390 ASN B C 1
ATOM 5825 O O . ASN B 1 353 ? 65.434 11.820 21.079 1.00 24.40 390 ASN B O 1
ATOM 5830 N N . GLY B 1 354 ? 65.308 11.139 23.220 1.00 22.99 391 GLY B N 1
ATOM 5831 C CA . GLY B 1 354 ? 66.404 11.974 23.679 1.00 22.49 391 GLY B CA 1
ATOM 5832 C C . GLY B 1 354 ? 66.003 13.388 24.086 1.00 21.85 391 GLY B C 1
ATOM 5833 O O . GLY B 1 354 ? 66.844 14.126 24.588 1.00 21.47 391 GLY B O 1
ATOM 5834 N N . THR B 1 355 ? 64.736 13.754 23.905 1.00 21.48 392 THR B N 1
ATOM 5835 C CA . THR B 1 355 ? 64.287 15.102 24.265 1.00 20.64 392 THR B CA 1
ATOM 5836 C C . THR B 1 355 ? 64.222 15.371 25.769 1.00 20.49 392 THR B C 1
ATOM 5837 O O . THR B 1 355 ? 64.460 16.505 26.190 1.00 20.25 392 THR B O 1
ATOM 5841 N N . LEU B 1 356 ? 63.916 14.366 26.586 1.00 20.47 393 LEU B N 1
ATOM 5842 C CA . LEU B 1 356 ? 63.936 14.558 28.025 1.00 20.56 393 LEU B CA 1
ATOM 5843 C C . LEU B 1 356 ? 65.347 14.891 28.503 1.00 21.26 393 LEU B C 1
ATOM 5844 O O . LEU B 1 356 ? 65.525 15.785 29.305 1.00 21.13 393 LEU B O 1
ATOM 5849 N N . GLU B 1 357 ? 66.340 14.172 27.997 1.00 21.46 394 GLU B N 1
ATOM 5850 C CA . GLU B 1 357 ? 67.732 14.433 28.347 1.00 22.15 394 GLU B CA 1
ATOM 5851 C C . GLU B 1 357 ? 68.131 15.864 27.942 1.00 21.18 394 GLU B C 1
ATOM 5852 O O . GLU B 1 357 ? 68.845 16.541 28.668 1.00 21.55 394 GLU B O 1
ATOM 5858 N N . ASP B 1 358 ? 67.672 16.307 26.773 1.00 20.05 395 ASP B N 1
ATOM 5859 C CA . ASP B 1 358 ? 67.936 17.660 26.275 1.00 19.31 395 ASP B CA 1
ATOM 5860 C C . ASP B 1 358 ? 67.410 18.690 27.275 1.00 18.93 395 ASP B C 1
ATOM 5861 O O . ASP B 1 358 ? 68.118 19.629 27.677 1.00 18.72 395 ASP B O 1
ATOM 5866 N N . PHE B 1 359 ? 66.158 18.515 27.683 1.00 18.05 396 PHE B N 1
ATOM 5867 C CA . PHE B 1 359 ? 65.530 19.447 28.581 1.00 17.63 396 PHE B CA 1
ATOM 5868 C C . PHE B 1 359 ? 66.183 19.429 29.960 1.00 17.85 396 PHE B C 1
ATOM 5869 O O . PHE B 1 359 ? 66.333 20.464 30.587 1.00 17.42 396 PHE B O 1
ATOM 5877 N N . GLN B 1 360 ? 66.615 18.259 30.428 1.00 18.66 397 GLN B N 1
ATOM 5878 C CA . GLN B 1 360 ? 67.280 18.166 31.711 1.00 18.95 397 GLN B CA 1
ATOM 5879 C C . GLN B 1 360 ? 68.649 18.838 31.658 1.00 18.71 397 GLN B C 1
ATOM 5880 O O . GLN B 1 360 ? 69.099 19.388 32.670 1.00 18.86 397 GLN B O 1
ATOM 5886 N N . ALA B 1 361 ? 69.291 18.818 30.495 1.00 18.71 398 ALA B N 1
ATOM 5887 C CA . ALA B 1 361 ? 70.566 19.529 30.322 1.00 19.13 398 ALA B CA 1
ATOM 5888 C C . ALA B 1 361 ? 70.322 21.046 30.377 1.00 18.54 398 ALA B C 1
ATOM 5889 O O . ALA B 1 361 ? 71.095 21.800 30.978 1.00 19.24 398 ALA B O 1
ATOM 5891 N N . PHE B 1 362 ? 69.248 21.485 29.733 1.00 17.68 399 PHE B N 1
ATOM 5892 C CA . PHE B 1 362 ? 68.845 22.891 29.749 1.00 16.74 399 PHE B CA 1
ATOM 5893 C C . PHE B 1 362 ? 68.607 23.335 31.197 1.00 16.71 399 PHE B C 1
ATOM 5894 O O . PHE B 1 362 ? 69.075 24.400 31.613 1.00 16.51 399 PHE B O 1
ATOM 5902 N N . TYR B 1 363 ? 67.900 22.516 31.965 1.00 16.21 400 TYR B N 1
ATOM 5903 C CA . TYR B 1 363 ? 67.673 22.778 33.387 1.00 16.57 400 TYR B CA 1
ATOM 5904 C C . TYR B 1 363 ? 68.998 22.888 34.157 1.00 17.63 400 TYR B C 1
ATOM 5905 O O . TYR B 1 363 ? 69.203 23.818 34.947 1.00 16.55 400 TYR B O 1
ATOM 5914 N N . ALA B 1 364 ? 69.907 21.948 33.905 1.00 18.30 401 ALA B N 1
ATOM 5915 C CA . ALA B 1 364 ? 71.156 21.917 34.656 1.00 18.53 401 ALA B CA 1
ATOM 5916 C C . ALA B 1 364 ? 72.087 23.064 34.286 1.00 18.25 401 ALA B C 1
ATOM 5917 O O . ALA B 1 364 ? 72.993 23.381 35.041 1.00 18.84 401 ALA B O 1
ATOM 5919 N N . ASP B 1 365 ? 71.866 23.684 33.134 1.00 17.98 402 ASP B N 1
ATOM 5920 C CA . ASP B 1 365 ? 72.705 24.790 32.683 1.00 17.98 402 ASP B CA 1
ATOM 5921 C C . ASP B 1 365 ? 72.713 25.903 33.731 1.00 18.09 402 ASP B C 1
ATOM 5922 O O . ASP B 1 365 ? 71.663 26.255 34.280 1.00 17.28 402 ASP B O 1
ATOM 5927 N N . GLU B 1 366 ? 73.910 26.423 34.028 1.00 18.21 403 GLU B N 1
ATOM 5928 C CA . GLU B 1 366 ? 74.078 27.449 35.054 1.00 18.42 403 GLU B CA 1
ATOM 5929 C C . GLU B 1 366 ? 73.236 28.681 34.789 1.00 17.53 403 GLU B C 1
ATOM 5930 O O . GLU B 1 366 ? 72.886 29.376 35.724 1.00 18.08 403 GLU B O 1
ATOM 5936 N N . PHE B 1 367 ? 72.983 28.987 33.521 1.00 16.64 404 PHE B N 1
ATOM 5937 C CA . PHE B 1 367 ? 72.348 30.261 33.165 1.00 15.26 404 PHE B CA 1
ATOM 5938 C C . PHE B 1 367 ? 70.820 30.210 33.125 1.00 15.64 404 PHE B C 1
ATOM 5939 O O . PHE B 1 367 ? 70.182 31.251 33.020 1.00 15.48 404 PHE B O 1
ATOM 5947 N N . THR B 1 368 ? 70.228 29.022 33.196 1.00 15.41 405 THR B N 1
ATOM 5948 C CA . THR B 1 368 ? 68.771 28.941 33.275 1.00 15.37 405 THR B CA 1
ATOM 5949 C C . THR B 1 368 ? 68.277 29.042 34.705 1.00 15.84 405 THR B C 1
ATOM 5950 O O . THR B 1 368 ? 68.889 28.496 35.637 1.00 16.92 405 THR B O 1
ATOM 5954 N N . ALA B 1 369 ? 67.128 29.689 34.863 1.00 15.34 406 ALA B N 1
ATOM 5955 C CA . ALA B 1 369 ? 66.518 29.867 36.168 1.00 14.57 406 ALA B CA 1
ATOM 5956 C C . ALA B 1 369 ? 65.095 29.329 36.178 1.00 14.07 406 ALA B C 1
ATOM 5957 O O . ALA B 1 369 ? 64.243 29.735 35.378 1.00 14.07 406 ALA B O 1
ATOM 5959 N N . PHE B 1 370 ? 64.845 28.404 37.098 1.00 14.19 407 PHE B N 1
ATOM 5960 C CA . PHE B 1 370 ? 63.507 27.868 37.318 1.00 13.62 407 PHE B CA 1
ATOM 5961 C C . PHE B 1 370 ? 62.966 28.429 38.627 1.00 14.34 407 PHE B C 1
ATOM 5962 O O . PHE B 1 370 ? 63.578 29.306 39.215 1.00 14.86 407 PHE B O 1
ATOM 5970 N N . ASN B 1 371 ? 61.813 27.973 39.109 1.00 14.04 408 ASN B N 1
ATOM 5971 C CA . ASN B 1 371 ? 61.136 28.733 40.152 1.00 14.93 408 ASN B CA 1
ATOM 5972 C C . ASN B 1 371 ? 61.946 28.853 41.469 1.00 15.49 408 ASN B C 1
ATOM 5973 O O . ASN B 1 371 ? 61.964 29.896 42.085 1.00 15.77 408 ASN B O 1
ATOM 5978 N N . ARG B 1 372 ? 62.636 27.796 41.888 1.00 16.59 409 ARG B N 1
ATOM 5979 C CA . ARG B 1 372 ? 63.450 27.907 43.113 1.00 16.91 409 ARG B CA 1
ATOM 5980 C C . ARG B 1 372 ? 64.688 28.784 42.948 1.00 17.45 409 ARG B C 1
ATOM 5981 O O . ARG B 1 372 ? 65.314 29.171 43.934 1.00 18.16 409 ARG B O 1
ATOM 5989 N N . ASP B 1 373 ? 65.052 29.070 41.705 1.00 17.25 410 ASP B N 1
ATOM 5990 C CA . ASP B 1 373 ? 66.242 29.864 41.420 1.00 17.78 410 ASP B CA 1
ATOM 5991 C C . ASP B 1 373 ? 66.008 31.365 41.460 1.00 18.54 410 ASP B C 1
ATOM 5992 O O . ASP B 1 373 ? 66.973 32.132 41.351 1.00 21.11 410 ASP B O 1
ATOM 5997 N N . ILE B 1 374 ? 64.756 31.784 41.606 1.00 18.59 411 ILE B N 1
ATOM 5998 C CA . ILE B 1 374 ? 64.438 33.209 41.711 1.00 18.93 411 ILE B CA 1
ATOM 5999 C C . ILE B 1 374 ? 63.918 33.516 43.103 1.00 20.28 411 ILE B C 1
ATOM 6000 O O . ILE B 1 374 ? 63.062 32.805 43.646 1.00 21.32 411 ILE B O 1
ATOM 6005 N N . GLU B 1 375 ? 64.474 34.567 43.690 1.00 21.28 412 GLU B N 1
ATOM 6006 C CA . GLU B 1 375 ? 64.133 34.967 45.051 1.00 22.14 412 GLU B CA 1
ATOM 6007 C C . GLU B 1 375 ? 64.051 36.484 45.137 1.00 21.42 412 GLU B C 1
ATOM 6008 O O . GLU B 1 375 ? 64.649 37.199 44.312 1.00 21.28 412 GLU B O 1
ATOM 6014 N N . GLN B 1 376 ? 63.339 36.948 46.157 1.00 21.22 413 GLN B N 1
ATOM 6015 C CA . GLN B 1 376 ? 63.184 38.370 46.456 1.00 21.31 413 GLN B CA 1
ATOM 6016 C C . GLN B 1 376 ? 62.644 39.107 45.244 1.00 20.06 413 GLN B C 1
ATOM 6017 O O . GLN B 1 376 ? 63.211 40.112 44.810 1.00 20.45 413 GLN B O 1
ATOM 6023 N N . VAL B 1 377 ? 61.567 38.573 44.674 1.00 17.56 414 VAL B N 1
ATOM 6024 C CA . VAL B 1 377 ? 61.007 39.130 43.442 1.00 15.78 414 VAL B CA 1
ATOM 6025 C C . VAL B 1 377 ? 60.113 40.337 43.708 1.00 14.93 414 VAL B C 1
ATOM 6026 O O . VAL B 1 377 ? 60.161 41.305 42.964 1.00 14.97 414 VAL B O 1
ATOM 6030 N N . TYR B 1 378 ? 59.320 40.275 44.777 1.00 14.96 415 TYR B N 1
ATOM 6031 C CA . TYR B 1 378 ? 58.194 41.178 44.949 1.00 15.06 415 TYR B CA 1
ATOM 6032 C C . TYR B 1 378 ? 58.298 42.199 46.088 1.00 15.38 415 TYR B C 1
ATOM 6033 O O . TYR B 1 378 ? 57.445 43.068 46.181 1.00 14.72 415 TYR B O 1
ATOM 6042 N N . GLN B 1 379 ? 59.329 42.102 46.928 1.00 16.91 416 GLN B N 1
ATOM 6043 C CA . GLN B 1 379 ? 59.476 43.030 48.061 1.00 17.82 416 GLN B CA 1
ATOM 6044 C C . GLN B 1 379 ? 60.704 43.932 47.920 1.00 17.57 416 GLN B C 1
ATOM 6045 O O . GLN B 1 379 ? 61.227 44.454 48.906 1.00 18.88 416 GLN B O 1
ATOM 6055 N N . ARG B 1 380 ? 61.147 44.161 46.686 1.00 16.41 417 ARG B N 1
ATOM 6056 C CA . ARG B 1 380 ? 62.283 45.031 46.418 1.00 16.07 417 ARG B CA 1
ATOM 6057 C C . ARG B 1 380 ? 61.829 46.479 46.492 1.00 16.64 417 ARG B C 1
ATOM 6058 O O . ARG B 1 380 ? 60.843 46.848 45.872 1.00 16.43 417 ARG B O 1
ATOM 6066 N N . PRO B 1 381 ? 62.524 47.333 47.234 1.00 17.08 418 PRO B N 1
ATOM 6067 C CA . PRO B 1 381 ? 62.099 48.724 47.315 1.00 17.37 418 PRO B CA 1
ATOM 6068 C C . PRO B 1 381 ? 62.354 49.439 46.005 1.00 17.05 418 PRO B C 1
ATOM 6069 O O . PRO B 1 381 ? 63.391 49.226 45.377 1.00 16.84 418 PRO B O 1
ATOM 6073 N N . THR B 1 382 ? 61.408 50.272 45.588 1.00 17.11 419 THR B N 1
ATOM 6074 C CA . THR B 1 382 ? 61.569 51.066 44.390 1.00 16.82 419 THR B CA 1
ATOM 6075 C C . THR B 1 382 ? 61.202 52.507 44.639 1.00 18.05 419 THR B C 1
ATOM 6076 O O . THR B 1 382 ? 60.457 52.838 45.580 1.00 18.52 419 THR B O 1
ATOM 6080 N N . LEU B 1 383 ? 61.704 53.345 43.753 1.00 19.41 420 LEU B N 1
ATOM 6081 C CA . LEU B 1 383 ? 61.338 54.733 43.636 1.00 21.01 420 LEU B CA 1
ATOM 6082 C C . LEU B 1 383 ? 60.805 55.019 42.242 1.00 21.56 420 LEU B C 1
ATOM 6083 O O . LEU B 1 383 ? 61.147 54.344 41.278 1.00 20.68 420 LEU B O 1
ATOM 6088 N N . ILE B 1 384 ? 59.969 56.041 42.146 1.00 22.88 421 ILE B N 1
ATOM 6089 C CA . ILE B 1 384 ? 59.550 56.607 40.873 1.00 24.54 421 ILE B CA 1
ATOM 6090 C C . ILE B 1 384 ? 59.732 58.115 40.922 1.00 26.04 421 ILE B C 1
ATOM 6091 O O . ILE B 1 384 ? 59.835 58.706 42.006 1.00 27.05 421 ILE B O 1
ATOM 6096 N N . VAL B 1 385 ? 59.786 58.726 39.747 1.00 27.69 422 VAL B N 1
ATOM 6097 C CA . VAL B 1 385 ? 59.904 60.174 39.631 1.00 29.28 422 VAL B CA 1
ATOM 6098 C C . VAL B 1 385 ? 58.497 60.771 39.64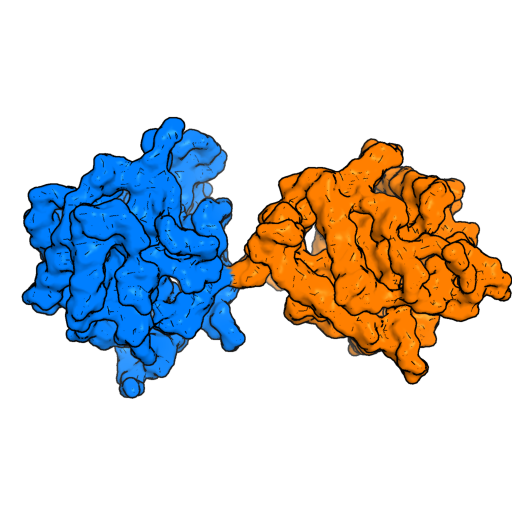7 1.00 29.58 422 VAL B C 1
#

GO terms:
  GO:0016985 mannan endo-1,4-beta-mannosidase activity (F, IDA)
  GO:0010391 glucomannan metabolic process (P, IDA)
  GO:0051069 galactomannan metabolic process (P, IDA)
  GO:0016985 mannan endo-1,4-beta-mannosidase activity (F, EXP)

CATH classification: 3.20.20.80

Nearest PDB structures (foldseek):
  1odz-assembly2_B  TM=1.003E+00  e=4.550E-85  Cellvibrio japonicus
  1gw1-assembly1_A  TM=1.001E+00  e=9.824E-83  Cellvibrio japonicus
  1r7o-assembly1_A  TM=1.001E+00  e=3.679E-76  Cellvibrio japonicus
  1j9y-assembly1_A  TM=9.992E-01  e=5.802E-70  Cellvibrio japonicus
  2x2y-assembly2_B  TM=9.134E-01  e=3.510E-40  Cellulomonas fimi

Solvent-accessible surface area: 28809 Å² total; per-residue (Å²): 96,74,80,71,86,7,137,9,12,5,76,121,6,20,106,10,0,21,0,0,6,4,12,0,52,90,14,1,100,118,14,1,0,0,0,0,3,2,0,0,18,25,5,50,36,25,115,149,80,60,0,59,45,0,0,0,82,56,5,24,31,2,20,0,0,0,0,0,0,1,2,35,0,10,15,63,96,60,83,54,30,34,0,6,9,15,0,76,83,0,23,78,74,24,0,0,0,10,0,3,0,16,4,19,0,1,77,19,32,126,120,88,74,119,172,44,53,0,20,0,85,14,96,51,73,0,0,84,40,0,27,85,88,18,82,76,17,92,46,0,26,26,13,0,48,63,0,0,81,6,0,51,57,1,87,22,133,138,45,101,32,0,0,0,1,0,9,0,0,3,25,0,40,10,15,106,5,0,0,0,55,159,10,11,67,41,92,56,0,45,68,0,0,60,34,0,0,78,26,0,40,78,98,76,29,1,57,0,2,0,1,1,1,0,0,20,26,28,166,96,46,53,75,75,51,3,56,105,17,9,0,18,55,111,45,0,0,0,0,0,1,3,2,78,3,51,16,68,149,6,58,94,8,16,149,10,0,25,38,2,0,6,9,1,0,123,5,1,104,88,62,38,8,0,0,0,0,5,1,0,0,16,103,25,69,18,13,46,72,41,93,113,18,56,83,7,8,72,69,2,5,61,26,0,66,75,36,84,37,0,89,33,0,0,4,0,2,0,44,49,0,1,68,135,16,28,112,60,124,96,94,37,46,24,25,20,0,7,0,70,57,98,84,2,95,123,21,18,12,13,112,1,0,72,37,1,63,79,32,142,23,9,4,0,3,151,84,14,124,120,7,19,146,39,57,12,105,74,179,95,77,82,72,87,7,127,10,11,4,77,121,6,20,105,8,0,20,0,0,5,4,12,0,52,90,16,1,99,115,14,1,0,1,0,0,3,2,0,0,18,28,5,53,35,25,122,155,79,50,0,58,43,0,0,0,83,56,6,24,31,2,20,0,0,0,0,0,0,0,2,34,0,12,14,64,95,81,84,54,32,76,1,54,57,24,0,87,80,0,24,82,76,24,0,0,0,10,0,3,0,17,4,19,0,1,78,19,31,90,20,71,29,36,165,45,18,0,20,0,88,14,97,50,73,0,0,86,38,0,27,84,88,19,83,71,18,93,44,0,27,25,14,0,49,64,0,0,122,26,0,50,96,1,90,23,139,136,44,104,32,0,0,0,1,0,9,0,0,3,25,0,40,11,15,109,6,0,0,0,56,162,9,10,67,40,91,54,0,46,71,0,0,62,34,0,0,79,25,0,38,78,96,76,29,1,57,0,2,0,0,2,1,0,0,20,26,30,165,96,46,53,75,74,50,4,58,105,19,9,0,17,50,106,46,0,0,0,0,0,2,4,2,74,3,52,16,66,148,7,56,95,7,17,148,10,0,25,36,3,0,6,10,1,0,124,6,0,104,88,61,36,6,0,0,1,0,4,1,0,0,18,104,26,66,18,12,46,71,41,94,114,18,54,81,6,7,66,72,2,5,63,26,0,66,76,37,82,37,0,88,33,0,0,4,0,2,0,44,48,0,2,62,131,16,28,113,58,122,94,98,38,46,24,26,18,0,8,0,68,56,97,81,2,98,124,21,17,12,14,111,1,0,72,38,2,62,79,34,145,23,11,4,0,4,149,84,13,127,121,7,19,144,38,57,11,106,79,171